Protein AF-A0A6B0QRX5-F1 (afdb_monomer)

Mean predicted aligned error: 24.14 Å

Organism: NCBI:txid72004

InterPro domains:
  IPR000589 Small ribosomal subunit protein uS15 [PF00312] (869-948)
  IPR000589 Small ribosomal subunit protein uS15 [SM01387] (868-949)
  IPR000589 Small ribosomal subunit protein uS15 [cd00353] (868-947)
  IPR003529 Long hematopoietin receptor, Gp130 family 2, conserved site [PS01353] (396-447)
  IPR003961 Fibronectin type III [PF00041] (516-590)
  IPR003961 Fibronectin type III [PS50853] (107-212)
  IPR003961 Fibronectin type III [PS50853] (218-314)
  IPR003961 Fibronectin type III [PS50853] (316-414)
  IPR003961 Fibronectin type III [PS50853] (415-509)
  IPR003961 Fibronectin type III [PS50853] (511-608)
  IPR003961 Fibronectin type III [SM00060] (105-194)
  IPR003961 Fibronectin type III [SM00060] (214-298)
  IPR003961 Fibronectin type III [SM00060] (412-499)
  IPR003961 Fibronectin type III [SM00060] (508-593)
  IPR003961 Fibronectin type III [cd00063] (223-311)
  IPR003961 Fibronectin type III [cd00063] (335-407)
  IPR003961 Fibronectin type III [cd00063] (413-498)
  IPR003961 Fibronectin type III [cd00063] (511-586)
  IPR005290 Small ribosomal subunit protein uS15, bacteria [MF_01343_B] (864-959)
  IPR009068 uS15/NS1, RNA-binding domain superfamily [SSF47060] (864-949)

Solvent-accessible surface area (backbone atoms only — not comparable to full-atom values): 62867 Å² total; per-residue (Å²): 136,79,86,76,74,89,71,40,36,48,74,46,62,77,61,59,62,52,51,56,47,41,68,48,44,38,36,37,42,35,43,70,86,58,70,82,60,77,95,71,65,43,82,40,39,36,50,80,92,47,75,50,84,79,61,50,75,48,76,44,96,89,62,33,42,35,42,32,42,71,48,68,56,40,85,53,49,64,46,58,43,30,42,26,43,39,44,90,93,46,78,44,78,59,35,75,46,70,39,38,17,26,54,57,49,60,55,36,43,80,74,46,61,39,23,36,73,90,80,40,25,41,39,34,37,40,43,73,64,79,89,29,73,58,77,67,47,58,34,42,39,40,29,41,16,86,61,82,47,73,47,83,69,50,77,46,85,70,40,69,43,62,94,94,53,54,44,41,73,50,52,51,92,76,59,56,54,89,39,31,28,30,38,32,42,38,33,35,38,97,74,37,70,27,50,26,76,74,46,70,47,30,49,53,46,33,23,41,46,72,40,34,51,76,42,74,57,79,82,50,94,90,51,84,78,69,56,58,12,27,46,53,33,31,40,46,49,50,73,97,48,72,91,51,63,40,36,23,37,41,36,35,32,62,75,75,69,95,68,67,77,51,75,50,70,80,37,67,52,61,49,90,69,46,76,56,63,90,48,65,23,46,37,47,34,41,33,33,33,26,33,29,51,44,103,50,62,42,37,65,21,54,70,24,78,75,44,76,48,68,27,36,46,34,42,34,49,57,49,69,50,72,49,75,48,80,43,79,79,50,94,60,37,28,40,37,39,39,36,48,50,84,42,70,76,45,87,48,23,47,76,74,63,34,37,38,33,31,46,72,70,95,88,62,97,67,83,72,50,70,76,40,80,39,73,63,60,53,52,76,45,78,43,55,67,81,66,52,59,37,36,41,27,43,27,37,100,56,33,59,24,74,76,42,78,47,70,71,58,47,77,78,39,69,53,68,43,66,73,47,75,46,56,78,39,50,44,22,36,36,41,35,33,44,68,40,84,78,69,36,53,18,37,39,40,38,40,32,58,48,80,68,46,96,85,61,65,76,70,43,74,52,75,43,80,52,33,87,57,48,59,52,79,46,49,85,92,49,47,56,62,41,36,32,40,36,36,44,28,42,31,41,98,81,23,19,17,52,67,48,74,51,79,49,51,27,31,80,58,75,73,96,64,38,50,56,66,40,84,76,50,76,37,48,37,36,37,34,39,36,38,60,77,72,78,69,89,59,66,61,66,71,64,57,33,34,37,42,37,39,27,42,89,80,72,54,70,48,74,51,79,43,56,54,92,59,48,63,51,71,53,70,82,47,59,58,63,40,50,34,49,32,37,43,31,45,26,42,98,84,48,73,41,59,27,59,73,40,82,46,68,30,34,86,71,54,72,67,59,52,50,51,54,52,50,54,51,51,52,53,52,50,51,53,51,51,54,50,48,50,63,60,74,70,52,97,81,81,80,88,90,89,81,88,90,82,90,85,79,96,72,84,87,87,81,87,88,84,87,84,88,83,82,88,80,90,86,84,86,88,91,86,84,86,89,87,85,87,84,89,84,92,83,89,88,86,92,80,90,87,87,86,90,87,92,87,88,82,87,82,87,83,85,88,79,80,81,90,80,81,92,79,90,81,87,88,81,90,84,87,86,83,91,84,85,86,83,87,88,87,89,82,91,79,89,88,87,91,86,88,82,92,85,81,86,86,84,87,84,85,86,90,84,89,80,84,92,78,90,84,80,91,83,90,85,83,89,88,89,83,87,85,83,90,85,91,86,87,80,89,82,90,88,90,91,86,83,88,89,89,87,82,87,89,83,90,83,90,83,95,78,78,98,66,93,45,78,79,56,63,68,48,58,73,59,52,83,62,51,76,73,70,76,75,81,82,69,81,63,50,83,43,59,39,76,94,58,69,81,48,89,66,66,87,80,51,58,68,70,60,52,46,62,48,7,50,69,61,48,53,71,72,51,54,51,51,50,57,40,53,60,48,34,62,74,64,38,95,53,81,83,58,74,76,48,72,62,40,46,44,47,54,42,48,53,54,40,54,60,40,51,58,46,42,73,77,46,74,82,50,64,66,59,53,50,54,37,54,54,44,51,52,52,40,51,55,49,52,60,46,36,52,73,77,41,49,72,60,35,52,52,48,28,60,80,69,70,50,86,82,77,78,78,77,83,86,78,71,88,72,54,68,73,56,50,53,51,53,53,48,52,51,52,52,50,52,51,53,50,50,54,51,50,49,55,48,51,52,52,52,50,52,55,48,52,52,59,57,69,67,73,64,86,87,81,90,86,75,88,92,78,84,82,85,85,79,90,134

pLDDT: mean 70.51, std 22.5, range [22.34, 94.81]

Foldseek 3Di:
DDDDLLQQKEKDKPDQEEAAFAKIKMKIKGDPVPPPDDDDKDKWKCWPPDIDPDWDWDQDPVRIIITMDMDRGRNDQKIKIFIWMDDDPDIGTNYIGIHGYWAWFDAWDPWDWAQEPVQQWIKIFTHRDDDRSFQKWKKKWKAFDAPQAPDGDGTDDIFTDPRPGRMGIGHNVRADQPTKMWIKMWMDGPVDIHIYDIDIDRNPLRYAFAFKDKDFDDPDPVDDDDDFFKGKIWIAGDVVCPVFFKFKKKWKDWPDDPDDIDIDGGHGNGDPIDMDGPGQGQTKMWMWMWMFGPPGHYDIHDIDPIDIDHGHAAWFAWDKDKDWDWDDDDPFKIKIKIFIDIDGPDPSNDDFPWKWKWDDDPPDDDDTDTQDTGRDRIDIGMDTPPGFWIWMWIGDPHGIYDTDIDGDAAAPDADWADWDWDQDAQQKIKIFTDQDPVFFQWKKKWKDFPVADPVGTDIDIDIGRHSVGGIDMDRPPAHAQTKMKMWMWGHHDRHIHDIDIDIDGNYADDDPAAWAKDWDDAAQFKTKIFTDGPDPPHDGADWAWKKKKKAWPVRDIDMDIGGPPDGMDMGGGHHGQTKMWMWMWIDHPPDIHIHDIDIDGHHPDDVVVVVVVVVVVVVVVVVVVVVVVCVVVPDPPDDDDDDDDDDDPPDDDDDDDDDDDDDDDDDDDDDDDDDDDDDDDDDDDDDDDDDDDDDDDDDDDDDDDDDDDDDDDDDDDDDDDDDDDDDDDDDDDDDDDDDDDDDDDDDDDDDDDDDDDDDDDDDDDDDDDDDDDDDDDDDDDDDDDDDDDDDDDDDDDDDDDDDPPDPVVVVVVVVPVPPPPPLPPLADDQLAFQPVCPPPPPLVVDDVVVSNCRTNVVDDPVSSLVVSLLVLCVQQPPDSPDCDDLLNLLSNLLSVLSVLVVVCVVCVPPPPSVVVNVVSVVVSLVSLVVCCVPPVVSSVSSCVSSVHDNDDDPDDDDPADPVNVVVVVVVVVVVVVVVVVVVVVVVVVVVVVVVVVVVPPDDDDDDDDDDDDDDDDD

Radius of gyration: 59.7 Å; Cα contacts (8 Å, |Δi|>4): 1540; chains: 1; bounding box: 150×140×194 Å

Nearest PDB structures (foldseek):
  8qy6-assembly1_A  TM=7.272E-01  e=5.791E-43  Mus musculus
  8qy5-assembly1_A  TM=7.261E-01  e=3.267E-42  Mus musculus
  3l5i-assembly1_A  TM=7.984E-01  e=8.717E-21  Homo sapiens
  3l5j-assembly2_B  TM=7.933E-01  e=1.658E-20  Homo sapiens
  3l5j-assembly1_A  TM=7.925E-01  e=2.696E-18  Homo sapiens

Secondary structure (DSSP, 8-state):
-PPPSTTSEEEEES-SEEETT--EEEEEEE-GGGTTS-S-EEEEEEETTEEE---EEEE-TTS-EEEEEEES---SSEEEEEEEEEETTEEEEEEEEEEEEE-PPPPPEEEEEEEETTTTEEEEEEE--S--SS--EEEEEEEEESSTTSS--SEEEEE-PPTT--EEEEEGGG--TTSEEEEEEEEEETTEEEE---EEE-TTTTEEPPPPEEEEPP--TTSPPPPTTEEEEEEE--GGGTTS-EEEEEEEEESSSS---EEEEEEESEEEEEEEESPPTT-EEEEEEEEEESSS--BPPPPPPPEEEEPPPPPP-EEEEEEEEEEE-SSSEEEEEEEEEEEESSGGG----EEEEE---TT--SPPPEEEEESSSEEEEEEETT--EEEEEEEETTEEPPPEEEE--EE-SPPPS--EEEEEETTEEEEE-PPPSSPPSEEEEEEEESSPPTT----EEEEE--TT--EEEE-TT--TT-EEEEEEEEE-SSEEPPPEEEEEESS----SSPPPEEEEEE-SSEEEEEEPPPP-SS------EEEEEEEETT--EEEEEEETT--EEEEESPPTT-EEEEEEEEE-SS-EEE---EEEE--SS-HHHHHHHHHHHHHHHHHHHHHHHHHHHT------SS---------S----------------------------------------------------------------------------------------------------------------------PPPP--------------------------------HHHHHHHHHHHTTTTTTSSSPPPTTSBPGGGTT-TTGGGS-HHHHHHTBTTS--HHHHHHHHHHHHHHHH-SSTT--SSHHHHHHHHHHHHHHHHHHHHH-TT-HHHHHHHHHHHHHHHHHHHHHHHH-HHHHHHHHHHTT---PPPPP------HHHHHHHHHHHHHHHHHHHHHHHHHHHHHHHHHHHHHHTS-----------------

Sequence (1018 aa):
MQPGLEQCGHILLSAPIVRLGDQVTASCFITRNCSHLGTDWRVVWKLEPELHPRERRQHLPNGTLQSTITLPHLNHSRVLLSCCLHWGNSLQILDQAELQAGYPPTAPYNLSCIMNLTTNSLICQWEPGPDTHLSTSFTLKSFKSQDKCQTQKDSIPDCVPEVGQSHCSIPRKHLQLYQNMSIWVQARNALGTSASPKLCLAPMDVVKLEPPTLWALEPSPAVVPPQPGCLRLRWETWRPSLYIEQKCELRHQPRLGEAGWDLVSALPARTSQYELCGLLPSTAYTLQMRCTRWRLPGHWSEWSPSLELTTAQRAPIVRLDTWWRQRQLDPQTVTVQLFWKPIALEEDSGQIQGYLVSWRPSDQAGAEPTLCDTTELNCTFQLPSEAREVVLKAYNTAGTSHPTPVVFLESRGPPLGRLHTTARDPHSLWVGWEPPSPQPQGYVIEWGLSPPSPNGSPMTWRMEHNGSIAGTLLQENIRPFQLYEITVTPLYQDTKGPSQHIYAYSQEMAPSHGPELHLRHIGKTWAQLEWVPEAPELGKSPLTHYTIFWTNTQDQSFSTVLNASTHSFVLRGLEPSSLYHVQLMAASQVWAANSTSLTLMTLTLEESELHILLGLFGLLVLLICLCGAAQFCCRPSRKYSLWPSVPDPARSSLGSWVPTITAEDILQLPSLRDPGMPPITKITVLEEEEKKPGPWESNDSSGPGSLSTLVQAYVLQGDPRVPSAQPQPQPGNSDQVLYVQVLGSPTGPGPGHYLRCDSTQPLLEGLSPSPKSYENLWFQTSSPGTPEPLVPHPEDDSIFEPLLDFPLLQGLRSLCDRRVQQSQEDDPPPSMLLKDYQNVPGIEKVDDVVKRLISLEMANKKEMLKIKKEQLMSKVVENPKDTSSLEAQIVALSVKIRSYEEHMQKHRKDKAHKRYLLMSIDKRQKMLKNLRKTNYPVFEKTCKELGIEYTLPPPYHRKIHRRLATKKALCIRVFQEVQKLKKQKRALKTAAAAAQKQGQRNPESPSEARSEAIKETQ

Structure (mmCIF, N/CA/C/O backbone):
data_AF-A0A6B0QRX5-F1
#
_entry.id   AF-A0A6B0QRX5-F1
#
loop_
_atom_site.group_PDB
_atom_site.id
_atom_site.type_symbol
_atom_site.label_atom_id
_atom_site.label_alt_id
_atom_site.label_comp_id
_atom_site.label_asym_id
_atom_site.label_entity_id
_atom_site.label_seq_id
_atom_site.pdbx_PDB_ins_code
_atom_site.Cartn_x
_atom_site.Cartn_y
_atom_site.Cartn_z
_atom_site.occupancy
_atom_site.B_iso_or_equiv
_atom_site.auth_seq_id
_atom_site.auth_comp_id
_atom_site.auth_asym_id
_atom_site.auth_atom_id
_atom_site.pdbx_PDB_model_num
ATOM 1 N N . MET A 1 1 ? 84.557 -4.182 -30.008 1.00 28.86 1 MET A N 1
ATOM 2 C CA . MET A 1 1 ? 83.238 -4.587 -30.538 1.00 28.86 1 MET A CA 1
ATOM 3 C C . MET A 1 1 ? 83.382 -5.992 -31.091 1.00 28.86 1 MET A C 1
ATOM 5 O O . MET A 1 1 ? 84.252 -6.191 -31.927 1.00 28.86 1 MET A O 1
ATOM 9 N N . GLN A 1 2 ? 82.609 -6.956 -30.593 1.00 26.20 2 GLN A N 1
ATOM 10 C CA . GLN A 1 2 ? 82.467 -8.264 -31.246 1.00 26.20 2 GLN A CA 1
ATOM 11 C C . GLN A 1 2 ? 81.380 -8.143 -32.331 1.00 26.20 2 GLN A C 1
ATOM 13 O O . GLN A 1 2 ? 80.429 -7.388 -32.114 1.00 26.20 2 GLN A O 1
ATOM 18 N N . PRO A 1 3 ? 81.489 -8.838 -33.477 1.00 33.53 3 PRO A N 1
ATOM 19 C CA . PRO A 1 3 ? 80.370 -8.956 -34.407 1.00 33.53 3 PRO A CA 1
ATOM 20 C C . PRO A 1 3 ? 79.229 -9.747 -33.744 1.00 33.53 3 PRO A C 1
ATOM 22 O O . PRO A 1 3 ? 79.479 -10.726 -33.040 1.00 33.53 3 PRO A O 1
ATOM 25 N N . GLY A 1 4 ? 77.983 -9.313 -33.947 1.00 38.62 4 GLY A N 1
ATOM 26 C CA . GLY A 1 4 ? 76.804 -10.006 -33.421 1.00 38.62 4 GLY A CA 1
ATOM 27 C C . GLY A 1 4 ? 76.584 -11.365 -34.095 1.00 38.62 4 GLY A C 1
ATOM 28 O O . GLY A 1 4 ? 76.898 -11.534 -35.272 1.00 38.62 4 GLY A O 1
ATOM 29 N N . LEU A 1 5 ? 76.014 -12.332 -33.367 1.00 46.31 5 LEU A N 1
ATOM 30 C CA . LEU A 1 5 ? 75.750 -13.690 -33.876 1.00 46.31 5 LEU A CA 1
ATOM 31 C C . LEU A 1 5 ? 74.548 -13.795 -34.844 1.00 46.31 5 LEU A C 1
ATOM 33 O O . LEU A 1 5 ? 74.193 -14.899 -35.254 1.00 46.31 5 LEU A O 1
ATOM 37 N N . GLU A 1 6 ? 73.952 -12.674 -35.260 1.00 49.25 6 GLU A N 1
ATOM 38 C CA . GLU A 1 6 ? 72.712 -12.581 -36.060 1.00 49.25 6 GLU A CA 1
ATOM 39 C C . GLU A 1 6 ? 72.797 -13.172 -37.489 1.00 49.25 6 GLU A C 1
ATOM 41 O O . GLU A 1 6 ? 71.864 -13.037 -38.274 1.00 49.25 6 GLU A O 1
ATOM 46 N N . GLN A 1 7 ? 73.906 -13.824 -37.861 1.00 56.06 7 GLN A N 1
ATOM 47 C CA . GLN A 1 7 ? 74.100 -14.470 -39.170 1.00 56.06 7 GLN A CA 1
ATOM 48 C C . GLN A 1 7 ? 74.623 -15.921 -39.082 1.00 56.06 7 GLN A C 1
ATOM 50 O O . GLN A 1 7 ? 75.110 -16.477 -40.074 1.00 56.06 7 GLN A O 1
ATOM 55 N N . CYS A 1 8 ? 74.511 -16.574 -37.917 1.00 67.06 8 CYS A N 1
ATOM 56 C CA . CYS A 1 8 ? 74.904 -17.982 -37.778 1.00 67.06 8 CYS A CA 1
ATOM 57 C C . CYS A 1 8 ? 73.938 -18.977 -38.437 1.00 67.06 8 CYS A C 1
ATOM 59 O O . CYS A 1 8 ? 74.380 -20.032 -38.896 1.00 67.06 8 CYS A O 1
ATOM 61 N N . GLY A 1 9 ? 72.649 -18.656 -38.541 1.00 71.38 9 GLY A N 1
ATOM 62 C CA . GLY A 1 9 ? 71.700 -19.462 -39.303 1.00 71.38 9 GLY A CA 1
ATOM 63 C C . GLY A 1 9 ? 70.324 -18.820 -39.426 1.00 71.38 9 GLY A C 1
ATOM 64 O O . GLY A 1 9 ? 70.063 -17.807 -38.790 1.00 71.38 9 GLY A O 1
ATOM 65 N N . HIS A 1 10 ? 69.471 -19.404 -40.268 1.00 82.25 10 HIS A N 1
ATOM 66 C CA . HIS A 1 10 ? 68.083 -18.973 -40.466 1.00 82.25 10 HIS A CA 1
ATOM 67 C C . HIS A 1 10 ? 67.167 -20.159 -40.804 1.00 82.25 10 HIS A C 1
ATOM 69 O O . HIS A 1 10 ? 67.623 -21.179 -41.336 1.00 82.25 10 HIS A O 1
ATOM 75 N N . ILE A 1 11 ? 65.874 -20.013 -40.518 1.00 85.00 11 ILE A N 1
ATOM 76 C CA . ILE A 1 11 ? 64.807 -20.970 -40.810 1.00 85.00 11 ILE A CA 1
ATOM 77 C C . ILE A 1 11 ? 64.096 -20.575 -42.107 1.00 85.00 11 ILE A C 1
ATOM 79 O O . ILE A 1 11 ? 63.630 -19.451 -42.275 1.00 85.00 11 ILE A O 1
ATOM 83 N N . LEU A 1 12 ? 63.928 -21.545 -43.003 1.00 83.69 12 LEU A N 1
ATOM 84 C CA . LEU A 1 12 ? 63.009 -21.473 -44.132 1.00 83.69 12 LEU A CA 1
ATOM 85 C C . LEU A 1 12 ? 61.837 -22.433 -43.891 1.00 83.69 12 LEU A C 1
ATOM 87 O O . LEU A 1 12 ? 62.037 -23.639 -43.716 1.00 83.69 12 LEU A O 1
ATOM 91 N N . LEU A 1 13 ? 60.617 -21.897 -43.896 1.00 83.50 13 LEU A N 1
ATOM 92 C CA . LEU A 1 13 ? 59.370 -22.661 -43.809 1.00 83.50 13 LEU A CA 1
ATOM 93 C C . LEU A 1 13 ? 58.844 -22.992 -45.212 1.00 83.50 13 LEU A C 1
ATOM 95 O O . LEU A 1 13 ? 58.927 -22.157 -46.111 1.00 83.50 13 LEU A O 1
ATOM 99 N N . SER A 1 14 ? 58.231 -24.166 -45.393 1.00 81.44 14 SER A N 1
ATOM 100 C CA . SER A 1 14 ? 57.539 -24.516 -46.644 1.00 81.44 14 SER A CA 1
ATOM 101 C C . SER A 1 14 ? 56.309 -23.642 -46.912 1.00 81.44 14 SER A C 1
ATOM 103 O O . SER A 1 14 ? 55.998 -23.344 -48.062 1.00 81.44 14 SER A O 1
ATOM 105 N N . ALA A 1 15 ? 55.620 -23.226 -45.847 1.00 80.56 15 ALA A N 1
ATOM 106 C CA . ALA A 1 15 ? 54.587 -22.196 -45.843 1.00 80.56 15 ALA A CA 1
ATOM 107 C C . ALA A 1 15 ? 54.477 -21.600 -44.422 1.00 80.56 15 ALA A C 1
ATOM 109 O O . ALA A 1 15 ? 54.567 -22.360 -43.457 1.00 80.56 15 ALA A O 1
ATOM 110 N N . PRO A 1 16 ? 54.274 -20.277 -44.259 1.00 78.31 16 PRO A N 1
ATOM 111 C CA . PRO A 1 16 ? 54.106 -19.652 -42.941 1.00 78.31 16 PRO A CA 1
ATOM 112 C C . PRO A 1 16 ? 52.688 -19.815 -42.363 1.00 78.31 16 PRO A C 1
ATOM 114 O O . PRO A 1 16 ? 52.491 -19.688 -41.156 1.00 78.31 16 PRO A O 1
ATOM 117 N N . ILE A 1 17 ? 51.696 -20.088 -43.222 1.00 84.88 17 ILE A N 1
ATOM 118 C CA . ILE A 1 17 ? 50.294 -20.301 -42.843 1.00 84.88 17 ILE A CA 1
ATOM 119 C C . ILE A 1 17 ? 49.786 -21.572 -43.530 1.00 84.88 17 ILE A C 1
ATOM 121 O O . ILE A 1 17 ? 49.932 -21.708 -44.746 1.00 84.88 17 ILE A O 1
ATOM 125 N N . VAL A 1 18 ? 49.188 -22.486 -42.763 1.00 85.44 18 VAL A N 1
ATOM 126 C CA . VAL A 1 18 ? 48.683 -23.796 -43.227 1.00 85.44 18 VAL A CA 1
ATOM 127 C C . VAL A 1 18 ? 47.310 -24.119 -42.628 1.00 85.44 18 VAL A C 1
ATOM 129 O O . VAL A 1 18 ? 46.807 -23.368 -41.787 1.00 85.44 18 VAL A O 1
ATOM 132 N N . ARG A 1 19 ? 46.667 -25.220 -43.044 1.00 84.94 19 ARG A N 1
ATOM 133 C CA . ARG A 1 19 ? 45.445 -25.685 -42.370 1.00 84.94 19 ARG A CA 1
ATOM 134 C C . ARG A 1 19 ? 45.813 -26.402 -41.074 1.00 84.94 19 ARG A C 1
ATOM 136 O O . ARG A 1 19 ? 46.865 -27.030 -40.971 1.00 84.94 19 ARG A O 1
ATOM 143 N N . LEU A 1 20 ? 44.948 -26.310 -40.070 1.00 84.56 20 LEU A N 1
ATOM 144 C CA . LEU A 1 20 ? 45.151 -27.004 -38.800 1.00 84.56 20 LEU A CA 1
ATOM 145 C C . LEU A 1 20 ? 45.108 -28.525 -39.035 1.00 84.56 20 LEU A C 1
ATOM 147 O O . LEU A 1 20 ? 44.145 -29.043 -39.597 1.00 84.56 20 LEU A O 1
ATOM 151 N N . GLY A 1 21 ? 46.183 -29.216 -38.646 1.00 80.88 21 GLY A N 1
ATOM 152 C CA . GLY A 1 21 ? 46.412 -30.640 -38.918 1.00 80.88 21 GLY A CA 1
ATOM 153 C C . GLY A 1 21 ? 47.223 -30.969 -40.185 1.00 80.88 21 GLY A C 1
ATOM 154 O O . GLY A 1 21 ? 47.614 -32.130 -40.333 1.00 80.88 21 GLY A O 1
ATOM 155 N N . ASP A 1 22 ? 47.529 -29.995 -41.056 1.00 83.62 22 ASP A N 1
ATOM 156 C CA . ASP A 1 22 ? 48.408 -30.202 -42.223 1.00 83.62 22 ASP A CA 1
ATOM 157 C C . ASP A 1 22 ? 49.862 -30.510 -41.801 1.00 83.62 22 ASP A C 1
ATOM 159 O O . ASP A 1 22 ? 50.323 -30.129 -40.717 1.00 83.62 22 ASP A O 1
ATOM 163 N N . GLN A 1 23 ? 50.608 -31.151 -42.709 1.00 84.81 23 GLN A N 1
ATOM 164 C CA . GLN A 1 23 ? 52.048 -31.368 -42.578 1.00 84.81 23 GLN A CA 1
ATOM 165 C C . GLN A 1 23 ? 52.836 -30.100 -42.946 1.00 84.81 23 GLN A C 1
ATOM 167 O O . GLN A 1 23 ? 52.671 -29.546 -44.033 1.00 84.81 23 GLN A O 1
ATOM 172 N N . VAL A 1 24 ? 53.775 -29.699 -42.085 1.00 84.56 24 VAL A N 1
ATOM 173 C CA . VAL A 1 24 ? 54.696 -28.572 -42.319 1.00 84.56 24 VAL A CA 1
ATOM 174 C C . VAL A 1 24 ? 56.131 -29.078 -42.396 1.00 84.56 24 VAL A C 1
ATOM 176 O O . VAL A 1 24 ? 56.535 -29.935 -41.606 1.00 84.56 24 VAL A O 1
ATOM 179 N N . THR A 1 25 ? 56.936 -28.535 -43.312 1.00 85.44 25 THR A N 1
ATOM 180 C CA . THR A 1 25 ? 58.382 -28.789 -43.341 1.00 85.44 25 THR A CA 1
ATOM 181 C C . THR A 1 25 ? 59.161 -27.494 -43.126 1.00 85.44 25 THR A C 1
ATOM 183 O O . THR A 1 25 ? 58.794 -26.428 -43.619 1.00 85.44 25 THR A O 1
ATOM 186 N N . ALA A 1 26 ? 60.229 -27.580 -42.335 1.00 85.62 26 ALA A N 1
ATOM 187 C CA . ALA A 1 26 ? 61.079 -26.448 -41.992 1.00 85.62 26 ALA A CA 1
ATOM 188 C C . ALA A 1 26 ? 62.549 -26.860 -42.090 1.00 85.62 26 ALA A C 1
ATOM 190 O O . ALA A 1 26 ? 62.933 -27.929 -41.614 1.00 85.62 26 ALA A O 1
ATOM 191 N N . SER A 1 27 ? 63.367 -26.019 -42.720 1.00 86.31 27 SER A N 1
ATOM 192 C CA . SER A 1 27 ? 64.813 -26.217 -42.861 1.00 86.31 27 SER A CA 1
ATOM 193 C C . SER A 1 27 ? 65.569 -25.096 -42.164 1.00 86.31 27 SER A C 1
ATOM 195 O O . SER A 1 27 ? 65.311 -23.930 -42.434 1.00 86.31 27 SER A O 1
ATOM 197 N N . CYS A 1 28 ? 66.514 -25.445 -41.300 1.00 84.94 28 CYS A N 1
ATOM 198 C CA . CYS A 1 28 ? 67.447 -24.517 -40.674 1.00 84.94 28 CYS A CA 1
ATOM 199 C C . CYS A 1 28 ? 68.804 -24.640 -41.371 1.00 84.94 28 CYS A C 1
ATOM 201 O O . CYS A 1 28 ? 69.371 -25.737 -41.440 1.00 84.94 28 CYS A O 1
ATOM 203 N N . PHE A 1 29 ? 69.305 -23.527 -41.903 1.00 82.62 29 PHE A N 1
ATOM 204 C CA . PHE A 1 29 ? 70.576 -23.450 -42.621 1.00 82.62 29 PHE A CA 1
ATOM 205 C C . PHE A 1 29 ? 71.621 -22.759 -41.749 1.00 82.62 29 PHE A C 1
ATOM 207 O O . PHE A 1 29 ? 71.412 -21.621 -41.336 1.00 82.62 29 PHE A O 1
ATOM 214 N N . ILE A 1 30 ? 72.744 -23.430 -41.483 1.00 78.62 30 ILE A N 1
ATOM 215 C CA . ILE A 1 30 ? 73.792 -22.960 -40.564 1.00 78.62 30 ILE A CA 1
ATOM 216 C C . ILE A 1 30 ? 75.070 -22.648 -41.345 1.00 78.62 30 ILE A C 1
ATOM 218 O O . ILE A 1 30 ? 75.573 -23.486 -42.105 1.00 78.62 30 ILE A O 1
ATOM 222 N N . THR A 1 31 ? 75.587 -21.430 -41.172 1.00 75.25 31 THR A N 1
ATOM 223 C CA . THR A 1 31 ? 76.713 -20.895 -41.946 1.00 75.25 31 THR A CA 1
ATOM 224 C C . THR A 1 31 ? 78.066 -21.349 -41.393 1.00 75.25 31 THR A C 1
ATOM 226 O O . THR A 1 31 ? 78.258 -21.568 -40.196 1.00 75.25 31 THR A O 1
ATOM 229 N N . ARG A 1 32 ? 79.049 -21.490 -42.291 1.00 65.00 32 ARG A N 1
ATOM 230 C CA . ARG A 1 32 ? 80.364 -22.073 -41.973 1.00 65.00 32 ARG A CA 1
ATOM 231 C C . ARG A 1 32 ? 81.235 -21.199 -41.057 1.00 65.00 32 ARG A C 1
ATOM 233 O O . ARG A 1 32 ? 82.185 -21.704 -40.477 1.00 65.00 32 ARG A O 1
ATOM 240 N N . ASN A 1 33 ? 80.898 -19.918 -40.891 1.00 63.72 33 ASN A N 1
ATOM 241 C CA . ASN A 1 33 ? 81.654 -18.982 -40.050 1.00 63.72 33 ASN A CA 1
ATOM 242 C C . ASN A 1 33 ? 81.400 -19.167 -38.544 1.00 63.72 33 ASN A C 1
ATOM 244 O O . ASN A 1 33 ? 82.125 -18.588 -37.741 1.00 63.72 33 ASN A O 1
ATOM 248 N N . CYS A 1 34 ? 80.404 -19.965 -38.140 1.00 62.50 34 CYS A N 1
ATOM 249 C CA . CYS A 1 34 ? 80.077 -20.160 -36.723 1.00 62.50 34 CYS A CA 1
ATOM 250 C C . CYS A 1 34 ? 80.695 -21.421 -36.095 1.00 62.50 34 CYS A C 1
ATOM 252 O O . CYS A 1 34 ? 80.533 -21.655 -34.898 1.00 62.50 34 CYS A O 1
ATOM 254 N N . SER A 1 35 ? 81.498 -22.191 -36.842 1.00 55.22 35 SER A N 1
ATOM 255 C CA . SER A 1 35 ? 82.298 -23.304 -36.307 1.00 55.22 35 SER A CA 1
ATOM 256 C C . SER A 1 35 ? 83.604 -22.836 -35.637 1.00 55.22 35 SER A C 1
ATOM 258 O O . SER A 1 35 ? 84.683 -23.340 -35.942 1.00 55.22 35 SER A O 1
ATOM 260 N N . HIS A 1 36 ? 83.504 -21.859 -34.730 1.00 55.38 36 HIS A N 1
ATOM 261 C CA . HIS A 1 36 ? 84.570 -21.488 -33.782 1.00 55.38 36 HIS A CA 1
ATOM 262 C C . HIS A 1 36 ? 84.427 -22.190 -32.418 1.00 55.38 36 HIS A C 1
ATOM 264 O O . HIS A 1 36 ? 85.297 -22.071 -31.558 1.00 55.38 36 HIS A O 1
ATOM 270 N N . LEU A 1 37 ? 83.339 -22.940 -32.233 1.00 52.31 37 LEU A N 1
ATOM 271 C CA . LEU A 1 37 ? 83.116 -23.864 -31.126 1.00 52.31 37 LEU A CA 1
ATOM 272 C C . LEU A 1 37 ? 83.479 -25.288 -31.593 1.00 52.31 37 LEU A C 1
ATOM 274 O O . LEU A 1 37 ? 83.294 -25.614 -32.766 1.00 52.31 37 LEU A O 1
ATOM 278 N N . GLY A 1 38 ? 84.049 -26.095 -30.691 1.00 53.22 38 GLY A N 1
ATOM 279 C CA . GLY A 1 38 ? 84.687 -27.393 -30.980 1.00 53.22 38 GLY A CA 1
ATOM 280 C C . GLY A 1 38 ? 83.760 -28.529 -31.451 1.00 53.22 38 GLY A C 1
ATOM 281 O O . GLY A 1 38 ? 82.653 -28.310 -31.923 1.00 53.22 38 GLY A O 1
ATOM 282 N N . THR A 1 39 ? 84.221 -29.776 -31.354 1.00 54.00 39 THR A N 1
ATOM 283 C CA . THR A 1 39 ? 83.669 -30.912 -32.124 1.00 54.00 39 THR A CA 1
ATOM 284 C C . THR A 1 39 ? 82.297 -31.453 -31.703 1.00 54.00 39 THR A C 1
ATOM 286 O O . THR A 1 39 ? 81.708 -32.208 -32.473 1.00 54.00 39 THR A O 1
ATOM 289 N N . ASP A 1 40 ? 81.759 -31.072 -30.541 1.00 59.03 40 ASP A N 1
ATOM 290 C CA . ASP A 1 40 ? 80.615 -31.753 -29.909 1.00 59.03 40 ASP A CA 1
ATOM 291 C C . ASP A 1 40 ? 79.358 -30.871 -29.765 1.00 59.03 40 ASP A C 1
ATOM 293 O O . ASP A 1 40 ? 78.844 -30.646 -28.667 1.00 59.03 40 ASP A O 1
ATOM 297 N N . TRP A 1 41 ? 78.823 -30.401 -30.897 1.00 67.19 41 TRP A N 1
ATOM 298 C CA . TRP A 1 41 ? 77.515 -29.734 -30.972 1.00 67.19 41 TRP A CA 1
ATOM 299 C C . TRP A 1 41 ? 76.488 -30.513 -31.794 1.00 67.19 41 TRP A C 1
ATOM 301 O O . TRP A 1 41 ? 76.819 -31.316 -32.669 1.00 67.19 41 TRP A O 1
ATOM 311 N N . ARG A 1 42 ? 75.204 -30.273 -31.509 1.00 70.50 42 ARG A N 1
ATOM 312 C CA . ARG A 1 42 ? 74.066 -30.853 -32.241 1.00 70.50 42 ARG A CA 1
ATOM 313 C C . ARG A 1 42 ? 73.015 -29.787 -32.520 1.00 70.50 42 ARG A C 1
ATOM 315 O O . ARG A 1 42 ? 72.814 -28.899 -31.696 1.00 70.50 42 ARG A O 1
ATOM 322 N N . VAL A 1 43 ? 72.335 -29.890 -33.658 1.00 76.19 43 VAL A N 1
ATOM 323 C CA . VAL A 1 43 ? 71.145 -29.075 -33.936 1.00 76.19 43 VAL A CA 1
ATOM 324 C C . VAL A 1 43 ? 69.944 -29.754 -33.281 1.00 76.19 43 VAL A C 1
ATOM 326 O O . VAL A 1 43 ? 69.830 -30.979 -33.297 1.00 76.19 43 VAL A O 1
ATOM 329 N N . VAL A 1 44 ? 69.068 -28.967 -32.663 1.00 78.56 44 VAL A N 1
ATOM 330 C CA . VAL A 1 44 ? 67.834 -29.440 -32.027 1.00 78.56 44 VAL A CA 1
ATOM 331 C C . VAL A 1 44 ? 66.717 -28.464 -32.367 1.00 78.56 44 VAL A C 1
ATOM 333 O O . VAL A 1 44 ? 66.899 -27.250 -32.285 1.00 78.56 44 VAL A O 1
ATOM 336 N N . TRP A 1 45 ? 65.549 -28.986 -32.727 1.00 82.06 45 TRP A N 1
ATOM 337 C CA . TRP A 1 45 ? 64.361 -28.170 -32.950 1.00 82.06 45 TRP A CA 1
ATOM 338 C C . TRP A 1 45 ? 63.531 -28.100 -31.670 1.00 82.06 45 TRP A C 1
ATOM 340 O O . TRP A 1 45 ? 63.222 -29.134 -31.072 1.00 82.06 45 TRP A O 1
ATOM 350 N N . LYS A 1 46 ? 63.159 -26.885 -31.264 1.00 81.69 46 LYS A N 1
ATOM 351 C CA . LYS A 1 46 ? 62.221 -26.638 -30.164 1.00 81.69 46 LYS A CA 1
ATOM 352 C C . LYS A 1 46 ? 60.885 -26.186 -30.753 1.00 81.69 46 LYS A C 1
ATOM 354 O O . LYS A 1 46 ? 60.818 -25.137 -31.395 1.00 81.69 46 LYS A O 1
ATOM 359 N N . LEU A 1 47 ? 59.839 -26.969 -30.508 1.00 77.75 47 LEU A N 1
ATOM 360 C CA . LEU A 1 47 ? 58.446 -26.639 -30.802 1.00 77.75 47 LEU A CA 1
ATOM 361 C C . LEU A 1 47 ? 57.751 -26.494 -29.446 1.00 77.75 47 LEU A C 1
ATOM 363 O O . LEU A 1 47 ? 57.504 -27.484 -28.769 1.00 77.75 47 LEU A O 1
ATOM 367 N N . GLU A 1 48 ? 57.566 -25.258 -28.991 1.00 71.50 48 GLU A N 1
ATOM 368 C CA . GLU A 1 48 ? 57.419 -24.964 -27.560 1.00 71.50 48 GLU A CA 1
ATOM 369 C C . GLU A 1 48 ? 56.261 -25.729 -26.871 1.00 71.50 48 GLU A C 1
ATOM 371 O O . GLU A 1 48 ? 55.127 -25.639 -27.342 1.00 71.50 48 GLU A O 1
ATOM 376 N N . PRO A 1 49 ? 56.506 -26.464 -25.758 1.00 56.03 49 PRO A N 1
ATOM 377 C CA . PRO A 1 49 ? 57.754 -26.590 -24.988 1.00 56.03 49 PRO A CA 1
ATOM 378 C C . PRO A 1 49 ? 58.663 -27.776 -25.372 1.00 56.03 49 PRO A C 1
ATOM 380 O O . PRO A 1 49 ? 59.732 -27.924 -24.781 1.00 56.03 49 PRO A O 1
ATOM 383 N N . GLU A 1 50 ? 58.267 -28.632 -26.314 1.00 66.44 50 GLU A N 1
ATOM 384 C CA . GLU A 1 50 ? 58.953 -29.893 -26.607 1.00 66.44 50 GLU A CA 1
ATOM 385 C C . GLU A 1 50 ? 60.233 -29.728 -27.449 1.00 66.44 50 GLU A C 1
ATOM 387 O O . GLU A 1 50 ? 60.357 -28.862 -28.319 1.00 66.44 50 GLU A O 1
ATOM 392 N N . LEU A 1 51 ? 61.204 -30.612 -27.194 1.00 63.66 51 LEU A N 1
ATOM 393 C CA . LEU A 1 51 ? 62.436 -30.751 -27.970 1.00 63.66 51 LEU A CA 1
ATOM 394 C C . LEU A 1 51 ? 62.314 -31.978 -28.877 1.00 63.66 51 LEU A C 1
ATOM 396 O O . LEU A 1 51 ? 62.174 -33.102 -28.393 1.00 63.66 51 LEU A O 1
ATOM 400 N N . HIS A 1 52 ? 62.392 -31.783 -30.192 1.00 62.22 52 HIS A N 1
ATOM 401 C CA . HIS A 1 52 ? 62.252 -32.861 -31.171 1.00 62.22 52 HIS A CA 1
ATOM 402 C C . HIS A 1 52 ? 63.626 -33.295 -31.724 1.00 62.22 52 HIS A C 1
ATOM 404 O O . HIS A 1 52 ? 64.250 -32.542 -32.474 1.00 62.22 52 HIS A O 1
ATOM 410 N N . PRO A 1 53 ? 64.106 -34.520 -31.415 1.00 52.84 53 PRO A N 1
ATOM 411 C CA . PRO A 1 53 ? 65.426 -35.001 -31.841 1.00 52.84 53 PRO A CA 1
ATOM 412 C C . PRO A 1 53 ? 65.437 -35.675 -33.227 1.00 52.84 53 PRO A C 1
ATOM 414 O O . PRO A 1 53 ? 66.494 -36.092 -33.698 1.00 52.84 53 PRO A O 1
ATOM 417 N N . ARG A 1 54 ? 64.280 -35.838 -33.887 1.00 57.75 54 ARG A N 1
ATOM 418 C CA . ARG A 1 54 ? 64.177 -36.446 -35.228 1.00 57.75 54 ARG A CA 1
ATOM 419 C C . ARG A 1 54 ? 64.371 -35.402 -36.330 1.00 57.75 54 ARG A C 1
ATOM 421 O O . ARG A 1 54 ? 63.422 -34.997 -36.994 1.00 57.75 54 ARG A O 1
ATOM 428 N N . GLU A 1 55 ? 65.619 -35.001 -36.532 1.00 63.34 55 GLU A N 1
ATOM 429 C CA . GLU A 1 55 ? 66.046 -34.176 -37.666 1.00 63.34 55 GLU A CA 1
ATOM 430 C C . GLU A 1 55 ? 66.614 -35.008 -38.830 1.00 63.34 55 GLU A C 1
ATOM 432 O O . GLU A 1 55 ? 67.271 -36.033 -38.630 1.00 63.34 55 GLU A O 1
ATOM 437 N N . ARG A 1 56 ? 66.424 -34.531 -40.066 1.00 66.88 56 ARG A N 1
ATOM 438 C CA . ARG A 1 56 ? 67.146 -35.017 -41.249 1.00 66.88 56 ARG A CA 1
ATOM 439 C C . ARG A 1 56 ? 68.259 -34.026 -41.588 1.00 66.88 56 ARG A C 1
ATOM 441 O O . ARG A 1 56 ? 67.975 -32.903 -41.996 1.00 66.88 56 ARG A O 1
ATOM 448 N N . ARG A 1 57 ? 69.518 -34.437 -41.409 1.00 69.38 57 ARG A N 1
ATOM 449 C CA . ARG A 1 57 ? 70.702 -33.618 -41.720 1.00 69.38 57 ARG A CA 1
ATOM 450 C C . ARG A 1 57 ? 71.210 -33.873 -43.135 1.00 69.38 57 ARG A C 1
ATOM 452 O O . ARG A 1 57 ? 71.294 -35.022 -43.564 1.00 69.38 57 ARG A O 1
ATOM 459 N N . GLN A 1 58 ? 71.607 -32.805 -43.819 1.00 69.25 58 GLN A N 1
ATOM 460 C CA . GLN A 1 58 ? 72.268 -32.843 -45.119 1.00 69.25 58 GLN A CA 1
ATOM 461 C C . GLN A 1 58 ? 73.364 -31.770 -45.168 1.00 69.25 58 GLN A C 1
ATOM 463 O O . GLN A 1 58 ? 73.132 -30.615 -44.815 1.00 69.25 58 GLN A O 1
ATOM 468 N N . HIS A 1 59 ? 74.565 -32.143 -45.611 1.00 66.38 59 HIS A N 1
ATOM 469 C CA . HIS A 1 59 ? 75.604 -31.171 -45.943 1.00 66.38 59 HIS A CA 1
ATOM 470 C C . HIS A 1 59 ? 75.425 -30.720 -47.391 1.00 66.38 59 HIS A C 1
ATOM 472 O O . HIS A 1 59 ? 75.345 -31.544 -48.303 1.00 66.38 59 HIS A O 1
ATOM 478 N N . LEU A 1 60 ? 75.364 -29.408 -47.598 1.00 68.56 60 LEU A N 1
ATOM 479 C CA . LEU A 1 60 ? 75.346 -28.800 -48.925 1.00 68.56 60 LEU A CA 1
ATOM 480 C C . LEU A 1 60 ? 76.787 -28.692 -49.458 1.00 68.56 60 LEU A C 1
ATOM 482 O O . LEU A 1 60 ? 77.709 -28.497 -48.660 1.00 68.56 60 LEU A O 1
ATOM 486 N N . PRO A 1 61 ? 77.016 -28.759 -50.785 1.00 57.44 61 PRO A N 1
ATOM 487 C CA . PRO A 1 61 ? 78.366 -28.709 -51.364 1.00 57.44 61 PRO A CA 1
ATOM 488 C C . PRO A 1 61 ? 79.134 -27.420 -51.019 1.00 57.44 61 PRO A C 1
ATOM 490 O O . PRO A 1 61 ? 80.359 -27.432 -50.952 1.00 57.44 61 PRO A O 1
ATOM 493 N N . ASN A 1 62 ? 78.424 -26.333 -50.698 1.00 61.09 62 ASN A N 1
ATOM 494 C CA . ASN A 1 62 ? 79.006 -25.060 -50.254 1.00 61.09 62 ASN A CA 1
ATOM 495 C C . ASN A 1 62 ? 79.545 -25.100 -48.801 1.00 61.09 62 ASN A C 1
ATOM 497 O O . ASN A 1 62 ? 80.079 -24.109 -48.306 1.00 61.09 62 ASN A O 1
ATOM 501 N N . GLY A 1 63 ? 79.407 -26.227 -48.092 1.00 63.97 63 GLY A N 1
ATOM 502 C CA . GLY A 1 63 ? 79.850 -26.405 -46.705 1.00 63.97 63 GLY A CA 1
ATOM 503 C C . GLY A 1 63 ? 78.842 -25.964 -45.637 1.00 63.97 63 GLY A C 1
ATOM 504 O O . GLY A 1 63 ? 79.121 -26.125 -44.452 1.00 63.97 63 GLY A O 1
ATOM 505 N N . THR A 1 64 ? 77.682 -25.443 -46.040 1.00 73.25 64 THR A N 1
ATOM 506 C CA . THR A 1 64 ? 76.532 -25.147 -45.172 1.00 73.25 64 THR A CA 1
ATOM 507 C C . THR A 1 64 ? 75.926 -26.445 -44.627 1.00 73.25 64 THR A C 1
ATOM 509 O O . THR A 1 64 ? 75.760 -27.413 -45.377 1.00 73.25 64 THR A O 1
ATOM 512 N N . LEU A 1 65 ? 75.547 -26.471 -43.346 1.00 76.62 65 LEU A N 1
ATOM 513 C CA . LEU A 1 65 ? 74.737 -27.558 -42.786 1.00 76.62 65 LEU A CA 1
ATOM 514 C C . LEU A 1 65 ? 73.250 -27.209 -42.919 1.00 76.62 65 LEU A C 1
ATOM 516 O O . LEU A 1 65 ? 72.837 -26.125 -42.511 1.00 76.62 65 LEU A O 1
ATOM 520 N N . GLN A 1 66 ? 72.454 -28.138 -43.443 1.00 83.56 66 GLN A N 1
ATOM 521 C CA . GLN A 1 66 ? 70.995 -28.079 -43.422 1.00 83.56 66 GLN A CA 1
ATOM 522 C C . GLN A 1 66 ? 70.462 -29.136 -42.447 1.00 83.56 66 GLN A C 1
ATOM 524 O O . GLN A 1 66 ? 70.714 -30.330 -42.617 1.00 83.56 66 GLN A O 1
ATOM 529 N N . SER A 1 67 ? 69.699 -28.704 -41.444 1.00 82.88 67 SER A N 1
ATOM 530 C CA . SER A 1 67 ? 68.825 -29.577 -40.650 1.00 82.88 67 SER A CA 1
ATOM 531 C C . SER A 1 67 ? 67.389 -29.364 -41.113 1.00 82.88 67 SER A C 1
ATOM 533 O O . SER A 1 67 ? 66.965 -28.224 -41.269 1.00 82.88 67 SER A O 1
ATOM 535 N N . THR A 1 68 ? 66.639 -30.437 -41.360 1.00 82.44 68 THR A N 1
ATOM 536 C CA . THR A 1 68 ? 65.222 -30.371 -41.752 1.00 82.44 68 THR A CA 1
ATOM 537 C C . THR A 1 68 ? 64.361 -31.136 -40.757 1.00 82.44 68 THR A C 1
ATOM 539 O O . THR A 1 68 ? 64.641 -32.302 -40.466 1.00 82.44 68 THR A O 1
ATOM 542 N N . ILE A 1 69 ? 63.286 -30.504 -40.284 1.00 84.44 69 ILE A N 1
ATOM 543 C CA . ILE A 1 69 ? 62.213 -31.141 -39.514 1.00 84.44 69 ILE A CA 1
ATOM 544 C C . ILE A 1 69 ? 60.922 -31.183 -40.339 1.00 84.44 69 ILE A C 1
ATOM 546 O O . ILE A 1 69 ? 60.629 -30.287 -41.134 1.00 84.44 69 ILE A O 1
ATOM 550 N N . THR A 1 70 ? 60.142 -32.244 -40.147 1.00 82.12 70 THR A N 1
ATOM 551 C CA . THR A 1 70 ? 58.814 -32.412 -40.745 1.00 82.12 70 THR A CA 1
ATOM 552 C C . THR A 1 70 ? 57.797 -32.630 -39.630 1.00 82.12 70 THR A C 1
ATOM 554 O O . THR A 1 70 ? 57.789 -33.692 -39.007 1.00 82.12 70 THR A O 1
ATOM 557 N N . LEU A 1 71 ? 56.958 -31.631 -39.369 1.00 80.69 71 LEU A N 1
ATOM 558 C CA . LEU A 1 71 ? 55.875 -31.707 -38.392 1.00 80.69 71 LEU A CA 1
ATOM 559 C C . LEU A 1 71 ? 54.670 -32.363 -39.085 1.00 80.69 71 LEU A C 1
ATOM 561 O O . LEU A 1 71 ? 54.170 -31.779 -40.046 1.00 80.69 71 LEU A O 1
ATOM 565 N N . PRO A 1 72 ? 54.221 -33.568 -38.681 1.00 75.69 72 PRO A N 1
ATOM 566 C CA . PRO A 1 72 ? 53.205 -34.311 -39.430 1.00 75.69 72 PRO A CA 1
ATOM 567 C C . PRO A 1 72 ? 51.803 -33.701 -39.306 1.00 75.69 72 PRO A C 1
ATOM 569 O O . PRO A 1 72 ? 51.061 -33.724 -40.281 1.00 75.69 72 PRO A O 1
ATOM 572 N N . HIS A 1 73 ? 51.471 -33.142 -38.137 1.00 78.69 73 HIS A N 1
ATOM 573 C CA . HIS A 1 73 ? 50.191 -32.495 -37.851 1.00 78.69 73 HIS A CA 1
ATOM 574 C C . HIS A 1 73 ? 50.414 -31.266 -36.967 1.00 78.69 73 HIS A C 1
ATOM 576 O O . HIS A 1 73 ? 50.878 -31.394 -35.830 1.00 78.69 73 HIS A O 1
ATOM 582 N N . LEU A 1 74 ? 50.090 -30.074 -37.470 1.00 77.25 74 LEU A N 1
ATOM 583 C CA . LEU A 1 74 ? 50.142 -28.842 -36.682 1.00 77.25 74 LEU A CA 1
ATOM 584 C C . LEU A 1 74 ? 48.787 -28.584 -35.998 1.00 77.25 74 LEU A C 1
ATOM 586 O O . LEU A 1 74 ? 47.879 -28.005 -36.590 1.00 77.25 74 LEU A O 1
ATOM 590 N N . ASN A 1 75 ? 48.655 -29.037 -34.746 1.00 77.88 75 ASN A N 1
ATOM 591 C CA . ASN A 1 75 ? 47.393 -29.014 -33.984 1.00 77.88 75 ASN A CA 1
ATOM 592 C C . ASN A 1 75 ? 47.113 -27.696 -33.230 1.00 77.88 75 ASN A C 1
ATOM 594 O O . ASN A 1 75 ? 46.050 -27.543 -32.633 1.00 77.88 75 ASN A O 1
ATOM 598 N N . HIS A 1 76 ? 48.059 -26.757 -33.228 1.00 79.31 76 HIS A N 1
ATOM 599 C CA . HIS A 1 76 ? 47.977 -25.487 -32.504 1.00 79.31 76 HIS A CA 1
ATOM 600 C C . HIS A 1 76 ? 47.844 -24.324 -33.492 1.00 79.31 76 HIS A C 1
ATOM 602 O O . HIS A 1 76 ? 48.539 -24.297 -34.505 1.00 79.31 76 HIS A O 1
ATOM 608 N N . SER A 1 77 ? 46.991 -23.343 -33.189 1.00 80.56 77 SER A N 1
ATOM 609 C CA . SER A 1 77 ? 46.684 -22.236 -34.108 1.00 80.56 77 SER A CA 1
ATOM 610 C C . SER A 1 77 ? 47.821 -21.232 -34.309 1.00 80.56 77 SER A C 1
ATOM 612 O O . SER A 1 77 ? 47.896 -20.591 -35.357 1.00 80.56 77 SER A O 1
ATOM 614 N N . ARG A 1 78 ? 48.724 -21.102 -33.333 1.00 84.25 78 ARG A N 1
ATOM 615 C CA . ARG A 1 78 ? 50.000 -20.386 -33.462 1.00 84.25 78 ARG A CA 1
ATOM 616 C C . ARG A 1 78 ? 51.078 -21.128 -32.689 1.00 84.25 78 ARG A C 1
ATOM 618 O O . ARG A 1 78 ? 50.837 -21.511 -31.546 1.00 84.25 78 ARG A O 1
ATOM 625 N N . VAL A 1 79 ? 52.252 -21.309 -33.288 1.00 84.38 79 VAL A N 1
ATOM 626 C CA . VAL A 1 79 ? 53.421 -21.906 -32.624 1.00 84.38 79 VAL A CA 1
ATOM 627 C C . VAL A 1 79 ? 54.694 -21.202 -33.065 1.00 84.38 79 VAL A C 1
ATOM 629 O O . VAL A 1 79 ? 54.862 -20.899 -34.243 1.00 84.38 79 VAL A O 1
ATOM 632 N N . LEU A 1 80 ? 55.617 -20.995 -32.129 1.00 86.25 80 LEU A N 1
ATOM 633 C CA . LEU A 1 80 ? 56.965 -20.534 -32.429 1.00 86.25 80 LEU A CA 1
ATOM 634 C C . LEU A 1 80 ? 57.892 -21.746 -32.605 1.00 86.25 80 LEU A C 1
ATOM 636 O O . LEU A 1 80 ? 58.174 -22.470 -31.647 1.00 86.25 80 LEU A O 1
ATOM 640 N N . LEU A 1 81 ? 58.362 -21.976 -33.831 1.00 86.06 81 LEU A N 1
ATOM 641 C CA . LEU A 1 81 ? 59.351 -23.007 -34.136 1.00 86.06 81 LEU A CA 1
ATOM 642 C C . LEU A 1 81 ? 60.751 -22.395 -34.040 1.00 86.06 81 LEU A C 1
ATOM 644 O O . LEU A 1 81 ? 61.080 -21.480 -34.790 1.00 86.06 81 LEU A O 1
ATOM 648 N N . SER A 1 82 ? 61.580 -22.904 -33.128 1.00 86.31 82 SER A N 1
ATOM 649 C CA . SER A 1 82 ? 62.950 -22.414 -32.922 1.00 86.31 82 SER A CA 1
ATOM 650 C C . SER A 1 82 ? 63.980 -23.444 -33.384 1.00 86.31 82 SER A C 1
ATOM 652 O O . SER A 1 82 ? 63.886 -24.624 -33.031 1.00 86.31 82 SER A O 1
ATOM 654 N N . CYS A 1 83 ? 64.988 -22.992 -34.129 1.00 84.44 83 CYS A N 1
ATOM 655 C CA . CYS A 1 83 ? 66.181 -23.775 -34.437 1.00 84.44 83 CYS A CA 1
ATOM 656 C C . CYS A 1 83 ? 67.247 -23.478 -33.382 1.00 84.44 83 CYS A C 1
ATOM 658 O O . CYS A 1 83 ? 67.588 -22.314 -33.159 1.00 84.44 83 CYS A O 1
ATOM 660 N N . CYS A 1 84 ? 67.776 -24.514 -32.733 1.00 80.69 84 CYS A N 1
ATOM 661 C CA . CYS A 1 84 ? 68.715 -24.370 -31.627 1.00 80.69 84 CYS A CA 1
ATOM 662 C C . CYS A 1 84 ? 70.004 -25.169 -31.854 1.00 80.69 84 CYS A C 1
ATOM 664 O O . CYS A 1 84 ? 69.988 -26.265 -32.415 1.00 80.69 84 CYS A O 1
ATOM 666 N N . LEU A 1 85 ? 71.115 -24.653 -31.332 1.00 79.25 85 LEU A N 1
ATOM 667 C CA . LEU A 1 85 ? 72.351 -25.393 -31.104 1.00 79.25 85 LEU A CA 1
ATOM 668 C C . LEU A 1 85 ? 72.391 -25.884 -29.656 1.00 79.25 85 LEU A C 1
ATOM 670 O O . LEU A 1 85 ? 72.178 -25.117 -28.719 1.00 79.25 85 LEU A O 1
ATOM 674 N N . HIS A 1 86 ? 72.691 -27.164 -29.477 1.00 73.38 86 HIS A N 1
ATOM 675 C CA . HIS A 1 86 ? 72.921 -27.790 -28.183 1.00 73.38 86 HIS A CA 1
ATOM 676 C C . HIS A 1 86 ? 74.422 -28.036 -28.002 1.00 73.38 86 HIS A C 1
ATOM 678 O O . HIS A 1 86 ? 75.023 -28.805 -28.760 1.00 73.38 86 HIS A O 1
ATOM 684 N N . TRP A 1 87 ? 75.016 -27.382 -27.003 1.00 72.56 87 TRP A N 1
ATOM 685 C CA . TRP A 1 87 ? 76.440 -27.424 -26.669 1.00 72.56 87 TRP A CA 1
ATOM 686 C C . TRP A 1 87 ? 76.606 -27.827 -25.199 1.00 72.56 87 TRP A C 1
ATOM 688 O O . TRP A 1 87 ? 76.231 -27.073 -24.306 1.00 72.56 87 TRP A O 1
ATOM 698 N N . GLY A 1 88 ? 77.162 -29.006 -24.906 1.00 69.69 88 GLY A N 1
ATOM 699 C CA . GLY A 1 88 ? 77.262 -29.489 -23.519 1.00 69.69 88 GLY A CA 1
ATOM 700 C C . GLY A 1 88 ? 75.890 -29.530 -22.825 1.00 69.69 88 GLY A C 1
ATOM 701 O O . GLY A 1 88 ? 75.023 -30.279 -23.260 1.00 69.69 88 GLY A O 1
ATOM 702 N N . ASN A 1 89 ? 75.694 -28.703 -21.788 1.00 64.38 89 ASN A N 1
ATOM 703 C CA . ASN A 1 89 ? 74.407 -28.503 -21.096 1.00 64.38 89 ASN A CA 1
ATOM 704 C C . ASN A 1 89 ? 73.687 -27.185 -21.473 1.00 64.38 89 ASN A C 1
ATOM 706 O O . ASN A 1 89 ? 72.668 -26.859 -20.866 1.00 64.38 89 ASN A O 1
ATOM 710 N N . SER A 1 90 ? 74.200 -26.396 -22.426 1.00 68.00 90 SER A N 1
ATOM 711 C CA . SER A 1 90 ? 73.590 -25.134 -22.864 1.00 68.00 90 SER A CA 1
ATOM 712 C C . SER A 1 90 ? 72.878 -25.267 -24.214 1.00 68.00 90 SER A C 1
ATOM 714 O O . SER A 1 90 ? 73.411 -25.811 -25.181 1.00 68.00 90 SER A O 1
ATOM 716 N N . LEU A 1 91 ? 71.664 -24.715 -24.284 1.00 74.00 91 LEU A N 1
ATOM 717 C CA . LEU A 1 91 ? 70.873 -24.587 -25.507 1.00 74.00 91 LEU A CA 1
ATOM 718 C C . LEU A 1 91 ? 70.897 -23.122 -25.962 1.00 74.00 91 LEU A C 1
ATOM 720 O O . LEU A 1 91 ? 70.455 -22.242 -25.226 1.00 74.00 91 LEU A O 1
ATOM 724 N N . GLN A 1 92 ? 71.384 -22.862 -27.172 1.00 77.94 92 GLN A N 1
ATOM 725 C CA . GLN A 1 92 ? 71.384 -21.540 -27.797 1.00 77.94 92 GLN A CA 1
ATOM 726 C C . GLN A 1 92 ? 70.405 -21.522 -28.971 1.00 77.94 92 GLN A C 1
ATOM 728 O O . GLN A 1 92 ? 70.447 -22.404 -29.824 1.00 77.94 92 GLN A O 1
ATOM 733 N N . ILE A 1 93 ? 69.534 -20.516 -29.036 1.00 77.38 93 ILE A N 1
ATOM 734 C CA . ILE A 1 93 ? 68.630 -20.310 -30.175 1.00 77.38 93 ILE A CA 1
ATOM 735 C C . ILE A 1 93 ? 69.413 -19.618 -31.301 1.00 77.38 93 ILE A C 1
ATOM 737 O O . ILE A 1 93 ? 70.153 -18.671 -31.035 1.00 77.38 93 ILE A O 1
ATOM 741 N N . LEU A 1 94 ? 69.268 -20.105 -32.536 1.00 78.44 94 LEU A N 1
ATOM 742 C CA . LEU A 1 94 ? 69.811 -19.473 -33.744 1.00 78.44 94 LEU A CA 1
ATOM 743 C C . LEU A 1 94 ? 68.801 -18.524 -34.390 1.00 78.44 94 LEU A C 1
ATOM 745 O O . LEU A 1 94 ? 69.153 -17.400 -34.723 1.00 78.44 94 LEU A O 1
ATOM 749 N N . ASP A 1 95 ? 67.570 -19.001 -34.574 1.00 80.69 95 ASP A N 1
ATOM 750 C CA . ASP A 1 95 ? 66.487 -18.288 -35.254 1.00 80.69 95 ASP A CA 1
ATOM 751 C C . ASP A 1 95 ? 65.120 -18.857 -34.821 1.00 80.69 95 ASP A C 1
ATOM 753 O O . ASP A 1 95 ? 65.042 -19.981 -34.301 1.00 80.69 95 ASP A O 1
ATOM 757 N N . GLN A 1 96 ? 64.048 -18.085 -35.016 1.00 85.19 96 GLN A N 1
ATOM 758 C CA . GLN A 1 96 ? 62.676 -18.426 -34.635 1.00 85.19 96 GLN A CA 1
ATOM 759 C C . GLN A 1 96 ? 61.669 -17.993 -35.707 1.00 85.19 96 GLN A C 1
ATOM 761 O O . GLN A 1 96 ? 61.626 -16.829 -36.095 1.00 85.19 96 GLN A O 1
ATOM 766 N N . ALA A 1 97 ? 60.794 -18.908 -36.124 1.00 84.31 97 ALA A N 1
ATOM 767 C CA . ALA A 1 97 ? 59.741 -18.637 -37.099 1.00 84.31 97 ALA A CA 1
ATOM 768 C C . ALA A 1 97 ? 58.348 -18.913 -36.508 1.00 84.31 97 ALA A C 1
ATOM 770 O O . ALA A 1 97 ? 58.115 -19.971 -35.916 1.00 84.31 97 ALA A O 1
ATOM 771 N N . GLU A 1 98 ? 57.411 -17.973 -36.671 1.00 86.19 98 GLU A N 1
ATOM 772 C CA . GLU A 1 98 ? 56.004 -18.176 -36.304 1.00 86.19 98 GLU A CA 1
ATOM 773 C C . GLU A 1 98 ? 55.296 -19.006 -37.385 1.00 86.19 98 GLU A C 1
ATOM 775 O O . GLU A 1 98 ? 55.318 -18.666 -38.569 1.00 86.19 98 GLU A O 1
ATOM 780 N N . LEU A 1 99 ? 54.643 -20.086 -36.962 1.00 85.50 99 LEU A N 1
ATOM 781 C CA . LEU A 1 99 ? 53.723 -20.882 -37.765 1.00 85.50 99 LEU A CA 1
ATOM 782 C C . LEU A 1 99 ? 52.293 -20.590 -37.321 1.00 85.50 99 LEU A C 1
ATOM 784 O O . LEU A 1 99 ? 51.971 -20.751 -36.143 1.00 85.50 99 LEU A O 1
ATOM 788 N N . GLN A 1 100 ? 51.429 -20.207 -38.263 1.00 86.25 100 GLN A N 1
ATOM 789 C CA . GLN A 1 100 ? 49.999 -20.018 -38.009 1.00 86.25 100 GLN A CA 1
ATOM 790 C C . GLN A 1 100 ? 49.179 -21.114 -38.697 1.00 86.25 100 GLN A C 1
ATOM 792 O O . GLN A 1 100 ? 49.408 -21.453 -39.859 1.00 86.25 100 GLN A O 1
ATOM 797 N N . ALA A 1 101 ? 48.201 -21.663 -37.983 1.00 86.25 101 ALA A N 1
ATOM 798 C CA . ALA A 1 101 ? 47.324 -22.716 -38.473 1.00 86.25 101 ALA A CA 1
ATOM 799 C C . ALA A 1 101 ? 45.859 -22.399 -38.171 1.00 86.25 101 ALA A C 1
ATOM 801 O O . ALA A 1 101 ? 45.520 -21.833 -37.131 1.00 86.25 101 ALA A O 1
ATOM 802 N N . GLY A 1 102 ? 44.972 -22.791 -39.077 1.00 88.31 102 GLY A N 1
ATOM 803 C CA . GLY A 1 102 ? 43.544 -22.560 -38.902 1.00 88.31 102 GLY A CA 1
ATOM 804 C C . GLY A 1 102 ? 42.710 -23.170 -40.013 1.00 88.31 102 GLY A C 1
ATOM 805 O O . GLY A 1 102 ? 43.125 -24.126 -40.667 1.00 88.31 102 GLY A O 1
ATOM 806 N N . TYR A 1 103 ? 41.528 -22.609 -40.236 1.00 88.56 103 TYR A N 1
ATOM 807 C CA . TYR A 1 103 ? 40.562 -23.127 -41.202 1.00 88.56 103 TYR A CA 1
ATOM 808 C C . TYR A 1 103 ? 40.299 -22.125 -42.340 1.00 88.56 103 TYR A C 1
ATOM 810 O O . TYR A 1 103 ? 40.408 -20.913 -42.139 1.00 88.56 103 TYR A O 1
ATOM 818 N N . PRO A 1 104 ? 39.948 -22.578 -43.559 1.00 89.69 104 PRO A N 1
ATOM 819 C CA . PRO A 1 104 ? 39.347 -21.690 -44.552 1.00 89.69 104 PRO A CA 1
ATOM 820 C C . PRO A 1 104 ? 38.005 -21.143 -44.021 1.00 89.69 104 PRO A C 1
ATOM 822 O O . PRO A 1 104 ? 37.356 -21.808 -43.209 1.00 89.69 104 PRO A O 1
ATOM 825 N N . PRO A 1 105 ? 37.561 -19.949 -44.452 1.00 91.69 105 PRO A N 1
ATOM 826 C CA . PRO A 1 105 ? 36.333 -19.359 -43.937 1.00 91.69 105 PRO A CA 1
ATOM 827 C C . PRO A 1 105 ? 35.113 -20.182 -44.364 1.00 91.69 105 PRO A C 1
ATOM 829 O O . PRO A 1 105 ? 34.982 -20.574 -45.524 1.00 91.69 105 PRO A O 1
ATOM 832 N N . THR A 1 106 ? 34.186 -20.406 -43.434 1.00 90.12 106 THR A N 1
ATOM 833 C CA . THR A 1 106 ? 32.850 -20.928 -43.759 1.00 90.12 106 THR A CA 1
ATOM 834 C C . THR A 1 106 ? 32.025 -19.854 -44.479 1.00 90.12 106 THR A C 1
ATOM 836 O O . THR A 1 106 ? 32.406 -18.682 -44.511 1.00 90.12 106 THR A O 1
ATOM 839 N N . ALA A 1 107 ? 30.922 -20.230 -45.129 1.00 90.88 107 ALA A N 1
ATOM 840 C CA . ALA A 1 107 ? 30.019 -19.255 -45.743 1.00 90.88 107 ALA A CA 1
ATOM 841 C C . ALA A 1 107 ? 29.262 -18.471 -44.647 1.00 90.88 107 ALA A C 1
ATOM 843 O O . ALA A 1 107 ? 28.590 -19.109 -43.833 1.00 90.88 107 ALA A O 1
ATOM 844 N N . PRO A 1 108 ? 29.316 -17.122 -44.621 1.00 92.44 108 PRO A N 1
ATOM 845 C CA . PRO A 1 108 ? 28.525 -16.332 -43.679 1.00 92.44 108 PRO A CA 1
ATOM 846 C C . PRO A 1 108 ? 27.025 -16.560 -43.887 1.00 92.44 108 PRO A C 1
ATOM 848 O O . PRO A 1 108 ? 26.562 -16.702 -45.024 1.00 92.44 108 PRO A O 1
ATOM 851 N N . TYR A 1 109 ? 26.260 -16.567 -42.799 1.00 91.00 109 TYR A N 1
ATOM 852 C CA . TYR A 1 109 ? 24.821 -16.844 -42.810 1.00 91.00 109 TYR A CA 1
ATOM 853 C C . TYR A 1 109 ? 24.036 -15.767 -42.038 1.00 91.00 109 TYR A C 1
ATOM 855 O O . TYR A 1 109 ? 24.605 -14.783 -41.568 1.00 91.00 109 TYR A O 1
ATOM 863 N N . ASN A 1 110 ? 22.706 -15.906 -41.992 1.00 92.62 110 ASN A N 1
ATOM 864 C CA . ASN A 1 110 ? 21.777 -14.933 -41.396 1.00 92.62 110 ASN A CA 1
ATOM 865 C C . ASN A 1 110 ? 21.956 -13.480 -41.906 1.00 92.62 110 ASN A C 1
ATOM 867 O O . ASN A 1 110 ? 21.796 -12.509 -41.165 1.00 92.62 110 ASN A O 1
ATOM 871 N N . LEU A 1 111 ? 22.301 -13.324 -43.192 1.00 93.56 111 LEU A N 1
ATOM 872 C CA . LEU A 1 111 ? 22.392 -12.014 -43.836 1.00 93.56 111 LEU A CA 1
ATOM 873 C C . LEU A 1 111 ? 21.005 -11.359 -43.879 1.00 93.56 111 LEU A C 1
ATOM 875 O O . LEU A 1 111 ? 20.113 -11.814 -44.594 1.00 93.56 111 LEU A O 1
ATOM 879 N N . SER A 1 112 ? 20.855 -10.261 -43.149 1.00 94.06 112 SER A N 1
ATOM 880 C CA . SER A 1 112 ? 19.652 -9.428 -43.113 1.00 94.06 112 SER A CA 1
ATOM 881 C C . SER A 1 112 ? 20.030 -7.960 -43.303 1.00 94.06 112 SER A C 1
ATOM 883 O O . SER A 1 112 ? 21.122 -7.539 -42.928 1.00 94.06 112 SER A O 1
ATOM 885 N N . CYS A 1 113 ? 19.146 -7.170 -43.913 1.00 93.44 113 CYS A N 1
ATOM 886 C CA . CYS A 1 113 ? 19.372 -5.743 -44.138 1.00 93.44 113 CYS A CA 1
ATOM 887 C C . CYS A 1 113 ? 18.146 -4.936 -43.723 1.00 93.44 113 CYS A C 1
ATOM 889 O O . CYS A 1 113 ? 17.022 -5.356 -43.982 1.00 93.44 113 CYS A O 1
ATOM 891 N N . ILE A 1 114 ? 18.372 -3.768 -43.124 1.00 92.94 114 ILE A N 1
ATOM 892 C CA . ILE A 1 114 ? 17.342 -2.828 -42.685 1.00 92.94 114 ILE A CA 1
ATOM 893 C C . ILE A 1 114 ? 17.658 -1.458 -43.286 1.00 92.94 114 ILE A C 1
ATOM 895 O O . ILE A 1 114 ? 18.759 -0.929 -43.113 1.00 92.94 114 ILE A O 1
ATOM 899 N N . MET A 1 115 ? 16.698 -0.866 -43.995 1.00 91.00 115 MET A N 1
ATOM 900 C CA . MET A 1 115 ? 16.813 0.508 -44.483 1.00 91.00 115 MET A CA 1
ATOM 901 C C . MET A 1 115 ? 16.388 1.467 -43.373 1.00 91.00 115 MET A C 1
ATOM 903 O O . MET A 1 115 ? 15.218 1.497 -42.985 1.00 91.00 115 MET A O 1
ATOM 907 N N . ASN A 1 116 ? 17.341 2.257 -42.879 1.00 87.62 116 ASN A N 1
ATOM 908 C CA . ASN A 1 116 ? 17.095 3.279 -41.874 1.00 87.62 116 ASN A CA 1
ATOM 909 C C . ASN A 1 116 ? 16.943 4.663 -42.530 1.00 87.62 116 ASN A C 1
ATOM 911 O O . ASN A 1 116 ? 17.818 5.137 -43.263 1.00 87.62 116 ASN A O 1
ATOM 915 N N . LEU A 1 117 ? 15.819 5.322 -42.243 1.00 81.88 117 LEU A N 1
ATOM 916 C CA . LEU A 1 117 ? 15.486 6.649 -42.756 1.00 81.88 117 LEU A CA 1
ATOM 917 C C . LEU A 1 117 ? 16.168 7.793 -41.983 1.00 81.88 117 LEU A C 1
ATOM 919 O O . LEU A 1 117 ? 16.340 8.862 -42.565 1.00 81.88 117 LEU A O 1
ATOM 923 N N . THR A 1 118 ? 16.592 7.602 -40.724 1.00 81.06 118 THR A N 1
ATOM 924 C CA . THR A 1 118 ? 17.332 8.642 -39.977 1.00 81.06 118 THR A CA 1
ATOM 925 C C . THR A 1 118 ? 18.759 8.795 -40.501 1.00 81.06 118 THR A C 1
ATOM 927 O O . THR A 1 118 ? 19.173 9.899 -40.849 1.00 81.06 118 THR A O 1
ATOM 930 N N . THR A 1 119 ? 19.495 7.689 -40.649 1.00 80.69 119 THR A N 1
ATOM 931 C CA . THR A 1 119 ? 20.860 7.687 -41.213 1.00 80.69 119 THR A CA 1
ATOM 932 C C . THR A 1 119 ? 20.895 7.777 -42.739 1.00 80.69 119 THR A C 1
ATOM 934 O O . THR A 1 119 ? 21.964 7.998 -43.307 1.00 80.69 119 THR A O 1
ATOM 937 N N . ASN A 1 120 ? 19.753 7.602 -43.417 1.00 84.50 120 ASN A N 1
ATOM 938 C CA . ASN A 1 120 ? 19.670 7.468 -44.874 1.00 84.50 120 ASN A CA 1
ATOM 939 C C . ASN A 1 120 ? 20.654 6.406 -45.408 1.00 84.50 120 ASN A C 1
ATOM 941 O O . ASN A 1 120 ? 21.457 6.650 -46.316 1.00 84.50 120 ASN A O 1
ATOM 945 N N . SER A 1 121 ? 20.600 5.204 -44.832 1.00 91.19 121 SER A N 1
ATOM 946 C CA . SER A 1 121 ? 21.459 4.088 -45.229 1.00 91.19 121 SER A CA 1
ATOM 947 C C . SER A 1 121 ? 20.777 2.729 -45.081 1.00 91.19 121 SER A C 1
ATOM 949 O O . SER A 1 121 ? 19.914 2.528 -44.226 1.00 91.19 121 SER A O 1
ATOM 951 N N . LEU A 1 122 ? 21.192 1.787 -45.928 1.00 92.44 122 LEU A N 1
ATOM 952 C CA . LEU A 1 122 ? 20.837 0.377 -45.822 1.00 92.44 122 LEU A CA 1
ATOM 953 C C . LEU A 1 122 ? 21.915 -0.313 -44.984 1.00 92.44 122 LEU A C 1
ATOM 955 O O . LEU A 1 122 ? 23.051 -0.457 -45.435 1.00 92.44 122 LEU A O 1
ATOM 959 N N . ILE A 1 123 ? 21.568 -0.697 -43.759 1.00 93.56 123 ILE A N 1
ATOM 960 C CA . ILE A 1 123 ? 22.469 -1.373 -42.825 1.00 93.56 123 ILE A CA 1
ATOM 961 C C . ILE A 1 123 ? 22.243 -2.875 -42.978 1.00 93.56 123 ILE A C 1
ATOM 963 O O . ILE A 1 123 ? 21.143 -3.357 -42.720 1.00 93.56 123 ILE A O 1
ATOM 967 N N . CYS A 1 124 ? 23.267 -3.606 -43.407 1.00 94.12 124 CYS A N 1
ATOM 968 C CA . CYS A 1 124 ? 23.240 -5.062 -43.520 1.00 94.12 124 CYS A CA 1
ATOM 969 C C . CYS A 1 124 ? 24.105 -5.694 -42.431 1.00 94.12 124 CYS A C 1
ATOM 971 O O . CYS A 1 124 ? 25.218 -5.235 -42.192 1.00 94.12 124 CYS A O 1
ATOM 973 N N . GLN A 1 125 ? 23.606 -6.759 -41.813 1.00 94.69 125 GLN A N 1
ATOM 974 C CA . GLN A 1 125 ? 24.239 -7.519 -40.736 1.00 94.69 125 GLN A CA 1
ATOM 975 C C . GLN A 1 125 ? 24.241 -9.013 -41.082 1.00 94.69 125 GLN A C 1
ATOM 977 O O . GLN A 1 125 ? 23.353 -9.485 -41.794 1.00 94.69 125 GLN A O 1
ATOM 982 N N . TRP A 1 126 ? 25.228 -9.755 -40.590 1.00 94.38 126 TRP A N 1
ATOM 983 C CA . TRP A 1 126 ? 25.365 -11.197 -40.802 1.00 94.38 126 TRP A CA 1
ATOM 984 C C . TRP A 1 126 ? 26.036 -11.870 -39.601 1.00 94.38 126 TRP A C 1
ATOM 986 O O . TRP A 1 126 ? 26.666 -11.212 -38.769 1.00 94.38 126 TRP A O 1
ATOM 996 N N . GLU A 1 127 ? 25.949 -13.196 -39.538 1.00 92.56 127 GLU A N 1
ATOM 997 C CA . GLU A 1 127 ? 26.739 -14.008 -38.615 1.00 92.56 127 GLU A CA 1
ATOM 998 C C . GLU A 1 127 ? 28.021 -14.497 -39.321 1.00 92.56 127 GLU A C 1
ATOM 1000 O O . GLU A 1 127 ? 27.947 -15.025 -40.437 1.00 92.56 127 GLU A O 1
ATOM 1005 N N . PRO A 1 128 ? 29.215 -14.294 -38.725 1.00 86.81 128 PRO A N 1
ATOM 1006 C CA . PRO A 1 128 ? 30.495 -14.573 -39.383 1.00 86.81 128 PRO A CA 1
ATOM 1007 C C . PRO A 1 128 ? 30.846 -16.068 -39.474 1.00 86.81 128 PRO A C 1
ATOM 1009 O O . PRO A 1 128 ? 31.736 -16.420 -40.246 1.00 86.81 128 PRO A O 1
ATOM 1012 N N . GLY A 1 129 ? 30.159 -16.930 -38.716 1.00 84.50 129 GLY A N 1
ATOM 1013 C CA . GLY A 1 129 ? 30.491 -18.349 -38.567 1.00 84.50 129 GLY A CA 1
ATOM 1014 C C . GLY A 1 129 ? 31.403 -18.647 -37.365 1.00 84.50 129 GLY A C 1
ATOM 1015 O O . GLY A 1 129 ? 31.691 -17.748 -36.571 1.00 84.50 129 GLY A O 1
ATOM 1016 N N . PRO A 1 130 ? 31.832 -19.914 -37.196 1.00 85.12 130 PRO A N 1
ATOM 1017 C CA . PRO A 1 130 ? 32.817 -20.300 -36.185 1.00 85.12 130 PRO A CA 1
ATOM 1018 C C . PRO A 1 130 ? 34.174 -19.624 -36.425 1.00 85.12 130 PRO A C 1
ATOM 1020 O O . PRO A 1 130 ? 34.518 -19.288 -37.561 1.00 85.12 130 PRO A O 1
ATOM 1023 N N . ASP A 1 131 ? 34.966 -19.472 -35.359 1.00 82.88 131 ASP A N 1
ATOM 1024 C CA . ASP A 1 131 ? 36.327 -18.943 -35.469 1.00 82.88 131 ASP A CA 1
ATOM 1025 C C . ASP A 1 131 ? 37.196 -19.830 -36.379 1.00 82.88 131 ASP A C 1
ATOM 1027 O O . ASP A 1 131 ? 37.175 -21.059 -36.303 1.00 82.88 131 ASP A O 1
ATOM 1031 N N . THR A 1 132 ? 37.974 -19.183 -37.245 1.00 85.25 132 THR A N 1
ATOM 1032 C CA . THR A 1 132 ? 38.925 -19.839 -38.153 1.00 85.25 132 THR A CA 1
ATOM 1033 C C . THR A 1 132 ? 40.352 -19.860 -37.605 1.00 85.25 132 THR A C 1
ATOM 1035 O O . THR A 1 132 ? 41.228 -20.446 -38.238 1.00 85.25 132 THR A O 1
ATOM 1038 N N . HIS A 1 133 ? 40.588 -19.184 -36.475 1.00 85.81 133 HIS A N 1
ATOM 1039 C CA . HIS A 1 133 ? 41.880 -18.889 -35.846 1.00 85.81 133 HIS A CA 1
ATOM 1040 C C . HIS A 1 133 ? 42.846 -18.027 -36.687 1.00 85.81 133 HIS A C 1
ATOM 1042 O O . HIS A 1 133 ? 43.955 -17.716 -36.248 1.00 85.81 133 HIS A O 1
ATOM 1048 N N . LEU A 1 134 ? 42.412 -17.580 -37.870 1.00 85.06 134 LEU A N 1
ATOM 1049 C CA . LEU A 1 134 ? 43.135 -16.683 -38.770 1.00 85.06 134 LEU A CA 1
ATOM 1050 C C . LEU A 1 134 ? 42.366 -15.371 -38.961 1.00 85.06 134 LEU A C 1
ATOM 1052 O O . LEU A 1 134 ? 41.157 -15.295 -38.752 1.00 85.06 134 LEU A O 1
ATOM 1056 N N . SER A 1 135 ? 43.059 -14.329 -39.420 1.00 86.50 135 SER A N 1
ATOM 1057 C CA . SER A 1 135 ? 42.455 -13.030 -39.726 1.00 86.50 135 SER A CA 1
ATOM 1058 C C . SER A 1 135 ? 41.486 -13.110 -40.918 1.00 86.50 135 SER A C 1
ATOM 1060 O O . SER A 1 135 ? 41.874 -13.032 -42.085 1.00 86.50 135 SER A O 1
ATOM 1062 N N . THR A 1 136 ? 40.192 -13.252 -40.624 1.00 88.38 136 THR A N 1
ATOM 1063 C CA . THR A 1 136 ? 39.104 -13.186 -41.608 1.00 88.38 136 THR A CA 1
ATOM 1064 C C . THR A 1 136 ? 38.669 -11.749 -41.864 1.00 88.38 136 THR A C 1
ATOM 1066 O O . THR A 1 136 ? 38.094 -11.090 -41.000 1.00 88.38 136 THR A O 1
ATOM 1069 N N . SER A 1 137 ? 38.893 -11.287 -43.090 1.00 91.00 137 SER A N 1
ATOM 1070 C CA . SER A 1 137 ? 38.280 -10.077 -43.638 1.00 91.00 137 SER A CA 1
ATOM 1071 C C . SER A 1 137 ? 36.909 -10.401 -44.241 1.00 91.00 137 SER A C 1
ATOM 1073 O O . SER A 1 137 ? 36.751 -11.420 -44.917 1.00 91.00 137 SER A O 1
ATOM 1075 N N . PHE A 1 138 ? 35.923 -9.533 -44.018 1.00 92.00 138 PHE A N 1
ATOM 1076 C CA . PHE A 1 138 ? 34.590 -9.624 -44.616 1.00 92.00 138 PHE A CA 1
ATOM 1077 C C . PHE A 1 138 ? 34.376 -8.448 -45.571 1.00 92.00 138 PHE A C 1
ATOM 1079 O O . PHE A 1 138 ? 34.864 -7.348 -45.329 1.00 92.00 138 PHE A O 1
ATOM 1086 N N . THR A 1 139 ? 33.650 -8.672 -46.663 1.00 92.94 139 THR A N 1
ATOM 1087 C CA . THR A 1 139 ? 33.312 -7.639 -47.652 1.00 92.94 139 THR A CA 1
ATOM 1088 C C . THR A 1 139 ? 31.859 -7.809 -48.080 1.00 92.94 139 THR A C 1
ATOM 1090 O O . THR A 1 139 ? 31.471 -8.871 -48.565 1.00 92.94 139 THR A O 1
ATOM 1093 N N . LEU A 1 140 ? 31.034 -6.785 -47.870 1.00 94.44 140 LEU A N 1
ATOM 1094 C CA . LEU A 1 140 ? 29.636 -6.770 -48.290 1.00 94.44 140 LEU A CA 1
ATOM 1095 C C . LEU A 1 140 ? 29.563 -6.246 -49.728 1.00 94.44 140 LEU A C 1
ATOM 1097 O O . LEU A 1 140 ? 29.882 -5.086 -49.994 1.00 94.44 140 LEU A O 1
ATOM 1101 N N . LYS A 1 141 ? 29.135 -7.109 -50.646 1.00 92.00 141 LYS A N 1
ATOM 1102 C CA . LYS A 1 141 ? 29.088 -6.853 -52.088 1.00 92.00 141 LYS A CA 1
ATOM 1103 C C . LYS A 1 141 ? 27.652 -6.713 -52.554 1.00 92.00 141 LYS A C 1
ATOM 1105 O O . LYS A 1 141 ? 26.762 -7.394 -52.042 1.00 92.00 141 LYS A O 1
ATOM 1110 N N . SER A 1 142 ? 27.407 -5.833 -53.525 1.00 91.69 142 SER A N 1
ATOM 1111 C CA . SER A 1 142 ? 26.064 -5.679 -54.088 1.00 91.69 142 SER A CA 1
ATOM 1112 C C . SER A 1 142 ? 26.029 -5.137 -55.518 1.00 91.69 142 SER A C 1
ATOM 1114 O O . SER A 1 142 ? 26.949 -4.461 -55.980 1.00 91.69 142 SER A O 1
ATOM 1116 N N . PHE A 1 143 ? 24.939 -5.433 -56.229 1.00 90.06 143 PHE A N 1
ATOM 1117 C CA . PHE A 1 143 ? 24.639 -4.865 -57.546 1.00 90.06 143 PHE A CA 1
ATOM 1118 C C . PHE A 1 143 ? 23.152 -4.537 -57.697 1.00 90.06 143 PHE A C 1
ATOM 1120 O O . PHE A 1 143 ? 22.293 -5.185 -57.093 1.00 90.06 143 PHE A O 1
ATOM 1127 N N . LYS A 1 144 ? 22.842 -3.548 -58.540 1.00 86.81 144 LYS A N 1
ATOM 1128 C CA . LYS A 1 144 ? 21.468 -3.193 -58.928 1.00 86.81 144 LYS A CA 1
ATOM 1129 C C . LYS A 1 144 ? 20.981 -4.136 -60.028 1.00 86.81 144 LYS A C 1
ATOM 1131 O O . LYS A 1 144 ? 21.744 -4.462 -60.940 1.00 86.81 144 LYS A O 1
ATOM 1136 N N . SER A 1 145 ? 19.715 -4.538 -59.969 1.00 84.00 145 SER A N 1
ATOM 1137 C CA . SER A 1 145 ? 19.106 -5.455 -60.933 1.00 84.00 145 SER A CA 1
ATOM 1138 C C . SER A 1 145 ? 17.678 -5.038 -61.269 1.00 84.00 145 SER A C 1
ATOM 1140 O O . SER A 1 145 ? 16.927 -4.581 -60.410 1.00 84.00 145 SER A O 1
ATOM 1142 N N . GLN A 1 146 ? 17.287 -5.215 -62.529 1.00 76.94 146 GLN A N 1
ATOM 1143 C CA . GLN A 1 146 ? 15.912 -4.965 -62.969 1.00 76.94 146 GLN A CA 1
ATOM 1144 C C . GLN A 1 146 ? 15.112 -6.281 -62.963 1.00 76.94 146 GLN A C 1
ATOM 1146 O O . GLN A 1 146 ? 13.976 -6.317 -62.489 1.00 76.94 146 GLN A O 1
ATOM 1151 N N . ASP A 1 147 ? 15.756 -7.394 -63.320 1.00 77.75 147 ASP A N 1
ATOM 1152 C CA . ASP A 1 147 ? 15.133 -8.710 -63.496 1.00 77.75 147 ASP A CA 1
ATOM 1153 C C . ASP A 1 147 ? 15.225 -9.562 -62.217 1.00 77.75 147 ASP A C 1
ATOM 1155 O O . ASP A 1 147 ? 15.860 -10.615 -62.184 1.00 77.75 147 ASP A O 1
ATOM 1159 N N . LYS A 1 148 ? 14.636 -9.069 -61.116 1.00 74.25 148 LYS A N 1
ATOM 1160 C CA . LYS A 1 148 ? 14.566 -9.758 -59.802 1.00 74.25 148 LYS A CA 1
ATOM 1161 C C . LYS A 1 148 ? 15.901 -10.394 -59.350 1.00 74.25 148 LYS A C 1
ATOM 1163 O O . LYS A 1 148 ? 15.937 -11.546 -58.923 1.00 74.25 148 LYS A O 1
ATOM 1168 N N . CYS A 1 149 ? 17.000 -9.641 -59.440 1.00 80.69 149 CYS A N 1
ATOM 1169 C CA . CYS A 1 149 ? 18.357 -10.061 -59.055 1.00 80.69 149 CYS A CA 1
ATOM 1170 C C . CYS A 1 149 ? 19.018 -11.150 -59.924 1.00 80.69 149 CYS A C 1
ATOM 1172 O O . CYS A 1 149 ? 20.101 -11.615 -59.567 1.00 80.69 149 CYS A O 1
ATOM 1174 N N . GLN A 1 150 ? 18.432 -11.525 -61.067 1.00 76.06 150 GLN A N 1
ATOM 1175 C CA . GLN A 1 150 ? 19.042 -12.475 -62.007 1.00 76.06 150 GLN A CA 1
ATOM 1176 C C . GLN A 1 150 ? 20.142 -11.816 -62.854 1.00 76.06 150 GLN A C 1
ATOM 1178 O O . GLN A 1 150 ? 21.215 -12.388 -63.036 1.00 76.06 150 GLN A O 1
ATOM 1183 N N . THR A 1 151 ? 19.903 -10.593 -63.333 1.00 74.25 151 THR A N 1
ATOM 1184 C CA . THR A 1 151 ? 20.842 -9.826 -64.164 1.00 74.25 151 THR A CA 1
ATOM 1185 C C . THR A 1 151 ? 21.675 -8.857 -63.322 1.00 74.25 151 THR A C 1
ATOM 1187 O O . THR A 1 151 ? 21.141 -8.104 -62.502 1.00 74.25 151 THR A O 1
ATOM 1190 N N . GLN A 1 152 ? 22.994 -8.851 -63.531 1.00 77.50 152 GLN A N 1
ATOM 1191 C CA . GLN A 1 152 ? 23.904 -7.860 -62.952 1.00 77.50 152 GLN A CA 1
ATOM 1192 C C . GLN A 1 152 ? 24.027 -6.662 -63.898 1.00 77.50 152 GLN A C 1
ATOM 1194 O O . GLN A 1 152 ? 24.353 -6.840 -65.070 1.00 77.50 152 GLN A O 1
ATOM 1199 N N . LYS A 1 153 ? 23.784 -5.450 -63.383 1.00 73.00 153 LYS A N 1
ATOM 1200 C CA . LYS A 1 153 ? 23.904 -4.198 -64.141 1.00 73.00 153 LYS A CA 1
ATOM 1201 C C . LYS A 1 153 ? 24.955 -3.278 -63.516 1.00 73.00 153 LYS A C 1
ATOM 1203 O O . LYS A 1 153 ? 26.137 -3.423 -63.811 1.00 73.00 153 LYS A O 1
ATOM 1208 N N . ASP A 1 154 ? 24.555 -2.404 -62.598 1.00 78.12 154 ASP A N 1
ATOM 1209 C CA . ASP A 1 154 ? 25.482 -1.520 -61.886 1.00 78.12 154 ASP A CA 1
ATOM 1210 C C . ASP A 1 154 ? 26.066 -2.246 -60.667 1.00 78.12 154 ASP A C 1
ATOM 1212 O O . ASP A 1 154 ? 25.308 -2.669 -59.787 1.00 78.12 154 ASP A O 1
ATOM 1216 N N . SER A 1 155 ? 27.392 -2.323 -60.548 1.00 78.25 155 SER A N 1
ATOM 1217 C CA . SER A 1 155 ? 28.035 -2.620 -59.265 1.00 78.25 155 SER A CA 1
ATOM 1218 C C . SER A 1 155 ? 27.880 -1.435 -58.305 1.00 78.25 155 SER A C 1
ATOM 1220 O O . SER A 1 155 ? 28.031 -0.270 -58.675 1.00 78.25 155 SER A O 1
ATOM 1222 N N . ILE A 1 156 ? 27.567 -1.737 -57.049 1.00 84.00 156 ILE A N 1
ATOM 1223 C CA . ILE A 1 156 ? 27.642 -0.791 -55.931 1.00 84.00 156 ILE A CA 1
ATOM 1224 C C . ILE A 1 156 ? 29.026 -0.987 -55.288 1.00 84.00 156 ILE A C 1
ATOM 1226 O O . ILE A 1 156 ? 29.490 -2.127 -55.238 1.00 84.00 156 ILE A O 1
ATOM 1230 N N . PRO A 1 157 ? 29.721 0.073 -54.830 1.00 87.06 157 PRO A N 1
ATOM 1231 C CA . PRO A 1 157 ? 31.033 -0.085 -54.204 1.00 87.06 157 PRO A CA 1
ATOM 1232 C C . PRO A 1 157 ? 30.970 -1.017 -52.986 1.00 87.06 157 PRO A C 1
ATOM 1234 O O . PRO A 1 157 ? 30.102 -0.853 -52.126 1.00 87.06 157 PRO A O 1
ATOM 1237 N N . ASP A 1 158 ? 31.909 -1.966 -52.927 1.00 90.25 158 ASP A N 1
ATOM 1238 C CA . ASP A 1 158 ? 32.038 -2.939 -51.839 1.00 90.25 158 ASP A CA 1
ATOM 1239 C C . ASP A 1 158 ? 32.165 -2.218 -50.482 1.00 90.25 158 ASP A C 1
ATOM 1241 O O . ASP A 1 158 ? 32.975 -1.303 -50.316 1.00 90.25 158 ASP A O 1
ATOM 1245 N N . CYS A 1 159 ? 31.367 -2.639 -49.499 1.00 90.62 159 CYS A N 1
ATOM 1246 C CA . CYS A 1 159 ? 31.390 -2.099 -48.142 1.00 90.62 159 CYS A CA 1
ATOM 1247 C C . CYS A 1 159 ? 32.246 -3.013 -47.253 1.00 90.62 159 CYS A C 1
ATOM 1249 O O . CYS A 1 159 ? 31.963 -4.207 -47.118 1.00 90.62 159 CYS A O 1
ATOM 1251 N N . VAL A 1 160 ? 33.303 -2.458 -46.658 1.00 91.19 160 VAL A N 1
ATOM 1252 C CA . VAL A 1 160 ? 34.206 -3.166 -45.738 1.00 91.19 160 VAL A CA 1
ATOM 1253 C C . VAL A 1 160 ? 33.881 -2.715 -44.307 1.00 91.19 160 VAL A C 1
ATOM 1255 O O . VAL A 1 160 ? 33.891 -1.507 -44.065 1.00 91.19 160 VAL A O 1
ATOM 1258 N N . PRO A 1 161 ? 33.558 -3.631 -43.377 1.00 90.81 161 PRO A N 1
ATOM 1259 C CA . PRO A 1 161 ? 33.290 -3.297 -41.981 1.00 90.81 161 PRO A CA 1
ATOM 1260 C C . PRO A 1 161 ? 34.593 -3.001 -41.224 1.00 90.81 161 PRO A C 1
ATOM 1262 O O . PRO A 1 161 ? 35.684 -3.369 -41.671 1.00 90.81 161 PRO A O 1
ATOM 1265 N N . GLU A 1 162 ? 34.492 -2.384 -40.047 1.00 85.25 162 GLU A N 1
ATOM 1266 C CA . GLU A 1 162 ? 35.650 -2.239 -39.158 1.00 85.25 162 GLU A CA 1
ATOM 1267 C C . GLU A 1 162 ? 36.052 -3.598 -38.551 1.00 85.25 162 GLU A C 1
ATOM 1269 O O . GLU A 1 162 ? 35.271 -4.554 -38.515 1.00 85.25 162 GLU A O 1
ATOM 1274 N N . VAL A 1 163 ? 37.294 -3.707 -38.071 1.00 78.75 163 VAL A N 1
ATOM 1275 C CA . VAL A 1 163 ? 37.846 -4.973 -37.562 1.00 78.75 163 VAL A CA 1
ATOM 1276 C C . VAL A 1 163 ? 37.018 -5.482 -36.375 1.00 78.75 163 VAL A C 1
ATOM 1278 O O . VAL A 1 163 ? 36.933 -4.827 -35.340 1.00 78.75 163 VAL A O 1
ATOM 1281 N N . GLY A 1 164 ? 36.421 -6.667 -36.529 1.00 77.69 164 GLY A N 1
ATOM 1282 C CA . GLY A 1 164 ? 35.555 -7.295 -35.523 1.00 77.69 164 GLY A CA 1
ATOM 1283 C C . GLY A 1 164 ? 34.055 -7.004 -35.671 1.00 77.69 164 GLY A C 1
ATOM 1284 O O . GLY A 1 164 ? 33.269 -7.553 -34.904 1.00 77.69 164 GLY A O 1
ATOM 1285 N N . GLN A 1 165 ? 33.626 -6.197 -36.648 1.00 86.94 165 GLN A N 1
ATOM 1286 C CA . GLN A 1 165 ? 32.205 -5.948 -36.923 1.00 86.94 165 GLN A CA 1
ATOM 1287 C C . GLN A 1 165 ? 31.662 -6.877 -38.022 1.00 86.94 165 GLN A C 1
ATOM 1289 O O . GLN A 1 165 ? 32.278 -7.051 -39.073 1.00 86.94 165 GLN A O 1
ATOM 1294 N N . SER A 1 166 ? 30.461 -7.429 -37.811 1.00 91.00 166 SER A N 1
ATOM 1295 C CA . SER A 1 166 ? 29.717 -8.229 -38.802 1.00 91.00 166 SER A CA 1
ATOM 1296 C C . SER A 1 166 ? 28.510 -7.482 -39.396 1.00 91.00 166 SER A C 1
ATOM 1298 O O . SER A 1 166 ? 27.475 -8.073 -39.707 1.00 91.00 166 SER A O 1
ATOM 1300 N N . HIS A 1 167 ? 28.627 -6.157 -39.535 1.00 92.94 167 HIS A N 1
ATOM 1301 C CA . HIS A 1 167 ? 27.628 -5.312 -40.187 1.00 92.94 167 HIS A CA 1
ATOM 1302 C C . HIS A 1 167 ? 28.289 -4.202 -41.018 1.00 92.94 167 HIS A C 1
ATOM 1304 O O . HIS A 1 167 ? 29.400 -3.780 -40.717 1.00 92.94 167 HIS A O 1
ATOM 1310 N N . CYS A 1 168 ? 27.620 -3.728 -42.072 1.00 93.25 168 CYS A N 1
ATOM 1311 C CA . CYS A 1 168 ? 28.109 -2.655 -42.944 1.00 93.25 168 CYS A CA 1
ATOM 1312 C C . CYS A 1 168 ? 26.948 -1.787 -43.462 1.00 93.25 168 CYS A C 1
ATOM 1314 O O . CYS A 1 168 ? 25.818 -2.260 -43.594 1.00 93.25 168 CYS A O 1
ATOM 1316 N N . SER A 1 169 ? 27.215 -0.510 -43.749 1.00 92.06 169 SER A N 1
ATOM 1317 C CA . SER A 1 169 ? 26.194 0.509 -44.041 1.00 92.06 169 SER A CA 1
ATOM 1318 C C . SER A 1 169 ? 26.370 1.094 -45.445 1.00 92.06 169 SER A C 1
ATOM 1320 O O . SER A 1 169 ? 27.339 1.805 -45.714 1.00 92.06 169 SER A O 1
ATOM 1322 N N . ILE A 1 170 ? 25.427 0.820 -46.353 1.00 92.31 170 ILE A N 1
ATOM 1323 C CA . ILE A 1 170 ? 25.434 1.350 -47.725 1.00 92.31 170 ILE A CA 1
ATOM 1324 C C . ILE A 1 170 ? 24.685 2.699 -47.743 1.00 92.31 170 ILE A C 1
ATOM 1326 O O . ILE A 1 170 ? 23.478 2.730 -47.485 1.00 92.31 170 ILE A O 1
ATOM 1330 N N . PRO A 1 171 ? 25.346 3.833 -48.052 1.00 91.12 171 PRO A N 1
ATOM 1331 C CA . PRO A 1 171 ? 24.725 5.155 -47.974 1.00 91.12 171 PRO A CA 1
ATOM 1332 C C . PRO A 1 171 ? 23.788 5.444 -49.156 1.00 91.12 171 PRO A C 1
ATOM 1334 O O . PRO A 1 171 ? 24.053 5.043 -50.294 1.00 91.12 171 PRO A O 1
ATOM 1337 N N . ARG A 1 172 ? 22.735 6.240 -48.907 1.00 88.06 172 ARG A N 1
ATOM 1338 C CA . ARG A 1 172 ? 21.653 6.597 -49.853 1.00 88.06 172 ARG A CA 1
ATOM 1339 C C . ARG A 1 172 ? 22.095 6.941 -51.276 1.00 88.06 172 ARG A C 1
ATOM 1341 O O . ARG A 1 172 ? 21.355 6.615 -52.202 1.00 88.06 172 ARG A O 1
ATOM 1348 N N . LYS A 1 173 ? 23.266 7.565 -51.459 1.00 87.19 173 LYS A N 1
ATOM 1349 C CA . LYS A 1 173 ? 23.831 7.954 -52.767 1.00 87.19 173 LYS A CA 1
ATOM 1350 C C . LYS A 1 173 ? 24.001 6.799 -53.768 1.00 87.19 173 LYS A C 1
ATOM 1352 O O . LYS A 1 173 ? 23.969 7.049 -54.965 1.00 87.19 173 LYS A O 1
ATOM 1357 N N . HIS A 1 174 ? 24.142 5.558 -53.297 1.00 86.94 174 HIS A N 1
ATOM 1358 C CA . HIS A 1 174 ? 24.323 4.380 -54.163 1.00 86.94 174 HIS A CA 1
ATOM 1359 C C . HIS A 1 174 ? 23.044 3.546 -54.348 1.00 86.94 174 HIS A C 1
ATOM 1361 O O . HIS A 1 174 ? 23.002 2.657 -55.199 1.00 86.94 174 HIS A O 1
ATOM 1367 N N . LEU A 1 175 ? 21.998 3.836 -53.569 1.00 87.12 175 LEU A N 1
ATOM 1368 C CA . LEU A 1 175 ? 20.763 3.054 -53.502 1.00 87.12 175 LEU A CA 1
ATOM 1369 C C . LEU A 1 175 ? 19.696 3.571 -54.478 1.00 87.12 175 LEU A C 1
ATOM 1371 O O . LEU A 1 175 ? 19.472 4.778 -54.594 1.00 87.12 175 LEU A O 1
ATOM 1375 N N . GLN A 1 176 ? 18.958 2.652 -55.100 1.00 87.19 176 GLN A N 1
ATOM 1376 C CA . GLN A 1 176 ? 17.702 2.953 -55.790 1.00 87.19 176 GLN A CA 1
ATOM 1377 C C . GLN A 1 176 ? 16.545 2.367 -54.980 1.00 87.19 176 GLN A C 1
ATOM 1379 O O . GLN A 1 176 ? 16.340 1.161 -54.952 1.00 87.19 176 GLN A O 1
ATOM 1384 N N . LEU A 1 177 ? 15.817 3.237 -54.273 1.00 85.44 177 LEU A N 1
ATOM 1385 C CA . LEU A 1 177 ? 14.911 2.864 -53.174 1.00 85.44 177 LEU A CA 1
ATOM 1386 C C . LEU A 1 177 ? 13.798 1.868 -53.548 1.00 85.44 177 LEU A C 1
ATOM 1388 O O . LEU A 1 177 ? 13.392 1.073 -52.704 1.00 85.44 177 LEU A O 1
ATOM 1392 N N . TYR A 1 178 ? 13.335 1.911 -54.799 1.00 86.19 178 TYR A N 1
ATOM 1393 C CA . TYR A 1 178 ? 12.243 1.090 -55.335 1.00 86.19 178 TYR A CA 1
ATOM 1394 C C . TYR A 1 178 ? 12.707 0.117 -56.435 1.00 86.19 178 TYR A C 1
ATOM 1396 O O . TYR A 1 178 ? 11.901 -0.337 -57.242 1.00 86.19 178 TYR A O 1
ATOM 1404 N N . GLN A 1 179 ? 14.010 -0.170 -56.515 1.00 86.88 179 GLN A N 1
ATOM 1405 C CA . GLN A 1 179 ? 14.571 -1.152 -57.446 1.00 86.88 179 GLN A CA 1
ATOM 1406 C C . GLN A 1 179 ? 15.227 -2.290 -56.668 1.00 86.88 179 GLN A C 1
ATOM 1408 O O . GLN A 1 179 ? 15.761 -2.081 -55.579 1.00 86.88 179 GLN A O 1
ATOM 1413 N N . ASN A 1 180 ? 15.200 -3.489 -57.245 1.00 88.50 180 ASN A N 1
ATOM 1414 C CA . ASN A 1 180 ? 15.809 -4.656 -56.627 1.00 88.50 180 ASN A CA 1
ATOM 1415 C C . ASN A 1 180 ? 17.341 -4.568 -56.688 1.00 88.50 180 ASN A C 1
ATOM 1417 O O . ASN A 1 180 ? 17.934 -4.175 -57.696 1.00 88.50 180 ASN A O 1
ATOM 1421 N N . MET A 1 181 ? 17.995 -4.985 -55.613 1.00 90.44 181 MET A N 1
ATOM 1422 C CA . MET A 1 181 ? 19.439 -5.159 -55.549 1.00 90.44 181 MET A CA 1
ATOM 1423 C C . MET A 1 181 ? 19.780 -6.510 -54.934 1.00 90.44 181 MET A C 1
ATOM 1425 O O . MET A 1 181 ? 19.102 -6.984 -54.020 1.00 90.44 181 MET A O 1
ATOM 1429 N N . SER A 1 182 ? 20.839 -7.129 -55.453 1.00 91.56 182 SER A N 1
ATOM 1430 C CA . SER A 1 182 ? 21.408 -8.341 -54.875 1.00 91.56 182 SER A CA 1
ATOM 1431 C C . SER A 1 182 ? 22.519 -7.967 -53.908 1.00 91.56 182 SER A C 1
ATOM 1433 O O . SER A 1 182 ? 23.337 -7.105 -54.232 1.00 91.56 182 SER A O 1
ATOM 1435 N N . ILE A 1 183 ? 22.551 -8.608 -52.741 1.00 93.19 183 ILE A N 1
ATOM 1436 C CA . ILE A 1 183 ? 23.508 -8.350 -51.662 1.00 93.19 183 ILE A CA 1
ATOM 1437 C C . ILE A 1 183 ? 24.042 -9.689 -51.147 1.00 93.19 183 ILE A C 1
ATOM 1439 O O . ILE A 1 183 ? 23.267 -10.617 -50.922 1.00 93.19 183 ILE A O 1
ATOM 1443 N N . TRP A 1 184 ? 25.354 -9.805 -50.955 1.00 93.81 184 TRP A N 1
ATOM 1444 C CA . TRP A 1 184 ? 25.983 -10.965 -50.316 1.00 93.81 184 TRP A CA 1
ATOM 1445 C C . TRP A 1 184 ? 27.269 -10.560 -49.591 1.00 93.81 184 TRP A C 1
ATOM 1447 O O . TRP A 1 184 ? 27.865 -9.524 -49.881 1.00 93.81 184 TRP A O 1
ATOM 1457 N N . VAL A 1 185 ? 27.711 -11.385 -48.647 1.00 94.81 185 VAL A N 1
ATOM 1458 C CA . VAL A 1 185 ? 28.969 -11.195 -47.916 1.00 94.81 185 VAL A CA 1
ATOM 1459 C C . VAL A 1 185 ? 30.003 -12.157 -48.479 1.00 94.81 185 VAL A C 1
ATOM 1461 O O . VAL A 1 185 ? 29.748 -13.355 -48.548 1.00 94.81 185 VAL A O 1
ATOM 1464 N N . GLN A 1 186 ? 31.176 -11.658 -48.859 1.00 93.56 186 GLN A N 1
ATOM 1465 C CA . GLN A 1 186 ? 32.345 -12.471 -49.185 1.00 93.56 186 GLN A CA 1
ATOM 1466 C C . GLN A 1 186 ? 33.352 -12.395 -48.031 1.00 93.56 186 GLN A C 1
ATOM 1468 O O . GLN A 1 186 ? 33.821 -11.305 -47.694 1.00 93.56 186 GLN A O 1
ATOM 1473 N N . ALA A 1 187 ? 33.693 -13.544 -47.448 1.00 92.38 187 ALA A N 1
ATOM 1474 C CA . ALA A 1 187 ? 34.724 -13.671 -46.421 1.00 92.38 187 ALA A CA 1
ATOM 1475 C C . ALA A 1 187 ? 36.040 -14.180 -47.032 1.00 92.38 187 ALA A C 1
ATOM 1477 O O . ALA A 1 187 ? 36.041 -14.950 -47.997 1.00 92.38 187 ALA A O 1
ATOM 1478 N N . ARG A 1 188 ? 37.173 -13.733 -46.486 1.00 91.62 188 ARG A N 1
ATOM 1479 C CA . ARG A 1 188 ? 38.521 -14.048 -46.975 1.00 91.62 188 ARG A CA 1
ATOM 1480 C C . ARG A 1 188 ? 39.531 -14.090 -45.833 1.00 91.62 188 ARG A C 1
ATOM 1482 O O . ARG A 1 188 ? 39.668 -13.104 -45.111 1.00 91.62 188 ARG A O 1
ATOM 1489 N N . ASN A 1 189 ? 40.295 -15.175 -45.745 1.00 90.12 189 ASN A N 1
ATOM 1490 C CA . ASN A 1 189 ? 41.537 -15.244 -44.968 1.00 90.12 189 ASN A CA 1
ATOM 1491 C C . ASN A 1 189 ? 42.687 -15.754 -45.863 1.00 90.12 189 ASN A C 1
ATOM 1493 O O . ASN A 1 189 ? 42.551 -15.801 -47.088 1.00 90.12 189 ASN A O 1
ATOM 1497 N N . ALA A 1 190 ? 43.830 -16.106 -45.271 1.00 87.88 190 ALA A N 1
ATOM 1498 C CA . ALA A 1 190 ? 45.001 -16.594 -46.004 1.00 87.88 190 ALA A CA 1
ATOM 1499 C C . ALA A 1 190 ? 44.795 -17.955 -46.708 1.00 87.88 190 ALA A C 1
ATOM 1501 O O . ALA A 1 190 ? 45.482 -18.238 -47.685 1.00 87.88 190 ALA A O 1
ATOM 1502 N N . LEU A 1 191 ? 43.849 -18.784 -46.244 1.00 88.06 191 LEU A N 1
ATOM 1503 C CA . LEU A 1 191 ? 43.611 -20.147 -46.739 1.00 88.06 191 LEU A CA 1
ATOM 1504 C C . LEU A 1 191 ? 42.508 -20.242 -47.806 1.00 88.06 191 LEU A C 1
ATOM 1506 O O . LEU A 1 191 ? 42.335 -21.306 -48.406 1.00 88.06 191 LEU A O 1
ATOM 1510 N N . GLY A 1 192 ? 41.742 -19.171 -48.042 1.00 89.25 192 GLY A N 1
ATOM 1511 C CA . GLY A 1 192 ? 40.709 -19.155 -49.078 1.00 89.25 192 GLY A CA 1
ATOM 1512 C C . GLY A 1 192 ? 39.658 -18.053 -48.942 1.00 89.25 192 GLY A C 1
ATOM 1513 O O . GLY A 1 192 ? 39.765 -17.131 -48.129 1.00 89.25 192 GLY A O 1
ATOM 1514 N N . THR A 1 193 ? 38.619 -18.170 -49.769 1.00 93.12 193 THR A N 1
ATOM 1515 C CA . THR A 1 193 ? 37.443 -17.293 -49.788 1.00 93.12 193 THR A CA 1
ATOM 1516 C C . THR A 1 193 ? 36.152 -18.103 -49.734 1.00 93.12 193 THR A C 1
ATOM 1518 O O . THR A 1 193 ? 36.071 -19.208 -50.267 1.00 93.12 193 THR A O 1
ATOM 1521 N N . SER A 1 194 ? 35.125 -17.523 -49.123 1.00 93.31 194 SER A N 1
ATOM 1522 C CA . SER A 1 194 ? 33.756 -18.042 -49.094 1.00 93.31 194 SER A CA 1
ATOM 1523 C C . SER A 1 194 ? 32.764 -16.906 -49.349 1.00 93.31 194 SER A C 1
ATOM 1525 O O . SER A 1 194 ? 33.124 -15.727 -49.289 1.00 93.31 194 SER A O 1
ATOM 1527 N N . ALA A 1 195 ? 31.511 -17.238 -49.656 1.00 93.06 195 ALA A N 1
ATOM 1528 C CA . ALA A 1 195 ? 30.457 -16.252 -49.857 1.00 93.06 195 ALA A CA 1
ATOM 1529 C C . ALA A 1 195 ? 29.123 -16.734 -49.279 1.00 93.06 195 ALA A C 1
ATOM 1531 O O . ALA A 1 195 ? 28.817 -17.925 -49.339 1.00 93.06 195 ALA A O 1
ATOM 1532 N N . SER A 1 196 ? 28.330 -15.806 -48.744 1.00 94.75 196 SER A N 1
ATOM 1533 C CA . SER A 1 196 ? 26.951 -16.068 -48.330 1.00 94.75 196 SER A CA 1
ATOM 1534 C C . SER A 1 196 ? 26.050 -16.329 -49.546 1.00 94.75 196 SER A C 1
ATOM 1536 O O . SER A 1 196 ? 26.366 -15.896 -50.662 1.00 94.75 196 SER A O 1
ATOM 1538 N N . PRO A 1 197 ? 24.863 -16.929 -49.346 1.00 92.38 197 PRO A N 1
ATOM 1539 C CA . PRO A 1 197 ? 23.769 -16.817 -50.303 1.00 92.38 197 PRO A CA 1
ATOM 1540 C C . PRO A 1 197 ? 23.483 -15.350 -50.665 1.00 92.38 197 PRO A C 1
ATOM 1542 O O . PRO A 1 197 ? 23.692 -14.440 -49.855 1.00 92.38 197 PRO A O 1
ATOM 1545 N N . LYS A 1 198 ? 22.991 -15.125 -51.889 1.00 91.62 198 LYS A N 1
ATOM 1546 C CA . LYS A 1 198 ? 22.581 -13.803 -52.377 1.00 91.62 198 LYS A CA 1
ATOM 1547 C C . LYS A 1 198 ? 21.184 -13.455 -51.868 1.00 91.62 198 LYS A C 1
ATOM 1549 O O . LYS A 1 198 ? 20.205 -14.067 -52.286 1.00 91.62 198 LYS A O 1
ATOM 1554 N N . LEU A 1 199 ? 21.094 -12.433 -51.025 1.00 92.12 199 LEU A N 1
ATOM 1555 C CA . LEU A 1 199 ? 19.838 -11.789 -50.655 1.00 92.12 199 LEU A CA 1
ATOM 1556 C C . LEU A 1 199 ? 19.365 -10.898 -51.817 1.00 92.12 199 LEU A C 1
ATOM 1558 O O . LEU A 1 199 ? 20.185 -10.256 -52.476 1.00 92.12 199 LEU A O 1
ATOM 1562 N N . CYS A 1 200 ? 18.058 -10.859 -52.080 1.00 91.69 200 CYS A N 1
ATOM 1563 C CA . CYS A 1 200 ? 17.438 -9.986 -53.079 1.00 91.69 200 CYS A CA 1
ATOM 1564 C C . CYS A 1 200 ? 16.324 -9.171 -52.418 1.00 91.69 200 CYS A C 1
ATOM 1566 O O . CYS A 1 200 ? 15.428 -9.752 -51.808 1.00 91.69 200 CYS A O 1
ATOM 1568 N N . LEU A 1 201 ? 16.392 -7.843 -52.518 1.00 91.06 201 LEU A N 1
ATOM 1569 C CA . LEU A 1 201 ? 15.424 -6.920 -51.915 1.00 91.06 201 LEU A CA 1
ATOM 1570 C C . LEU A 1 201 ? 15.392 -5.577 -52.650 1.00 91.06 201 LEU A C 1
ATOM 1572 O O . LEU A 1 201 ? 16.365 -5.214 -53.312 1.00 91.06 201 LEU A O 1
ATOM 1576 N N . ALA A 1 202 ? 14.316 -4.810 -52.473 1.00 89.88 202 ALA A N 1
ATOM 1577 C CA . ALA A 1 202 ? 14.324 -3.365 -52.687 1.00 89.88 202 ALA A CA 1
ATOM 1578 C C . ALA A 1 202 ? 14.492 -2.651 -51.327 1.00 89.88 202 ALA A C 1
ATOM 1580 O O . ALA A 1 202 ? 13.862 -3.069 -50.350 1.00 89.88 202 ALA A O 1
ATOM 1581 N N . PRO A 1 203 ? 15.296 -1.573 -51.211 1.00 89.62 203 PRO A N 1
ATOM 1582 C CA . PRO A 1 203 ? 15.550 -0.924 -49.921 1.00 89.62 203 PRO A CA 1
ATOM 1583 C C . PRO A 1 203 ? 14.290 -0.465 -49.168 1.00 89.62 203 PRO A C 1
ATOM 1585 O O . PRO A 1 203 ? 14.259 -0.538 -47.944 1.00 89.62 203 PRO A O 1
ATOM 1588 N N . MET A 1 204 ? 13.236 -0.026 -49.865 1.00 87.81 204 MET A N 1
ATOM 1589 C CA . MET A 1 204 ? 11.986 0.407 -49.218 1.00 87.81 204 MET A CA 1
ATOM 1590 C C . MET A 1 204 ? 11.118 -0.732 -48.675 1.00 87.81 204 MET A C 1
ATOM 1592 O O . MET A 1 204 ? 10.228 -0.464 -47.871 1.00 87.81 204 MET A O 1
ATOM 1596 N N . ASP A 1 205 ? 11.366 -1.978 -49.071 1.00 88.81 205 ASP A N 1
ATOM 1597 C CA . ASP A 1 205 ? 10.595 -3.137 -48.603 1.00 88.81 205 ASP A CA 1
ATOM 1598 C C . ASP A 1 205 ? 11.141 -3.694 -47.279 1.00 88.81 205 ASP A C 1
ATOM 1600 O O . ASP A 1 205 ? 10.413 -4.328 -46.518 1.00 88.81 205 ASP A O 1
ATOM 1604 N N . VAL A 1 206 ? 12.401 -3.371 -46.963 1.00 91.25 206 VAL A N 1
ATOM 1605 C CA . VAL A 1 206 ? 13.060 -3.614 -45.668 1.00 91.25 206 VAL A CA 1
ATOM 1606 C C . VAL A 1 206 ? 13.210 -2.329 -44.841 1.00 91.25 206 VAL A C 1
ATOM 1608 O O . VAL A 1 206 ? 14.104 -2.204 -44.001 1.00 91.25 206 VAL A O 1
ATOM 1611 N N . VAL A 1 207 ? 12.344 -1.338 -45.075 1.00 90.12 207 VAL A N 1
ATOM 1612 C CA . VAL A 1 207 ? 12.332 -0.103 -44.283 1.00 90.12 207 VAL A CA 1
ATOM 1613 C C . VAL A 1 207 ? 11.892 -0.386 -42.849 1.00 90.12 207 VAL A C 1
ATOM 1615 O O . VAL A 1 207 ? 10.901 -1.083 -42.623 1.00 90.12 207 VAL A O 1
ATOM 1618 N N . LYS A 1 208 ? 12.614 0.175 -41.876 1.00 89.25 208 LYS A N 1
ATOM 1619 C CA . LYS A 1 208 ? 12.183 0.245 -40.476 1.00 89.25 208 LYS A CA 1
ATOM 1620 C C . LYS A 1 208 ? 11.922 1.703 -40.123 1.00 89.25 208 LYS A C 1
ATOM 1622 O O . LYS A 1 208 ? 12.720 2.580 -40.448 1.00 89.25 208 LYS A O 1
ATOM 1627 N N . LEU A 1 209 ? 10.774 1.955 -39.505 1.00 87.81 209 LEU A N 1
ATOM 1628 C CA . LEU A 1 209 ? 10.337 3.296 -39.132 1.00 87.81 209 LEU A CA 1
ATOM 1629 C C . LEU A 1 209 ? 10.738 3.604 -37.686 1.00 87.81 209 LEU A C 1
ATOM 1631 O O . LEU A 1 209 ? 10.781 2.706 -36.844 1.00 87.81 209 LEU A O 1
ATOM 1635 N N . GLU A 1 210 ? 10.993 4.878 -37.397 1.00 88.12 210 GLU A N 1
ATOM 1636 C CA . GLU A 1 210 ? 11.124 5.360 -36.019 1.00 88.12 210 GLU A CA 1
ATOM 1637 C C . GLU A 1 210 ? 9.784 5.212 -35.271 1.00 88.12 210 GLU A C 1
ATOM 1639 O O . GLU A 1 210 ? 8.719 5.337 -35.892 1.00 88.12 210 GLU A O 1
ATOM 1644 N N . PRO A 1 211 ? 9.795 4.937 -33.952 1.00 90.50 211 PRO A N 1
ATOM 1645 C CA . PRO A 1 211 ? 8.570 4.794 -33.175 1.00 90.50 211 PRO A CA 1
ATOM 1646 C C . PRO A 1 211 ? 7.747 6.097 -33.156 1.00 90.50 211 PRO A C 1
ATOM 1648 O O . PRO A 1 211 ? 8.310 7.196 -33.151 1.00 90.50 211 PRO A O 1
ATOM 1651 N N . PRO A 1 212 ? 6.407 6.002 -33.109 1.00 89.62 212 PRO A N 1
ATOM 1652 C CA . PRO A 1 212 ? 5.538 7.162 -32.944 1.00 89.62 212 PRO A CA 1
ATOM 1653 C C . PRO A 1 212 ? 5.683 7.764 -31.539 1.00 89.62 212 PRO A C 1
ATOM 1655 O O . PRO A 1 212 ? 5.918 7.045 -30.563 1.00 89.62 212 PRO A O 1
ATOM 1658 N N . THR A 1 213 ? 5.453 9.072 -31.407 1.00 87.56 213 THR A N 1
ATOM 1659 C CA . THR A 1 213 ? 5.377 9.712 -30.087 1.00 87.56 213 THR A CA 1
ATOM 1660 C C . THR A 1 213 ? 3.933 9.689 -29.593 1.00 87.56 213 THR A C 1
ATOM 1662 O O . THR A 1 213 ? 3.037 10.212 -30.259 1.00 87.56 213 THR A O 1
ATOM 1665 N N . LEU A 1 214 ? 3.713 9.083 -28.424 1.00 89.75 214 LEU A N 1
ATOM 1666 C CA . LEU A 1 214 ? 2.415 8.955 -27.759 1.00 89.75 214 LEU A CA 1
ATOM 1667 C C . LEU A 1 214 ? 2.329 9.937 -26.581 1.00 89.75 214 LEU A C 1
ATOM 1669 O O . LEU A 1 214 ? 3.262 10.033 -25.784 1.00 89.75 214 LEU A O 1
ATOM 1673 N N . TRP A 1 215 ? 1.201 10.635 -26.443 1.00 86.06 215 TRP A N 1
ATOM 1674 C CA . TRP A 1 215 ? 0.929 11.545 -25.329 1.00 86.06 215 TRP A CA 1
ATOM 1675 C C . TRP A 1 215 ? -0.486 11.360 -24.778 1.00 86.06 215 TRP A C 1
ATOM 1677 O O . TRP A 1 215 ? -1.413 10.996 -25.505 1.00 86.06 215 TRP A O 1
ATOM 1687 N N . ALA A 1 216 ? -0.665 11.728 -23.510 1.00 82.00 216 ALA A N 1
ATOM 1688 C CA . ALA A 1 216 ? -1.978 12.075 -22.987 1.00 82.00 216 ALA A CA 1
ATOM 1689 C C . ALA A 1 216 ? -2.504 13.355 -23.651 1.00 82.00 216 ALA A C 1
ATOM 1691 O O . ALA A 1 216 ? -1.733 14.235 -24.047 1.00 82.00 216 ALA A O 1
ATOM 1692 N N . LEU A 1 217 ? -3.825 13.484 -23.710 1.00 78.19 217 LEU A N 1
ATOM 1693 C CA . LEU A 1 217 ? -4.472 14.785 -23.829 1.00 78.19 217 LEU A CA 1
ATOM 1694 C C . LEU A 1 217 ? -4.681 15.355 -22.425 1.00 78.19 217 LEU A C 1
ATOM 1696 O O . LEU A 1 217 ? -5.346 14.735 -21.597 1.00 78.19 217 LEU A O 1
ATOM 1700 N N . GLU A 1 218 ? -4.114 16.532 -22.157 1.00 60.22 218 GLU A N 1
ATOM 1701 C CA . GLU A 1 218 ? -4.387 17.257 -20.915 1.00 60.22 218 GLU A CA 1
ATOM 1702 C C . GLU A 1 218 ? -5.879 17.637 -20.854 1.00 60.22 218 GLU A C 1
ATOM 1704 O O . GLU A 1 218 ? -6.432 18.102 -21.860 1.00 60.22 218 GLU A O 1
ATOM 1709 N N . PRO A 1 219 ? -6.558 17.452 -19.707 1.00 57.84 219 PRO A N 1
ATOM 1710 C CA . PRO A 1 219 ? -7.947 17.855 -19.553 1.00 57.84 219 PRO A CA 1
ATOM 1711 C C . PRO A 1 219 ? -8.040 19.385 -19.529 1.00 57.84 219 PRO A C 1
ATOM 1713 O O . PRO A 1 219 ? -7.800 20.026 -18.508 1.00 57.84 219 PRO A O 1
ATOM 1716 N N . SER A 1 220 ? -8.393 19.975 -20.673 1.00 52.09 220 SER A N 1
ATOM 1717 C CA . SER A 1 220 ? -8.752 21.393 -20.755 1.00 52.09 220 SER A CA 1
ATOM 1718 C C . SER A 1 220 ? -9.906 21.690 -19.786 1.00 52.09 220 SER A C 1
ATOM 1720 O O . SER A 1 220 ? -10.892 20.950 -19.802 1.00 52.09 220 SER A O 1
ATOM 1722 N N . PRO A 1 221 ? -9.854 22.775 -18.988 1.00 53.75 221 PRO A N 1
ATOM 1723 C CA . PRO A 1 221 ? -10.880 23.083 -17.985 1.00 53.75 221 PRO A CA 1
ATOM 1724 C C . PRO A 1 221 ? -12.268 23.387 -18.577 1.00 53.75 221 PRO A C 1
ATOM 1726 O O . PRO A 1 221 ? -13.240 23.468 -17.834 1.00 53.75 221 PRO A O 1
ATOM 1729 N N . ALA A 1 222 ? -12.375 23.543 -19.902 1.00 49.16 222 ALA A N 1
ATOM 1730 C CA . ALA A 1 222 ? -13.638 23.703 -20.624 1.00 49.16 222 ALA A CA 1
ATOM 1731 C C . ALA A 1 222 ? -14.215 22.380 -21.182 1.00 49.16 222 ALA A C 1
ATOM 1733 O O . ALA A 1 222 ? -15.232 22.405 -21.872 1.00 49.16 222 ALA A O 1
ATOM 1734 N N . VAL A 1 223 ? -13.570 21.231 -20.940 1.00 53.91 223 VAL A N 1
ATOM 1735 C CA . VAL A 1 223 ? -13.959 19.927 -21.502 1.00 53.91 223 VAL A CA 1
ATOM 1736 C C . VAL A 1 223 ? -14.301 18.948 -20.381 1.00 53.91 223 VAL A C 1
ATOM 1738 O O . VAL A 1 223 ? -13.511 18.741 -19.463 1.00 53.91 223 VAL A O 1
ATOM 1741 N N . VAL A 1 224 ? -15.471 18.310 -20.488 1.00 56.75 224 VAL A N 1
ATOM 1742 C CA . VAL A 1 224 ? -15.972 17.303 -19.536 1.00 56.75 224 VAL A CA 1
ATOM 1743 C C . VAL A 1 224 ? -14.900 16.228 -19.280 1.00 56.75 224 VAL A C 1
ATOM 1745 O O . VAL A 1 224 ? -14.322 15.728 -20.256 1.00 56.75 224 VAL A O 1
ATOM 1748 N N . PRO A 1 225 ? -14.614 15.847 -18.016 1.00 60.09 225 PRO A N 1
ATOM 1749 C CA . PRO A 1 225 ? -13.621 14.818 -17.706 1.00 60.09 225 PRO A CA 1
ATOM 1750 C C . PRO A 1 225 ? -13.913 13.489 -18.434 1.00 60.09 225 PRO A C 1
ATOM 1752 O O . PRO A 1 225 ? -15.065 13.210 -18.776 1.00 60.09 225 PRO A O 1
ATOM 1755 N N . PRO A 1 226 ? -12.885 12.667 -18.722 1.00 64.75 226 PRO A N 1
ATOM 1756 C CA . PRO A 1 226 ? -13.083 11.352 -19.326 1.00 64.75 226 PRO A CA 1
ATOM 1757 C C . PRO A 1 226 ? -13.929 10.454 -18.418 1.00 64.75 226 PRO A C 1
ATOM 1759 O O . PRO A 1 226 ? -13.835 10.532 -17.192 1.00 64.75 226 PRO A O 1
ATOM 1762 N N . GLN A 1 227 ? -14.749 9.595 -19.026 1.00 70.50 227 GLN A N 1
ATOM 1763 C CA . GLN A 1 227 ? -15.589 8.657 -18.280 1.00 70.50 227 GLN A CA 1
ATOM 1764 C C . GLN A 1 227 ? -14.729 7.681 -17.443 1.00 70.50 227 GLN A C 1
ATOM 1766 O O . GLN A 1 227 ? -13.615 7.334 -17.852 1.00 70.50 227 GLN A O 1
ATOM 1771 N N . PRO A 1 228 ? -15.216 7.217 -16.275 1.00 72.00 228 PRO A N 1
ATOM 1772 C CA . PRO A 1 228 ? -14.483 6.287 -15.417 1.00 72.00 228 PRO A CA 1
ATOM 1773 C C . PRO A 1 228 ? -14.299 4.927 -16.103 1.00 72.00 228 PRO A C 1
ATOM 1775 O O . PRO A 1 228 ? -15.249 4.150 -16.228 1.00 72.00 228 PRO A O 1
ATOM 1778 N N . GLY A 1 229 ? -13.062 4.656 -16.526 1.00 79.19 229 GLY A N 1
ATOM 1779 C CA . GLY A 1 229 ? -12.699 3.528 -17.394 1.00 79.19 229 GLY A CA 1
ATOM 1780 C C . GLY A 1 229 ? -12.317 3.916 -18.832 1.00 79.19 229 GLY A C 1
ATOM 1781 O O . GLY A 1 229 ? -12.236 3.040 -19.693 1.00 79.19 229 GLY A O 1
ATOM 1782 N N . CYS A 1 230 ? -12.076 5.207 -19.104 1.00 86.50 230 CYS A N 1
ATOM 1783 C CA . CYS A 1 230 ? -11.572 5.714 -20.384 1.00 86.50 230 CYS A CA 1
ATOM 1784 C C . CYS A 1 230 ? -10.285 6.554 -20.233 1.00 86.50 230 CYS A C 1
ATOM 1786 O O . CYS A 1 230 ? -10.096 7.260 -19.240 1.00 86.50 230 CYS A O 1
ATOM 1788 N N . LEU A 1 231 ? -9.419 6.523 -21.253 1.00 87.75 231 LEU A N 1
ATOM 1789 C CA . LEU A 1 231 ? -8.198 7.331 -21.380 1.00 87.75 231 LEU A CA 1
ATOM 1790 C C . LEU A 1 231 ? -8.167 8.083 -22.720 1.00 87.75 231 LEU A C 1
ATOM 1792 O O . LEU A 1 231 ? -8.369 7.483 -23.774 1.00 87.75 231 LEU A O 1
ATOM 1796 N N . ARG A 1 232 ? -7.847 9.385 -22.695 1.00 87.12 232 ARG A N 1
ATOM 1797 C CA . ARG A 1 232 ? -7.721 10.225 -23.902 1.00 87.12 232 ARG A CA 1
ATOM 1798 C C . ARG A 1 232 ? -6.266 10.360 -24.344 1.00 87.12 232 ARG A C 1
ATOM 1800 O O . ARG A 1 232 ? -5.421 10.877 -23.612 1.00 87.12 232 ARG 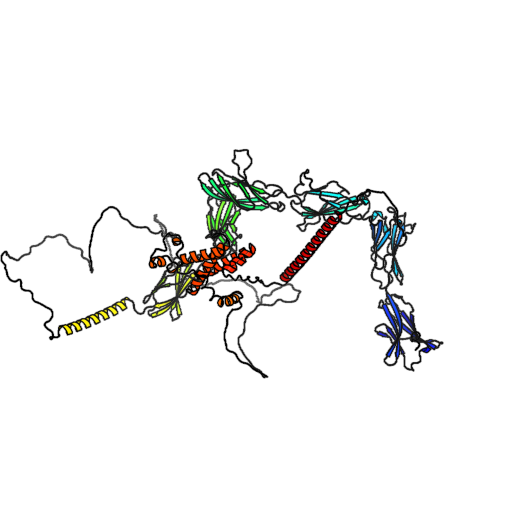A O 1
ATOM 1807 N N . LEU A 1 233 ? -5.996 9.916 -25.566 1.00 89.75 233 LEU A N 1
ATOM 1808 C CA . LEU A 1 233 ? -4.671 9.786 -26.165 1.00 89.75 233 LEU A CA 1
ATOM 1809 C C . LEU A 1 233 ? -4.551 10.647 -27.428 1.00 89.75 233 LEU A C 1
ATOM 1811 O O . LEU A 1 233 ? -5.530 10.879 -28.141 1.00 89.75 233 LEU A O 1
ATOM 1815 N N . ARG A 1 234 ? -3.324 11.064 -27.744 1.00 89.56 234 ARG A N 1
ATOM 1816 C CA . ARG A 1 234 ? -2.945 11.628 -29.047 1.00 89.56 234 ARG A CA 1
ATOM 1817 C C . ARG A 1 234 ? -1.571 11.106 -29.466 1.00 89.56 234 ARG A C 1
ATOM 1819 O O . ARG A 1 234 ? -0.738 10.807 -28.609 1.00 89.56 234 ARG A O 1
ATOM 1826 N N . TRP A 1 235 ? -1.301 11.054 -30.766 1.00 89.50 235 TRP A N 1
ATOM 1827 C CA . TRP A 1 235 ? 0.001 10.627 -31.286 1.00 89.50 235 TRP A CA 1
ATOM 1828 C C . TRP A 1 235 ? 0.376 11.320 -32.596 1.00 89.50 235 TRP A C 1
ATOM 1830 O O . TRP A 1 235 ? -0.488 11.628 -33.421 1.00 89.50 235 TRP A O 1
ATOM 1840 N N . GLU A 1 236 ? 1.680 11.507 -32.810 1.00 86.69 236 GLU A N 1
ATOM 1841 C CA . GLU A 1 236 ? 2.237 11.842 -34.124 1.00 86.69 236 GLU A CA 1
ATOM 1842 C C . GLU A 1 236 ? 3.356 10.866 -34.510 1.00 86.69 236 GLU A C 1
ATOM 1844 O O . GLU A 1 236 ? 4.191 10.476 -33.689 1.00 86.69 236 GLU A O 1
ATOM 1849 N N . THR A 1 237 ? 3.349 10.452 -35.775 1.00 85.75 237 THR A N 1
ATOM 1850 C CA . THR A 1 237 ? 4.454 9.729 -36.409 1.00 85.75 237 THR A CA 1
ATOM 1851 C C . THR A 1 237 ? 5.645 10.663 -36.625 1.00 85.75 237 THR A C 1
ATOM 1853 O O . THR A 1 237 ? 5.499 11.884 -36.726 1.00 85.75 237 THR A O 1
ATOM 1856 N N . TRP A 1 238 ? 6.844 10.083 -36.695 1.00 82.31 238 TRP A N 1
ATOM 1857 C CA . TRP A 1 238 ? 8.082 10.808 -36.975 1.00 82.31 238 TRP A CA 1
ATOM 1858 C C . TRP A 1 238 ? 7.943 11.648 -38.259 1.00 82.31 238 TRP A C 1
ATOM 1860 O O . TRP A 1 238 ? 7.643 11.121 -39.325 1.00 82.31 238 TRP A O 1
ATOM 1870 N N . ARG A 1 239 ? 8.130 12.974 -38.173 1.00 78.50 239 ARG A N 1
ATOM 1871 C CA . ARG A 1 239 ? 7.724 13.910 -39.248 1.00 78.50 239 ARG A CA 1
ATOM 1872 C C . ARG A 1 239 ? 8.298 13.580 -40.642 1.00 78.50 239 ARG A C 1
ATOM 1874 O O . ARG A 1 239 ? 7.551 13.687 -41.613 1.00 78.50 239 ARG A O 1
ATOM 1881 N N . PRO A 1 240 ? 9.557 13.123 -40.789 1.00 76.19 240 PRO A N 1
ATOM 1882 C CA . PRO A 1 240 ? 10.087 12.678 -42.079 1.00 76.19 240 PRO A CA 1
ATOM 1883 C C . PRO A 1 240 ? 9.532 11.344 -42.622 1.00 76.19 240 PRO A C 1
ATOM 1885 O O . PRO A 1 240 ? 9.984 10.927 -43.684 1.00 76.19 240 PRO A O 1
ATOM 1888 N N . SER A 1 241 ? 8.566 10.680 -41.968 1.00 76.12 241 SER A N 1
ATOM 1889 C CA . SER A 1 241 ? 7.775 9.582 -42.560 1.00 76.12 241 SER A CA 1
ATOM 1890 C C . SER A 1 241 ? 6.364 9.997 -43.004 1.00 76.12 241 SER A C 1
ATOM 1892 O O . SER A 1 241 ? 5.626 9.151 -43.497 1.00 76.12 241 SER A O 1
ATOM 1894 N N . LEU A 1 242 ? 5.968 11.276 -42.899 1.00 74.00 242 LEU A N 1
ATOM 1895 C CA . LEU A 1 242 ? 4.597 11.733 -43.209 1.00 74.00 242 LEU A CA 1
ATOM 1896 C C . LEU A 1 242 ? 4.128 11.482 -44.660 1.00 74.00 242 LEU A C 1
ATOM 1898 O O . LEU A 1 242 ? 2.927 11.479 -44.906 1.00 74.00 242 LEU A O 1
ATOM 1902 N N . TYR A 1 243 ? 5.041 11.254 -45.611 1.00 79.38 243 TYR A N 1
ATOM 1903 C CA . TYR A 1 243 ? 4.713 10.857 -46.993 1.00 79.38 243 TYR A CA 1
ATOM 1904 C C . TYR A 1 243 ? 4.509 9.337 -47.171 1.00 79.38 243 TYR A C 1
ATOM 1906 O O . TYR A 1 243 ? 4.260 8.874 -48.283 1.00 79.38 243 TYR A O 1
ATOM 1914 N N . ILE A 1 244 ? 4.649 8.546 -46.104 1.00 82.44 244 ILE A N 1
ATOM 1915 C CA . ILE A 1 244 ? 4.487 7.089 -46.101 1.00 82.44 244 ILE A CA 1
ATOM 1916 C C . ILE A 1 244 ? 3.156 6.756 -45.419 1.00 82.44 244 ILE A C 1
ATOM 1918 O O . ILE A 1 244 ? 2.984 7.047 -44.233 1.00 82.44 244 ILE A O 1
ATOM 1922 N N . GLU A 1 245 ? 2.229 6.099 -46.128 1.00 84.56 245 GLU A N 1
ATOM 1923 C CA . GLU A 1 245 ? 1.042 5.518 -45.485 1.00 84.56 245 GLU A CA 1
ATOM 1924 C C . GLU A 1 245 ? 1.482 4.520 -44.402 1.00 84.56 245 GLU A C 1
ATOM 1926 O O . GLU A 1 245 ? 2.288 3.620 -44.653 1.00 84.56 245 GLU A O 1
ATOM 1931 N N . GLN A 1 246 ? 0.958 4.680 -43.188 1.00 87.50 246 GLN A N 1
ATOM 1932 C CA . GLN A 1 246 ? 1.350 3.910 -42.008 1.00 87.50 246 GLN A CA 1
ATOM 1933 C C . GLN A 1 246 ? 0.113 3.404 -41.264 1.00 87.50 246 GLN A C 1
ATOM 1935 O O . GLN A 1 246 ? -0.870 4.132 -41.109 1.00 87.50 246 GLN A O 1
ATOM 1940 N N . LYS A 1 247 ? 0.197 2.170 -40.760 1.00 88.56 247 LYS A N 1
ATOM 1941 C CA . LYS A 1 247 ? -0.720 1.630 -39.750 1.00 88.56 247 LYS A CA 1
ATOM 1942 C C . LYS A 1 247 ? 0.000 1.535 -38.412 1.00 88.56 247 LYS A C 1
ATOM 1944 O O . LYS A 1 247 ? 1.201 1.261 -38.379 1.00 88.56 247 LYS A O 1
ATOM 1949 N N . CYS A 1 248 ? -0.732 1.712 -37.323 1.00 90.94 248 CYS A N 1
ATOM 1950 C CA . CYS A 1 248 ? -0.195 1.635 -35.973 1.00 90.94 248 CYS A CA 1
ATOM 1951 C C . CYS A 1 248 ? -0.961 0.622 -35.112 1.00 90.94 248 CYS A C 1
ATOM 1953 O O . CYS A 1 248 ? -2.109 0.269 -35.385 1.00 90.94 248 CYS A O 1
ATOM 1955 N N . GLU A 1 249 ? -0.286 0.142 -34.075 1.00 93.50 249 GLU A N 1
ATOM 1956 C CA . GLU A 1 249 ? -0.800 -0.776 -33.062 1.00 93.50 249 GLU A CA 1
ATOM 1957 C C . GLU A 1 249 ? -0.472 -0.196 -31.687 1.00 93.50 249 GLU A C 1
ATOM 1959 O O . GLU A 1 249 ? 0.686 0.131 -31.412 1.00 93.50 249 GLU A O 1
ATOM 1964 N N . LEU A 1 250 ? -1.488 -0.062 -30.838 1.00 93.19 250 LEU A N 1
ATOM 1965 C CA . LEU A 1 250 ? -1.380 0.383 -29.451 1.00 93.19 250 LEU A CA 1
ATOM 1966 C C . LEU A 1 250 ? -1.538 -0.840 -28.552 1.00 93.19 250 LEU A C 1
ATOM 1968 O O . LEU A 1 250 ? -2.498 -1.589 -28.699 1.00 93.19 250 LEU A O 1
ATOM 1972 N N . ARG A 1 251 ? -0.623 -1.035 -27.606 1.00 92.94 251 ARG A N 1
ATOM 1973 C CA . ARG A 1 251 ? -0.761 -2.038 -26.550 1.00 92.94 251 ARG A CA 1
ATOM 1974 C C . ARG A 1 251 ? -0.884 -1.380 -25.186 1.00 92.94 251 ARG A C 1
ATOM 1976 O O . ARG A 1 251 ? -0.297 -0.320 -24.952 1.00 92.94 251 ARG A O 1
ATOM 1983 N N . HIS A 1 252 ? -1.605 -2.042 -24.295 1.00 91.75 252 HIS A N 1
ATOM 1984 C CA . HIS A 1 252 ? -1.775 -1.625 -22.910 1.00 91.75 252 HIS A CA 1
ATOM 1985 C C . HIS A 1 252 ? -1.818 -2.826 -21.962 1.00 91.75 252 HIS A C 1
ATOM 1987 O O . HIS A 1 252 ? -2.130 -3.936 -22.384 1.00 91.75 252 HIS A O 1
ATOM 1993 N N . GLN A 1 253 ? -1.466 -2.601 -20.699 1.00 91.19 253 GLN A N 1
ATOM 1994 C CA . GLN A 1 253 ? -1.620 -3.562 -19.604 1.00 91.19 253 GLN A CA 1
ATOM 1995 C C . GLN A 1 253 ? -1.837 -2.798 -18.283 1.00 91.19 253 GLN A C 1
ATOM 1997 O O . GLN A 1 253 ? -1.328 -1.674 -18.147 1.00 91.19 253 GLN A O 1
ATOM 2002 N N . PRO A 1 254 ? -2.563 -3.356 -17.299 1.00 89.44 254 PRO A N 1
ATOM 2003 C CA . PRO A 1 254 ? -2.633 -2.783 -15.960 1.00 89.44 254 PRO A CA 1
ATOM 2004 C C . PRO A 1 254 ? -1.283 -2.920 -15.233 1.00 89.44 254 PRO A C 1
ATOM 2006 O O . PRO A 1 254 ? -0.486 -3.820 -15.495 1.00 89.44 254 PRO A O 1
ATOM 2009 N N . ARG A 1 255 ? -1.006 -2.008 -14.296 1.00 83.38 255 ARG A N 1
ATOM 2010 C CA . ARG A 1 255 ? 0.228 -1.988 -13.485 1.00 83.38 255 ARG A CA 1
ATOM 2011 C C . ARG A 1 255 ? 0.169 -2.907 -12.257 1.00 83.38 255 ARG A C 1
ATOM 2013 O O . ARG A 1 255 ? 1.211 -3.197 -11.672 1.00 83.38 255 ARG A O 1
ATOM 2020 N N . LEU A 1 256 ? -1.027 -3.336 -11.855 1.00 67.12 256 LEU A N 1
ATOM 2021 C CA . LEU A 1 256 ? -1.245 -4.397 -10.872 1.00 67.12 256 LEU A CA 1
ATOM 2022 C C . LEU A 1 256 ? -2.019 -5.533 -11.549 1.00 67.12 256 LEU A C 1
ATOM 2024 O O . LEU A 1 256 ? -3.030 -5.280 -12.195 1.00 67.12 256 LEU A O 1
ATOM 2028 N N . GLY A 1 257 ? -1.527 -6.762 -11.382 1.00 59.81 257 GLY A N 1
ATOM 2029 C CA . GLY A 1 257 ? -2.041 -7.968 -12.034 1.00 59.81 257 GLY A CA 1
ATOM 2030 C C . GLY A 1 257 ? -1.033 -8.572 -13.015 1.00 59.81 257 GLY A C 1
ATOM 2031 O O . GLY A 1 257 ? -0.319 -7.852 -13.708 1.00 59.81 257 GLY A O 1
ATOM 2032 N N . GLU A 1 258 ? -0.986 -9.902 -13.093 1.00 60.28 258 GLU A N 1
ATOM 2033 C CA . GLU A 1 258 ? -0.169 -10.655 -14.063 1.00 60.28 258 GLU A CA 1
ATOM 2034 C C . GLU A 1 258 ? -0.890 -10.785 -15.423 1.00 60.28 258 GLU A C 1
ATOM 2036 O O . GLU A 1 258 ? -0.871 -11.827 -16.075 1.00 60.28 258 GLU A O 1
ATOM 2041 N N . ALA A 1 259 ? -1.576 -9.716 -15.835 1.00 66.81 259 ALA A N 1
ATOM 2042 C CA . ALA A 1 259 ? -2.307 -9.652 -17.094 1.00 66.81 259 ALA A CA 1
ATOM 2043 C C . ALA A 1 259 ? -1.351 -9.502 -18.290 1.00 66.81 259 ALA A C 1
ATOM 2045 O O . ALA A 1 259 ? -0.282 -8.896 -18.189 1.00 66.81 259 ALA A O 1
ATOM 2046 N N . GLY A 1 260 ? -1.754 -10.050 -19.438 1.00 81.62 260 GLY A N 1
ATOM 2047 C CA . GLY A 1 260 ? -1.029 -9.886 -20.696 1.00 81.62 260 GLY A CA 1
ATOM 2048 C C . GLY A 1 260 ? -1.135 -8.470 -21.276 1.00 81.62 260 GLY A C 1
ATOM 2049 O O . GLY A 1 260 ? -1.880 -7.623 -20.790 1.00 81.62 260 GLY A O 1
ATOM 2050 N N . TRP A 1 261 ? -0.397 -8.225 -22.362 1.00 88.25 261 TRP A N 1
ATOM 2051 C CA . TRP A 1 261 ? -0.549 -7.006 -23.159 1.00 88.25 261 TRP A CA 1
ATOM 2052 C C . TRP A 1 261 ? -1.760 -7.116 -24.091 1.00 88.25 261 TRP A C 1
ATOM 2054 O O . TRP A 1 261 ? -1.698 -7.828 -25.095 1.00 88.25 261 TRP A O 1
ATOM 2064 N N . ASP A 1 262 ? -2.806 -6.342 -23.820 1.00 88.69 262 ASP A N 1
ATOM 2065 C CA . ASP A 1 262 ? -3.968 -6.213 -24.697 1.00 88.69 262 ASP A CA 1
ATOM 2066 C C . ASP A 1 262 ? -3.666 -5.272 -25.874 1.00 88.69 262 ASP A C 1
ATOM 2068 O O . ASP A 1 262 ? -3.159 -4.155 -25.691 1.00 88.69 262 ASP A O 1
ATOM 2072 N N . LEU A 1 263 ? -3.972 -5.725 -27.096 1.00 91.88 263 LEU A N 1
ATOM 2073 C CA . LEU A 1 263 ? -3.534 -5.110 -28.355 1.00 91.88 263 LEU A CA 1
ATOM 2074 C C . LEU A 1 263 ? -4.694 -4.506 -29.163 1.00 91.88 263 LEU A C 1
ATOM 2076 O O . LEU A 1 263 ? -5.520 -5.219 -29.732 1.00 91.88 263 LEU A O 1
ATOM 2080 N N . VAL A 1 264 ? -4.678 -3.185 -29.325 1.00 90.19 264 VAL A N 1
ATOM 2081 C CA . VAL A 1 264 ? -5.569 -2.433 -30.215 1.00 90.19 264 VAL A CA 1
ATOM 2082 C C . VAL A 1 264 ? -4.891 -2.256 -31.576 1.00 90.19 264 VAL A C 1
ATOM 2084 O O . VAL A 1 264 ? -3.870 -1.575 -31.708 1.00 90.19 264 VAL A O 1
ATOM 2087 N N . SER A 1 265 ? -5.461 -2.893 -32.599 1.00 84.06 265 SER A N 1
ATOM 2088 C CA . SER A 1 265 ? -4.885 -2.980 -33.948 1.00 84.06 265 SER A CA 1
ATOM 2089 C C . SER A 1 265 ? -5.488 -1.983 -34.946 1.00 84.06 265 SER A C 1
ATOM 2091 O O . SER A 1 265 ? -6.577 -1.458 -34.740 1.00 84.06 265 SER A O 1
ATOM 2093 N N . ALA A 1 266 ? -4.790 -1.782 -36.071 1.00 78.88 266 ALA A N 1
ATOM 2094 C CA . ALA A 1 266 ? -5.247 -1.010 -37.237 1.00 78.88 266 ALA A CA 1
ATOM 2095 C C . ALA A 1 266 ? -5.561 0.482 -36.976 1.00 78.88 266 ALA A C 1
ATOM 2097 O O . ALA A 1 266 ? -6.412 1.075 -37.638 1.00 78.88 266 ALA A O 1
ATOM 2098 N N . LEU A 1 267 ? -4.828 1.114 -36.055 1.00 84.25 267 LEU A N 1
ATOM 2099 C CA . LEU A 1 267 ? -4.937 2.548 -35.785 1.00 84.25 267 LEU A CA 1
ATOM 2100 C C . LEU A 1 267 ? -4.284 3.393 -36.903 1.00 84.25 267 LEU A C 1
ATOM 2102 O O . LEU A 1 267 ? -3.280 2.970 -37.489 1.00 84.25 267 LEU A O 1
ATOM 2106 N N . PRO A 1 268 ? -4.805 4.601 -37.197 1.00 82.38 268 PRO A N 1
ATOM 2107 C CA . PRO A 1 268 ? -4.240 5.492 -38.209 1.00 82.38 268 PRO A CA 1
ATOM 2108 C C . PRO A 1 268 ? -2.914 6.126 -37.760 1.00 82.38 268 PRO A C 1
ATOM 2110 O O . PRO A 1 268 ? -2.702 6.397 -36.578 1.00 82.38 268 PRO A O 1
ATOM 2113 N N . ALA A 1 269 ? -2.055 6.463 -38.727 1.00 73.38 269 ALA A N 1
ATOM 2114 C CA . ALA A 1 269 ? -0.742 7.097 -38.524 1.00 73.38 269 ALA A CA 1
ATOM 2115 C C . ALA A 1 269 ? -0.743 8.384 -37.671 1.00 73.38 269 ALA A C 1
ATOM 2117 O O . ALA A 1 269 ? 0.286 8.768 -37.110 1.00 73.38 269 ALA A O 1
ATOM 2118 N N . ARG A 1 270 ? -1.879 9.085 -37.608 1.00 73.69 270 ARG A N 1
ATOM 2119 C CA . ARG A 1 270 ? -2.076 10.325 -36.855 1.00 73.69 270 ARG A CA 1
ATOM 2120 C C . ARG A 1 270 ? -3.523 10.405 -36.383 1.00 73.69 270 ARG A C 1
ATOM 2122 O O . ARG A 1 270 ? -4.431 10.085 -37.144 1.00 73.69 270 ARG A O 1
ATOM 2129 N N . THR A 1 271 ? -3.726 10.916 -35.174 1.00 76.25 271 THR A N 1
ATOM 2130 C CA . THR A 1 271 ? -5.029 11.402 -34.708 1.00 76.25 271 THR A CA 1
ATOM 2131 C C . THR A 1 271 ? -4.867 12.720 -33.951 1.00 76.25 271 THR A C 1
ATOM 2133 O O . THR A 1 271 ? -3.812 12.979 -33.371 1.00 76.25 271 THR A O 1
ATOM 2136 N N . SER A 1 272 ? -5.903 13.557 -33.949 1.00 70.62 272 SER A N 1
ATOM 2137 C CA . SER A 1 272 ? -6.022 14.689 -33.022 1.00 70.62 272 SER A CA 1
ATOM 2138 C C . SER A 1 272 ? -6.415 14.223 -31.616 1.00 70.62 272 SER A C 1
ATOM 2140 O O . SER A 1 272 ? -5.893 14.746 -30.633 1.00 70.62 272 SER A O 1
ATOM 2142 N N . GLN A 1 273 ? -7.300 13.226 -31.533 1.00 81.62 273 GLN A N 1
ATOM 2143 C CA . GLN A 1 273 ? -7.814 12.637 -30.299 1.00 81.62 273 GLN A CA 1
ATOM 2144 C C . GLN A 1 273 ? -8.267 11.193 -30.541 1.00 81.62 273 GLN A C 1
ATOM 2146 O O . GLN A 1 273 ? -8.873 10.875 -31.562 1.00 81.62 273 GLN A O 1
ATOM 2151 N N . TYR A 1 274 ? -7.985 10.318 -29.583 1.00 86.12 274 TYR A N 1
ATOM 2152 C CA . TYR A 1 274 ? -8.515 8.960 -29.500 1.00 86.12 274 TYR A CA 1
ATOM 2153 C C . TYR A 1 274 ? -8.889 8.671 -28.046 1.00 86.12 274 TYR A C 1
ATOM 2155 O O . TYR A 1 274 ? -8.205 9.140 -27.136 1.00 86.12 274 TYR A O 1
ATOM 2163 N N . GLU A 1 275 ? -9.968 7.929 -27.813 1.00 87.81 275 GLU A N 1
ATOM 2164 C CA . GLU A 1 275 ? -10.447 7.603 -26.468 1.00 87.81 275 GLU A CA 1
ATOM 2165 C C . GLU A 1 275 ? -10.503 6.079 -26.315 1.00 87.81 275 GLU A C 1
ATOM 2167 O O . GLU A 1 275 ? -11.271 5.397 -26.990 1.00 87.81 275 GLU A O 1
ATOM 2172 N N . LEU A 1 276 ? -9.617 5.547 -25.472 1.00 88.06 276 LEU A N 1
ATOM 2173 C CA . LEU A 1 276 ? -9.506 4.127 -25.155 1.00 88.06 276 LEU A CA 1
ATOM 2174 C C . LEU A 1 276 ? -10.386 3.841 -23.936 1.00 88.06 276 LEU A C 1
ATOM 2176 O O . LEU A 1 276 ? -10.031 4.245 -22.831 1.00 88.06 276 LEU A O 1
ATOM 2180 N N . CYS A 1 277 ? -11.522 3.183 -24.147 1.00 87.44 277 CYS A N 1
ATOM 2181 C CA . CYS A 1 277 ? -12.501 2.830 -23.115 1.00 87.44 277 CYS A CA 1
ATOM 2182 C C . CYS A 1 277 ? -12.567 1.313 -22.876 1.00 87.44 277 CYS A C 1
ATOM 2184 O O . CYS A 1 277 ? -12.040 0.533 -23.665 1.00 87.44 277 CYS A O 1
ATOM 2186 N N . GLY A 1 278 ? -13.256 0.906 -21.804 1.00 82.38 278 GLY A N 1
ATOM 2187 C CA . GLY A 1 278 ? -13.351 -0.496 -21.368 1.00 82.38 278 GLY A CA 1
ATOM 2188 C C . GLY A 1 278 ? -12.309 -0.879 -20.313 1.00 82.38 278 GLY A C 1
ATOM 2189 O O . GLY A 1 278 ? -12.081 -2.058 -20.070 1.00 82.38 278 GLY A O 1
ATOM 2190 N N . LEU A 1 279 ? -11.669 0.119 -19.701 1.00 86.81 279 LEU A N 1
ATOM 2191 C CA . LEU A 1 279 ? -10.613 -0.039 -18.707 1.00 86.81 279 LEU A CA 1
ATOM 2192 C C . LEU A 1 279 ? -11.186 -0.071 -17.283 1.00 86.81 279 LEU A C 1
ATOM 2194 O O . LEU A 1 279 ? -12.246 0.502 -17.018 1.00 86.81 279 LEU A O 1
ATOM 2198 N N . LEU A 1 280 ? -10.456 -0.682 -16.348 1.00 83.62 280 LEU A N 1
ATOM 2199 C CA . LEU A 1 280 ? -10.822 -0.682 -14.929 1.00 83.62 280 LEU A CA 1
ATOM 2200 C C . LEU A 1 280 ? -10.661 0.736 -14.342 1.00 83.62 280 LEU A C 1
ATOM 2202 O O . LEU A 1 280 ? -9.598 1.334 -14.534 1.00 83.62 280 LEU A O 1
ATOM 2206 N N . PRO A 1 281 ? -11.671 1.303 -13.652 1.00 81.69 281 PRO A N 1
ATOM 2207 C CA . PRO A 1 281 ? -11.592 2.647 -13.073 1.00 81.69 281 PRO A CA 1
ATOM 2208 C C . PRO A 1 281 ? -10.523 2.736 -11.973 1.00 81.69 281 PRO A C 1
ATOM 2210 O O . PRO A 1 281 ? -10.105 1.737 -11.411 1.00 81.69 281 PRO A O 1
ATOM 2213 N N . SER A 1 282 ? -10.054 3.948 -11.660 1.00 81.31 282 SER A N 1
ATOM 2214 C CA . SER A 1 282 ? -8.999 4.203 -10.657 1.00 81.31 282 SER A CA 1
ATOM 2215 C C . SER A 1 282 ? -7.657 3.445 -10.826 1.00 81.31 282 SER A C 1
ATOM 2217 O O . SER A 1 282 ? -6.758 3.638 -10.000 1.00 81.31 282 SER A O 1
ATOM 2219 N N . THR A 1 283 ? -7.464 2.628 -11.866 1.00 83.38 283 THR A N 1
ATOM 2220 C CA . THR A 1 283 ? -6.232 1.851 -12.080 1.00 83.38 283 THR A CA 1
ATOM 2221 C C . THR A 1 283 ? -5.197 2.610 -12.919 1.00 83.38 283 THR A C 1
ATOM 2223 O O . THR A 1 283 ? -5.499 3.591 -13.606 1.00 83.38 283 THR A O 1
ATOM 2226 N N . ALA A 1 284 ? -3.939 2.166 -12.840 1.00 88.56 284 ALA A N 1
ATOM 2227 C CA . ALA A 1 284 ? -2.829 2.682 -13.639 1.00 88.56 284 ALA A CA 1
ATOM 2228 C C . ALA A 1 284 ? -2.490 1.697 -14.765 1.00 88.56 284 ALA A C 1
ATOM 2230 O O . ALA A 1 284 ? -2.163 0.544 -14.485 1.00 88.56 284 ALA A O 1
ATOM 2231 N N . TYR A 1 285 ? -2.507 2.165 -16.011 1.00 89.44 285 TYR A N 1
ATOM 2232 C CA . TYR A 1 285 ? -2.106 1.408 -17.196 1.00 89.44 285 TYR A CA 1
ATOM 2233 C C . TYR A 1 285 ? -0.754 1.893 -17.722 1.00 89.44 285 TYR A C 1
ATOM 2235 O O . TYR A 1 285 ? -0.454 3.090 -17.693 1.00 89.44 285 TYR A O 1
ATOM 2243 N N . THR A 1 286 ? 0.043 0.970 -18.260 1.00 91.62 286 THR A N 1
ATOM 2244 C CA . THR A 1 286 ? 1.192 1.303 -19.110 1.00 91.62 286 THR A CA 1
ATOM 2245 C C . THR A 1 286 ? 0.787 1.127 -20.572 1.00 91.62 286 THR A C 1
ATOM 2247 O O . THR A 1 286 ? 0.187 0.119 -20.940 1.00 91.62 286 THR A O 1
ATOM 2250 N N . LEU A 1 287 ? 1.074 2.125 -21.412 1.00 93.00 287 LEU A N 1
ATOM 2251 C CA . LEU A 1 287 ? 0.703 2.145 -22.828 1.00 93.00 287 LEU A CA 1
ATOM 2252 C C . LEU A 1 287 ? 1.940 2.321 -23.712 1.00 93.00 287 LEU A C 1
ATOM 2254 O O . LEU A 1 287 ? 2.835 3.110 -23.401 1.00 93.00 287 LEU A O 1
ATOM 2258 N N . GLN A 1 288 ? 1.979 1.609 -24.838 1.00 93.75 288 GLN A N 1
ATOM 2259 C CA . GLN A 1 288 ? 3.020 1.740 -25.863 1.00 93.75 288 GLN A CA 1
ATOM 2260 C C . GLN A 1 288 ? 2.425 1.591 -27.258 1.00 93.75 288 GLN A C 1
ATOM 2262 O O . GLN A 1 288 ? 1.523 0.783 -27.462 1.00 93.75 288 GLN A O 1
ATOM 2267 N N . MET A 1 289 ? 2.962 2.315 -28.238 1.00 91.94 289 MET A N 1
ATOM 2268 C CA . MET A 1 289 ? 2.500 2.244 -29.625 1.00 91.94 289 MET A CA 1
ATOM 2269 C C . MET A 1 289 ? 3.658 1.979 -30.591 1.00 91.94 289 MET A C 1
ATOM 2271 O O . MET A 1 289 ? 4.776 2.439 -30.370 1.00 91.94 289 MET A O 1
ATOM 2275 N N . ARG A 1 290 ? 3.394 1.242 -31.669 1.00 92.44 290 ARG A N 1
ATOM 2276 C CA . ARG A 1 290 ? 4.325 1.012 -32.787 1.00 92.44 290 ARG A CA 1
ATOM 2277 C C . ARG A 1 290 ? 3.618 1.240 -34.117 1.00 92.44 290 ARG A C 1
ATOM 2279 O O . ARG A 1 290 ? 2.395 1.138 -34.176 1.00 92.44 290 ARG A O 1
ATOM 2286 N N . CYS A 1 291 ? 4.366 1.497 -35.184 1.00 90.69 291 CYS A N 1
ATOM 2287 C CA . CYS A 1 291 ? 3.810 1.639 -36.531 1.00 90.69 291 CYS A CA 1
ATOM 2288 C C . CYS A 1 291 ? 4.620 0.851 -37.569 1.00 90.69 291 CYS A C 1
ATOM 2290 O O . CYS A 1 291 ? 5.791 0.538 -37.368 1.00 90.69 291 CYS A O 1
ATOM 2292 N N . THR A 1 292 ? 3.990 0.525 -38.694 1.00 89.50 292 THR A N 1
ATOM 2293 C CA . THR A 1 292 ? 4.653 -0.009 -39.891 1.00 89.50 292 THR A CA 1
ATOM 2294 C C . THR A 1 292 ? 4.008 0.576 -41.144 1.00 89.50 292 THR A C 1
ATOM 2296 O O . THR A 1 292 ? 2.930 1.177 -41.089 1.00 89.50 292 THR A O 1
ATOM 2299 N N . ARG A 1 293 ? 4.671 0.395 -42.284 1.00 87.62 293 ARG A N 1
ATOM 2300 C CA . ARG A 1 293 ? 4.171 0.784 -43.602 1.00 87.62 293 ARG A CA 1
ATOM 2301 C C . ARG A 1 293 ? 2.837 0.089 -43.893 1.00 87.62 293 ARG A C 1
ATOM 2303 O O . ARG A 1 293 ? 2.649 -1.092 -43.603 1.00 87.62 293 ARG A O 1
ATOM 2310 N N . TRP A 1 294 ? 1.889 0.828 -44.451 1.00 83.69 294 TRP A N 1
ATOM 2311 C CA . TRP A 1 294 ? 0.587 0.301 -44.847 1.00 83.69 294 TRP A CA 1
ATOM 2312 C C . TRP A 1 294 ? 0.617 -0.166 -46.304 1.00 83.69 294 TRP A C 1
ATOM 2314 O O . TRP A 1 294 ? 1.341 0.396 -47.125 1.00 83.69 294 TRP A O 1
ATOM 2324 N N . ARG A 1 295 ? -0.154 -1.220 -46.611 1.00 81.19 295 ARG A N 1
ATOM 2325 C CA . ARG A 1 295 ? -0.336 -1.834 -47.949 1.00 81.19 295 ARG A CA 1
ATOM 2326 C C . ARG A 1 295 ? 0.923 -2.332 -48.685 1.00 81.19 295 ARG A C 1
ATOM 2328 O O . ARG A 1 295 ? 0.780 -2.956 -49.730 1.00 81.19 295 ARG A O 1
ATOM 2335 N N . LEU A 1 296 ? 2.125 -2.109 -48.157 1.00 82.50 296 LEU A N 1
ATOM 2336 C CA . LEU A 1 296 ? 3.411 -2.462 -48.764 1.00 82.50 296 LEU A CA 1
ATOM 2337 C C . LEU A 1 296 ? 4.363 -3.069 -47.716 1.00 82.50 296 LEU A C 1
ATOM 2339 O O . LEU A 1 296 ? 4.168 -2.821 -46.523 1.00 82.50 296 LEU A O 1
ATOM 2343 N N . PRO A 1 297 ? 5.394 -3.836 -48.125 1.00 82.75 297 PRO A N 1
ATOM 2344 C CA . PRO A 1 297 ? 6.339 -4.448 -47.194 1.00 82.75 297 PRO A CA 1
ATOM 2345 C C . PRO A 1 297 ? 7.121 -3.418 -46.366 1.00 82.75 297 PRO A C 1
ATOM 2347 O O . PRO A 1 297 ? 7.417 -2.310 -46.828 1.00 82.75 297 PRO A O 1
ATOM 2350 N N . GLY A 1 298 ? 7.457 -3.808 -45.138 1.00 84.12 298 GLY A N 1
ATOM 2351 C CA . GLY A 1 298 ? 8.254 -3.031 -44.194 1.00 84.12 298 GLY A CA 1
ATOM 2352 C C . GLY A 1 298 ? 8.288 -3.692 -42.816 1.00 84.12 298 GLY A C 1
ATOM 2353 O O . GLY A 1 298 ? 7.409 -4.485 -42.464 1.00 84.12 298 GLY A O 1
ATOM 2354 N N . HIS A 1 299 ? 9.298 -3.358 -42.019 1.00 88.88 299 HIS A N 1
ATOM 2355 C CA . HIS A 1 299 ? 9.403 -3.800 -40.633 1.00 88.88 299 HIS A CA 1
ATOM 2356 C C . HIS A 1 299 ? 8.612 -2.880 -39.700 1.00 88.88 299 HIS A C 1
ATOM 2358 O O . HIS A 1 299 ? 8.526 -1.668 -39.909 1.00 88.88 299 HIS A O 1
ATOM 2364 N N . TRP A 1 300 ? 8.082 -3.456 -38.621 1.00 90.69 300 TRP A N 1
ATOM 2365 C CA . TRP A 1 300 ? 7.571 -2.674 -37.499 1.00 90.69 300 TRP A CA 1
ATOM 2366 C C . TRP A 1 300 ? 8.667 -1.787 -36.903 1.00 90.69 300 TRP A C 1
ATOM 2368 O O . TRP A 1 300 ? 9.820 -2.209 -36.768 1.00 90.69 300 TRP A O 1
ATOM 2378 N N . SER A 1 301 ? 8.282 -0.574 -36.506 1.00 91.50 301 SER A N 1
ATOM 2379 C CA . SER A 1 301 ? 9.073 0.236 -35.586 1.00 91.50 301 SER A CA 1
ATOM 2380 C C . SER A 1 301 ? 9.308 -0.521 -34.279 1.00 91.50 301 SER A C 1
ATOM 2382 O O . SER A 1 301 ? 8.576 -1.455 -33.933 1.00 91.50 301 SER A O 1
ATOM 2384 N N . GLU A 1 302 ? 10.275 -0.050 -33.496 1.00 92.44 302 GLU A N 1
ATOM 2385 C CA . GLU A 1 302 ? 10.273 -0.369 -32.069 1.00 92.44 302 GLU A CA 1
ATOM 2386 C C . GLU A 1 302 ? 8.980 0.125 -31.399 1.00 92.44 302 GLU A C 1
ATOM 2388 O O . GLU A 1 302 ? 8.227 0.937 -31.954 1.00 92.44 302 GLU A O 1
ATOM 2393 N N . TRP A 1 303 ? 8.716 -0.370 -30.194 1.00 93.44 303 TRP A N 1
ATOM 2394 C CA . TRP A 1 303 ? 7.676 0.198 -29.342 1.00 93.44 303 TRP A CA 1
ATOM 2395 C C . TRP A 1 303 ? 8.094 1.587 -28.852 1.00 93.44 303 TRP A C 1
ATOM 2397 O O . TRP A 1 303 ? 9.251 1.805 -28.491 1.00 93.44 303 TRP A O 1
ATOM 2407 N N . SER A 1 304 ? 7.142 2.520 -28.797 1.00 93.44 304 SER A N 1
ATOM 2408 C CA . SER A 1 304 ? 7.340 3.833 -28.180 1.00 93.44 304 SER A CA 1
ATOM 2409 C C . SER A 1 304 ? 7.815 3.708 -26.724 1.00 93.44 304 SER A C 1
ATOM 2411 O O . SER A 1 304 ? 7.561 2.686 -26.073 1.00 93.44 304 SER A O 1
ATOM 2413 N N . PRO A 1 305 ? 8.410 4.768 -26.146 1.00 91.75 305 PRO A N 1
ATOM 2414 C CA . PRO A 1 305 ? 8.516 4.895 -24.697 1.00 91.75 305 PRO A CA 1
ATOM 2415 C C . PRO A 1 305 ? 7.171 4.600 -24.016 1.00 91.75 305 PRO A C 1
ATOM 2417 O O . PRO A 1 305 ? 6.108 4.924 -24.556 1.00 91.75 305 PRO A O 1
ATOM 2420 N N . SER A 1 306 ? 7.222 3.957 -22.850 1.00 91.06 306 SER A N 1
ATOM 2421 C CA . SER A 1 306 ? 6.041 3.620 -22.055 1.00 91.06 306 SER A CA 1
ATOM 2422 C C . SER A 1 306 ? 5.418 4.875 -21.453 1.00 91.06 306 SER A C 1
ATOM 2424 O O . SER A 1 306 ? 6.051 5.556 -20.644 1.00 91.06 306 SER A O 1
ATOM 2426 N N . LEU A 1 307 ? 4.171 5.153 -21.822 1.00 90.75 307 LEU A N 1
ATOM 2427 C CA . LEU A 1 307 ? 3.355 6.197 -21.217 1.00 90.75 307 LEU A CA 1
ATOM 2428 C C . LEU A 1 307 ? 2.528 5.575 -20.083 1.00 90.75 307 LEU A C 1
ATOM 2430 O O . LEU A 1 307 ? 1.738 4.668 -20.330 1.00 90.75 307 LEU A O 1
ATOM 2434 N N . GLU A 1 308 ? 2.713 6.039 -18.847 1.00 90.12 308 GLU A N 1
ATOM 2435 C CA . GLU A 1 308 ? 1.890 5.619 -17.703 1.00 90.12 308 GLU A CA 1
ATOM 2436 C C . GLU A 1 308 ? 0.713 6.587 -17.530 1.00 90.12 308 GLU A C 1
ATOM 2438 O O . GLU A 1 308 ? 0.930 7.797 -17.453 1.00 90.12 308 GLU A O 1
ATOM 2443 N N . LEU A 1 309 ? -0.521 6.074 -17.458 1.00 87.44 309 LEU A N 1
ATOM 2444 C CA . LEU A 1 309 ? -1.730 6.875 -17.225 1.00 87.44 309 LEU A CA 1
ATOM 2445 C C . LEU A 1 309 ? -2.676 6.194 -16.239 1.00 87.44 309 LEU A C 1
ATOM 2447 O O . LEU A 1 309 ? -2.840 4.976 -16.255 1.00 87.44 309 LEU A O 1
ATOM 2451 N N . THR A 1 310 ? -3.344 6.998 -15.416 1.00 86.19 310 THR A N 1
ATOM 2452 C CA . THR A 1 310 ? -4.397 6.550 -14.498 1.00 86.19 310 THR A CA 1
ATOM 2453 C C . THR A 1 310 ? -5.774 6.899 -15.043 1.00 86.19 310 THR A C 1
ATOM 2455 O O . THR A 1 310 ? -6.032 8.063 -15.355 1.00 86.19 310 THR A O 1
ATOM 2458 N N . THR A 1 311 ? -6.675 5.922 -15.115 1.00 85.44 311 THR A N 1
ATOM 2459 C CA . THR A 1 311 ? -8.101 6.169 -15.392 1.00 85.44 311 THR A CA 1
ATOM 2460 C C . THR A 1 311 ? -8.741 6.991 -14.270 1.00 85.44 311 THR A C 1
ATOM 2462 O O . THR A 1 311 ? -8.334 6.871 -13.112 1.00 85.44 311 THR A O 1
ATOM 2465 N N . ALA A 1 312 ? -9.784 7.765 -14.580 1.00 80.38 312 ALA A N 1
ATOM 2466 C CA . ALA A 1 312 ? -10.575 8.456 -13.561 1.00 80.38 312 ALA A CA 1
ATOM 2467 C C . ALA A 1 312 ? -11.195 7.477 -12.536 1.00 80.38 312 ALA A C 1
ATOM 2469 O O . ALA A 1 312 ? -11.491 6.322 -12.860 1.00 80.38 312 ALA A O 1
ATOM 2470 N N . GLN A 1 313 ? -11.401 7.948 -11.300 1.00 80.56 313 GLN A N 1
ATOM 2471 C CA . GLN A 1 313 ? -12.163 7.217 -10.279 1.00 80.56 313 GLN A CA 1
ATOM 2472 C C . GLN A 1 313 ? -13.643 7.115 -10.679 1.00 80.56 313 GLN A C 1
ATOM 2474 O O . GLN A 1 313 ? -14.165 7.993 -11.368 1.00 80.56 313 GLN A O 1
ATOM 2479 N N . ARG A 1 314 ? -14.323 6.064 -10.213 1.00 81.62 314 ARG A N 1
ATOM 2480 C CA . ARG A 1 314 ? -15.786 5.903 -10.264 1.00 81.62 314 ARG A CA 1
ATOM 2481 C C . ARG A 1 314 ? -16.363 6.239 -8.884 1.00 81.62 314 ARG A C 1
ATOM 2483 O O . ARG A 1 314 ? -15.635 6.162 -7.901 1.00 81.62 314 ARG A O 1
ATOM 2490 N N . ALA A 1 315 ? -17.635 6.625 -8.781 1.00 84.00 315 ALA A N 1
ATOM 2491 C CA . ALA A 1 315 ? -18.273 6.777 -7.468 1.00 84.00 315 ALA A CA 1
ATOM 2492 C C . ALA A 1 315 ? -18.316 5.416 -6.723 1.00 84.00 315 ALA A C 1
ATOM 2494 O O . ALA A 1 315 ? -18.416 4.388 -7.399 1.00 84.00 315 ALA A O 1
ATOM 2495 N N . PRO A 1 316 ? -18.237 5.360 -5.375 1.00 84.00 316 PRO A N 1
ATOM 2496 C CA . PRO A 1 316 ? -18.036 4.092 -4.669 1.00 84.00 316 PRO A CA 1
ATOM 2497 C C . PRO A 1 316 ? -19.212 3.112 -4.797 1.00 84.00 316 PRO A C 1
ATOM 2499 O O . PRO A 1 316 ? -20.317 3.402 -4.334 1.00 84.00 316 PRO A O 1
ATOM 2502 N N . ILE A 1 317 ? -18.963 1.916 -5.342 1.00 82.31 317 ILE A N 1
ATOM 2503 C CA . ILE A 1 317 ? -19.945 0.822 -5.383 1.00 82.31 317 ILE A CA 1
ATOM 2504 C C . ILE A 1 317 ? -19.691 -0.080 -4.167 1.00 82.31 317 ILE A C 1
ATOM 2506 O O . ILE A 1 317 ? -18.926 -1.047 -4.196 1.00 82.31 317 ILE A O 1
ATOM 2510 N N . VAL A 1 318 ? -20.302 0.313 -3.049 1.00 85.50 318 VAL A N 1
ATOM 2511 C CA . VAL A 1 318 ? -20.071 -0.240 -1.709 1.00 85.50 318 VAL A CA 1
ATOM 2512 C C . VAL A 1 318 ? -21.398 -0.568 -1.027 1.00 85.50 318 VAL A C 1
ATOM 2514 O O . VAL A 1 318 ? -22.344 0.217 -1.080 1.00 85.50 318 VAL A O 1
ATOM 2517 N N . ARG A 1 319 ? -21.456 -1.719 -0.353 1.00 86.50 319 ARG A N 1
ATOM 2518 C CA . ARG A 1 319 ? -22.519 -2.072 0.593 1.00 86.50 319 ARG A CA 1
ATOM 2519 C C . ARG A 1 319 ? -22.083 -1.634 1.988 1.00 86.50 319 ARG A C 1
ATOM 2521 O O . ARG A 1 319 ? -20.981 -1.968 2.420 1.00 86.50 319 ARG A O 1
ATOM 2528 N N . LEU A 1 320 ? -22.921 -0.870 2.679 1.00 88.94 320 LEU A N 1
ATOM 2529 C CA . LEU A 1 320 ? -22.642 -0.392 4.032 1.00 88.94 320 LEU A CA 1
ATOM 2530 C C . LEU A 1 320 ? -23.509 -1.189 5.006 1.00 88.94 320 LEU A C 1
ATOM 2532 O O . LEU A 1 320 ? -24.706 -0.941 5.116 1.00 88.94 320 LEU A O 1
ATOM 2536 N N . ASP A 1 321 ? -22.911 -2.150 5.708 1.00 89.75 321 ASP A N 1
ATOM 2537 C CA . ASP A 1 321 ? -23.600 -2.811 6.818 1.00 89.75 321 ASP A CA 1
ATOM 2538 C C . ASP A 1 321 ? -23.624 -1.836 7.995 1.00 89.75 321 ASP A C 1
ATOM 2540 O O . ASP A 1 321 ? -22.590 -1.253 8.324 1.00 89.75 321 ASP A O 1
ATOM 2544 N N . THR A 1 322 ? -24.790 -1.620 8.606 1.00 90.06 322 THR A N 1
ATOM 2545 C CA . THR A 1 322 ? -25.008 -0.543 9.588 1.00 90.06 322 THR A CA 1
ATOM 2546 C C . THR A 1 322 ? -25.566 -1.073 10.902 1.00 90.06 322 THR A C 1
ATOM 2548 O O . THR A 1 322 ? -26.382 -1.990 10.931 1.00 90.06 322 THR A O 1
ATOM 2551 N N . TRP A 1 323 ? -25.123 -0.491 12.014 1.00 90.00 323 TRP A N 1
ATOM 2552 C CA . TRP A 1 323 ? -25.614 -0.814 13.351 1.00 90.00 323 TRP A CA 1
ATOM 2553 C C . TRP A 1 323 ? -25.654 0.438 14.222 1.00 90.00 323 TRP A C 1
ATOM 2555 O O . TRP A 1 323 ? -24.832 1.334 14.052 1.00 90.00 323 TRP A O 1
ATOM 2565 N N . TRP A 1 324 ? -26.608 0.537 15.145 1.00 89.62 324 TRP A N 1
ATOM 2566 C CA . TRP A 1 324 ? -26.850 1.765 15.899 1.00 89.62 324 TRP A CA 1
ATOM 2567 C C . TRP A 1 324 ? -27.188 1.489 17.361 1.00 89.62 324 TRP A C 1
ATOM 2569 O O . TRP A 1 324 ? -27.826 0.496 17.709 1.00 89.62 324 TRP A O 1
ATOM 2579 N N . ARG A 1 325 ? -26.796 2.423 18.229 1.00 86.12 325 ARG A N 1
ATOM 2580 C CA . ARG A 1 325 ? -27.202 2.471 19.636 1.00 86.12 325 ARG A CA 1
ATOM 2581 C C . ARG A 1 325 ? -27.920 3.782 19.905 1.00 86.12 325 ARG A C 1
ATOM 2583 O O . ARG A 1 325 ? -27.531 4.831 19.398 1.00 86.12 325 ARG A O 1
ATOM 2590 N N . GLN A 1 326 ? -28.968 3.713 20.713 1.00 85.75 326 GLN A N 1
ATOM 2591 C CA . GLN A 1 326 ? -29.863 4.828 20.987 1.00 85.75 326 GLN A CA 1
ATOM 2592 C C . GLN A 1 326 ? -29.813 5.164 22.477 1.00 85.75 326 GLN A C 1
ATOM 2594 O O . GLN A 1 326 ? -29.943 4.277 23.319 1.00 85.75 326 GLN A O 1
ATOM 2599 N N . ARG A 1 327 ? -29.628 6.444 22.806 1.00 82.31 327 ARG A N 1
ATOM 2600 C CA . ARG A 1 327 ? -29.736 6.967 24.169 1.00 82.31 327 ARG A CA 1
ATOM 2601 C C . ARG A 1 327 ? -30.715 8.131 24.161 1.00 82.31 327 ARG A C 1
ATOM 2603 O O . ARG A 1 327 ? -30.480 9.140 23.497 1.00 82.31 327 ARG A O 1
ATOM 2610 N N . GLN A 1 328 ? -31.807 7.985 24.900 1.00 80.62 328 GLN A N 1
ATOM 2611 C CA . GLN A 1 328 ? -32.718 9.092 25.158 1.00 80.62 328 GLN A CA 1
ATOM 2612 C C . GLN A 1 328 ? -32.022 10.109 26.071 1.00 80.62 328 GLN A C 1
ATOM 2614 O O . GLN A 1 328 ? -31.348 9.713 27.024 1.00 80.62 328 GLN A O 1
ATOM 2619 N N . LEU A 1 329 ? -32.142 11.394 25.738 1.00 74.00 329 LEU A N 1
ATOM 2620 C CA . LEU A 1 329 ? -31.586 12.495 26.527 1.00 74.00 329 LEU A CA 1
ATOM 2621 C C . LEU A 1 329 ? -32.732 13.335 27.100 1.00 74.00 329 LEU A C 1
ATOM 2623 O O . LEU A 1 329 ? -32.835 13.477 28.314 1.00 74.00 329 LEU A O 1
ATOM 2627 N N . ASP A 1 330 ? -33.646 13.755 26.223 1.00 76.69 330 ASP A N 1
ATOM 2628 C CA . ASP A 1 330 ? -34.903 14.432 26.546 1.00 76.69 330 ASP A CA 1
ATOM 2629 C C . ASP A 1 330 ? -36.102 13.618 26.012 1.00 76.69 330 ASP A C 1
ATOM 2631 O O . ASP A 1 330 ? -35.931 12.749 25.151 1.00 76.69 330 ASP A O 1
ATOM 2635 N N . PRO A 1 331 ? -37.353 13.902 26.423 1.00 74.75 331 PRO A N 1
ATOM 2636 C CA . PRO A 1 331 ? -38.539 13.315 25.784 1.00 74.75 331 PRO A CA 1
ATOM 2637 C C . PRO A 1 331 ? -38.668 13.636 24.279 1.00 74.75 331 PRO A C 1
ATOM 2639 O O . PRO A 1 331 ? -39.276 12.860 23.544 1.00 74.75 331 PRO A O 1
ATOM 2642 N N . GLN A 1 332 ? -38.085 14.747 23.809 1.00 78.81 332 GLN A N 1
ATOM 2643 C CA . GLN A 1 332 ? -38.112 15.158 22.396 1.00 78.81 332 GLN A CA 1
ATOM 2644 C C . GLN A 1 332 ? -36.822 14.839 21.621 1.00 78.81 332 GLN A C 1
ATOM 2646 O O . GLN A 1 332 ? -36.861 14.803 20.392 1.00 78.81 332 GLN A O 1
ATOM 2651 N N . THR A 1 333 ? -35.689 14.611 22.302 1.00 83.62 333 THR A N 1
ATOM 2652 C CA . THR A 1 333 ? -34.373 14.465 21.655 1.00 83.62 333 THR A CA 1
ATOM 2653 C C . THR A 1 333 ? -33.734 13.107 21.937 1.00 83.62 333 THR A C 1
ATOM 2655 O O . THR A 1 333 ? -33.669 12.606 23.066 1.00 83.62 333 THR A O 1
ATOM 2658 N N . VAL A 1 334 ? -33.231 12.497 20.869 1.00 88.62 334 VAL A N 1
ATOM 2659 C CA . VAL A 1 334 ? -32.594 11.186 20.881 1.00 88.62 334 VAL A CA 1
ATOM 2660 C C . VAL A 1 334 ? -31.160 11.342 20.401 1.00 88.62 334 VAL A C 1
ATOM 2662 O O . VAL A 1 334 ? -30.916 11.859 19.314 1.00 88.62 334 VAL A O 1
ATOM 2665 N N . THR A 1 335 ? -30.200 10.861 21.189 1.00 89.50 335 THR A N 1
ATOM 2666 C CA . THR A 1 335 ? -28.811 10.727 20.738 1.00 89.50 335 THR A CA 1
ATOM 2667 C C . THR A 1 335 ? -28.633 9.347 20.112 1.00 89.50 335 THR A C 1
ATOM 2669 O O . THR A 1 335 ? -28.818 8.326 20.780 1.00 89.50 335 THR A O 1
ATOM 2672 N N . VAL A 1 336 ? -28.269 9.314 18.832 1.00 90.62 336 VAL A N 1
ATOM 2673 C CA . VAL A 1 336 ? -27.978 8.092 18.076 1.00 90.62 336 VAL A CA 1
ATOM 2674 C C . VAL A 1 336 ? -26.472 7.993 17.867 1.00 90.62 336 VAL A C 1
ATOM 2676 O O . VAL A 1 336 ? -25.835 8.932 17.394 1.00 90.62 336 VAL A O 1
ATOM 2679 N N . GLN A 1 337 ? -25.900 6.842 18.210 1.00 90.81 337 GLN A N 1
ATOM 2680 C CA . GLN A 1 337 ? -24.548 6.459 17.822 1.00 90.81 337 GLN A CA 1
ATOM 2681 C C . GLN A 1 337 ? -24.648 5.418 16.710 1.00 90.81 337 GLN A C 1
ATOM 2683 O O . GLN A 1 337 ? -25.022 4.274 16.965 1.00 90.81 337 GLN A O 1
ATOM 2688 N N . LEU A 1 338 ? -24.335 5.829 15.485 1.00 91.75 338 LEU A N 1
ATOM 2689 C CA . LEU A 1 338 ? -24.332 4.981 14.299 1.00 91.75 338 LEU A CA 1
ATOM 2690 C C . LEU A 1 338 ? -22.918 4.440 14.047 1.00 91.75 338 LEU A C 1
ATOM 2692 O O . LEU A 1 338 ? -21.935 5.163 14.199 1.00 91.75 338 LEU A O 1
ATOM 2696 N N . PHE A 1 339 ? -22.832 3.184 13.626 1.00 90.81 339 PHE A N 1
ATOM 2697 C CA . PHE A 1 339 ? -21.626 2.468 13.221 1.00 90.81 339 PHE A CA 1
ATOM 2698 C C . PHE A 1 339 ? -21.855 1.839 11.844 1.00 90.81 339 PHE A C 1
ATOM 2700 O O . PHE A 1 339 ? -22.975 1.428 11.532 1.00 90.81 339 PHE A O 1
ATOM 2707 N N . TRP A 1 340 ? -20.805 1.703 11.034 1.00 91.62 340 TRP A N 1
ATOM 2708 C CA . TRP A 1 340 ? -20.899 1.002 9.750 1.00 91.62 340 TRP A CA 1
ATOM 2709 C C . TRP A 1 340 ? -19.631 0.230 9.386 1.00 91.62 340 TRP A C 1
ATOM 2711 O O . TRP A 1 340 ? -18.524 0.581 9.788 1.00 91.62 340 TRP A O 1
ATOM 2721 N N . LYS A 1 341 ? -19.792 -0.837 8.601 1.00 89.38 341 LYS A N 1
ATOM 2722 C CA . LYS A 1 341 ? -18.702 -1.620 8.009 1.00 89.38 341 LYS A CA 1
ATOM 2723 C C . LYS A 1 341 ? -18.838 -1.580 6.476 1.00 89.38 341 LYS A C 1
ATOM 2725 O O . LYS A 1 341 ? -19.838 -2.079 5.957 1.00 89.38 341 LYS A O 1
ATOM 2730 N N . PRO A 1 342 ? -17.880 -0.980 5.741 1.00 89.12 342 PRO A N 1
ATOM 2731 C CA . PRO A 1 342 ? -17.917 -0.930 4.284 1.00 89.12 342 PRO A CA 1
ATOM 2732 C C . PRO A 1 342 ? -17.484 -2.265 3.676 1.00 89.12 342 PRO A C 1
ATOM 2734 O O . PRO A 1 342 ? -16.446 -2.819 4.037 1.00 89.12 342 PRO A O 1
ATOM 2737 N N . ILE A 1 343 ? -18.263 -2.754 2.716 1.00 82.94 343 ILE A N 1
ATOM 2738 C CA . ILE A 1 343 ? -17.981 -3.954 1.927 1.00 82.94 343 ILE A CA 1
ATOM 2739 C C . ILE A 1 343 ? -17.999 -3.527 0.459 1.00 82.94 343 ILE A C 1
ATOM 2741 O O . ILE A 1 343 ? -19.057 -3.218 -0.092 1.00 82.94 343 ILE A O 1
ATOM 2745 N N . ALA A 1 344 ? -16.822 -3.441 -0.162 1.00 78.69 344 ALA A N 1
ATOM 2746 C CA . ALA A 1 344 ? -16.709 -3.110 -1.580 1.00 78.69 344 ALA A CA 1
ATOM 2747 C C . ALA A 1 344 ? -17.359 -4.212 -2.432 1.00 78.69 344 ALA A C 1
ATOM 2749 O O . ALA A 1 344 ? -17.159 -5.395 -2.160 1.00 78.69 344 ALA A O 1
ATOM 2750 N N . LEU A 1 345 ? -18.136 -3.818 -3.443 1.00 75.75 345 LEU A N 1
ATOM 2751 C CA . LEU A 1 345 ? -18.727 -4.742 -4.419 1.00 75.75 345 LEU A CA 1
ATOM 2752 C C . LEU A 1 345 ? -17.934 -4.744 -5.740 1.00 75.75 345 LEU A C 1
ATOM 2754 O O . LEU A 1 345 ? -17.862 -5.776 -6.398 1.00 75.75 345 LEU A O 1
ATOM 2758 N N . GLU A 1 346 ? -17.288 -3.622 -6.083 1.00 69.88 346 GLU A N 1
ATOM 2759 C CA . GLU A 1 346 ? -16.218 -3.531 -7.092 1.00 69.88 346 GLU A CA 1
ATOM 2760 C C . GLU A 1 346 ? -14.931 -3.018 -6.421 1.00 69.88 346 GLU A C 1
ATOM 2762 O O . GLU A 1 346 ? -14.924 -1.903 -5.886 1.00 69.88 346 GLU A O 1
ATOM 2767 N N . GLU A 1 347 ? -13.838 -3.792 -6.466 1.00 64.62 347 GLU A N 1
ATOM 2768 C CA . GLU A 1 347 ? -12.540 -3.413 -5.867 1.00 64.62 347 GLU A CA 1
ATOM 2769 C C . GLU A 1 347 ? -11.933 -2.153 -6.521 1.00 64.62 347 GLU A C 1
ATOM 2771 O O . GLU A 1 347 ? -11.328 -1.321 -5.841 1.00 64.62 347 GLU A O 1
ATOM 2776 N N . ASP A 1 348 ? -12.178 -1.953 -7.820 1.00 64.31 348 ASP A N 1
ATOM 2777 C CA . ASP A 1 348 ? -11.665 -0.833 -8.625 1.00 64.31 348 ASP A CA 1
ATOM 2778 C C . ASP A 1 348 ? -12.389 0.512 -8.388 1.00 64.31 348 ASP A C 1
ATOM 2780 O O . ASP A 1 348 ? -12.054 1.530 -8.999 1.00 64.31 348 ASP A O 1
ATOM 2784 N N . SER A 1 349 ? -13.357 0.569 -7.463 1.00 64.44 349 SER A N 1
ATOM 2785 C CA . SER A 1 349 ? -14.102 1.795 -7.105 1.00 64.44 349 SER A CA 1
ATOM 2786 C C . SER A 1 349 ? -13.214 2.983 -6.684 1.00 64.44 349 SER A C 1
ATOM 2788 O O . SER A 1 349 ? -13.678 4.123 -6.632 1.00 64.44 349 SER A O 1
ATOM 2790 N N . GLY A 1 350 ? -11.941 2.740 -6.364 1.00 68.88 350 GLY A N 1
ATOM 2791 C CA . GLY A 1 350 ? -11.031 3.726 -5.789 1.00 68.88 350 GLY A CA 1
ATOM 2792 C C . GLY A 1 350 ? -11.249 3.913 -4.284 1.00 68.88 350 GLY A C 1
ATOM 2793 O O . GLY A 1 350 ? -12.209 3.421 -3.691 1.00 68.88 350 GLY A O 1
ATOM 2794 N N . GLN A 1 351 ? -10.325 4.619 -3.633 1.00 80.62 351 GLN A N 1
ATOM 2795 C CA . GLN A 1 351 ? -10.346 4.767 -2.178 1.00 80.62 351 GLN A CA 1
ATOM 2796 C C . GLN A 1 351 ? -11.482 5.699 -1.716 1.00 80.62 351 GLN A C 1
ATOM 2798 O O . GLN A 1 351 ? -11.524 6.870 -2.095 1.00 80.62 351 GLN A O 1
ATOM 2803 N N . ILE A 1 352 ? -12.364 5.187 -0.848 1.00 85.25 352 ILE A N 1
ATOM 2804 C CA . ILE A 1 352 ? -13.377 5.984 -0.137 1.00 85.25 352 ILE A CA 1
ATOM 2805 C C . ILE A 1 352 ? -12.665 7.051 0.707 1.00 85.25 352 ILE A C 1
ATOM 2807 O O . ILE A 1 352 ? -11.724 6.742 1.440 1.00 85.25 352 ILE A O 1
ATOM 2811 N N . GLN A 1 353 ? -13.111 8.302 0.596 1.00 85.38 353 GLN A N 1
ATOM 2812 C CA . GLN A 1 353 ? -12.551 9.438 1.330 1.00 85.38 353 GLN A CA 1
ATOM 2813 C C . GLN A 1 353 ? -13.276 9.692 2.652 1.00 85.38 353 GLN A C 1
ATOM 2815 O O . GLN A 1 353 ? -12.616 10.017 3.636 1.00 85.38 353 GLN A O 1
ATOM 2820 N N . GLY A 1 354 ? -14.595 9.496 2.688 1.00 89.19 354 GLY A N 1
ATOM 2821 C CA . GLY A 1 354 ? -15.411 9.658 3.888 1.00 89.19 354 GLY A CA 1
ATOM 2822 C C . GLY A 1 354 ? -16.847 9.173 3.700 1.00 89.19 354 GLY A C 1
ATOM 2823 O O . GLY A 1 354 ? -17.195 8.557 2.685 1.00 89.19 354 GLY A O 1
ATOM 2824 N N . TYR A 1 355 ? -17.672 9.459 4.703 1.00 92.81 355 TYR A N 1
ATOM 2825 C CA . TYR A 1 355 ? -19.072 9.070 4.797 1.00 92.81 355 TYR A CA 1
ATOM 2826 C C . TYR A 1 355 ? -19.927 10.256 5.235 1.00 92.81 355 TYR A C 1
ATOM 2828 O O . TYR A 1 355 ? -19.634 10.920 6.230 1.00 92.81 355 TYR A O 1
ATOM 2836 N N . LEU A 1 356 ? -21.018 10.463 4.505 1.00 92.38 356 LEU A N 1
ATOM 2837 C CA . LEU A 1 356 ? -22.032 11.470 4.764 1.00 92.38 356 LEU A CA 1
ATOM 2838 C C . LEU A 1 356 ? -23.267 10.789 5.356 1.00 92.38 356 LEU A C 1
ATOM 2840 O O . LEU A 1 356 ? -23.828 9.876 4.745 1.00 92.38 356 LEU A O 1
ATOM 2844 N N . VAL A 1 357 ? -23.701 11.254 6.525 1.00 92.44 357 VAL A N 1
ATOM 2845 C CA . VAL A 1 357 ? -25.020 10.937 7.089 1.00 92.44 357 VAL A CA 1
ATOM 2846 C C . VAL A 1 357 ? -25.913 12.144 6.857 1.00 92.44 357 VAL A C 1
ATOM 2848 O O . VAL A 1 357 ? -25.601 13.233 7.339 1.00 92.44 357 VAL A O 1
ATOM 2851 N N . SER A 1 358 ? -27.028 11.965 6.157 1.00 90.56 358 SER A N 1
ATOM 2852 C CA . SER A 1 358 ? -28.067 12.982 6.008 1.00 90.56 358 SER A CA 1
ATOM 2853 C C . SER A 1 358 ? -29.410 12.494 6.544 1.00 90.56 358 SER A C 1
ATOM 2855 O O . SER A 1 358 ? -29.677 11.295 6.659 1.00 90.56 358 SER A O 1
ATOM 2857 N N . TRP A 1 359 ? -30.268 13.446 6.898 1.00 87.81 359 TRP A N 1
ATOM 2858 C CA . TRP A 1 359 ? -31.644 13.186 7.304 1.00 87.81 359 TRP A CA 1
ATOM 2859 C C . TRP A 1 359 ? -32.579 14.190 6.641 1.00 87.81 359 TRP A C 1
ATOM 2861 O O . TRP A 1 359 ? -32.193 15.331 6.403 1.00 87.81 359 TRP A O 1
ATOM 2871 N N . ARG A 1 360 ? -33.817 13.779 6.367 1.00 79.69 360 ARG A N 1
ATOM 2872 C CA . ARG A 1 360 ? -34.878 14.672 5.900 1.00 79.69 360 ARG A CA 1
ATOM 2873 C C . ARG A 1 360 ? -36.198 14.322 6.597 1.00 79.69 360 ARG A C 1
ATOM 2875 O O . ARG A 1 360 ? -36.533 13.138 6.666 1.00 79.69 360 ARG A O 1
ATOM 2882 N N . PRO A 1 361 ? -36.977 15.312 7.065 1.00 75.50 361 PRO A N 1
ATOM 2883 C CA . PRO A 1 361 ? -38.405 15.125 7.293 1.00 75.50 361 PRO A CA 1
ATOM 2884 C C . PRO A 1 361 ? -39.079 14.665 5.992 1.00 75.50 361 PRO A C 1
ATOM 2886 O O . PRO A 1 361 ? -38.654 15.055 4.901 1.00 75.50 361 PRO A O 1
ATOM 2889 N N . SER A 1 362 ? -40.141 13.862 6.087 1.00 65.50 362 SER A N 1
ATOM 2890 C CA . SER A 1 362 ? -40.822 13.327 4.896 1.00 65.50 362 SER A CA 1
ATOM 2891 C C . SER A 1 362 ? -41.480 14.420 4.037 1.00 65.50 362 SER A C 1
ATOM 2893 O O . SER A 1 362 ? -41.605 14.260 2.823 1.00 65.50 362 SER A O 1
ATOM 2895 N N . ASP A 1 363 ? -41.847 15.547 4.657 1.00 62.56 363 ASP A N 1
ATOM 2896 C CA . ASP A 1 363 ? -42.838 16.490 4.122 1.00 62.56 363 ASP A CA 1
ATOM 2897 C C . ASP A 1 363 ? -42.249 17.808 3.582 1.00 62.56 363 ASP A C 1
ATOM 2899 O O . ASP A 1 363 ? -42.994 18.731 3.255 1.00 62.56 363 ASP A O 1
ATOM 2903 N N . GLN A 1 364 ? -40.918 17.934 3.489 1.00 65.75 364 GLN A N 1
ATOM 2904 C CA . GLN A 1 364 ? -40.257 19.161 3.016 1.00 65.75 364 GLN A CA 1
ATOM 2905 C C . GLN A 1 364 ? -39.352 18.925 1.801 1.00 65.75 364 GLN A C 1
ATOM 2907 O O . GLN A 1 364 ? -38.363 18.194 1.859 1.00 65.75 364 GLN A O 1
ATOM 2912 N N . ALA A 1 365 ? -39.659 19.619 0.702 1.00 52.16 365 ALA A N 1
ATOM 2913 C CA . ALA A 1 365 ? -38.835 19.669 -0.503 1.00 52.16 365 ALA A CA 1
ATOM 2914 C C . ALA A 1 365 ? -37.723 20.729 -0.359 1.00 52.16 365 ALA A C 1
ATOM 2916 O O . ALA A 1 365 ? -37.839 21.847 -0.857 1.00 52.16 365 ALA A O 1
ATOM 2917 N N . GLY A 1 366 ? -36.652 20.371 0.352 1.00 58.25 366 GLY A N 1
ATOM 2918 C CA . GLY A 1 366 ? -35.459 21.199 0.554 1.00 58.25 366 GLY A CA 1
ATOM 2919 C C . GLY A 1 366 ? -34.161 20.403 0.384 1.00 58.25 366 GLY A C 1
ATOM 2920 O O . GLY A 1 366 ? -34.187 19.201 0.124 1.00 58.25 366 GLY A O 1
ATOM 2921 N N . ALA A 1 367 ? -33.014 21.071 0.525 1.00 55.69 367 ALA A N 1
ATOM 2922 C CA . ALA A 1 367 ? -31.715 20.398 0.518 1.00 55.69 367 ALA A CA 1
ATOM 2923 C C . ALA A 1 367 ? -31.550 19.522 1.775 1.00 55.69 367 ALA A C 1
ATOM 2925 O O . ALA A 1 367 ? -31.835 19.982 2.878 1.00 55.69 367 ALA A O 1
ATOM 2926 N N . GLU A 1 368 ? -31.075 18.282 1.613 1.00 66.81 368 GLU A N 1
ATOM 2927 C CA . GLU A 1 368 ? -30.812 17.367 2.733 1.00 66.81 368 GLU A CA 1
ATOM 2928 C C . GLU A 1 368 ? -29.721 17.938 3.671 1.00 66.81 368 GLU A C 1
ATOM 2930 O O . GLU A 1 368 ? -28.572 18.070 3.236 1.00 66.81 368 GLU A O 1
ATOM 2935 N N . PRO A 1 369 ? -30.007 18.244 4.953 1.00 77.31 369 PRO A N 1
ATOM 2936 C CA . PRO A 1 369 ? -28.964 18.599 5.909 1.00 77.31 369 PRO A CA 1
ATOM 2937 C C . PRO A 1 369 ? -28.065 17.394 6.227 1.00 77.31 369 PRO A C 1
ATOM 2939 O O . PRO A 1 369 ? -28.529 16.306 6.583 1.00 77.31 369 PRO A O 1
ATOM 2942 N N . THR A 1 370 ? -26.753 17.606 6.142 1.00 82.38 370 THR A N 1
ATOM 2943 C CA . THR A 1 370 ? -25.727 16.651 6.579 1.00 82.38 370 THR A CA 1
ATOM 2944 C C . THR A 1 370 ? -25.600 16.680 8.102 1.00 82.38 370 THR A C 1
ATOM 2946 O O . THR A 1 370 ? -25.167 17.685 8.666 1.00 82.38 370 THR A O 1
ATOM 2949 N N . LEU A 1 371 ? -25.949 15.577 8.764 1.00 87.50 371 LEU A N 1
ATOM 2950 C CA . LEU A 1 371 ? -25.776 15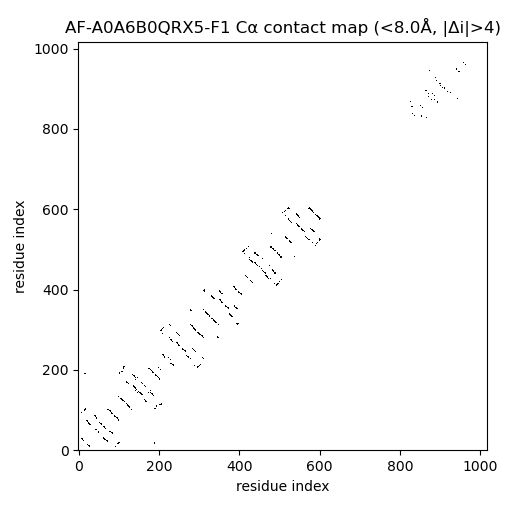.378 10.207 1.00 87.50 371 LEU A CA 1
ATOM 2951 C C . LEU A 1 371 ? -24.323 15.049 10.570 1.00 87.50 371 LEU A C 1
ATOM 2953 O O . LEU A 1 371 ? -23.833 15.489 11.606 1.00 87.50 371 LEU A O 1
ATOM 2957 N N . CYS A 1 372 ? -23.642 14.283 9.712 1.00 89.31 372 CYS A N 1
ATOM 2958 C CA . CYS A 1 372 ? -22.226 13.956 9.849 1.00 89.31 372 CYS A CA 1
ATOM 2959 C C . CYS A 1 372 ? -21.533 13.986 8.488 1.00 89.31 372 CYS A C 1
ATOM 2961 O O . CYS A 1 372 ? -22.068 13.456 7.515 1.00 89.31 372 CYS A O 1
ATOM 2963 N N . ASP A 1 373 ? -20.312 14.510 8.473 1.00 91.00 373 ASP A N 1
ATOM 2964 C CA . ASP A 1 373 ? -19.286 14.214 7.476 1.00 91.00 373 ASP A CA 1
ATOM 2965 C C . ASP A 1 373 ? -18.061 13.702 8.248 1.00 91.00 373 ASP A C 1
ATOM 2967 O O . ASP A 1 373 ? -17.579 14.376 9.163 1.00 91.00 373 ASP A O 1
ATOM 2971 N N . THR A 1 374 ? -17.630 12.466 7.990 1.00 89.19 374 THR A N 1
ATOM 2972 C CA . THR A 1 374 ? -16.558 11.822 8.763 1.00 89.19 374 THR A CA 1
ATOM 2973 C C . THR A 1 374 ? -15.789 10.780 7.959 1.00 89.19 374 THR A C 1
ATOM 2975 O O . THR A 1 374 ? -16.327 10.102 7.085 1.00 89.19 374 THR A O 1
ATOM 2978 N N . THR A 1 375 ? -14.510 10.616 8.291 1.00 88.31 375 THR A N 1
ATOM 2979 C CA . THR A 1 375 ? -13.647 9.549 7.763 1.00 88.31 375 THR A CA 1
ATOM 2980 C C . THR A 1 375 ? -13.627 8.308 8.665 1.00 88.31 375 THR A C 1
ATOM 2982 O O . THR A 1 375 ? -13.090 7.269 8.277 1.00 88.31 375 THR A O 1
ATOM 2985 N N . GLU A 1 376 ? -14.222 8.392 9.860 1.00 88.25 376 GLU A N 1
ATOM 2986 C CA . GLU A 1 376 ? -14.368 7.267 10.783 1.00 88.25 376 GLU A CA 1
ATOM 2987 C C . GLU A 1 376 ? -15.532 6.340 10.393 1.00 88.25 376 GLU A C 1
ATOM 2989 O O . GLU A 1 376 ? -16.412 6.691 9.613 1.00 88.25 376 GLU A O 1
ATOM 2994 N N . LEU A 1 377 ? -15.553 5.137 10.975 1.00 89.12 377 LEU A N 1
ATOM 2995 C CA . LEU A 1 377 ? -16.613 4.132 10.793 1.00 89.12 377 LEU A CA 1
ATOM 2996 C C . LEU A 1 377 ? -17.756 4.253 11.822 1.00 89.12 377 LEU A C 1
ATOM 2998 O O . LEU A 1 377 ? -18.467 3.285 12.106 1.00 89.12 377 LEU A O 1
ATOM 3002 N N . ASN A 1 378 ? -17.890 5.429 12.437 1.00 90.00 378 ASN A N 1
ATOM 3003 C CA . ASN A 1 378 ? -18.957 5.755 13.374 1.00 90.00 378 ASN A CA 1
ATOM 3004 C C . ASN A 1 378 ? -19.259 7.262 13.362 1.00 90.00 378 ASN A C 1
ATOM 3006 O O . ASN A 1 378 ? -18.402 8.068 13.000 1.00 90.00 378 ASN A O 1
ATOM 3010 N N . CYS A 1 379 ? -20.459 7.641 13.800 1.00 91.50 379 CYS A N 1
ATOM 3011 C CA . CYS A 1 379 ? -20.779 9.017 14.175 1.00 91.50 379 CYS A CA 1
ATOM 3012 C C . CYS A 1 379 ? -21.844 9.054 15.281 1.00 91.50 379 CYS A C 1
ATOM 3014 O O . CYS A 1 379 ? -22.748 8.217 15.319 1.00 91.50 379 CYS A O 1
ATOM 3016 N N . THR A 1 380 ? -21.762 10.053 16.159 1.00 90.12 380 THR A N 1
ATOM 3017 C CA . THR A 1 380 ? -22.802 10.388 17.141 1.00 90.12 380 THR A CA 1
ATOM 3018 C C . THR A 1 380 ? -23.526 11.661 16.725 1.00 90.12 380 THR A C 1
ATOM 3020 O O . THR A 1 380 ? -22.889 12.706 16.608 1.00 90.12 380 THR A O 1
ATOM 3023 N N . PHE A 1 381 ? -24.843 11.594 16.563 1.00 90.50 381 PHE A N 1
ATOM 3024 C CA . PHE A 1 381 ? -25.687 12.730 16.191 1.00 90.50 381 PHE A CA 1
ATOM 3025 C C . PHE A 1 381 ? -26.992 12.740 16.997 1.00 90.50 381 PHE A C 1
ATOM 3027 O O . PHE A 1 381 ? -27.337 11.768 17.673 1.00 90.50 381 PHE A O 1
ATOM 3034 N N . GLN A 1 382 ? -27.708 13.863 16.953 1.00 89.00 382 GLN A N 1
ATOM 3035 C CA . GLN A 1 382 ? -28.999 14.036 17.618 1.00 89.00 382 GLN A CA 1
ATOM 3036 C C . GLN A 1 382 ? -30.129 14.087 16.589 1.00 89.00 382 GLN A C 1
ATOM 3038 O O . GLN A 1 382 ? -29.962 14.642 15.504 1.00 89.00 382 GLN A O 1
ATOM 3043 N N . LEU A 1 383 ? -31.275 13.511 16.945 1.00 87.19 383 LEU A N 1
ATOM 3044 C CA . LEU A 1 383 ? -32.496 13.498 16.144 1.00 87.19 383 LEU A CA 1
ATOM 3045 C C . LEU A 1 383 ? -33.729 13.810 17.007 1.00 87.19 383 LEU A C 1
ATOM 3047 O O . LEU A 1 383 ? -33.713 13.534 18.213 1.00 87.19 383 LEU A O 1
ATOM 3051 N N . PRO A 1 384 ? -34.819 14.317 16.402 1.00 85.75 384 PRO A N 1
ATOM 3052 C CA . PRO A 1 384 ? -36.147 14.267 17.005 1.00 85.75 384 PRO A CA 1
ATOM 3053 C C . PRO A 1 384 ? -36.559 12.819 17.292 1.00 85.75 384 PRO A C 1
ATOM 3055 O O . PRO A 1 384 ? -36.240 11.918 16.516 1.00 85.75 384 PRO A O 1
ATOM 3058 N N . SER A 1 385 ? -37.330 12.590 18.356 1.00 80.81 385 SER A N 1
ATOM 3059 C CA . SER A 1 385 ? -37.861 11.258 18.698 1.00 80.81 385 SER A CA 1
ATOM 3060 C C . SER A 1 385 ? -38.814 10.658 17.647 1.00 80.81 385 SER A C 1
ATOM 3062 O O . SER A 1 385 ? -39.071 9.457 17.676 1.00 80.81 385 SER A O 1
ATOM 3064 N N . GLU A 1 386 ? -39.288 11.461 16.692 1.00 80.75 386 GLU A N 1
ATOM 3065 C CA . GLU A 1 386 ? -40.135 11.045 15.563 1.00 80.75 386 GLU A CA 1
ATOM 3066 C C . GLU A 1 386 ? -39.346 10.504 14.351 1.00 80.75 386 GLU A C 1
ATOM 3068 O O . GLU A 1 386 ? -39.932 9.894 13.454 1.00 80.75 386 GLU A O 1
ATOM 3073 N N . ALA A 1 387 ? -38.026 10.719 14.289 1.00 81.62 387 ALA A N 1
ATOM 3074 C CA . ALA A 1 387 ? -37.211 10.333 13.138 1.00 81.62 387 ALA A CA 1
ATOM 3075 C C . ALA A 1 387 ? -37.031 8.805 13.055 1.00 81.62 387 ALA A C 1
ATOM 3077 O O . ALA A 1 387 ? -36.435 8.194 13.941 1.00 81.62 387 ALA A O 1
ATOM 3078 N N . ARG A 1 388 ? -37.527 8.186 11.973 1.00 82.06 388 ARG A N 1
ATOM 3079 C CA . ARG A 1 388 ? -37.522 6.718 11.782 1.00 82.06 388 ARG A CA 1
ATOM 3080 C C . ARG A 1 388 ? -36.366 6.171 10.948 1.00 82.06 388 ARG A C 1
ATOM 3082 O O . ARG A 1 388 ? -36.008 5.011 11.122 1.00 82.06 388 ARG A O 1
ATOM 3089 N N . GLU A 1 389 ? -35.793 6.977 10.060 1.00 87.88 389 GLU A N 1
ATOM 3090 C CA . GLU A 1 389 ? -34.659 6.593 9.216 1.00 87.88 389 GLU A CA 1
ATOM 3091 C C . GLU A 1 389 ? -33.610 7.707 9.133 1.00 87.88 389 GLU A C 1
ATOM 3093 O O . GLU A 1 389 ? -33.924 8.871 9.378 1.00 87.88 389 GLU A O 1
ATOM 3098 N N . VAL A 1 390 ? -32.385 7.358 8.736 1.00 90.75 390 VAL A N 1
ATOM 3099 C CA . VAL A 1 390 ? -31.373 8.280 8.182 1.00 90.75 390 VAL A CA 1
ATOM 3100 C C . VAL A 1 390 ? -30.743 7.673 6.932 1.00 90.75 390 VAL A C 1
ATOM 3102 O O . VAL A 1 390 ? -30.809 6.463 6.723 1.00 90.75 390 VAL A O 1
ATOM 3105 N N . VAL A 1 391 ? -30.097 8.497 6.109 1.00 91.12 391 VAL A N 1
ATOM 3106 C CA . VAL A 1 391 ? -29.440 8.056 4.875 1.00 91.12 391 VAL A CA 1
ATOM 3107 C C . VAL A 1 391 ? -27.924 8.156 5.021 1.00 91.12 391 VAL A C 1
ATOM 3109 O O . VAL A 1 391 ? -27.382 9.227 5.283 1.00 91.12 391 VAL A O 1
ATOM 3112 N N . LEU A 1 392 ? -27.230 7.037 4.813 1.00 92.38 392 LEU A N 1
ATOM 3113 C CA . LEU A 1 392 ? -25.771 6.939 4.803 1.00 92.38 392 LEU A CA 1
ATOM 3114 C C . LEU A 1 392 ? -25.259 6.824 3.355 1.00 92.38 392 LEU A C 1
ATOM 3116 O O . LEU A 1 392 ? -25.724 5.984 2.584 1.00 92.38 392 LEU A O 1
ATOM 3120 N N . LYS A 1 393 ? -24.289 7.663 2.980 1.00 91.69 393 LYS A N 1
ATOM 3121 C CA . LYS A 1 393 ? -23.648 7.704 1.651 1.00 91.69 393 LYS A CA 1
ATOM 3122 C C . LYS A 1 393 ? -22.124 7.694 1.832 1.00 91.69 393 LYS A C 1
ATOM 3124 O O . LYS A 1 393 ? -21.594 8.530 2.555 1.00 91.69 393 LYS A O 1
ATOM 3129 N N . ALA A 1 394 ? -21.399 6.790 1.176 1.00 91.25 394 ALA A N 1
ATOM 3130 C CA . ALA A 1 394 ? -19.934 6.875 1.077 1.00 91.25 394 ALA A CA 1
ATOM 3131 C C . ALA A 1 394 ? -19.543 7.812 -0.077 1.00 91.25 394 ALA A C 1
ATOM 3133 O O . ALA A 1 394 ? -20.308 7.933 -1.033 1.00 91.25 394 ALA A O 1
ATOM 3134 N N . TYR A 1 395 ? -18.371 8.452 -0.046 1.00 89.75 395 TYR A N 1
ATOM 3135 C CA . TYR A 1 395 ? -17.933 9.314 -1.155 1.00 89.75 395 TYR A CA 1
ATOM 3136 C C . TYR A 1 395 ? -16.429 9.241 -1.459 1.00 89.75 395 TYR A C 1
ATOM 3138 O O . TYR A 1 395 ? -15.612 8.854 -0.620 1.00 89.75 395 TYR A O 1
ATOM 3146 N N . ASN A 1 396 ? -16.069 9.614 -2.688 1.00 87.62 396 ASN A N 1
ATOM 3147 C CA . ASN A 1 396 ? -14.695 9.837 -3.152 1.00 87.62 396 ASN A CA 1
ATOM 3148 C C . ASN A 1 396 ? -14.650 11.034 -4.129 1.00 87.62 396 ASN A C 1
ATOM 3150 O O . ASN A 1 396 ? -15.631 11.769 -4.250 1.00 87.62 396 ASN A O 1
ATOM 3154 N N . THR A 1 397 ? -13.544 11.242 -4.858 1.00 81.38 397 THR A N 1
ATOM 3155 C CA . THR A 1 397 ? -13.413 12.409 -5.756 1.00 81.38 397 THR A CA 1
ATOM 3156 C C . THR A 1 397 ? -14.319 12.367 -6.992 1.00 81.38 397 THR A C 1
ATOM 3158 O O . THR A 1 397 ? -14.375 13.353 -7.721 1.00 81.38 397 THR A O 1
ATOM 3161 N N . ALA A 1 398 ? -14.974 11.238 -7.278 1.00 78.50 398 ALA A N 1
ATOM 3162 C CA . ALA A 1 398 ? -15.855 11.059 -8.433 1.00 78.50 398 ALA A CA 1
ATOM 3163 C C . ALA A 1 398 ? -17.352 11.137 -8.084 1.00 78.50 398 ALA A C 1
ATOM 3165 O O . ALA A 1 398 ? -18.170 11.310 -8.987 1.00 78.50 398 ALA A O 1
ATOM 3166 N N . GLY A 1 399 ? -17.720 11.027 -6.803 1.00 84.19 399 GLY A N 1
ATOM 3167 C CA . GLY A 1 399 ? -19.096 11.205 -6.340 1.00 84.19 399 GLY A CA 1
ATOM 3168 C C . GLY A 1 399 ? -19.444 10.405 -5.085 1.00 84.19 399 GLY A C 1
ATOM 3169 O O . GLY A 1 399 ? -18.577 9.854 -4.404 1.00 84.19 399 GLY A O 1
ATOM 3170 N N . THR A 1 400 ? -20.743 10.345 -4.794 1.00 87.00 400 THR A N 1
ATOM 3171 C CA . THR A 1 400 ? -21.336 9.561 -3.701 1.00 87.00 400 THR A CA 1
ATOM 3172 C C . THR A 1 400 ? -21.791 8.179 -4.172 1.00 87.00 400 THR A C 1
ATOM 3174 O O . THR A 1 400 ? -22.240 8.028 -5.307 1.00 87.00 400 THR A O 1
ATOM 3177 N N . SER A 1 401 ? -21.759 7.194 -3.277 1.00 89.25 401 SER A N 1
ATOM 3178 C CA . SER A 1 401 ? -22.399 5.889 -3.453 1.00 89.25 401 SER A CA 1
ATOM 3179 C C . SER A 1 401 ? -23.920 6.010 -3.590 1.00 89.25 401 SER A C 1
ATOM 3181 O O . SER A 1 401 ? -24.515 7.055 -3.302 1.00 89.25 401 SER A O 1
ATOM 3183 N N . HIS A 1 402 ? -24.577 4.898 -3.929 1.00 86.88 402 HIS A N 1
ATOM 3184 C CA . HIS A 1 402 ? -26.014 4.769 -3.699 1.00 86.88 402 HIS A CA 1
ATOM 3185 C C . HIS A 1 402 ? -26.354 5.016 -2.210 1.00 86.88 402 HIS A C 1
ATOM 3187 O O . HIS A 1 402 ? -25.552 4.662 -1.334 1.00 86.88 402 HIS A O 1
ATOM 3193 N N . PRO A 1 403 ? -27.509 5.639 -1.911 1.00 88.06 403 PRO A N 1
ATOM 3194 C CA . PRO A 1 403 ? -27.947 5.890 -0.543 1.00 88.06 403 PRO A CA 1
ATOM 3195 C C . PRO A 1 403 ? -28.286 4.577 0.168 1.00 88.06 403 PRO A C 1
ATOM 3197 O O . PRO A 1 403 ? -29.095 3.794 -0.323 1.00 88.06 403 PRO A O 1
ATOM 3200 N N . THR A 1 404 ? -27.696 4.358 1.342 1.00 89.00 404 THR A N 1
ATOM 3201 C CA . THR A 1 404 ? -28.055 3.258 2.246 1.00 89.00 404 THR A CA 1
ATOM 3202 C C . THR A 1 404 ? -29.013 3.797 3.314 1.00 89.00 404 THR A C 1
ATOM 3204 O O . THR A 1 404 ? -28.573 4.592 4.148 1.00 89.00 404 THR A O 1
ATOM 3207 N N . PRO A 1 405 ? -30.308 3.431 3.307 1.00 88.06 405 PRO A N 1
ATOM 3208 C CA . PRO A 1 405 ? -31.224 3.803 4.379 1.00 88.06 405 PRO A CA 1
ATOM 3209 C C . PRO A 1 405 ? -30.920 2.991 5.645 1.00 88.06 405 PRO A C 1
ATOM 3211 O O . PRO A 1 405 ? -30.673 1.787 5.582 1.00 88.06 405 PRO A O 1
ATOM 3214 N N . VAL A 1 406 ? -30.958 3.648 6.801 1.00 88.44 406 VAL A N 1
ATOM 3215 C CA . VAL A 1 406 ? -30.789 3.037 8.124 1.00 88.44 406 VAL A CA 1
ATOM 3216 C C . VAL A 1 406 ? -32.052 3.298 8.929 1.00 88.44 406 VAL A C 1
ATOM 3218 O O . VAL A 1 406 ? -32.319 4.444 9.282 1.00 88.44 406 VAL A O 1
ATOM 3221 N N . VAL A 1 407 ? -32.825 2.249 9.211 1.00 86.69 407 VAL A N 1
ATOM 3222 C CA . VAL A 1 407 ? -34.127 2.341 9.891 1.00 86.69 407 VAL A CA 1
ATOM 3223 C C . VAL A 1 407 ? -33.979 2.010 11.377 1.00 86.69 407 VAL A C 1
ATOM 3225 O O . VAL A 1 407 ? -33.414 0.981 11.747 1.00 86.69 407 VAL A O 1
ATOM 3228 N N . PHE A 1 408 ? -34.516 2.858 12.252 1.00 86.00 408 PHE A N 1
ATOM 3229 C CA . PHE A 1 408 ? -34.428 2.691 13.702 1.00 86.00 408 PHE A CA 1
ATOM 3230 C C . PHE A 1 408 ? -35.531 1.758 14.226 1.00 86.00 408 PHE A C 1
ATOM 3232 O O . PHE A 1 408 ? -36.562 2.190 14.734 1.00 86.00 408 PHE A O 1
ATOM 3239 N N . LEU A 1 409 ? -35.296 0.450 14.089 1.00 82.38 409 LEU A N 1
ATOM 3240 C CA . LEU A 1 409 ? -36.263 -0.603 14.425 1.00 82.38 409 LEU A CA 1
ATOM 3241 C C . LEU A 1 409 ? -36.655 -0.635 15.916 1.00 82.38 409 LEU A C 1
ATOM 3243 O O . LEU A 1 409 ? -35.797 -0.717 16.805 1.00 82.38 409 LEU A O 1
ATOM 3247 N N . GLU A 1 410 ? -37.964 -0.679 16.178 1.00 80.88 410 GLU A N 1
ATOM 3248 C CA . GLU A 1 410 ? -38.543 -0.858 17.514 1.00 80.88 410 GLU A CA 1
ATOM 3249 C C . GLU A 1 410 ? -38.420 -2.304 18.026 1.00 80.88 410 GLU A C 1
ATOM 3251 O O . GLU A 1 410 ? -38.523 -3.266 17.263 1.00 80.88 410 GLU A O 1
ATOM 3256 N N . SER A 1 411 ? -38.268 -2.477 19.343 1.00 79.38 411 SER A N 1
ATOM 3257 C CA . SER A 1 411 ? -38.162 -3.787 20.001 1.00 79.38 411 SER A CA 1
ATOM 3258 C C . SER A 1 411 ? -39.529 -4.437 20.269 1.00 79.38 411 SER A C 1
ATOM 3260 O O . SER A 1 411 ? -39.944 -4.548 21.424 1.00 79.38 411 SER A O 1
ATOM 3262 N N . ARG A 1 412 ? -40.241 -4.844 19.208 1.00 82.50 412 ARG A N 1
ATOM 3263 C CA . ARG A 1 412 ? -41.526 -5.578 19.301 1.00 82.50 412 ARG A CA 1
ATOM 3264 C C . ARG A 1 412 ? -41.491 -7.006 18.728 1.00 82.50 412 ARG A C 1
ATOM 3266 O O . ARG A 1 412 ? -42.501 -7.701 18.796 1.00 82.50 412 ARG A O 1
ATOM 3273 N N . GLY A 1 413 ? -40.374 -7.435 18.140 1.00 81.81 413 GLY A N 1
ATOM 3274 C CA . GLY A 1 413 ? -40.239 -8.766 17.541 1.00 81.81 413 GLY A CA 1
ATOM 3275 C C . GLY A 1 413 ? -40.032 -9.888 18.575 1.00 81.81 413 GLY A C 1
ATOM 3276 O O . GLY A 1 413 ? -39.667 -9.605 19.720 1.00 81.81 413 GLY A O 1
ATOM 3277 N N . PRO A 1 414 ? -40.214 -11.167 18.190 1.00 85.12 414 PRO A N 1
ATOM 3278 C CA . PRO A 1 414 ? -39.936 -12.308 19.063 1.00 85.12 414 PRO A CA 1
ATOM 3279 C C . PRO A 1 414 ? -38.492 -12.330 19.604 1.00 85.12 414 PRO A C 1
ATOM 3281 O O . PRO A 1 414 ? -37.564 -11.922 18.890 1.00 85.12 414 PRO A O 1
ATOM 3284 N N . PRO A 1 415 ? -38.271 -12.840 20.833 1.00 85.25 415 PRO A N 1
ATOM 3285 C CA . PRO A 1 415 ? -36.934 -13.123 21.348 1.00 85.25 415 PRO A CA 1
ATOM 3286 C C . PRO A 1 415 ? -36.248 -14.234 20.545 1.00 85.25 415 PRO A C 1
ATOM 3288 O O . PRO A 1 415 ? -36.898 -15.030 19.872 1.00 85.25 415 PRO A O 1
ATOM 3291 N N . LEU A 1 416 ? -34.924 -14.313 20.671 1.00 87.00 416 LEU A N 1
ATOM 3292 C CA . LEU A 1 416 ? -34.130 -15.456 20.218 1.00 87.00 416 LEU A CA 1
ATOM 3293 C C . LEU A 1 416 ? -34.544 -16.752 20.956 1.00 87.00 416 LEU A C 1
ATOM 3295 O O . LEU A 1 416 ? -35.039 -16.690 22.085 1.00 87.00 416 LEU A O 1
ATOM 3299 N N . GLY A 1 417 ? -34.298 -17.924 20.362 1.00 82.88 417 GLY A N 1
ATOM 3300 C CA . GLY A 1 417 ? -34.304 -19.190 21.104 1.00 82.88 417 GLY A CA 1
ATOM 3301 C C . GLY A 1 417 ? -33.035 -19.363 21.956 1.00 82.88 417 GLY A C 1
ATOM 3302 O O . GLY A 1 417 ? -32.349 -18.387 22.257 1.00 82.88 417 GLY A O 1
ATOM 3303 N N . ARG A 1 418 ? -32.690 -20.594 22.359 1.00 86.25 418 ARG A N 1
ATOM 3304 C CA . ARG A 1 418 ? -31.558 -20.865 23.271 1.00 86.25 418 ARG A CA 1
ATOM 3305 C C . ARG A 1 418 ? -30.196 -20.435 22.707 1.00 86.25 418 ARG A C 1
ATOM 3307 O O . ARG A 1 418 ? -29.575 -21.163 21.926 1.00 86.25 418 ARG A O 1
ATOM 3314 N N . LEU A 1 419 ? -29.691 -19.300 23.183 1.00 90.94 419 LEU A N 1
ATOM 3315 C CA . LEU A 1 419 ? -28.316 -18.850 22.966 1.00 90.94 419 LEU A CA 1
ATOM 3316 C C . LEU A 1 419 ? -27.311 -19.774 23.683 1.00 90.94 419 LEU A C 1
ATOM 3318 O O . LEU A 1 419 ? -27.500 -20.127 24.846 1.00 90.94 419 LEU A O 1
ATOM 3322 N N . HIS A 1 420 ? -26.242 -20.169 22.993 1.00 89.69 420 HIS A N 1
ATOM 3323 C CA . HIS A 1 420 ? -25.168 -21.010 23.525 1.00 89.69 420 HIS A CA 1
ATOM 3324 C C . HIS A 1 420 ? -23.822 -20.704 22.848 1.00 89.69 420 HIS A C 1
ATOM 3326 O O . HIS A 1 420 ? -23.771 -20.148 21.752 1.00 89.69 420 HIS A O 1
ATOM 3332 N N . THR A 1 421 ? -22.711 -21.072 23.489 1.00 89.25 421 THR A N 1
ATOM 3333 C CA . THR A 1 421 ? -21.351 -20.796 22.992 1.00 89.25 421 THR A CA 1
ATOM 3334 C C . THR A 1 421 ? -20.425 -21.985 23.175 1.00 89.25 421 THR A C 1
ATOM 3336 O O . THR A 1 421 ? -20.454 -22.626 24.224 1.00 89.25 421 THR A O 1
ATOM 3339 N N . THR A 1 422 ? -19.546 -22.230 22.204 1.00 85.25 422 THR A N 1
ATOM 3340 C CA . THR A 1 422 ? -18.473 -23.226 22.304 1.00 85.25 422 THR A CA 1
ATOM 3341 C C . THR A 1 422 ? -17.138 -22.634 21.853 1.00 85.25 422 THR A C 1
ATOM 3343 O O . THR A 1 422 ? -17.034 -21.992 20.807 1.00 85.25 422 THR A O 1
ATOM 3346 N N . ALA A 1 423 ? -16.088 -22.841 22.647 1.00 82.38 423 ALA A N 1
ATOM 3347 C CA . ALA A 1 423 ? -14.723 -22.557 22.217 1.00 82.38 423 ALA A CA 1
ATOM 3348 C C . ALA A 1 423 ? -14.296 -23.586 21.161 1.00 82.38 423 ALA A C 1
ATOM 3350 O O . ALA A 1 423 ? -14.554 -24.780 21.322 1.00 82.38 423 ALA A O 1
ATOM 3351 N N . ARG A 1 424 ? -13.650 -23.125 20.084 1.00 77.88 424 ARG A N 1
ATOM 3352 C CA . ARG A 1 424 ? -13.139 -23.999 19.013 1.00 77.88 424 ARG A CA 1
ATOM 3353 C C . ARG A 1 424 ? -11.619 -23.933 18.914 1.00 77.88 424 ARG A C 1
ATOM 3355 O O . ARG A 1 424 ? -10.970 -24.970 18.861 1.00 77.88 424 ARG A O 1
ATOM 3362 N N . ASP A 1 425 ? -11.068 -22.725 18.960 1.00 78.75 425 ASP A N 1
ATOM 3363 C CA . ASP A 1 425 ? -9.634 -22.451 19.031 1.00 78.75 425 ASP A CA 1
ATOM 3364 C C . ASP A 1 425 ? -9.380 -21.416 20.148 1.00 78.75 425 ASP A C 1
ATOM 3366 O O . ASP A 1 425 ? -10.275 -20.626 20.451 1.00 78.75 425 ASP A O 1
ATOM 3370 N N . PRO A 1 426 ? -8.153 -21.280 20.690 1.00 77.94 426 PRO A N 1
ATOM 3371 C CA . PRO A 1 426 ? -7.822 -20.231 21.668 1.00 77.94 426 PRO A CA 1
ATOM 3372 C C . PRO A 1 426 ? -8.155 -18.791 21.228 1.00 77.94 426 PRO A C 1
ATOM 3374 O O . PRO A 1 426 ? -8.272 -17.896 22.064 1.00 77.94 426 PRO A O 1
ATOM 3377 N N . HIS A 1 427 ? -8.322 -18.566 19.922 1.00 85.81 427 HIS A N 1
ATOM 3378 C CA . HIS A 1 427 ? -8.669 -17.284 19.301 1.00 85.81 427 HIS A CA 1
ATOM 3379 C C . HIS A 1 427 ? -10.018 -17.327 18.551 1.00 85.81 427 HIS A C 1
ATOM 3381 O O . HIS A 1 427 ? -10.264 -16.470 17.705 1.00 85.81 427 HIS A O 1
ATOM 3387 N N . SER A 1 428 ? -10.881 -18.320 18.809 1.00 87.75 428 SER A N 1
ATOM 3388 C CA . SER A 1 428 ? -12.198 -18.409 18.168 1.00 87.75 428 SER A CA 1
ATOM 3389 C C . SER A 1 428 ? -13.308 -18.896 19.109 1.00 87.75 428 SER A C 1
ATOM 3391 O O . SER A 1 428 ? -13.152 -19.842 19.884 1.00 87.75 428 SER A O 1
ATOM 3393 N N . LEU A 1 429 ? -14.459 -18.230 19.021 1.00 89.38 429 LEU A N 1
ATOM 3394 C CA . LEU A 1 429 ? -15.683 -18.571 19.740 1.00 89.38 429 LEU A CA 1
ATOM 3395 C C . LEU A 1 429 ? -16.799 -18.824 18.733 1.00 89.38 429 LEU A C 1
ATOM 3397 O O . LEU A 1 429 ? -17.136 -17.949 17.937 1.00 89.38 429 LEU A O 1
ATOM 3401 N N . TRP A 1 430 ? -17.380 -20.017 18.768 1.00 90.94 430 TRP A N 1
ATOM 3402 C CA . TRP A 1 430 ? -18.629 -20.297 18.076 1.00 90.94 430 TRP A CA 1
ATOM 3403 C C . TRP A 1 430 ? -19.796 -19.851 18.957 1.00 90.94 430 TRP A C 1
ATOM 3405 O O . TRP A 1 430 ? -19.854 -20.189 20.141 1.00 90.94 430 TRP A O 1
ATOM 3415 N N . VAL A 1 431 ? -20.721 -19.094 18.375 1.00 92.69 431 VAL A N 1
ATOM 3416 C CA . VAL A 1 431 ? -21.954 -18.634 19.021 1.00 92.69 431 VAL A CA 1
ATOM 3417 C C . VAL A 1 431 ? -23.108 -19.245 18.249 1.00 92.69 431 VAL A C 1
ATOM 3419 O O . VAL A 1 431 ? -23.215 -19.010 17.050 1.00 92.69 431 VAL A O 1
ATOM 3422 N N . GLY A 1 432 ? -23.944 -20.038 18.913 1.00 91.44 432 GLY A N 1
ATOM 3423 C CA . GLY A 1 432 ? -25.094 -20.708 18.317 1.00 91.44 432 GLY A CA 1
ATOM 3424 C C . GLY A 1 432 ? -26.404 -20.308 18.984 1.00 91.44 432 GLY A C 1
ATOM 3425 O O . GLY A 1 432 ? -26.431 -19.907 20.148 1.00 91.44 432 GLY A O 1
ATOM 3426 N N . TRP A 1 433 ? -27.504 -20.420 18.249 1.00 92.12 433 TRP A N 1
ATOM 3427 C CA . TRP A 1 433 ? -28.845 -20.128 18.745 1.00 92.12 433 TRP A CA 1
ATOM 3428 C C . TRP A 1 433 ? -29.909 -20.945 18.016 1.00 92.12 433 TRP A C 1
ATOM 3430 O O . TRP A 1 433 ? -29.801 -21.230 16.825 1.00 92.12 433 TRP A O 1
ATOM 3440 N N . GLU A 1 434 ? -30.975 -21.293 18.730 1.00 89.12 434 GLU A N 1
ATOM 3441 C CA . GLU A 1 434 ? -32.199 -21.798 18.106 1.00 89.12 434 GLU A CA 1
ATOM 3442 C C . GLU A 1 434 ? -32.894 -20.617 17.376 1.00 89.12 434 GLU A C 1
ATOM 3444 O O . GLU A 1 434 ? -33.159 -19.587 18.011 1.00 89.12 434 GLU A O 1
ATOM 3449 N N . PRO A 1 435 ? -33.154 -20.701 16.054 1.00 83.94 435 PRO A N 1
ATOM 3450 C CA . PRO A 1 435 ? -33.762 -19.605 15.299 1.00 83.94 435 PRO A CA 1
ATOM 3451 C C . PRO A 1 435 ? -35.238 -19.413 15.700 1.00 83.94 435 PRO A C 1
ATOM 3453 O O . PRO A 1 435 ? -35.959 -20.404 15.846 1.00 83.94 435 PRO A O 1
ATOM 3456 N N . PRO A 1 436 ? -35.716 -18.167 15.880 1.00 84.56 436 PRO A N 1
ATOM 3457 C CA . PRO A 1 436 ? -37.093 -17.917 16.288 1.00 84.56 436 PRO A CA 1
ATOM 3458 C C . PRO A 1 436 ? -38.098 -18.127 15.146 1.00 84.56 436 PRO A C 1
ATOM 3460 O O . PRO A 1 436 ? -37.745 -18.156 13.966 1.00 84.56 436 PRO A O 1
ATOM 3463 N N . SER A 1 437 ? -39.372 -18.259 15.524 1.00 82.12 437 SER A N 1
ATOM 3464 C CA . SER A 1 437 ? -40.520 -18.318 14.615 1.00 82.12 437 SER A CA 1
ATOM 3465 C C . SER A 1 437 ? -41.491 -17.173 14.953 1.00 82.12 437 SER A C 1
ATOM 3467 O O . SER A 1 437 ? -41.885 -17.074 16.119 1.00 82.12 437 SER A O 1
ATOM 3469 N N . PRO A 1 438 ? -41.893 -16.308 13.997 1.00 85.06 438 PRO A N 1
ATOM 3470 C CA . PRO A 1 438 ? -41.469 -16.264 12.593 1.00 85.06 438 PRO A CA 1
ATOM 3471 C C . PRO A 1 438 ? -39.962 -16.036 12.413 1.00 85.06 438 PRO A C 1
ATOM 3473 O O . PRO A 1 438 ? -39.290 -15.498 13.290 1.00 85.06 438 PRO A O 1
ATOM 3476 N N . GLN A 1 439 ? -39.447 -16.451 11.256 1.00 85.81 439 GLN A N 1
ATOM 3477 C CA . GLN A 1 439 ? -38.031 -16.353 10.914 1.00 85.81 439 GLN A CA 1
ATOM 3478 C C . GLN A 1 439 ? -37.600 -14.877 10.749 1.00 85.81 439 GLN A C 1
ATOM 3480 O O . GLN A 1 439 ? -38.321 -14.105 10.108 1.00 85.81 439 GLN A O 1
ATOM 3485 N N . PRO A 1 440 ? -36.441 -14.460 11.293 1.00 88.44 440 PRO A N 1
ATOM 3486 C CA . PRO A 1 440 ? -35.906 -13.115 11.091 1.00 88.44 440 PRO A CA 1
ATOM 3487 C C . PRO A 1 440 ? -35.327 -12.950 9.679 1.00 88.44 440 PRO A C 1
ATOM 3489 O O . PRO A 1 440 ? -35.081 -13.926 8.976 1.00 88.44 440 PRO A O 1
ATOM 3492 N N . GLN A 1 441 ? -35.060 -11.710 9.267 1.00 88.25 441 GLN A N 1
ATOM 3493 C CA . GLN A 1 441 ? -34.274 -11.423 8.061 1.00 88.25 441 GLN A CA 1
ATOM 3494 C C . GLN A 1 441 ? -32.775 -11.659 8.303 1.00 88.25 441 GLN A C 1
ATOM 3496 O O . GLN A 1 441 ? -32.068 -12.132 7.416 1.00 88.25 441 GLN A O 1
ATOM 3501 N N . GLY A 1 442 ? -32.297 -11.381 9.518 1.00 90.12 442 GLY A N 1
ATOM 3502 C CA . GLY A 1 442 ? -30.901 -11.558 9.905 1.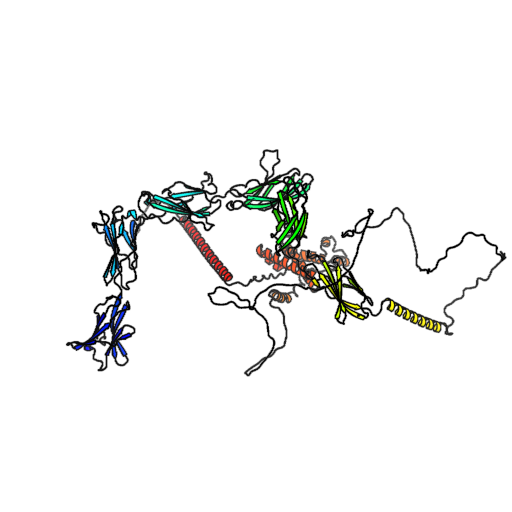00 90.12 442 GLY A CA 1
ATOM 3503 C C . GLY A 1 442 ? -30.675 -11.356 11.401 1.00 90.12 442 GLY A C 1
ATOM 3504 O O . GLY A 1 442 ? -31.621 -11.199 12.175 1.00 90.12 442 GLY A O 1
ATOM 3505 N N . TYR A 1 443 ? -29.409 -11.345 11.809 1.00 90.88 443 TYR A N 1
ATOM 3506 C CA . TYR A 1 443 ? -28.998 -11.201 13.207 1.00 90.88 443 TYR A CA 1
ATOM 3507 C C . TYR A 1 443 ? -27.860 -10.188 13.329 1.00 90.88 443 TYR A C 1
ATOM 3509 O O . TYR A 1 443 ? -26.980 -10.134 12.471 1.00 90.88 443 TYR A O 1
ATOM 3517 N N . VAL A 1 444 ? -27.830 -9.425 14.421 1.00 91.56 444 VAL A N 1
ATOM 3518 C CA . VAL A 1 444 ? -26.644 -8.660 14.828 1.00 91.56 444 VAL A CA 1
ATOM 3519 C C . VAL A 1 444 ? -26.070 -9.264 16.096 1.00 91.56 444 VAL A C 1
ATOM 3521 O O . VAL A 1 444 ? -26.791 -9.489 17.068 1.00 91.56 444 VAL A O 1
ATOM 3524 N N . ILE A 1 445 ? -24.767 -9.519 16.062 1.00 91.75 445 ILE A N 1
ATOM 3525 C CA . ILE A 1 445 ? -23.986 -10.076 17.156 1.00 91.75 445 ILE A CA 1
ATOM 3526 C C . ILE A 1 445 ? -23.000 -8.995 17.594 1.00 91.75 445 ILE A C 1
ATOM 3528 O O . ILE A 1 445 ? -22.198 -8.544 16.774 1.00 91.75 445 ILE A O 1
ATOM 3532 N N . GLU A 1 446 ? -23.039 -8.575 18.857 1.00 91.12 446 GLU A N 1
ATOM 3533 C CA . GLU A 1 446 ? -22.013 -7.712 19.458 1.00 91.12 446 GLU A CA 1
ATOM 3534 C C . GLU A 1 446 ? -21.186 -8.520 20.462 1.00 91.12 446 GLU A C 1
ATOM 3536 O O . GLU A 1 446 ? -21.704 -9.423 21.111 1.00 91.12 446 GLU A O 1
ATOM 3541 N N . TRP A 1 447 ? -19.900 -8.210 20.623 1.00 90.62 447 TRP A N 1
ATOM 3542 C CA . TRP A 1 447 ? -19.073 -8.812 21.670 1.00 90.62 447 TRP A CA 1
ATOM 3543 C C . TRP A 1 447 ? -17.965 -7.877 22.150 1.00 90.62 447 TRP A C 1
ATOM 3545 O O . TRP A 1 447 ? -17.358 -7.131 21.372 1.00 90.62 447 TRP A O 1
ATOM 3555 N N . GLY A 1 448 ? -17.668 -7.950 23.445 1.00 87.38 448 GLY A N 1
ATOM 3556 C CA . GLY A 1 448 ? -16.652 -7.134 24.101 1.00 87.38 448 GLY A CA 1
ATOM 3557 C C . GLY A 1 448 ? -16.163 -7.755 25.404 1.00 87.38 448 GLY A C 1
ATOM 3558 O O . GLY A 1 448 ? -16.678 -8.774 25.854 1.00 87.38 448 GLY A O 1
ATOM 3559 N N . LEU A 1 449 ? -15.131 -7.152 25.992 1.00 83.88 449 LEU A N 1
ATOM 3560 C CA . LEU A 1 449 ? -14.557 -7.608 27.258 1.00 83.88 449 LEU A CA 1
ATOM 3561 C C . LEU A 1 449 ? -15.436 -7.182 28.435 1.00 83.88 449 LEU A C 1
ATOM 3563 O O . LEU A 1 449 ? -15.792 -6.005 28.525 1.00 83.88 449 LEU A O 1
ATOM 3567 N N . SER A 1 450 ? -15.716 -8.114 29.346 1.00 75.44 450 SER A N 1
ATOM 3568 C CA . SER A 1 450 ? -16.491 -7.856 30.564 1.00 75.44 450 SER A CA 1
ATOM 3569 C C . SER A 1 450 ? -15.706 -8.331 31.804 1.00 75.44 450 SER A C 1
ATOM 3571 O O . SER A 1 450 ? -15.207 -9.457 31.801 1.00 75.44 450 SER A O 1
ATOM 3573 N N . PRO A 1 451 ? -15.525 -7.505 32.856 1.00 66.50 451 PRO A N 1
ATOM 3574 C CA . PRO A 1 451 ? -15.950 -6.109 32.951 1.00 66.50 451 PRO A CA 1
ATOM 3575 C C . PRO A 1 451 ? -15.223 -5.207 31.929 1.00 66.50 451 PRO A C 1
ATOM 3577 O O . PRO A 1 451 ? -14.074 -5.483 31.566 1.00 66.50 451 PRO A O 1
ATOM 3580 N N . PRO A 1 452 ? -15.866 -4.120 31.464 1.00 64.06 452 PRO A N 1
ATOM 3581 C CA . PRO A 1 452 ? -15.306 -3.248 30.438 1.00 64.06 452 PRO A CA 1
ATOM 3582 C C . PRO A 1 452 ? -13.994 -2.607 30.897 1.00 64.06 452 PRO A C 1
ATOM 3584 O O . PRO A 1 452 ? -13.868 -2.116 32.020 1.00 64.06 452 PRO A O 1
ATOM 3587 N N . SER A 1 453 ? -13.004 -2.579 30.000 1.00 58.12 453 SER A N 1
ATOM 3588 C CA . SER A 1 453 ? -11.701 -1.972 30.286 1.00 58.12 453 SER A CA 1
ATOM 3589 C C . SER A 1 453 ? -11.856 -0.490 30.672 1.00 58.12 453 SER A C 1
ATOM 3591 O O . SER A 1 453 ? -12.608 0.216 29.998 1.00 58.12 453 SER A O 1
ATOM 3593 N N . PRO A 1 454 ? -11.101 0.044 31.657 1.00 55.03 454 PRO A N 1
ATOM 3594 C CA . PRO A 1 454 ? -11.183 1.457 32.052 1.00 55.03 454 PRO A CA 1
ATOM 3595 C C . PRO A 1 454 ? -10.774 2.451 30.948 1.00 55.03 454 PRO A C 1
ATOM 3597 O O . PRO A 1 454 ? -11.020 3.645 31.084 1.00 55.03 454 PRO A O 1
ATOM 3600 N N . ASN A 1 455 ? -10.184 1.975 29.844 1.00 51.34 455 ASN A N 1
ATOM 3601 C CA . ASN A 1 455 ? -9.931 2.769 28.636 1.00 51.34 455 ASN A CA 1
ATOM 3602 C C . ASN A 1 455 ? -11.090 2.732 27.615 1.00 51.34 455 ASN A C 1
ATOM 3604 O O . ASN A 1 455 ? -10.941 3.286 26.530 1.00 51.34 455 ASN A O 1
ATOM 3608 N N . GLY A 1 456 ? -12.203 2.052 27.912 1.00 49.16 456 GLY A N 1
ATOM 3609 C CA . GLY A 1 456 ? -13.311 1.842 26.979 1.00 49.16 456 GLY A CA 1
ATOM 3610 C C . GLY A 1 456 ? -12.925 0.924 25.818 1.00 49.16 456 GLY A C 1
ATOM 3611 O O . GLY A 1 456 ? -12.787 1.375 24.685 1.00 49.16 456 GLY A O 1
ATOM 3612 N N . SER A 1 457 ? -12.739 -0.373 26.085 1.00 54.84 457 SER A N 1
ATOM 3613 C CA . SER A 1 457 ? -12.527 -1.368 25.021 1.00 54.84 457 SER A CA 1
ATOM 3614 C C . SER A 1 457 ? -13.722 -1.359 24.052 1.00 54.84 457 SER A C 1
ATOM 3616 O O . SER A 1 457 ? -14.836 -1.629 24.505 1.00 54.84 457 SER A O 1
ATOM 3618 N N . PRO A 1 458 ? -13.536 -1.048 22.754 1.00 64.62 458 PRO A N 1
ATOM 3619 C CA . PRO A 1 458 ? -14.653 -0.876 21.834 1.00 64.62 458 PRO A CA 1
ATOM 3620 C C . PRO A 1 458 ? -15.370 -2.208 21.604 1.00 64.62 458 PRO A C 1
ATOM 3622 O O . PRO A 1 458 ? -14.760 -3.176 21.153 1.00 64.62 458 PRO A O 1
ATOM 3625 N N . MET A 1 459 ? -16.670 -2.234 21.904 1.00 74.75 459 MET A N 1
ATOM 3626 C CA . MET A 1 459 ? -17.556 -3.365 21.627 1.00 74.75 459 MET A CA 1
ATOM 3627 C C . MET A 1 459 ? -17.592 -3.621 20.115 1.00 74.75 459 MET A C 1
ATOM 3629 O O . MET A 1 459 ? -18.061 -2.774 19.348 1.00 74.75 459 MET A O 1
ATOM 3633 N N . THR A 1 460 ? -17.069 -4.768 19.696 1.00 86.31 460 THR A N 1
ATOM 3634 C CA . THR A 1 460 ? -17.083 -5.230 18.304 1.00 86.31 460 THR A CA 1
ATOM 3635 C C . THR A 1 460 ? -18.464 -5.751 17.920 1.00 86.31 460 THR A C 1
ATOM 3637 O O . THR A 1 460 ? -19.231 -6.161 18.785 1.00 86.31 460 THR A O 1
ATOM 3640 N N . TRP A 1 461 ? -18.791 -5.737 16.625 1.00 90.00 461 TRP A N 1
ATOM 3641 C CA . TRP A 1 461 ? -20.065 -6.257 16.126 1.00 90.00 461 TRP A CA 1
ATOM 3642 C C . TRP A 1 461 ? -19.962 -6.827 14.703 1.00 90.00 461 TRP A C 1
ATOM 3644 O O . TRP A 1 461 ? -19.045 -6.492 13.941 1.00 90.00 461 TRP A O 1
ATOM 3654 N N . ARG A 1 462 ? -20.918 -7.689 14.346 1.00 89.44 462 ARG A N 1
ATOM 3655 C CA . ARG A 1 462 ? -21.125 -8.282 13.015 1.00 89.44 462 ARG A CA 1
ATOM 3656 C C . ARG A 1 462 ? -22.625 -8.394 12.737 1.00 89.44 462 ARG A C 1
ATOM 3658 O O . ARG A 1 462 ? -23.399 -8.653 13.653 1.00 89.44 462 ARG A O 1
ATOM 3665 N N . MET A 1 463 ? -23.012 -8.223 11.477 1.00 89.12 463 MET A N 1
ATOM 3666 C CA . MET A 1 463 ? -24.364 -8.481 10.985 1.00 89.12 463 MET A CA 1
ATOM 3667 C C . MET A 1 463 ? -24.343 -9.714 10.075 1.00 89.12 463 MET A C 1
ATOM 3669 O O . MET A 1 463 ? -23.534 -9.782 9.152 1.00 89.12 463 MET A O 1
ATOM 3673 N N . GLU A 1 464 ? -25.218 -10.677 10.347 1.00 88.81 464 GLU A N 1
ATOM 3674 C CA . GLU A 1 464 ? -25.423 -11.888 9.552 1.00 88.81 464 GLU A CA 1
ATOM 3675 C C . GLU A 1 464 ? -26.738 -11.746 8.775 1.00 88.81 464 GLU A C 1
ATOM 3677 O O . GLU A 1 464 ? -27.820 -11.725 9.362 1.00 88.81 464 GLU A O 1
ATOM 3682 N N . HIS A 1 465 ? -26.646 -11.648 7.447 1.00 85.12 465 HIS A N 1
ATOM 3683 C CA . HIS A 1 465 ? -27.776 -11.350 6.544 1.00 85.12 465 HIS A CA 1
ATOM 3684 C C . HIS A 1 465 ? -28.605 -12.582 6.153 1.00 85.12 465 HIS A C 1
ATOM 3686 O O . HIS A 1 465 ? -29.456 -12.503 5.274 1.00 85.12 465 HIS A O 1
ATOM 3692 N N . ASN A 1 466 ? -28.336 -13.735 6.770 1.00 85.81 466 ASN A N 1
ATOM 3693 C CA . ASN A 1 466 ? -29.094 -14.959 6.549 1.00 85.81 466 ASN A CA 1
ATOM 3694 C C . ASN A 1 466 ? -29.915 -15.320 7.792 1.00 85.81 466 ASN A C 1
ATOM 3696 O O . ASN A 1 466 ? -29.408 -15.936 8.729 1.00 85.81 466 ASN A O 1
ATOM 3700 N N . GLY A 1 467 ? -31.211 -15.021 7.759 1.00 82.19 467 GLY A N 1
ATOM 3701 C CA . GLY A 1 467 ? -32.166 -15.393 8.800 1.00 82.19 467 GLY A CA 1
ATOM 3702 C C . GLY A 1 467 ? -32.281 -16.893 9.109 1.00 82.19 467 GLY A C 1
ATOM 3703 O O . GLY A 1 467 ? -32.793 -17.244 10.170 1.00 82.19 467 GLY A O 1
ATOM 3704 N N . SER A 1 468 ? -31.819 -17.799 8.230 1.00 84.94 468 SER A N 1
ATOM 3705 C CA . SER A 1 468 ? -31.795 -19.250 8.508 1.00 84.94 468 SER A CA 1
ATOM 3706 C C . SER A 1 468 ? -30.578 -19.717 9.313 1.00 84.94 468 SER A C 1
ATOM 3708 O O . SER A 1 468 ? -30.511 -20.888 9.686 1.00 84.94 468 SER A O 1
ATOM 3710 N N . ILE A 1 469 ? -29.609 -18.835 9.586 1.00 87.94 469 ILE A N 1
ATOM 3711 C CA . ILE A 1 469 ? -28.386 -19.220 10.288 1.00 87.94 469 ILE A CA 1
ATOM 3712 C C . ILE A 1 469 ? -28.655 -19.453 11.786 1.00 87.94 469 ILE A C 1
ATOM 3714 O O . ILE A 1 469 ? -29.287 -18.637 12.459 1.00 87.94 469 ILE A O 1
ATOM 3718 N N . ALA A 1 470 ? -28.153 -20.576 12.302 1.00 86.50 470 ALA A N 1
ATOM 3719 C CA . ALA A 1 470 ? -28.267 -20.992 13.705 1.00 86.50 470 ALA A CA 1
ATOM 3720 C C . ALA A 1 470 ? -26.968 -20.757 14.511 1.00 86.50 470 ALA A C 1
ATOM 3722 O O . ALA A 1 470 ? -26.792 -21.311 15.596 1.00 86.50 470 ALA A O 1
ATOM 3723 N N . GLY A 1 471 ? -26.024 -19.982 13.965 1.00 89.19 471 GLY A N 1
ATOM 3724 C CA . GLY A 1 471 ? -24.781 -19.613 14.642 1.00 89.19 471 GLY A CA 1
ATOM 3725 C C . GLY A 1 471 ? -23.687 -19.070 13.721 1.00 89.19 471 GLY A C 1
ATOM 3726 O O . GLY A 1 471 ? -23.738 -19.249 12.506 1.00 89.19 471 GLY A O 1
ATOM 3727 N N . THR A 1 472 ? -22.683 -18.411 14.302 1.00 91.81 472 THR A N 1
ATOM 3728 C CA . THR A 1 472 ? -21.531 -17.826 13.593 1.00 91.81 472 THR A CA 1
ATOM 3729 C C . THR A 1 472 ? -20.227 -17.994 14.382 1.00 91.81 472 THR A C 1
ATOM 3731 O O . THR A 1 472 ? -20.232 -18.209 15.597 1.00 91.81 472 THR A O 1
ATOM 3734 N N . LEU A 1 473 ? -19.087 -17.894 13.689 1.00 91.19 473 LEU A N 1
ATOM 3735 C CA . LEU A 1 473 ? -17.750 -17.992 14.279 1.00 91.19 473 LEU A CA 1
ATOM 3736 C C . LEU A 1 473 ? -17.138 -16.598 14.483 1.00 91.19 473 LEU A C 1
ATOM 3738 O O . LEU A 1 473 ? -16.808 -15.892 13.523 1.00 91.19 473 LEU A O 1
ATOM 3742 N N . LEU A 1 474 ? -16.935 -16.221 15.743 1.00 90.25 474 LEU A N 1
ATOM 3743 C CA . LEU A 1 474 ? -16.238 -15.006 16.147 1.00 90.25 474 LEU A CA 1
ATOM 3744 C C . LEU A 1 474 ? -14.730 -15.272 16.239 1.00 90.25 474 LEU A C 1
ATOM 3746 O O . LEU A 1 474 ? -14.286 -16.155 16.969 1.00 90.25 474 LEU A O 1
ATOM 3750 N N . GLN A 1 475 ? -13.945 -14.490 15.496 1.00 84.38 475 GLN A N 1
ATOM 3751 C CA . GLN A 1 475 ? -12.469 -14.516 15.490 1.00 84.38 475 GLN A CA 1
ATOM 3752 C C . GLN A 1 475 ? -11.871 -13.109 15.687 1.00 84.38 475 GLN A C 1
ATOM 3754 O O . GLN A 1 475 ? -10.789 -12.941 16.244 1.00 84.38 475 GLN A O 1
ATOM 3759 N N . GLU A 1 476 ? -12.592 -12.073 15.252 1.00 82.19 476 GLU A N 1
ATOM 3760 C CA . GLU A 1 476 ? -12.254 -10.662 15.457 1.00 82.19 476 GLU A CA 1
ATOM 3761 C C . GLU A 1 476 ? -12.127 -10.338 16.963 1.00 82.19 476 GLU A C 1
ATOM 3763 O O . GLU A 1 476 ? -13.081 -10.481 17.726 1.00 82.19 476 GLU A O 1
ATOM 3768 N N . ASN A 1 477 ? -10.950 -9.865 17.389 1.00 81.19 477 ASN A N 1
ATOM 3769 C CA . ASN A 1 477 ? -10.629 -9.441 18.764 1.00 81.19 477 ASN A CA 1
ATOM 3770 C C . ASN A 1 477 ? -10.771 -10.497 19.885 1.00 81.19 477 ASN A C 1
ATOM 3772 O O . ASN A 1 477 ? -10.638 -10.134 21.057 1.00 81.19 477 ASN A O 1
ATOM 3776 N N . ILE A 1 478 ? -10.954 -11.781 19.559 1.00 84.81 478 ILE A N 1
ATOM 3777 C CA . ILE A 1 478 ? -10.977 -12.879 20.540 1.00 84.81 478 ILE A CA 1
ATOM 3778 C C . ILE A 1 478 ? -9.550 -13.236 20.995 1.00 84.81 478 ILE A C 1
ATOM 3780 O O . ILE A 1 478 ? -8.618 -13.299 20.190 1.00 84.81 478 ILE A O 1
ATOM 3784 N N . ARG A 1 479 ? -9.366 -13.448 22.303 1.00 79.69 479 ARG A N 1
ATOM 3785 C CA . ARG A 1 479 ? -8.088 -13.771 22.954 1.00 79.69 479 ARG A CA 1
ATOM 3786 C C . ARG A 1 479 ? -8.300 -14.805 24.062 1.00 79.69 479 ARG A C 1
ATOM 3788 O O . ARG A 1 479 ? -9.285 -14.686 24.792 1.00 79.69 479 ARG A O 1
ATOM 3795 N N . PRO A 1 480 ? -7.368 -15.756 24.251 1.00 79.12 480 PRO A N 1
ATOM 3796 C CA . PRO A 1 480 ? -7.474 -16.739 25.321 1.00 79.12 480 PRO A CA 1
ATOM 3797 C C . PRO A 1 480 ? -7.422 -16.070 26.698 1.00 79.12 480 PRO A C 1
ATOM 3799 O O . PRO A 1 480 ? -6.785 -15.026 26.871 1.00 79.12 480 PRO A O 1
ATOM 3802 N N . PHE A 1 481 ? -8.069 -16.702 27.680 1.00 73.19 481 PHE A N 1
ATOM 3803 C CA . PHE A 1 481 ? -8.077 -16.289 29.090 1.00 73.19 481 PHE A CA 1
ATOM 3804 C C . PHE A 1 481 ? -8.722 -14.914 29.353 1.00 73.19 481 PHE A C 1
ATOM 3806 O O . PHE A 1 481 ? -8.414 -14.260 30.348 1.00 73.19 481 PHE A O 1
ATOM 3813 N N . GLN A 1 482 ? -9.611 -14.460 28.461 1.00 78.12 482 GLN A N 1
ATOM 3814 C CA . GLN A 1 482 ? -10.383 -13.224 28.620 1.00 78.12 482 GLN A CA 1
ATOM 3815 C C . GLN A 1 482 ? -11.884 -13.527 28.575 1.00 78.12 482 GLN A C 1
ATOM 3817 O O . GLN A 1 482 ? -12.329 -14.339 27.763 1.00 78.12 482 GLN A O 1
ATOM 3822 N N . LEU A 1 483 ? -12.644 -12.886 29.467 1.00 79.81 483 LEU A N 1
ATOM 3823 C CA . LEU A 1 483 ? -14.097 -13.011 29.548 1.00 79.81 483 LEU A CA 1
ATOM 3824 C C . LEU A 1 483 ? -14.759 -12.084 28.526 1.00 79.81 483 LEU A C 1
ATOM 3826 O O . LEU A 1 483 ? -14.590 -10.862 28.584 1.00 79.81 483 LEU A O 1
ATOM 3830 N N . TYR A 1 484 ? -15.526 -12.674 27.614 1.00 85.62 484 TYR A N 1
ATOM 3831 C CA . TYR A 1 484 ? -16.324 -11.954 26.631 1.00 85.62 484 TYR A CA 1
ATOM 3832 C C . TYR A 1 484 ? -17.799 -11.986 27.004 1.00 85.62 484 TYR A C 1
ATOM 3834 O O . TYR A 1 484 ? -18.355 -13.045 27.288 1.00 85.62 484 TYR A O 1
ATOM 3842 N N . GLU A 1 485 ? -18.428 -10.821 26.949 1.00 88.50 485 GLU A N 1
ATOM 3843 C CA . GLU A 1 485 ? -19.877 -10.663 26.920 1.00 88.50 485 GLU A CA 1
ATOM 3844 C C . GLU A 1 485 ? -20.301 -10.564 25.456 1.00 88.50 485 GLU A C 1
ATOM 3846 O O . GLU A 1 485 ? -19.763 -9.748 24.703 1.00 88.50 485 GLU A O 1
ATOM 3851 N N . ILE A 1 486 ? -21.214 -11.441 25.045 1.00 90.69 486 ILE A N 1
ATOM 3852 C CA . ILE A 1 486 ? -21.672 -11.603 23.664 1.00 90.69 486 ILE A CA 1
ATOM 3853 C C . ILE A 1 486 ? -23.179 -11.378 23.649 1.00 90.69 486 ILE A C 1
ATOM 3855 O O . ILE A 1 486 ? -23.905 -12.090 24.339 1.00 90.69 486 ILE A O 1
ATOM 3859 N N . THR A 1 487 ? -23.657 -10.422 22.854 1.00 90.62 487 THR A N 1
ATOM 3860 C CA . THR A 1 487 ? -25.085 -10.157 22.644 1.00 90.62 487 THR A CA 1
ATOM 3861 C C . THR A 1 487 ? -25.517 -10.631 21.258 1.00 90.62 487 THR A C 1
ATOM 3863 O O . THR A 1 487 ? -24.744 -10.560 20.302 1.00 90.62 487 THR A O 1
ATOM 3866 N N . VAL A 1 488 ? -26.754 -11.114 21.129 1.00 92.25 488 VAL A N 1
ATOM 3867 C CA . VAL A 1 488 ? -27.373 -11.481 19.845 1.00 92.25 488 VAL A CA 1
ATOM 3868 C C . VAL A 1 488 ? -28.767 -10.862 19.765 1.00 92.25 488 VAL A C 1
ATOM 3870 O O . VAL A 1 488 ? -29.593 -11.036 20.662 1.00 92.25 488 VAL A O 1
ATOM 3873 N N . THR A 1 489 ? -29.028 -10.139 18.675 1.00 90.88 489 THR A N 1
ATOM 3874 C CA . THR A 1 489 ? -30.286 -9.430 18.408 1.00 90.88 489 THR A CA 1
ATOM 3875 C C . THR A 1 489 ? -30.861 -9.881 17.061 1.00 90.88 489 THR A C 1
ATOM 3877 O O . THR A 1 489 ? -30.233 -9.614 16.033 1.00 90.88 489 THR A O 1
ATOM 3880 N N . PRO A 1 490 ? -32.031 -10.548 17.016 1.00 91.62 490 PRO A N 1
ATOM 3881 C CA . PRO A 1 490 ? -32.684 -10.896 15.756 1.00 91.62 490 PRO A CA 1
ATOM 3882 C C . PRO A 1 490 ? -33.367 -9.666 15.136 1.00 91.62 490 PRO A C 1
ATOM 3884 O O . PRO A 1 490 ? -34.006 -8.874 15.837 1.00 91.62 490 PRO A O 1
ATOM 3887 N N . LEU A 1 491 ? -33.238 -9.514 13.817 1.00 89.38 491 LEU A N 1
ATOM 3888 C CA . LEU A 1 491 ? -33.832 -8.430 13.032 1.00 89.38 491 LEU A CA 1
ATOM 3889 C C . LEU A 1 491 ? -34.961 -8.968 12.149 1.00 89.38 491 LEU A C 1
ATOM 3891 O O . LEU A 1 491 ? -34.756 -9.891 11.362 1.00 89.38 491 LEU A O 1
ATOM 3895 N N . TYR A 1 492 ? -36.140 -8.365 12.249 1.00 86.88 492 TYR A N 1
ATOM 3896 C CA . TYR A 1 492 ? -37.301 -8.626 11.399 1.00 86.88 492 TYR A CA 1
ATOM 3897 C C . TYR A 1 492 ? -37.547 -7.409 10.492 1.00 86.88 492 TYR A C 1
ATOM 3899 O O . TYR A 1 492 ? -36.903 -6.375 10.645 1.00 86.88 492 TYR A O 1
ATOM 3907 N N . GLN A 1 493 ? -38.483 -7.531 9.549 1.00 80.56 493 GLN A N 1
ATOM 3908 C CA . GLN A 1 493 ? -38.692 -6.548 8.478 1.00 80.56 493 GLN A CA 1
ATOM 3909 C C . GLN A 1 493 ? -38.916 -5.105 8.971 1.00 80.56 493 GLN A C 1
ATOM 3911 O O . GLN A 1 493 ? -38.265 -4.191 8.475 1.00 80.56 493 GLN A O 1
ATOM 3916 N N . ASP A 1 494 ? -39.778 -4.917 9.975 1.00 81.38 494 ASP A N 1
ATOM 3917 C CA . ASP A 1 494 ? -40.140 -3.593 10.514 1.00 81.38 494 ASP A CA 1
ATOM 3918 C C . ASP A 1 494 ? -39.839 -3.449 12.023 1.00 81.38 494 ASP A C 1
ATOM 3920 O O . ASP A 1 494 ? -40.138 -2.427 12.640 1.00 81.38 494 ASP A O 1
ATOM 3924 N N . THR A 1 495 ? -39.266 -4.481 12.656 1.00 85.25 495 THR A N 1
ATOM 3925 C CA . THR A 1 495 ? -38.996 -4.527 14.108 1.00 85.25 495 THR A CA 1
ATOM 3926 C C . THR A 1 495 ? -37.742 -5.342 14.421 1.00 85.25 495 THR A C 1
ATOM 3928 O O . THR A 1 495 ? -37.323 -6.191 13.640 1.00 85.25 495 THR A O 1
ATOM 3931 N N . LYS A 1 496 ? -37.151 -5.141 15.599 1.00 88.12 496 LYS A N 1
ATOM 3932 C CA . LYS A 1 496 ? -36.132 -6.037 16.168 1.00 88.12 496 LYS A CA 1
ATOM 3933 C C . LYS A 1 496 ? -36.715 -6.839 17.329 1.00 88.12 496 LYS A C 1
ATOM 3935 O O . LYS A 1 496 ? -37.659 -6.392 17.984 1.00 88.12 496 LYS A O 1
ATOM 3940 N N . GLY A 1 497 ? -36.149 -8.009 17.602 1.00 87.62 497 GLY A N 1
ATOM 3941 C CA . GLY A 1 497 ? -36.406 -8.714 18.856 1.00 87.62 497 GLY A CA 1
ATOM 3942 C C . GLY A 1 497 ? -35.607 -8.121 20.022 1.00 87.62 497 GLY A C 1
ATOM 3943 O O . GLY A 1 497 ? -34.690 -7.323 19.803 1.00 87.62 497 GLY A O 1
ATOM 3944 N N . PRO A 1 498 ? -35.924 -8.497 21.272 1.00 88.38 498 PRO A N 1
ATOM 3945 C CA . PRO A 1 498 ? -35.075 -8.195 22.416 1.00 88.38 498 PRO A CA 1
ATOM 3946 C C . PRO A 1 498 ? -33.732 -8.933 22.304 1.00 88.38 498 PRO A C 1
ATOM 3948 O O . PRO A 1 498 ? -33.682 -10.122 21.978 1.00 88.38 498 PRO A O 1
ATOM 3951 N N . SER A 1 499 ? -32.643 -8.224 22.594 1.00 88.94 499 SER A N 1
ATOM 3952 C CA . SER A 1 499 ? -31.285 -8.772 22.602 1.00 88.94 499 SER A CA 1
ATOM 3953 C C . SER A 1 499 ? -31.090 -9.748 23.766 1.00 88.94 499 SER A C 1
ATOM 3955 O O . SER A 1 499 ? -31.349 -9.396 24.918 1.00 88.94 499 SER A O 1
ATOM 3957 N N . GLN A 1 500 ? -30.585 -10.950 23.489 1.00 89.19 500 GLN A N 1
ATOM 3958 C CA . GLN A 1 500 ? -30.084 -11.864 24.525 1.00 89.19 500 GLN A CA 1
ATOM 3959 C C . GLN A 1 500 ? -28.569 -11.728 24.663 1.00 89.19 500 GLN A C 1
ATOM 3961 O O . GLN A 1 500 ? -27.908 -11.271 23.732 1.00 89.19 500 GLN A O 1
ATOM 3966 N N . HIS A 1 501 ? -28.018 -12.118 25.814 1.00 88.50 501 HIS A N 1
ATOM 3967 C CA . HIS A 1 501 ? -26.580 -12.071 26.069 1.00 88.50 501 HIS A CA 1
ATOM 3968 C C . HIS A 1 501 ? -26.074 -13.322 26.797 1.00 88.50 501 HIS A C 1
ATOM 3970 O O . HIS A 1 501 ? -26.821 -13.979 27.521 1.00 88.50 501 HIS A O 1
ATOM 3976 N N . ILE A 1 502 ? -24.801 -13.648 26.585 1.00 88.44 502 ILE A N 1
ATOM 3977 C CA . ILE A 1 502 ? -24.098 -14.786 27.184 1.00 88.44 502 ILE A CA 1
ATOM 3978 C C . ILE A 1 502 ? -22.634 -14.421 27.458 1.00 88.44 502 ILE A C 1
ATOM 3980 O O . ILE A 1 502 ? -22.048 -13.583 26.771 1.00 88.44 502 ILE A O 1
ATOM 3984 N N . TYR A 1 503 ? -22.045 -15.062 28.465 1.00 85.81 503 TYR A N 1
ATOM 3985 C CA . TYR A 1 503 ? -20.662 -14.857 28.891 1.00 85.81 503 TYR A CA 1
ATOM 3986 C C . TYR A 1 503 ? -19.807 -16.079 28.533 1.00 85.81 503 TYR A C 1
ATOM 3988 O O . TYR A 1 503 ? -20.194 -17.204 28.846 1.00 85.81 503 TYR A O 1
ATOM 3996 N N . ALA A 1 504 ? -18.658 -15.874 27.879 1.00 82.81 504 ALA A N 1
ATOM 3997 C CA . ALA A 1 504 ? -17.834 -16.958 27.335 1.00 82.81 504 ALA A CA 1
ATOM 3998 C C . ALA A 1 504 ? -16.316 -16.687 27.388 1.00 82.81 504 ALA A C 1
ATOM 4000 O O . ALA A 1 504 ? -15.862 -15.542 27.360 1.00 82.81 504 ALA A O 1
ATOM 4001 N N . TYR A 1 505 ? -15.534 -17.772 27.388 1.00 80.56 505 TYR A N 1
ATOM 4002 C CA . TYR A 1 505 ? -14.070 -17.790 27.275 1.00 80.56 505 TYR A CA 1
ATOM 4003 C C . TYR A 1 505 ? -13.656 -18.606 26.044 1.00 80.56 505 TYR A C 1
ATOM 4005 O O . TYR A 1 505 ? -14.158 -19.712 25.860 1.00 80.56 505 TYR A O 1
ATOM 4013 N N . SER A 1 506 ? -12.705 -18.129 25.230 1.00 82.19 506 SER A N 1
ATOM 4014 C CA . SER A 1 506 ? -12.120 -18.955 24.150 1.00 82.19 506 SER A CA 1
ATOM 4015 C C . SER A 1 506 ? -11.096 -19.977 24.662 1.00 82.19 506 SER A C 1
ATOM 4017 O O . SER A 1 506 ? -10.809 -20.963 23.990 1.00 82.19 506 SER A O 1
ATOM 4019 N N . GLN A 1 507 ? -10.534 -19.751 25.852 1.00 73.69 507 GLN A N 1
ATOM 4020 C CA . GLN A 1 507 ? -9.711 -20.719 26.572 1.00 73.69 507 GLN A CA 1
ATOM 4021 C C . GLN A 1 507 ? -9.703 -20.383 28.067 1.00 73.69 507 GLN A C 1
ATOM 4023 O O . GLN A 1 507 ? -9.597 -19.209 28.431 1.00 73.69 507 GLN A O 1
ATOM 4028 N N . GLU A 1 508 ? -9.780 -21.403 28.921 1.00 71.56 508 GLU A N 1
ATOM 4029 C CA . GLU A 1 508 ? -9.641 -21.276 30.376 1.00 71.56 508 GLU A CA 1
ATOM 4030 C C . GLU A 1 508 ? -8.181 -21.436 30.831 1.00 71.56 508 GLU A C 1
ATOM 4032 O O . GLU A 1 508 ? -7.375 -22.086 30.165 1.00 71.56 508 GLU A O 1
ATOM 4037 N N . MET A 1 509 ? -7.839 -20.849 31.981 1.00 65.25 509 MET A N 1
ATOM 4038 C CA . MET A 1 509 ? -6.523 -20.949 32.619 1.00 65.25 509 MET A CA 1
ATOM 4039 C C . MET A 1 509 ? -6.675 -20.895 34.141 1.00 65.25 509 MET A C 1
ATOM 4041 O O . MET A 1 509 ? -7.497 -20.137 34.659 1.00 65.25 509 MET A O 1
ATOM 4045 N N . ALA A 1 510 ? -5.848 -21.673 34.841 1.00 57.56 510 ALA A N 1
ATOM 4046 C CA . ALA A 1 510 ? -5.802 -21.691 36.296 1.00 57.56 510 ALA A CA 1
ATOM 4047 C C . ALA A 1 510 ? -5.416 -20.315 36.889 1.00 57.56 510 ALA A C 1
ATOM 4049 O O . ALA A 1 510 ? -4.572 -19.608 36.324 1.00 57.56 510 ALA A O 1
ATOM 4050 N N . PRO A 1 511 ? -5.977 -19.935 38.051 1.00 61.16 511 PRO A N 1
ATOM 4051 C CA . PRO A 1 511 ? -5.429 -18.890 38.907 1.00 61.16 511 PRO A CA 1
ATOM 4052 C C . PRO A 1 511 ? -3.937 -19.106 39.198 1.00 61.16 511 PRO A C 1
ATOM 4054 O O . PRO A 1 511 ? -3.453 -20.233 39.265 1.00 61.16 511 PRO A O 1
ATOM 4057 N N . SER A 1 512 ? -3.200 -18.012 39.392 1.00 57.12 512 SER A N 1
ATOM 4058 C CA . SER A 1 512 ? -1.766 -18.049 39.715 1.00 57.12 512 SER A CA 1
ATOM 4059 C C . SER A 1 512 ? -1.474 -18.548 41.134 1.00 57.12 512 SER A C 1
ATOM 4061 O O . SER A 1 512 ? -0.365 -19.012 41.391 1.00 57.12 512 SER A O 1
ATOM 4063 N N . HIS A 1 513 ? -2.461 -18.464 42.028 1.00 59.06 513 HIS A N 1
ATOM 4064 C CA . HIS A 1 513 ? -2.435 -18.968 43.398 1.00 59.06 513 HIS A CA 1
ATOM 4065 C C . HIS A 1 513 ? -3.791 -19.620 43.714 1.00 59.06 513 HIS A C 1
ATOM 4067 O O . HIS A 1 513 ? -4.816 -19.205 43.173 1.00 59.06 513 HIS A O 1
ATOM 4073 N N . GLY A 1 514 ? -3.797 -20.663 44.548 1.00 66.38 514 GLY A N 1
ATOM 4074 C CA . GLY A 1 514 ? -5.030 -21.184 45.146 1.00 66.38 514 GLY A CA 1
ATOM 4075 C C . GLY A 1 514 ? -5.498 -20.295 46.309 1.00 66.38 514 GLY A C 1
ATOM 4076 O O . GLY A 1 514 ? -4.685 -19.538 46.841 1.00 66.38 514 GLY A O 1
ATOM 4077 N N . PRO A 1 515 ? -6.774 -20.386 46.732 1.00 74.88 515 PRO A N 1
ATOM 4078 C CA . PRO A 1 515 ? -7.278 -19.631 47.881 1.00 74.88 515 PRO A CA 1
ATOM 4079 C C . PRO A 1 515 ? -6.477 -19.960 49.148 1.00 74.88 515 PRO A C 1
ATOM 4081 O O . PRO A 1 515 ? -6.146 -21.124 49.388 1.00 74.88 515 PRO A O 1
ATOM 4084 N N . GLU A 1 516 ? -6.169 -18.948 49.962 1.00 78.19 516 GLU A N 1
ATOM 4085 C CA . GLU A 1 516 ? -5.443 -19.161 51.216 1.00 78.19 516 GLU A CA 1
ATOM 4086 C C . GLU A 1 516 ? -6.323 -19.878 52.250 1.00 78.19 516 GLU A C 1
ATOM 4088 O O . GLU A 1 516 ? -7.480 -19.517 52.478 1.00 78.19 516 GLU A O 1
ATOM 4093 N N . LEU A 1 517 ? -5.754 -20.911 52.876 1.00 86.25 517 LEU A N 1
ATOM 4094 C CA . LEU A 1 517 ? -6.407 -21.705 53.909 1.00 86.25 517 LEU A CA 1
ATOM 4095 C C . LEU A 1 517 ? -6.024 -21.173 55.295 1.00 86.25 517 LEU A C 1
ATOM 4097 O O . LEU A 1 517 ? -4.843 -21.136 55.647 1.00 86.25 517 LEU A O 1
ATOM 4101 N N . HIS A 1 518 ? -7.014 -20.802 56.102 1.00 86.38 518 HIS A N 1
ATOM 4102 C CA . HIS A 1 518 ? -6.817 -20.288 57.454 1.00 86.38 518 HIS A CA 1
ATOM 4103 C C . HIS A 1 518 ? -7.389 -21.243 58.512 1.00 86.38 518 HIS A C 1
ATOM 4105 O O . HIS A 1 518 ? -8.411 -21.904 58.310 1.00 86.38 518 HIS A O 1
ATOM 4111 N N . LEU A 1 519 ? -6.733 -21.289 59.674 1.00 86.69 519 LEU A N 1
ATOM 4112 C CA . LEU A 1 519 ? -7.273 -21.913 60.880 1.00 86.69 519 LEU A CA 1
ATOM 4113 C C . LEU A 1 519 ? -8.122 -20.886 61.634 1.00 86.69 519 LEU A C 1
ATOM 4115 O O . LEU A 1 519 ? -7.623 -19.810 61.959 1.00 86.69 519 LEU A O 1
ATOM 4119 N N . ARG A 1 520 ? -9.372 -21.232 61.955 1.00 86.56 520 ARG A N 1
ATOM 4120 C CA . ARG A 1 520 ? -10.257 -20.394 62.778 1.00 86.56 520 ARG A CA 1
ATOM 4121 C C . ARG A 1 520 ? -10.221 -20.810 64.250 1.00 86.56 520 ARG A C 1
ATOM 4123 O O . ARG A 1 520 ? -9.982 -19.982 65.122 1.00 86.56 520 ARG A O 1
ATOM 4130 N N . HIS A 1 521 ? -10.435 -22.099 64.515 1.00 82.12 521 HIS A N 1
ATOM 4131 C CA . HIS A 1 521 ? -10.436 -22.694 65.856 1.00 82.12 521 HIS A CA 1
ATOM 4132 C C . HIS A 1 521 ? -9.850 -24.111 65.807 1.00 82.12 521 HIS A C 1
ATOM 4134 O O . HIS A 1 521 ? -9.996 -24.807 64.802 1.00 82.12 521 HIS A O 1
ATOM 4140 N N . ILE A 1 522 ? -9.223 -24.556 66.895 1.00 84.94 522 ILE A N 1
ATOM 4141 C CA . ILE A 1 522 ? -8.687 -25.914 67.046 1.00 84.94 522 ILE A CA 1
ATOM 4142 C C . ILE A 1 522 ? -9.006 -26.448 68.440 1.00 84.94 522 ILE A C 1
ATOM 4144 O O . ILE A 1 522 ? -8.958 -25.703 69.415 1.00 84.94 522 ILE A O 1
ATOM 4148 N N . GLY A 1 523 ? -9.355 -27.729 68.521 1.00 82.62 523 GLY A N 1
ATOM 4149 C CA . GLY A 1 523 ? -9.653 -28.425 69.767 1.00 82.62 523 GLY A CA 1
ATOM 4150 C C . GLY A 1 523 ? -8.827 -29.699 69.934 1.00 82.62 523 GLY A C 1
ATOM 4151 O O . GLY A 1 523 ? -7.818 -29.917 69.258 1.00 82.62 523 GLY A O 1
ATOM 4152 N N . LYS A 1 524 ? -9.286 -30.564 70.842 1.00 81.69 524 LYS A N 1
ATOM 4153 C CA . LYS A 1 524 ? -8.634 -31.835 71.196 1.00 81.69 524 LYS A CA 1
ATOM 4154 C C . LYS A 1 524 ? -8.736 -32.900 70.096 1.00 81.69 524 LYS A C 1
ATOM 4156 O O . LYS A 1 524 ? -7.826 -33.701 69.936 1.00 81.69 524 LYS A O 1
ATOM 4161 N N . THR A 1 525 ? -9.832 -32.900 69.329 1.00 86.19 525 THR A N 1
ATOM 4162 C CA . THR A 1 525 ? -10.147 -33.920 68.298 1.00 86.19 525 THR A CA 1
ATOM 4163 C C . THR A 1 525 ? -10.754 -33.344 67.008 1.00 86.19 525 THR A C 1
ATOM 4165 O O . THR A 1 525 ? -11.294 -34.075 66.169 1.00 86.19 525 THR A O 1
ATOM 4168 N N . TRP A 1 526 ? -10.703 -32.021 66.837 1.00 87.94 526 TRP A N 1
ATOM 4169 C CA . TRP A 1 526 ? -11.329 -31.306 65.723 1.00 87.94 526 TRP A CA 1
ATOM 4170 C C . TRP A 1 526 ? -10.597 -29.997 65.400 1.00 87.94 526 TRP A C 1
ATOM 4172 O O . TRP A 1 526 ? -9.908 -29.435 66.252 1.00 87.94 526 TRP A O 1
ATOM 4182 N N . ALA A 1 527 ? -10.767 -29.497 64.175 1.00 89.19 527 ALA A N 1
ATOM 4183 C CA . ALA A 1 527 ? -10.258 -28.194 63.747 1.00 89.19 527 ALA A CA 1
ATOM 4184 C C . ALA A 1 527 ? -11.208 -27.543 62.732 1.00 89.19 527 ALA A C 1
ATOM 4186 O O . ALA A 1 527 ? -11.685 -28.207 61.812 1.00 89.19 527 ALA A O 1
ATOM 4187 N N . GLN A 1 528 ? -11.479 -26.246 62.887 1.00 90.44 528 GLN A N 1
ATOM 4188 C CA . GLN A 1 528 ? -12.296 -25.464 61.962 1.00 90.44 528 GLN A CA 1
ATOM 4189 C C . GLN A 1 528 ? -11.412 -24.656 61.011 1.00 90.44 528 GLN A C 1
ATOM 4191 O O . GLN A 1 528 ? -10.663 -23.770 61.428 1.00 90.44 528 GLN A O 1
ATOM 4196 N N . LEU A 1 529 ? -11.558 -24.961 59.728 1.00 90.81 529 LEU A N 1
ATOM 4197 C CA . LEU A 1 529 ? -10.896 -24.325 58.600 1.00 90.81 529 LEU A CA 1
ATOM 4198 C C . LEU A 1 529 ? -11.817 -23.284 57.966 1.00 90.81 529 LEU A C 1
ATOM 4200 O O . LEU A 1 529 ? -13.031 -23.489 57.893 1.00 90.81 529 LEU A O 1
ATOM 4204 N N . GLU A 1 530 ? -11.235 -22.207 57.456 1.00 88.62 530 GLU A N 1
ATOM 4205 C CA . GLU A 1 530 ? -11.934 -21.135 56.748 1.00 88.62 530 GLU A CA 1
ATOM 4206 C C . GLU A 1 530 ? -11.041 -20.616 55.615 1.00 88.62 530 GLU A C 1
ATOM 4208 O O . GLU A 1 530 ? -9.828 -20.496 55.783 1.00 88.62 530 GLU A O 1
ATOM 4213 N N . TRP A 1 531 ? -11.614 -20.361 54.442 1.00 86.75 531 TRP A N 1
ATOM 4214 C CA . TRP A 1 531 ? -10.893 -19.851 53.275 1.00 86.75 531 TRP A CA 1
ATOM 4215 C C . TRP A 1 531 ? -11.771 -18.864 52.517 1.00 86.75 531 TRP A C 1
ATOM 4217 O O . TRP A 1 531 ? -12.959 -19.099 52.287 1.00 86.75 531 TRP A O 1
ATOM 4227 N N . VAL A 1 532 ? -11.174 -17.754 52.095 1.00 75.56 532 VAL A N 1
ATOM 4228 C CA . VAL A 1 532 ? -11.851 -16.755 51.268 1.00 75.56 532 VAL A CA 1
ATOM 4229 C C . VAL A 1 532 ? -11.488 -17.034 49.807 1.00 75.56 532 VAL A C 1
ATOM 4231 O O . VAL A 1 532 ? -10.298 -17.077 49.486 1.00 75.56 532 VAL A O 1
ATOM 4234 N N . PRO A 1 533 ? -12.460 -17.225 48.895 1.00 65.31 533 PRO A N 1
ATOM 4235 C CA . PRO A 1 533 ? -12.168 -17.220 47.467 1.00 65.31 533 PRO A CA 1
ATOM 4236 C C . PRO A 1 533 ? -11.581 -15.856 47.086 1.00 65.31 533 PRO A C 1
ATOM 4238 O O . PRO A 1 533 ? -12.204 -14.830 47.368 1.00 65.31 533 PRO A O 1
ATOM 4241 N N . GLU A 1 534 ? -10.402 -15.822 46.454 1.00 58.53 534 GLU A N 1
ATOM 4242 C CA . GLU A 1 534 ? -9.852 -14.561 45.945 1.00 58.53 534 GLU A CA 1
ATOM 4243 C C . GLU A 1 534 ? -10.882 -13.879 45.033 1.00 58.53 534 GLU A C 1
ATOM 4245 O O . GLU A 1 534 ? -11.446 -14.506 44.129 1.00 58.53 534 GLU A O 1
ATOM 4250 N N . ALA A 1 535 ? -11.133 -12.587 45.263 1.00 47.78 535 ALA A N 1
ATOM 4251 C CA . ALA A 1 535 ? -12.005 -11.810 44.391 1.00 47.78 535 ALA A CA 1
ATOM 4252 C C . ALA A 1 535 ? -11.445 -11.852 42.953 1.00 47.78 535 ALA A C 1
ATOM 4254 O O . ALA A 1 535 ? -10.235 -11.688 42.776 1.00 47.78 535 ALA A O 1
ATOM 4255 N N . PRO A 1 536 ? -12.278 -12.077 41.920 1.00 49.88 536 PRO A N 1
ATOM 4256 C CA . PRO A 1 536 ? -11.782 -12.387 40.583 1.00 49.88 536 PRO A CA 1
ATOM 4257 C C . PRO A 1 536 ? -11.000 -11.214 39.968 1.00 49.88 536 PRO A C 1
ATOM 4259 O O . PRO A 1 536 ? -11.585 -10.248 39.475 1.00 49.88 536 PRO A O 1
ATOM 4262 N N . GLU A 1 537 ? -9.666 -11.334 39.964 1.00 44.81 537 GLU A N 1
ATOM 4263 C CA . GLU A 1 537 ? -8.689 -10.498 39.240 1.00 44.81 537 GLU A CA 1
ATOM 4264 C C . GLU A 1 537 ? -8.876 -10.660 37.714 1.00 44.81 537 GLU A C 1
ATOM 4266 O O . GLU A 1 537 ? -8.079 -11.303 37.020 1.00 44.81 537 GLU A O 1
ATOM 4271 N N . LEU A 1 538 ? -9.991 -10.094 37.233 1.00 42.34 538 LEU A N 1
ATOM 4272 C CA . LEU A 1 538 ? -10.757 -10.488 36.046 1.00 42.34 538 LEU A CA 1
ATOM 4273 C C . LEU A 1 538 ? -11.265 -11.939 36.120 1.00 42.34 538 LEU A C 1
ATOM 4275 O O . LEU A 1 538 ? -10.644 -12.821 36.715 1.00 42.34 538 LEU A O 1
ATOM 4279 N N . GLY A 1 539 ? -12.430 -12.175 35.509 1.00 48.62 539 GLY A N 1
ATOM 4280 C CA . GLY A 1 539 ? -13.056 -13.493 35.469 1.00 48.62 539 GLY A CA 1
ATOM 4281 C C . GLY A 1 539 ? -12.096 -14.550 34.926 1.00 48.62 539 GLY A C 1
ATOM 4282 O O . GLY A 1 539 ? -11.593 -14.434 33.809 1.00 48.62 539 GLY A O 1
ATOM 4283 N N . LYS A 1 540 ? -11.849 -15.575 35.739 1.00 53.41 540 LYS A N 1
ATOM 4284 C CA . LYS A 1 540 ? -11.263 -16.857 35.340 1.00 53.41 540 LYS A CA 1
ATOM 4285 C C . LYS A 1 540 ? -12.351 -17.915 35.551 1.00 53.41 540 LYS A C 1
ATOM 4287 O O . LYS A 1 540 ? -13.321 -17.658 36.264 1.00 53.41 540 LYS A O 1
ATOM 4292 N N . SER A 1 541 ? -12.210 -19.054 34.880 1.00 52.97 541 SER A N 1
ATOM 4293 C CA . SER A 1 541 ? -13.166 -20.178 34.833 1.00 52.97 541 SER A CA 1
ATOM 4294 C C . SER A 1 541 ? -13.986 -20.410 36.116 1.00 52.97 541 SER A C 1
ATOM 4296 O O . SER A 1 541 ? -13.398 -20.382 37.204 1.00 52.97 541 SER A O 1
ATOM 4298 N N . PRO A 1 542 ? -15.286 -20.746 36.023 1.00 62.62 542 PRO A N 1
ATOM 4299 C CA . PRO A 1 542 ? -16.091 -21.064 37.197 1.00 62.62 542 PRO A CA 1
ATOM 4300 C C . PRO A 1 542 ? -15.492 -22.235 37.993 1.00 62.62 542 PRO A C 1
ATOM 4302 O O . PRO A 1 542 ? -15.219 -23.310 37.455 1.00 62.62 542 PRO A O 1
ATOM 4305 N N . LEU A 1 543 ? -15.306 -22.016 39.295 1.00 67.50 543 LEU A N 1
ATOM 4306 C CA . LEU A 1 543 ? -14.964 -23.064 40.255 1.00 67.50 543 LEU A CA 1
ATOM 4307 C C . LEU A 1 543 ? -16.128 -24.053 40.361 1.00 67.50 543 LEU A C 1
ATOM 4309 O O . LEU A 1 543 ? -17.279 -23.639 40.496 1.00 67.50 543 LEU A O 1
ATOM 4313 N N . THR A 1 544 ? -15.835 -25.352 40.318 1.00 72.81 544 THR A N 1
ATOM 4314 C CA . THR A 1 544 ? -16.855 -26.409 40.418 1.00 72.81 544 THR A CA 1
ATOM 4315 C C . THR A 1 544 ? -16.884 -27.022 41.815 1.00 72.81 544 THR A C 1
ATOM 4317 O O . THR A 1 544 ? -17.956 -27.175 42.401 1.00 72.81 544 THR A O 1
ATOM 4320 N N . HIS A 1 545 ? -15.712 -27.315 42.380 1.00 82.06 545 HIS A N 1
ATOM 4321 C CA . HIS A 1 545 ? -15.568 -27.913 43.704 1.00 82.06 545 HIS A CA 1
ATOM 4322 C C . HIS A 1 545 ? -14.234 -27.548 44.366 1.00 82.06 545 HIS A C 1
ATOM 4324 O O . HIS A 1 545 ? -13.279 -27.105 43.720 1.00 82.06 545 HIS A O 1
ATOM 4330 N N . TYR A 1 546 ? -14.194 -27.764 45.676 1.00 85.69 546 TYR A N 1
ATOM 4331 C CA . TYR A 1 546 ? -12.993 -27.775 46.497 1.00 85.69 546 TYR A CA 1
ATOM 4332 C C . TYR A 1 546 ? -12.737 -29.196 47.003 1.00 85.69 546 TYR A C 1
ATOM 4334 O O . TYR A 1 546 ? -13.684 -29.916 47.313 1.00 85.69 546 TYR A O 1
ATOM 4342 N N . THR A 1 547 ? -11.474 -29.576 47.166 1.00 87.56 547 THR A N 1
ATOM 4343 C CA . THR A 1 547 ? -11.087 -30.836 47.814 1.00 87.56 547 THR A CA 1
ATOM 4344 C C . THR A 1 547 ? -10.105 -30.531 48.935 1.00 87.56 547 THR A C 1
ATOM 4346 O O . THR A 1 547 ? -9.065 -29.925 48.691 1.00 87.56 547 THR A O 1
ATOM 4349 N N . ILE A 1 548 ? -10.426 -30.921 50.168 1.00 89.31 548 ILE A N 1
ATOM 4350 C CA . ILE A 1 548 ? -9.509 -30.799 51.309 1.00 89.31 548 ILE A CA 1
ATOM 4351 C C . ILE A 1 548 ? -8.839 -32.149 51.520 1.00 89.31 548 ILE A C 1
ATOM 4353 O O . ILE A 1 548 ? -9.525 -33.165 51.598 1.00 89.31 548 ILE A O 1
ATOM 4357 N N . PHE A 1 549 ? -7.518 -32.137 51.660 1.00 89.38 549 PHE A N 1
ATOM 4358 C CA . PHE A 1 549 ? -6.684 -33.272 52.036 1.00 89.38 549 PHE A CA 1
ATOM 4359 C C . PHE A 1 549 ? -6.060 -33.001 53.406 1.00 89.38 549 PHE A C 1
ATOM 4361 O O . PHE A 1 549 ? -5.652 -31.870 53.678 1.00 89.38 549 PHE A O 1
ATOM 4368 N N . TRP A 1 550 ? -5.941 -34.014 54.262 1.00 90.19 550 TRP A N 1
ATOM 4369 C CA . TRP A 1 550 ? -5.136 -33.918 55.480 1.00 90.19 550 TRP A CA 1
ATOM 4370 C C . TRP A 1 550 ? -4.363 -35.206 55.753 1.00 90.19 550 TRP A C 1
ATOM 4372 O O . TRP A 1 550 ? -4.893 -36.302 55.568 1.00 90.19 550 TRP A O 1
ATOM 4382 N N . THR A 1 551 ? -3.106 -35.075 56.180 1.00 88.12 551 THR A N 1
ATOM 4383 C CA . THR A 1 551 ? -2.225 -36.206 56.507 1.00 88.12 551 THR A CA 1
ATOM 4384 C C . THR A 1 551 ? -1.724 -36.122 57.944 1.00 88.12 551 THR A C 1
ATOM 4386 O O . THR A 1 551 ? -1.445 -35.031 58.441 1.00 88.12 551 THR A O 1
ATOM 4389 N N . ASN A 1 552 ? -1.641 -37.267 58.623 1.00 85.06 552 ASN A N 1
ATOM 4390 C CA . ASN A 1 552 ? -1.016 -37.402 59.945 1.00 85.06 552 ASN A CA 1
ATOM 4391 C C . ASN A 1 552 ? 0.504 -37.638 59.799 1.00 85.06 552 ASN A C 1
ATOM 4393 O O . ASN A 1 552 ? 0.978 -37.965 58.712 1.00 85.06 552 ASN A O 1
ATOM 4397 N N . THR A 1 553 ? 1.266 -37.584 60.893 1.00 75.56 553 THR A N 1
ATOM 4398 C CA . THR A 1 553 ? 2.715 -37.901 60.928 1.00 75.56 553 THR A CA 1
ATOM 4399 C C . THR A 1 553 ? 3.066 -39.351 60.558 1.00 75.56 553 THR A C 1
ATOM 4401 O O . THR A 1 553 ? 4.239 -39.675 60.397 1.00 75.56 553 THR A O 1
ATOM 4404 N N . GLN A 1 554 ? 2.062 -40.219 60.414 1.00 77.38 554 GLN A N 1
ATOM 4405 C CA . GLN A 1 554 ? 2.177 -41.614 59.967 1.00 77.38 554 GLN A CA 1
ATOM 4406 C C . GLN A 1 554 ? 1.862 -41.792 58.462 1.00 77.38 554 GLN A C 1
ATOM 4408 O O . GLN A 1 554 ? 1.516 -42.893 58.043 1.00 77.38 554 GLN A O 1
ATOM 4413 N N . ASP A 1 555 ? 1.855 -40.707 57.675 1.00 73.25 555 ASP A N 1
ATOM 4414 C CA . ASP A 1 555 ? 1.451 -40.637 56.253 1.00 73.25 555 ASP A CA 1
ATOM 4415 C C . ASP A 1 555 ? 0.032 -41.155 55.919 1.00 73.25 555 ASP A C 1
ATOM 4417 O O . ASP A 1 555 ? -0.384 -41.188 54.756 1.00 73.25 555 ASP A O 1
ATOM 4421 N N . GLN A 1 556 ? -0.779 -41.473 56.935 1.00 81.44 556 GLN A N 1
ATOM 4422 C CA . GLN A 1 556 ? -2.210 -41.721 56.773 1.00 81.44 556 GLN A CA 1
ATOM 4423 C C . GLN A 1 556 ? -2.883 -40.456 56.233 1.00 81.44 556 GLN A C 1
ATOM 4425 O O . GLN A 1 556 ? -2.872 -39.412 56.893 1.00 81.44 556 GLN A O 1
ATOM 4430 N N . SER A 1 557 ? -3.452 -40.560 55.032 1.00 83.12 557 SER A N 1
ATOM 4431 C CA . SER A 1 557 ? -4.047 -39.454 54.287 1.00 83.12 557 SER A CA 1
ATOM 4432 C C . SER A 1 557 ? -5.558 -39.623 54.144 1.00 83.12 557 SER A C 1
ATOM 4434 O O . SER A 1 557 ? -6.069 -40.710 53.881 1.00 83.12 557 SER A O 1
ATOM 4436 N N . PHE A 1 558 ? -6.271 -38.516 54.318 1.00 86.62 558 PHE A N 1
ATOM 4437 C CA . PHE A 1 558 ? -7.724 -38.426 54.247 1.00 86.62 558 PHE A CA 1
ATOM 4438 C C . PHE A 1 558 ? -8.115 -37.279 53.313 1.00 86.62 558 PHE A C 1
ATOM 4440 O O . PHE A 1 558 ? -7.362 -36.313 53.162 1.00 86.62 558 PHE A O 1
ATOM 4447 N N . SER A 1 559 ? -9.298 -37.357 52.702 1.00 89.19 559 SER A N 1
ATOM 4448 C CA . SER A 1 559 ? -9.804 -36.285 51.842 1.00 89.19 559 SER A CA 1
ATOM 4449 C C . SER A 1 559 ? -11.323 -36.154 51.864 1.00 89.19 559 SER A C 1
ATOM 4451 O O . SER A 1 559 ? -12.030 -37.130 52.104 1.00 89.19 559 SER A O 1
ATOM 4453 N N . THR A 1 560 ? -11.826 -34.964 51.539 1.00 87.44 560 THR A N 1
ATOM 4454 C CA . THR A 1 560 ? -13.255 -34.696 51.324 1.00 87.44 560 THR A CA 1
ATOM 4455 C C . THR A 1 560 ? -13.464 -33.700 50.184 1.00 87.44 560 THR A C 1
ATOM 4457 O O . THR A 1 560 ? -12.638 -32.808 49.989 1.00 87.44 560 THR A O 1
ATOM 4460 N N . VAL A 1 561 ? -14.568 -33.842 49.447 1.00 87.56 561 VAL A N 1
ATOM 4461 C CA . VAL A 1 561 ? -14.966 -32.953 48.342 1.00 87.56 561 VAL A CA 1
ATOM 4462 C C . VAL A 1 561 ? -16.136 -32.081 48.791 1.00 87.56 561 VAL A C 1
ATOM 4464 O O . VAL A 1 561 ? -17.088 -32.570 49.397 1.00 87.56 561 VAL A O 1
ATOM 4467 N N . LEU A 1 562 ? -16.064 -30.787 48.487 1.00 85.75 562 LEU A N 1
ATOM 4468 C CA . LEU A 1 562 ? -17.008 -29.755 48.904 1.00 85.75 562 LEU A CA 1
ATOM 4469 C C . LEU A 1 562 ? -17.449 -28.909 47.700 1.00 85.75 562 LEU A C 1
ATOM 4471 O O . LEU A 1 562 ? -16.670 -28.647 46.784 1.00 85.75 562 LEU A O 1
ATOM 4475 N N . ASN A 1 563 ? -18.690 -28.423 47.713 1.00 82.69 563 ASN A N 1
ATOM 4476 C CA . ASN A 1 563 ? -19.214 -27.561 46.648 1.00 82.69 563 ASN A CA 1
ATOM 4477 C C . ASN A 1 563 ? -18.489 -26.201 46.622 1.00 82.69 563 ASN A C 1
ATOM 4479 O O . ASN A 1 563 ? -18.120 -25.674 47.674 1.00 82.69 563 ASN A O 1
ATOM 4483 N N . ALA A 1 564 ? -18.367 -25.575 45.446 1.00 72.88 564 ALA A N 1
ATOM 4484 C CA . ALA A 1 564 ? -17.726 -24.258 45.293 1.00 72.88 564 ALA A CA 1
ATOM 4485 C C . ALA A 1 564 ? -18.373 -23.118 46.119 1.00 72.88 564 ALA A C 1
ATOM 4487 O O . ALA A 1 564 ? -17.739 -22.097 46.370 1.00 72.88 564 ALA A O 1
ATOM 4488 N N . SER A 1 565 ? -19.612 -23.297 46.590 1.00 78.69 565 SER A N 1
ATOM 4489 C CA . SER A 1 565 ? -20.308 -22.380 47.505 1.00 78.69 565 SER A CA 1
ATOM 4490 C C . SER A 1 565 ? -19.929 -22.556 48.987 1.00 78.69 565 SER A C 1
ATOM 4492 O O . SER A 1 565 ? -20.642 -22.060 49.857 1.00 78.69 565 SER A O 1
ATOM 4494 N N . THR A 1 566 ? -18.876 -23.319 49.303 1.00 80.25 566 THR A N 1
ATOM 4495 C CA . THR A 1 566 ? -18.407 -23.548 50.680 1.00 80.25 566 THR A CA 1
ATOM 4496 C C . THR A 1 566 ? -17.102 -22.803 50.960 1.00 80.25 566 THR A C 1
ATOM 4498 O O . THR A 1 566 ? -16.201 -22.756 50.122 1.00 80.25 566 THR A O 1
ATOM 4501 N N . HIS A 1 567 ? -17.026 -22.184 52.142 1.00 82.56 567 HIS A N 1
ATOM 4502 C CA . HIS A 1 567 ? -15.929 -21.288 52.555 1.00 82.56 567 HIS A CA 1
ATOM 4503 C C . HIS A 1 567 ? -15.387 -21.618 53.961 1.00 82.56 567 HIS A C 1
ATOM 4505 O O . HIS A 1 567 ? -14.457 -20.982 54.445 1.00 82.56 567 HIS A O 1
ATOM 4511 N N . SER A 1 568 ? -15.971 -22.610 54.639 1.00 86.81 568 SER A N 1
ATOM 4512 C CA . SER A 1 568 ? -15.448 -23.174 55.885 1.00 86.81 568 SER A CA 1
ATOM 4513 C C . SER A 1 568 ? -15.824 -24.649 56.016 1.00 86.81 568 SER A C 1
ATOM 4515 O O . SER A 1 568 ? -16.811 -25.107 55.435 1.00 86.81 568 SER A O 1
ATOM 4517 N N . PHE A 1 569 ? -15.022 -25.402 56.769 1.00 90.00 569 PHE A N 1
ATOM 4518 C CA . PHE A 1 569 ? -15.234 -26.826 57.036 1.00 90.00 569 PHE A CA 1
ATOM 4519 C C . PHE A 1 569 ? -14.648 -27.215 58.397 1.00 90.00 569 PHE A C 1
ATOM 4521 O O . PHE A 1 569 ? -13.690 -26.601 58.864 1.00 90.00 569 PHE A O 1
ATOM 4528 N N . VAL A 1 570 ? -15.207 -28.241 59.042 1.00 90.38 570 VAL A N 1
ATOM 4529 C CA . VAL A 1 570 ? -14.738 -28.724 60.349 1.00 90.38 570 VAL A CA 1
ATOM 4530 C C . VAL A 1 570 ? -14.199 -30.142 60.203 1.00 90.38 570 VAL A C 1
ATOM 4532 O O . VAL A 1 570 ? -14.971 -31.088 60.053 1.00 90.38 570 VAL A O 1
ATOM 4535 N N . LEU A 1 571 ? -12.876 -30.287 60.295 1.00 89.50 571 LEU A N 1
ATOM 4536 C CA . LEU A 1 571 ? -12.223 -31.580 60.488 1.00 89.50 571 LEU A CA 1
ATOM 4537 C C . LEU A 1 571 ? -12.652 -32.147 61.847 1.00 89.50 571 LEU A C 1
ATOM 4539 O O . LEU A 1 571 ? -12.629 -31.431 62.849 1.00 89.50 571 LEU A O 1
ATOM 4543 N N . ARG A 1 572 ? -13.031 -33.426 61.895 1.00 86.44 572 ARG A N 1
ATOM 4544 C CA . ARG A 1 572 ? -13.445 -34.147 63.111 1.00 86.44 572 ARG A CA 1
ATOM 4545 C C . ARG A 1 572 ? -12.780 -35.520 63.147 1.00 86.44 572 ARG A C 1
ATOM 4547 O O . ARG A 1 572 ? -12.539 -36.098 62.093 1.00 86.44 572 ARG A O 1
ATOM 4554 N N . GLY A 1 573 ? -12.543 -36.049 64.347 1.00 81.00 573 GLY A N 1
ATOM 4555 C CA . GLY A 1 573 ? -11.886 -37.349 64.525 1.00 81.00 573 GLY A CA 1
ATOM 4556 C C . GLY A 1 573 ? -10.362 -37.283 64.397 1.00 81.00 573 GLY A C 1
ATOM 4557 O O . GLY A 1 573 ? -9.742 -38.265 64.007 1.00 81.00 573 GLY A O 1
ATOM 4558 N N . LEU A 1 574 ? -9.767 -36.124 64.696 1.00 85.75 574 LEU A N 1
ATOM 4559 C CA . LEU A 1 574 ? -8.316 -35.971 64.801 1.00 85.75 574 LEU A CA 1
ATOM 4560 C C . LEU A 1 574 ? -7.817 -36.591 66.118 1.00 85.75 574 LEU A C 1
ATOM 4562 O O . LEU A 1 574 ? -8.510 -36.539 67.135 1.00 85.75 574 LEU A O 1
ATOM 4566 N N . GLU A 1 575 ? -6.609 -37.146 66.108 1.00 82.56 575 GLU A N 1
ATOM 4567 C CA . GLU A 1 575 ? -5.920 -37.627 67.309 1.00 82.56 575 GLU A CA 1
ATOM 4568 C C . GLU A 1 575 ? -5.430 -36.446 68.171 1.00 82.56 575 GLU A C 1
ATOM 4570 O O . GLU A 1 575 ? -4.853 -35.510 67.607 1.00 82.56 575 GLU A O 1
ATOM 4575 N N . PRO A 1 576 ? -5.585 -36.481 69.511 1.00 81.50 576 PRO A N 1
ATOM 4576 C CA . PRO A 1 576 ? -5.021 -35.472 70.410 1.00 81.50 576 PRO A CA 1
ATOM 4577 C C . PRO A 1 576 ? -3.488 -35.486 70.431 1.00 81.50 576 PRO A C 1
ATOM 4579 O O . PRO A 1 576 ? -2.870 -36.547 70.421 1.00 81.50 576 PRO A O 1
ATOM 4582 N N . SER A 1 577 ? -2.869 -34.308 70.545 1.00 79.94 577 SER A N 1
ATOM 4583 C CA . SER A 1 577 ? -1.414 -34.088 70.476 1.00 79.94 577 SER A CA 1
ATOM 4584 C C . SER A 1 577 ? -0.732 -34.436 69.138 1.00 79.94 577 SER A C 1
ATOM 4586 O O . SER A 1 577 ? 0.483 -34.245 69.029 1.00 79.94 577 SER A O 1
ATOM 4588 N N . SER A 1 578 ? -1.465 -34.910 68.125 1.00 83.62 578 SER A N 1
ATOM 4589 C CA . SER A 1 578 ? -0.924 -35.218 66.792 1.00 83.62 578 SER A CA 1
ATOM 4590 C C . SER A 1 578 ? -0.840 -33.981 65.887 1.00 83.62 578 SER A C 1
ATOM 4592 O O . SER A 1 578 ? -1.646 -33.045 65.979 1.00 83.62 578 SER A O 1
ATOM 4594 N N . LEU A 1 579 ? 0.150 -33.997 64.989 1.00 87.44 579 LEU A N 1
ATOM 4595 C CA . LEU A 1 579 ? 0.395 -32.966 63.979 1.00 87.44 579 LEU A CA 1
ATOM 4596 C C . LEU A 1 579 ? -0.200 -33.402 62.637 1.00 87.44 579 LEU A C 1
ATOM 4598 O O . LEU A 1 579 ? 0.077 -34.501 62.159 1.00 87.44 579 LEU A O 1
ATOM 4602 N N . TYR A 1 580 ? -0.976 -32.516 62.014 1.00 88.25 580 TYR A N 1
ATOM 4603 C CA . TYR A 1 580 ? -1.612 -32.752 60.722 1.00 88.25 580 TYR A CA 1
ATOM 4604 C C . TYR A 1 580 ? -1.184 -31.715 59.680 1.00 88.25 580 TYR A C 1
ATOM 4606 O O . TYR A 1 580 ? -1.234 -30.510 59.93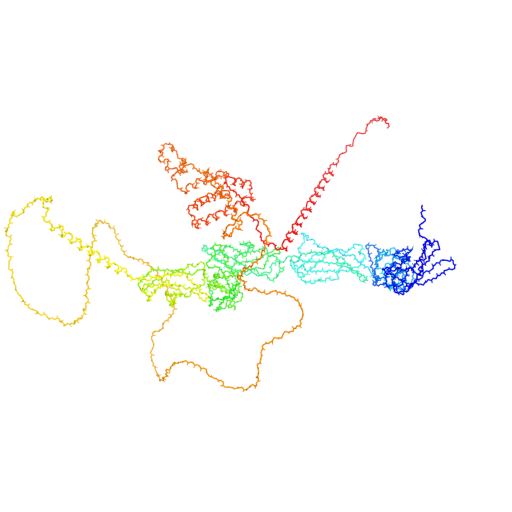2 1.00 88.25 580 TYR A O 1
ATOM 4614 N N . HIS A 1 581 ? -0.824 -32.172 58.481 1.00 87.56 581 HIS A N 1
ATOM 4615 C CA . HIS A 1 581 ? -0.633 -31.309 57.315 1.00 87.56 581 HIS A CA 1
ATOM 4616 C C . HIS A 1 581 ? -1.928 -31.258 56.505 1.00 87.56 581 HIS A C 1
ATOM 4618 O O . HIS A 1 581 ? -2.357 -32.276 55.969 1.00 87.56 581 HIS A O 1
ATOM 4624 N N . VAL A 1 582 ? -2.541 -30.081 56.391 1.00 89.94 582 VAL A N 1
ATOM 4625 C CA . VAL A 1 582 ? -3.772 -29.857 55.619 1.00 89.94 582 VAL A CA 1
ATOM 4626 C C . VAL A 1 582 ? -3.453 -29.121 54.318 1.00 89.94 582 VAL A C 1
ATOM 4628 O O . VAL A 1 582 ? -2.642 -28.194 54.300 1.00 89.94 582 VAL A O 1
ATOM 4631 N N . GLN A 1 583 ? -4.099 -29.518 53.225 1.00 87.06 583 GLN A N 1
ATOM 4632 C CA . GLN A 1 583 ? -4.034 -28.855 51.922 1.00 87.06 583 GLN A CA 1
ATOM 4633 C C . GLN A 1 583 ? -5.450 -28.687 51.366 1.00 87.06 583 GLN A C 1
ATOM 4635 O O . GLN A 1 583 ? -6.249 -29.620 51.405 1.00 87.06 583 GLN A O 1
ATOM 4640 N N . LEU A 1 584 ? -5.759 -27.510 50.827 1.00 87.25 584 LEU A N 1
ATOM 4641 C CA . LEU A 1 584 ? -6.979 -27.246 50.070 1.00 87.25 584 LEU A CA 1
ATOM 4642 C C . LEU A 1 584 ? -6.625 -27.261 48.576 1.00 87.25 584 LEU A C 1
ATOM 4644 O O . LEU A 1 584 ? -5.588 -26.754 48.162 1.00 87.25 584 LEU A O 1
ATOM 4648 N N . MET A 1 585 ? -7.481 -27.840 47.749 1.00 83.44 585 MET A N 1
ATOM 4649 C CA . MET A 1 585 ? -7.370 -27.830 46.294 1.00 83.44 585 MET A CA 1
ATOM 4650 C C . MET A 1 585 ? -8.634 -27.196 45.723 1.00 83.44 585 MET A C 1
ATOM 4652 O O . MET A 1 585 ? -9.743 -27.562 46.110 1.00 83.44 585 MET A O 1
ATOM 4656 N N . ALA A 1 586 ? -8.472 -26.247 44.810 1.00 81.94 586 ALA A N 1
ATOM 4657 C CA . ALA A 1 586 ? -9.561 -25.642 44.052 1.00 81.94 586 ALA A CA 1
ATOM 4658 C C . ALA A 1 586 ? -9.572 -26.221 42.634 1.00 81.94 586 ALA A C 1
ATOM 4660 O O . ALA A 1 586 ? -8.502 -26.371 42.042 1.00 81.94 586 ALA A O 1
ATOM 4661 N N . ALA A 1 587 ? -10.750 -26.541 42.091 1.00 74.62 587 ALA A N 1
ATOM 4662 C CA . ALA A 1 587 ? -10.876 -27.173 40.779 1.00 74.62 587 ALA A CA 1
ATOM 4663 C C . ALA A 1 587 ? -11.987 -26.561 39.905 1.00 74.62 587 ALA A C 1
ATOM 4665 O O . ALA A 1 587 ? -13.044 -26.152 40.396 1.00 74.62 587 ALA A O 1
ATOM 4666 N N . SER A 1 588 ? -11.747 -26.532 38.590 1.00 73.38 588 SER A N 1
ATOM 4667 C CA . SER A 1 588 ? -12.751 -26.283 37.544 1.00 73.38 588 SER A CA 1
ATOM 4668 C C . SER A 1 588 ? -13.037 -27.576 36.756 1.00 73.38 588 SER A C 1
ATOM 4670 O O . SER A 1 588 ? -12.752 -28.674 37.229 1.00 73.38 588 SER A O 1
ATOM 4672 N N . GLN A 1 589 ? -13.617 -27.477 35.556 1.00 64.69 589 GLN A N 1
ATOM 4673 C CA . GLN A 1 589 ? -13.698 -28.604 34.613 1.00 64.69 589 GLN A CA 1
ATOM 4674 C C . GLN A 1 589 ? -12.359 -28.915 33.908 1.00 64.69 589 GLN A C 1
ATOM 4676 O O . GLN A 1 589 ? -12.251 -29.950 33.255 1.00 64.69 589 GLN A O 1
ATOM 4681 N N . VAL A 1 590 ? -11.360 -28.025 34.000 1.00 57.53 590 VAL A N 1
ATOM 4682 C CA . VAL A 1 590 ? -10.142 -28.053 33.161 1.00 57.53 590 VAL A CA 1
ATOM 4683 C C . VAL A 1 590 ? -8.841 -28.031 33.975 1.00 57.53 590 VAL A C 1
ATOM 4685 O O . VAL A 1 590 ? -7.827 -28.551 33.513 1.00 57.53 590 VAL A O 1
ATOM 4688 N N . TRP A 1 591 ? -8.836 -27.455 35.181 1.00 65.69 591 TRP A N 1
ATOM 4689 C CA . TRP A 1 591 ? -7.645 -27.379 36.036 1.00 65.69 591 TRP A CA 1
ATOM 4690 C C . TRP A 1 591 ? -7.961 -27.674 37.504 1.00 65.69 591 TRP A C 1
ATOM 4692 O O . TRP A 1 591 ? -9.091 -27.501 37.958 1.00 65.69 591 TRP A O 1
ATOM 4702 N N . ALA A 1 592 ? -6.923 -28.060 38.246 1.00 68.69 592 ALA A N 1
ATOM 4703 C CA . ALA A 1 592 ? -6.906 -28.105 39.702 1.00 68.69 592 ALA A CA 1
ATOM 4704 C C . ALA A 1 592 ? -5.626 -27.421 40.209 1.00 68.69 592 ALA A C 1
ATOM 4706 O O . ALA A 1 592 ? -4.564 -27.580 39.604 1.00 68.69 592 ALA A O 1
ATOM 4707 N N . ALA A 1 593 ? -5.725 -26.629 41.278 1.00 69.00 593 ALA A N 1
ATOM 4708 C CA . ALA A 1 593 ? -4.592 -25.931 41.884 1.00 69.00 593 ALA A CA 1
ATOM 4709 C C . ALA A 1 593 ? -4.638 -26.033 43.411 1.00 69.00 593 ALA A C 1
ATOM 4711 O O . ALA A 1 593 ? -5.696 -25.885 44.027 1.00 69.00 593 ALA A O 1
ATOM 4712 N N . ASN A 1 594 ? -3.472 -26.261 44.012 1.00 76.12 594 ASN A N 1
ATOM 4713 C CA . ASN A 1 594 ? -3.321 -26.417 45.455 1.00 76.12 594 ASN A CA 1
ATOM 4714 C C . ASN A 1 594 ? -3.154 -25.048 46.137 1.00 76.12 594 ASN A C 1
ATOM 4716 O O . ASN A 1 594 ? -2.548 -24.127 45.582 1.00 76.12 594 ASN A O 1
ATOM 4720 N N . SER A 1 595 ? -3.676 -24.933 47.354 1.00 72.00 595 SER A N 1
ATOM 4721 C CA . SER A 1 595 ? -3.477 -23.810 48.266 1.00 72.00 595 SER A CA 1
ATOM 4722 C C . SER A 1 595 ? -2.075 -23.815 48.881 1.00 72.00 595 SER A C 1
ATOM 4724 O O . SER A 1 595 ? -1.279 -24.743 48.711 1.00 72.00 595 SER A O 1
ATOM 4726 N N . THR A 1 596 ? -1.810 -22.806 49.708 1.00 74.00 596 THR A N 1
ATOM 4727 C CA . THR A 1 596 ? -0.844 -22.926 50.803 1.00 74.00 596 THR A CA 1
ATOM 4728 C C . THR A 1 596 ? -1.196 -24.116 51.707 1.00 74.00 596 THR A C 1
ATOM 4730 O O . THR A 1 596 ? -2.367 -24.354 52.009 1.00 74.00 596 THR A O 1
ATOM 4733 N N . SER A 1 597 ? -0.192 -24.886 52.131 1.00 79.12 597 SER A N 1
ATOM 4734 C CA . SER A 1 597 ? -0.374 -25.964 53.106 1.00 79.12 597 SER A CA 1
ATOM 4735 C C . SER A 1 597 ? -0.371 -25.410 54.532 1.00 79.12 597 SER A C 1
ATOM 4737 O O . SER A 1 597 ? 0.404 -24.514 54.867 1.00 79.12 597 SER A O 1
ATOM 4739 N N . LEU A 1 598 ? -1.244 -25.952 55.379 1.00 85.50 598 LEU A N 1
ATOM 4740 C CA . LEU A 1 598 ? -1.469 -25.502 56.749 1.00 85.50 598 LEU A CA 1
ATOM 4741 C C . LEU A 1 598 ? -1.086 -26.616 57.730 1.00 85.50 598 LEU A C 1
ATOM 4743 O O . LEU A 1 598 ? -1.633 -27.715 57.677 1.00 85.50 598 LEU A O 1
ATOM 4747 N N . THR A 1 599 ? -0.145 -26.337 58.629 1.00 86.25 599 THR A N 1
ATOM 4748 C CA . THR A 1 599 ? 0.268 -27.260 59.696 1.00 86.25 599 THR A CA 1
ATOM 4749 C C . THR A 1 599 ? -0.577 -27.039 60.944 1.00 86.25 599 THR A C 1
ATOM 4751 O O . THR A 1 599 ? -0.551 -25.950 61.519 1.00 86.25 599 THR A O 1
ATOM 4754 N N . LEU A 1 600 ? -1.295 -28.070 61.379 1.00 86.44 600 LEU A N 1
ATOM 4755 C CA . LEU A 1 600 ? -2.112 -28.073 62.589 1.00 86.44 600 LEU A CA 1
ATOM 4756 C C . LEU A 1 600 ? -1.472 -28.956 63.661 1.00 86.44 600 LEU A C 1
ATOM 4758 O O . LEU A 1 600 ? -0.922 -30.005 63.343 1.00 86.44 600 LEU A O 1
ATOM 4762 N N . MET A 1 601 ? -1.611 -28.576 64.929 1.00 82.94 601 MET A N 1
ATOM 4763 C CA . MET A 1 601 ? -1.297 -29.430 66.075 1.00 82.94 601 MET A CA 1
ATOM 4764 C C . MET A 1 601 ? -2.478 -29.383 67.040 1.00 82.94 601 MET A C 1
ATOM 4766 O O . MET A 1 601 ? -2.873 -28.308 67.487 1.00 82.94 601 MET A O 1
ATOM 4770 N N . THR A 1 602 ? -3.080 -30.537 67.308 1.00 83.12 602 THR A N 1
ATOM 4771 C CA . THR A 1 602 ? -4.250 -30.656 68.192 1.00 83.12 602 THR A CA 1
ATOM 4772 C C . THR A 1 602 ? -3.871 -30.421 69.655 1.00 83.12 602 THR A C 1
ATOM 4774 O O . THR A 1 602 ? -2.754 -30.717 70.087 1.00 83.12 602 THR A O 1
ATOM 4777 N N . LEU A 1 603 ? -4.807 -29.878 70.437 1.00 78.81 603 LEU A N 1
ATOM 4778 C CA . LEU A 1 603 ? -4.552 -29.521 71.835 1.00 78.81 603 LEU A CA 1
ATOM 4779 C C . LEU A 1 603 ? -4.592 -30.750 72.759 1.00 78.81 603 LEU A C 1
ATOM 4781 O O . LEU A 1 603 ? -5.367 -31.682 72.551 1.00 78.81 603 LEU A O 1
ATOM 4785 N N . THR A 1 604 ? -3.769 -30.738 73.809 1.00 67.25 604 THR A N 1
ATOM 4786 C CA . THR A 1 604 ? -3.710 -31.793 74.839 1.00 67.25 604 THR A CA 1
ATOM 4787 C C . THR A 1 604 ? -4.768 -31.613 75.932 1.00 67.25 604 THR A C 1
ATOM 4789 O O . THR A 1 604 ? -5.393 -32.585 76.365 1.00 67.25 604 THR A O 1
ATOM 4792 N N . LEU A 1 605 ? -4.983 -30.363 76.346 1.00 62.22 605 LEU A N 1
ATOM 4793 C CA . LEU A 1 605 ? -5.962 -29.913 77.336 1.00 62.22 605 LEU A CA 1
ATOM 4794 C C . LEU A 1 605 ? -6.943 -28.940 76.676 1.00 62.22 605 LEU A C 1
ATOM 4796 O O . LEU A 1 605 ? -6.555 -28.184 75.783 1.00 62.22 605 LEU A O 1
ATOM 4800 N N . GLU A 1 606 ? -8.189 -28.920 77.140 1.00 63.84 606 GLU A N 1
ATOM 4801 C CA . GLU A 1 606 ? -9.121 -27.839 76.798 1.00 63.84 606 GLU A CA 1
ATOM 4802 C C . GLU A 1 606 ? -8.971 -26.648 77.760 1.00 63.84 606 GLU A C 1
ATOM 4804 O O . GLU A 1 606 ? -8.540 -26.801 78.906 1.00 63.84 606 GLU A O 1
ATOM 4809 N N . GLU A 1 607 ? -9.361 -25.444 77.325 1.00 62.88 607 GLU A N 1
ATOM 4810 C CA . GLU A 1 607 ? -9.347 -24.249 78.187 1.00 62.88 607 GLU A CA 1
ATOM 4811 C C . GLU A 1 607 ? -10.229 -24.431 79.436 1.00 62.88 607 GLU A C 1
ATOM 4813 O O . GLU A 1 607 ? -9.916 -23.896 80.499 1.00 62.88 607 GLU A O 1
ATOM 4818 N N . SER A 1 608 ? -11.291 -25.233 79.332 1.00 61.75 608 SER A N 1
ATOM 4819 C CA . SER A 1 608 ? -12.153 -25.673 80.436 1.00 61.75 608 SER A CA 1
ATOM 4820 C C . SER A 1 608 ? -11.367 -26.407 81.534 1.00 61.75 608 SER A C 1
ATOM 4822 O O . SER A 1 608 ? -11.455 -26.044 82.708 1.00 61.75 608 SER A O 1
ATOM 4824 N N . GLU A 1 609 ? -10.543 -27.391 81.161 1.00 68.06 609 GLU A N 1
ATOM 4825 C CA . GLU A 1 609 ? -9.685 -28.159 82.075 1.00 68.06 609 GLU A CA 1
ATOM 4826 C C . GLU A 1 609 ? -8.618 -27.255 82.731 1.00 68.06 609 GLU A C 1
ATOM 4828 O O . GLU A 1 609 ? -8.340 -27.388 83.926 1.00 68.06 609 GLU A O 1
ATOM 4833 N N . LEU A 1 610 ? -8.083 -26.269 81.996 1.00 68.06 610 LEU A N 1
ATOM 4834 C CA . LEU A 1 610 ? -7.148 -25.275 82.541 1.00 68.06 610 LEU A CA 1
ATOM 4835 C C . LEU A 1 610 ? -7.809 -24.365 83.594 1.00 68.06 610 LEU A C 1
ATOM 4837 O O . LEU A 1 610 ? -7.224 -24.130 84.653 1.00 68.06 610 LEU A O 1
ATOM 4841 N N . HIS A 1 611 ? -9.031 -23.882 83.343 1.00 68.50 611 HIS A N 1
ATOM 4842 C CA . HIS A 1 611 ? -9.777 -23.062 84.306 1.00 68.50 611 HIS A CA 1
ATOM 4843 C C . HIS A 1 611 ? -10.145 -23.850 85.573 1.00 68.50 611 HIS A C 1
ATOM 4845 O O . HIS A 1 611 ? -10.085 -23.294 86.670 1.00 68.50 611 HIS A O 1
ATOM 4851 N N . ILE A 1 612 ? -10.452 -25.148 85.455 1.00 74.62 612 ILE A N 1
ATOM 4852 C CA . ILE A 1 612 ? -10.687 -26.032 86.609 1.00 74.62 612 ILE A CA 1
ATOM 4853 C C . ILE A 1 612 ? -9.415 -26.160 87.463 1.00 74.62 612 ILE A C 1
ATOM 4855 O O . ILE A 1 612 ? -9.477 -25.991 88.682 1.00 74.62 612 ILE A O 1
ATOM 4859 N N . LEU A 1 613 ? -8.251 -26.390 86.845 1.00 74.88 613 LEU A N 1
ATOM 4860 C CA . LEU A 1 613 ? -6.966 -26.458 87.555 1.00 74.88 613 LEU A CA 1
ATOM 4861 C C . LEU A 1 613 ? -6.602 -25.129 88.238 1.00 74.88 613 LEU A C 1
ATOM 4863 O O . LEU A 1 613 ? -6.163 -25.128 89.390 1.00 74.88 613 LEU A O 1
ATOM 4867 N N . LEU A 1 614 ? -6.826 -23.996 87.565 1.00 78.62 614 LEU A N 1
ATOM 4868 C CA . LEU A 1 614 ? -6.559 -22.669 88.126 1.00 78.62 614 LEU A CA 1
ATOM 4869 C C . LEU A 1 614 ? -7.520 -22.330 89.281 1.00 78.62 614 LEU A C 1
ATOM 4871 O O . LEU A 1 614 ? -7.093 -21.769 90.290 1.00 78.62 614 LEU A O 1
ATOM 4875 N N . GLY A 1 615 ? -8.792 -22.727 89.175 1.00 79.81 615 GLY A N 1
ATOM 4876 C CA . GLY A 1 615 ? -9.788 -22.594 90.241 1.00 79.81 615 GLY A CA 1
ATOM 4877 C C . GLY A 1 615 ? -9.447 -23.430 91.478 1.00 79.81 615 GLY A C 1
ATOM 4878 O O . GLY A 1 615 ? -9.487 -22.916 92.595 1.00 79.81 615 GLY A O 1
ATOM 4879 N N . LEU A 1 616 ? -9.022 -24.685 91.289 1.00 83.38 616 LEU A N 1
ATOM 4880 C CA . LEU A 1 616 ? -8.529 -25.548 92.370 1.00 83.38 616 LEU A CA 1
ATOM 4881 C C . LEU A 1 616 ? -7.299 -24.945 93.068 1.00 83.38 616 LEU A C 1
ATOM 4883 O O . LEU A 1 616 ? -7.222 -24.958 94.298 1.00 83.38 616 LEU A O 1
ATOM 4887 N N . PHE A 1 617 ? -6.367 -24.362 92.308 1.00 81.31 617 PHE A N 1
ATOM 4888 C CA . PHE A 1 617 ? -5.205 -23.668 92.870 1.00 81.31 617 PHE A CA 1
ATOM 4889 C C . PHE A 1 617 ? -5.605 -22.407 93.656 1.00 81.31 617 PHE A C 1
ATOM 4891 O O . PHE A 1 617 ? -5.123 -22.195 94.769 1.00 81.31 617 PHE A O 1
ATOM 4898 N N . GLY A 1 618 ? -6.535 -21.600 93.134 1.00 81.88 618 GLY A N 1
ATOM 4899 C CA . GLY A 1 618 ? -7.076 -20.433 93.838 1.00 81.88 618 GLY A CA 1
ATOM 4900 C C . GLY A 1 618 ? -7.772 -20.797 95.155 1.00 81.88 618 GLY A C 1
ATOM 4901 O O . GLY A 1 618 ? -7.560 -20.135 96.170 1.00 81.88 618 GLY A O 1
ATOM 4902 N N . LEU A 1 619 ? -8.538 -21.891 95.171 1.00 84.19 619 LEU A N 1
ATOM 4903 C CA . LEU A 1 619 ? -9.234 -22.389 96.361 1.00 84.19 619 LEU A CA 1
ATOM 4904 C C . LEU A 1 619 ? -8.249 -22.941 97.412 1.00 84.19 619 LEU A C 1
ATOM 4906 O O . LEU A 1 619 ? -8.419 -22.694 98.607 1.00 84.19 619 LEU A O 1
ATOM 4910 N N . LEU A 1 620 ? -7.163 -23.593 96.979 1.00 85.25 620 LEU A N 1
ATOM 4911 C CA . LEU A 1 620 ? -6.053 -23.997 97.852 1.00 85.25 620 LEU A CA 1
ATOM 4912 C C . LEU A 1 620 ? -5.353 -22.785 98.494 1.00 85.25 620 LEU A C 1
ATOM 4914 O O . LEU A 1 620 ? -5.105 -22.787 99.700 1.00 85.25 620 LEU A O 1
ATOM 4918 N N . VAL A 1 621 ? -5.071 -21.731 97.719 1.00 84.75 621 VAL A N 1
ATOM 4919 C CA . VAL A 1 621 ? -4.491 -20.481 98.244 1.00 84.75 621 VAL A CA 1
ATOM 4920 C C . VAL A 1 621 ? -5.445 -19.807 99.235 1.00 84.75 621 VAL A C 1
ATOM 4922 O O . VAL A 1 621 ? -5.003 -19.383 100.302 1.00 84.75 621 VAL A O 1
ATOM 4925 N N . LEU A 1 622 ? -6.753 -19.776 98.949 1.00 84.31 622 LEU A N 1
ATOM 4926 C CA . LEU A 1 622 ? -7.763 -19.233 99.863 1.00 84.31 622 LEU A CA 1
ATOM 4927 C C . LEU A 1 622 ? -7.764 -19.971 101.213 1.00 84.31 622 LEU A C 1
ATOM 4929 O O . LEU A 1 622 ? -7.765 -19.327 102.261 1.00 84.31 622 LEU A O 1
ATOM 4933 N N . LEU A 1 623 ? -7.700 -21.308 101.202 1.00 83.06 623 LEU A N 1
ATOM 4934 C CA . LEU A 1 623 ? -7.598 -22.125 102.417 1.00 83.06 623 LEU A CA 1
ATOM 4935 C C . LEU A 1 623 ? -6.327 -21.807 103.219 1.00 83.06 623 LEU A C 1
ATOM 4937 O O . LEU A 1 623 ? -6.405 -21.621 104.433 1.00 83.06 623 LEU A O 1
ATOM 4941 N N . ILE A 1 624 ? -5.174 -21.670 102.557 1.00 83.44 624 ILE A N 1
ATOM 4942 C CA . ILE A 1 624 ? -3.910 -21.286 103.211 1.00 83.44 624 ILE A CA 1
ATOM 4943 C C . ILE A 1 624 ? -4.027 -19.888 103.843 1.00 83.44 624 ILE A C 1
ATOM 4945 O O . ILE A 1 624 ? -3.627 -19.699 104.995 1.00 83.44 624 ILE A O 1
ATOM 4949 N N . CYS A 1 625 ? -4.627 -18.921 103.142 1.00 79.94 625 CYS A N 1
ATOM 4950 C CA . CYS A 1 625 ? -4.879 -17.580 103.670 1.00 79.94 625 CYS A CA 1
ATOM 4951 C C . CYS A 1 625 ? -5.841 -17.586 104.869 1.00 79.94 625 CYS A C 1
ATOM 4953 O O . CYS A 1 625 ? -5.584 -16.885 105.847 1.00 79.94 625 CYS A O 1
ATOM 4955 N N . LEU A 1 626 ? -6.903 -18.398 104.843 1.00 80.69 626 LEU A N 1
ATOM 4956 C CA . LEU A 1 626 ? -7.845 -18.546 105.960 1.00 80.69 626 LEU A CA 1
ATOM 4957 C C . LEU A 1 626 ? -7.189 -19.208 107.181 1.00 80.69 626 LEU A C 1
ATOM 4959 O O . LEU A 1 626 ? -7.376 -18.738 108.304 1.00 80.69 626 LEU A O 1
ATOM 4963 N N . CYS A 1 627 ? -6.353 -20.233 106.986 1.00 77.31 627 CYS A N 1
ATOM 4964 C CA . CYS A 1 627 ? -5.553 -20.820 108.063 1.00 77.31 627 CYS A CA 1
ATOM 4965 C C . CYS A 1 627 ? -4.547 -19.814 108.651 1.00 77.31 627 CYS A C 1
ATOM 4967 O O . CYS A 1 627 ? -4.407 -19.733 109.872 1.00 77.31 627 CYS A O 1
ATOM 4969 N N . GLY A 1 628 ? -3.889 -19.008 107.810 1.00 75.25 628 GLY A N 1
ATOM 4970 C CA . GLY A 1 628 ? -3.002 -17.929 108.251 1.00 75.25 628 GLY A CA 1
ATOM 4971 C C . GLY A 1 628 ? -3.739 -16.837 109.036 1.00 75.25 628 GLY A C 1
ATOM 4972 O O . GLY A 1 628 ? -3.274 -16.417 110.096 1.00 75.25 628 GLY A O 1
ATOM 4973 N N . ALA A 1 629 ? -4.924 -16.430 108.573 1.00 71.31 629 ALA A N 1
ATOM 4974 C CA . ALA A 1 629 ? -5.784 -15.476 109.269 1.00 71.31 629 ALA A CA 1
ATOM 4975 C C . ALA A 1 629 ? -6.249 -16.018 110.631 1.00 71.31 629 ALA A C 1
ATOM 4977 O O . ALA A 1 629 ? -6.147 -15.310 111.630 1.00 71.31 629 ALA A O 1
ATOM 4978 N N . ALA A 1 630 ? -6.659 -17.288 110.714 1.00 69.31 630 ALA A N 1
ATOM 4979 C CA . ALA A 1 630 ? -7.006 -17.932 111.981 1.00 69.31 630 ALA A CA 1
ATOM 4980 C C . ALA A 1 630 ? -5.813 -17.962 112.959 1.00 69.31 630 ALA A C 1
ATOM 4982 O O . ALA A 1 630 ? -5.957 -17.587 114.123 1.00 69.31 630 ALA A O 1
ATOM 4983 N N . GLN A 1 631 ? -4.609 -18.313 112.490 1.00 67.75 631 GLN A N 1
ATOM 4984 C CA . GLN A 1 631 ? -3.388 -18.271 113.310 1.00 67.75 631 GLN A CA 1
ATOM 4985 C C . GLN A 1 631 ? -3.011 -16.850 113.770 1.00 67.75 631 GLN A C 1
ATOM 4987 O O . GLN A 1 631 ? -2.418 -16.691 114.839 1.00 67.75 631 GLN A O 1
ATOM 4992 N N . PHE A 1 632 ? -3.362 -15.819 112.997 1.00 64.75 632 PHE A N 1
ATOM 4993 C CA . PHE A 1 632 ? -3.151 -14.418 113.363 1.00 64.75 632 PHE A CA 1
ATOM 4994 C C . PHE A 1 632 ? -4.191 -13.929 114.388 1.00 64.75 632 PHE A C 1
ATOM 4996 O O . PHE A 1 632 ? -3.825 -13.350 115.411 1.00 64.75 632 PHE A O 1
ATOM 5003 N N . CYS A 1 633 ? -5.476 -14.222 114.167 1.00 58.34 633 CYS A N 1
ATOM 5004 C CA . CYS A 1 633 ? -6.581 -13.833 115.047 1.00 58.34 633 CYS A CA 1
ATOM 5005 C C . CYS A 1 633 ? -6.579 -14.567 116.399 1.00 58.34 633 CYS A C 1
ATOM 5007 O O . CYS A 1 633 ? -7.013 -13.998 117.398 1.00 58.34 633 CYS A O 1
ATOM 5009 N N . CYS A 1 634 ? -6.067 -15.800 116.464 1.00 58.16 634 CYS A N 1
ATOM 5010 C CA . CYS A 1 634 ? -6.029 -16.599 117.693 1.00 58.16 634 CYS A CA 1
ATOM 5011 C C . CYS A 1 634 ? -4.756 -16.410 118.550 1.00 58.16 634 CYS A C 1
ATOM 5013 O O . CYS A 1 634 ? -4.551 -17.174 119.493 1.00 58.16 634 CYS A O 1
ATOM 5015 N N . ARG A 1 635 ? -3.898 -15.409 118.280 1.00 52.12 635 ARG A N 1
ATOM 5016 C CA . ARG A 1 635 ? -2.725 -15.097 119.129 1.00 52.12 635 ARG A CA 1
ATOM 5017 C C . ARG A 1 635 ? -3.071 -14.116 120.269 1.00 52.12 635 ARG A C 1
ATOM 5019 O O . ARG A 1 635 ? -3.337 -12.944 120.003 1.00 52.12 635 ARG A O 1
ATOM 5026 N N . PRO A 1 636 ? -3.013 -14.528 121.553 1.00 54.34 636 PRO A N 1
ATOM 5027 C CA . PRO A 1 636 ? -3.557 -13.747 122.668 1.00 54.34 636 PRO A CA 1
ATOM 5028 C C . PRO A 1 636 ? -2.573 -12.700 123.236 1.00 54.34 636 PRO A C 1
ATOM 5030 O O . PRO A 1 636 ? -2.277 -12.711 124.428 1.00 54.34 636 PRO A O 1
ATOM 5033 N N . SER A 1 637 ? -2.037 -11.787 122.412 1.00 52.69 637 SER A N 1
ATOM 5034 C CA . SER A 1 637 ? -1.031 -10.813 122.891 1.00 52.69 637 SER A CA 1
ATOM 5035 C C . SER A 1 637 ? -0.953 -9.459 122.159 1.00 52.69 637 SER A C 1
ATOM 5037 O O . SER A 1 637 ? 0.141 -8.958 121.908 1.00 52.69 637 SER A O 1
ATOM 5039 N N . ARG A 1 638 ? -2.100 -8.805 121.892 1.00 42.38 638 ARG A N 1
ATOM 5040 C CA . ARG A 1 638 ? -2.202 -7.325 121.750 1.00 42.38 638 ARG A CA 1
ATOM 5041 C C . ARG A 1 638 ? -3.656 -6.822 121.848 1.00 42.38 638 ARG A C 1
ATOM 5043 O O . ARG A 1 638 ? -4.328 -6.590 120.850 1.00 42.38 638 ARG A O 1
ATOM 5050 N N . LYS A 1 639 ? -4.146 -6.650 123.082 1.00 42.44 639 LYS A N 1
ATOM 5051 C CA . LYS A 1 639 ? -5.358 -5.858 123.384 1.00 42.44 639 LYS A CA 1
ATOM 5052 C C . LYS A 1 639 ? -4.986 -4.371 123.518 1.00 42.44 639 LYS A C 1
ATOM 5054 O O . LYS A 1 639 ? -3.841 -4.071 123.833 1.00 42.44 639 LYS A O 1
ATOM 5059 N N . TYR A 1 640 ? -5.981 -3.492 123.352 1.00 51.78 640 TYR A N 1
ATOM 5060 C CA . TYR A 1 640 ? -5.907 -2.017 123.384 1.00 51.78 640 TYR A CA 1
ATOM 5061 C C . TYR A 1 640 ? -5.160 -1.349 122.216 1.00 51.78 640 TYR A C 1
ATOM 5063 O O . TYR A 1 640 ? -3.936 -1.323 122.183 1.00 51.78 640 TYR A O 1
ATOM 5071 N N . SER A 1 641 ? -5.929 -0.720 121.311 1.00 48.66 641 SER A N 1
ATOM 5072 C CA . SER A 1 641 ? -5.490 0.490 120.586 1.00 48.66 641 SER A CA 1
ATOM 5073 C C . SER A 1 641 ? -6.612 1.247 119.848 1.00 48.66 641 SER A C 1
ATOM 5075 O O . SER A 1 641 ? -6.438 2.437 119.612 1.00 48.66 641 SER A O 1
ATOM 5077 N N . LEU A 1 642 ? -7.711 0.597 119.422 1.00 41.81 642 LEU A N 1
ATOM 5078 C CA . LEU A 1 642 ? -8.624 1.159 118.397 1.00 41.81 642 LEU A CA 1
ATOM 5079 C C . LEU A 1 642 ? -10.143 0.975 118.652 1.00 41.81 642 LEU A C 1
ATOM 5081 O O . LEU A 1 642 ? -10.873 0.649 117.725 1.00 41.81 642 LEU A O 1
ATOM 5085 N N . TRP A 1 643 ? -10.644 1.203 119.874 1.00 36.94 64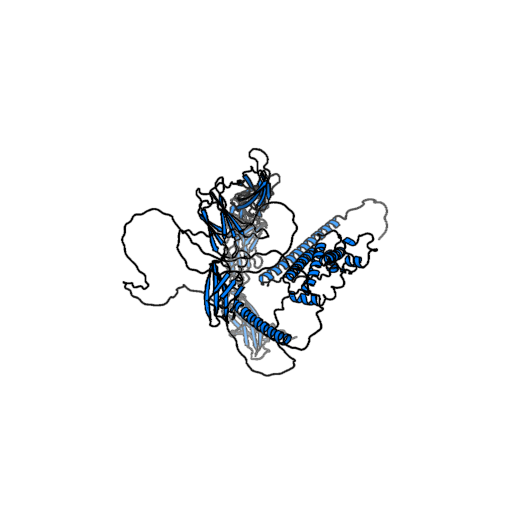3 TRP A N 1
ATOM 5086 C CA . TRP A 1 643 ? -12.092 1.403 120.119 1.00 36.94 643 TRP A CA 1
ATOM 5087 C C . TRP A 1 643 ? -12.343 2.332 121.324 1.00 36.94 643 TRP A C 1
ATOM 5089 O O . TRP A 1 643 ? -11.960 1.966 122.438 1.00 36.94 643 TRP A O 1
ATOM 5099 N N . PRO A 1 644 ? -12.995 3.499 121.147 1.00 38.94 644 PRO A N 1
ATOM 5100 C CA . PRO A 1 644 ? -13.624 4.253 122.231 1.00 38.94 644 PRO A CA 1
ATOM 5101 C C . PRO A 1 644 ? -15.072 3.782 122.480 1.00 38.94 644 PRO A C 1
ATOM 5103 O O . PRO A 1 644 ? -15.715 3.214 121.600 1.00 38.94 644 PRO A O 1
ATOM 5106 N N . SER A 1 645 ? -15.593 4.028 123.682 1.00 39.06 645 SER A N 1
ATOM 5107 C CA . SER A 1 645 ? -16.916 3.573 124.143 1.00 39.06 645 SER A CA 1
ATOM 5108 C C . SER A 1 645 ? -18.002 4.655 124.051 1.00 39.06 645 SER A C 1
ATOM 5110 O O . SER A 1 645 ? -17.766 5.782 124.487 1.00 39.06 645 SER A O 1
ATOM 5112 N N . VAL A 1 646 ? -19.210 4.294 123.599 1.00 33.59 646 VAL A N 1
ATOM 5113 C CA . VAL A 1 646 ? -20.425 5.143 123.602 1.00 33.59 646 VAL A CA 1
ATOM 5114 C C . VAL A 1 646 ? -21.618 4.319 124.156 1.00 33.59 646 VAL A C 1
ATOM 5116 O O . VAL A 1 646 ? -21.611 3.106 123.946 1.00 33.59 646 VAL A O 1
ATOM 5119 N N . PRO A 1 647 ? -22.573 4.898 124.928 1.00 34.66 647 PRO A N 1
ATOM 5120 C CA . PRO A 1 647 ? -23.329 4.127 125.934 1.00 34.66 647 PRO A CA 1
ATOM 5121 C C . PRO A 1 647 ? -24.695 3.526 125.532 1.00 34.66 647 PRO A C 1
ATOM 5123 O O . PRO A 1 647 ? -25.192 3.677 124.421 1.00 34.66 647 PRO A O 1
ATOM 5126 N N . ASP A 1 648 ? -25.273 2.844 126.524 1.00 34.72 648 ASP A N 1
ATOM 5127 C CA . ASP A 1 648 ? -26.457 1.973 126.540 1.00 34.72 648 ASP A CA 1
ATOM 5128 C C . ASP A 1 648 ? -27.830 2.708 126.501 1.00 34.72 648 ASP A C 1
ATOM 5130 O O . ASP A 1 648 ? -28.038 3.635 127.290 1.00 34.72 648 ASP A O 1
ATOM 5134 N N . PRO A 1 649 ? -28.794 2.286 125.648 1.00 34.62 649 PRO A N 1
ATOM 5135 C CA . PRO A 1 649 ? -30.157 2.825 125.593 1.00 34.62 649 PRO A CA 1
ATOM 5136 C C . PRO A 1 649 ? -31.182 2.165 126.548 1.00 34.62 649 PRO A C 1
ATOM 5138 O O . PRO A 1 649 ? -32.362 2.506 126.476 1.00 34.62 649 PRO A O 1
ATOM 5141 N N . ALA A 1 650 ? -30.806 1.232 127.434 1.00 37.47 650 ALA A N 1
ATOM 5142 C CA . ALA A 1 650 ? -31.730 0.431 128.262 1.00 37.47 650 ALA A CA 1
ATOM 5143 C C . ALA A 1 650 ? -32.467 1.177 129.413 1.00 37.47 650 ALA A C 1
ATOM 5145 O O . ALA A 1 650 ? -32.768 0.598 130.460 1.00 37.47 650 ALA A O 1
ATOM 5146 N N . ARG A 1 651 ? -32.790 2.466 129.235 1.00 36.72 651 ARG A N 1
ATOM 5147 C CA . ARG A 1 651 ? -33.687 3.278 130.083 1.00 36.72 651 ARG A CA 1
ATOM 5148 C C . ARG A 1 651 ? -34.362 4.348 129.208 1.00 36.72 651 ARG A C 1
ATOM 5150 O O . ARG A 1 651 ? -33.661 5.175 128.645 1.00 36.72 651 ARG A O 1
ATOM 5157 N N . SER A 1 652 ? -35.684 4.471 129.107 1.00 31.03 652 SER A N 1
ATOM 5158 C CA . SER A 1 652 ? -36.806 3.656 129.605 1.00 31.03 652 SER A CA 1
ATOM 5159 C C . SER A 1 652 ? -38.053 4.030 128.763 1.00 31.03 652 SER A C 1
ATOM 5161 O O . SER A 1 652 ? -38.048 5.082 128.132 1.00 31.03 652 SER A O 1
ATOM 5163 N N . SER A 1 653 ? -39.158 3.285 128.688 1.00 36.31 653 SER A N 1
ATOM 5164 C CA . SER A 1 653 ? -39.619 2.134 129.482 1.00 36.31 653 SER A CA 1
ATOM 5165 C C . SER A 1 653 ? -40.461 1.173 128.609 1.00 36.31 653 SER A C 1
ATOM 5167 O O . SER A 1 653 ? -40.325 1.185 127.388 1.00 36.31 653 SER A O 1
ATOM 5169 N N . LEU A 1 654 ? -41.321 0.340 129.209 1.00 36.59 654 LEU A N 1
ATOM 5170 C CA . LEU A 1 654 ? -42.192 -0.626 128.527 1.00 36.59 654 LEU A CA 1
ATOM 5171 C C . LEU A 1 654 ? -43.580 -0.636 129.198 1.00 36.59 654 LEU A C 1
ATOM 5173 O O . LEU A 1 654 ? -43.647 -0.634 130.427 1.00 36.59 654 LEU A O 1
ATOM 5177 N N . GLY A 1 655 ? -44.679 -0.683 128.435 1.00 33.12 655 GLY A N 1
ATOM 5178 C CA . GLY A 1 655 ? -46.024 -0.815 129.017 1.00 33.12 655 GLY A CA 1
ATOM 5179 C C . GLY A 1 655 ? -47.186 -0.611 128.038 1.00 33.12 655 GLY A C 1
ATOM 5180 O O . GLY A 1 655 ? -47.294 0.446 127.424 1.00 33.12 655 GLY A O 1
ATOM 5181 N N . SER A 1 656 ? -48.095 -1.597 127.982 1.00 30.70 656 SER A N 1
ATOM 5182 C CA . SER A 1 656 ? -49.251 -1.715 127.063 1.00 30.70 656 SER A CA 1
ATOM 5183 C C . SER A 1 656 ? -48.860 -1.868 125.571 1.00 30.70 656 SER A C 1
ATOM 5185 O O . SER A 1 656 ? -47.941 -1.208 125.104 1.00 30.70 656 SER A O 1
ATOM 5187 N N . TRP A 1 657 ? -49.466 -2.740 124.754 1.00 31.38 657 TRP A N 1
ATOM 5188 C CA . TRP A 1 657 ? -50.653 -3.605 124.918 1.00 31.38 657 TRP A CA 1
ATOM 5189 C C . TRP A 1 657 ? -50.337 -5.094 124.626 1.00 31.38 657 TRP A C 1
ATOM 5191 O O . TRP A 1 657 ? -49.369 -5.402 123.938 1.00 31.38 657 TRP A O 1
ATOM 5201 N N . VAL A 1 658 ? -51.170 -6.006 125.149 1.00 31.59 658 VAL A N 1
ATOM 5202 C CA . VAL A 1 658 ? -51.108 -7.491 125.058 1.00 31.59 658 VAL A CA 1
ATOM 5203 C C . VAL A 1 658 ? -52.572 -7.995 125.081 1.00 31.59 658 VAL A C 1
ATOM 5205 O O . VAL A 1 658 ? -53.320 -7.472 125.912 1.00 31.59 658 VAL A O 1
ATOM 5208 N N . PRO A 1 659 ? -53.048 -8.865 124.153 1.00 42.44 659 PRO A N 1
ATOM 5209 C CA . PRO A 1 659 ? -52.916 -10.344 124.227 1.00 42.44 659 PRO A CA 1
ATOM 5210 C C . PRO A 1 659 ? -52.430 -11.003 122.904 1.00 42.44 659 PRO A C 1
ATOM 5212 O O . PRO A 1 659 ? -52.410 -10.327 121.881 1.00 42.44 659 PRO A O 1
ATOM 5215 N N . THR A 1 660 ? -51.938 -12.254 122.792 1.00 29.11 660 THR A N 1
ATOM 5216 C CA . THR A 1 660 ? -52.067 -13.552 123.529 1.00 29.11 660 THR A CA 1
ATOM 5217 C C . THR A 1 660 ? -53.199 -14.472 123.017 1.00 29.11 660 THR A C 1
ATOM 5219 O O . THR A 1 660 ? -54.255 -13.973 122.652 1.00 29.11 660 THR A O 1
ATOM 5222 N N . ILE A 1 661 ? -52.982 -15.806 123.090 1.00 34.19 661 ILE A N 1
ATOM 5223 C CA . ILE A 1 661 ? -53.877 -16.945 122.725 1.00 34.19 661 ILE A CA 1
ATOM 5224 C C . ILE A 1 661 ? -53.917 -17.204 121.197 1.00 34.19 661 ILE A C 1
ATOM 5226 O O . ILE A 1 661 ? -54.332 -16.317 120.466 1.00 34.19 661 ILE A O 1
ATOM 5230 N N . THR A 1 662 ? -53.410 -18.276 120.554 1.00 30.31 662 THR A N 1
ATOM 5231 C CA . THR A 1 662 ? -53.132 -19.729 120.781 1.00 30.31 662 THR A CA 1
ATOM 5232 C C . THR A 1 662 ? -54.198 -20.710 120.265 1.00 30.31 662 THR A C 1
ATOM 5234 O O . THR A 1 662 ? -55.334 -20.648 120.715 1.00 30.31 662 THR A O 1
ATOM 5237 N N . ALA A 1 663 ? -53.710 -21.701 119.498 1.00 28.75 663 ALA A N 1
ATOM 5238 C CA . ALA A 1 663 ? -54.226 -23.070 119.307 1.00 28.75 663 ALA A CA 1
ATOM 5239 C C . ALA A 1 663 ? -55.445 -23.333 118.381 1.00 28.75 663 ALA A C 1
ATOM 5241 O O . ALA A 1 663 ? -56.413 -22.588 118.399 1.00 28.75 663 ALA A O 1
ATOM 5242 N N . GLU A 1 664 ? -55.334 -24.454 117.638 1.00 29.47 664 GLU A N 1
ATOM 5243 C CA . GLU A 1 664 ? -56.360 -25.502 117.383 1.00 29.47 664 GLU A CA 1
ATOM 5244 C C . GLU A 1 664 ? -57.705 -25.139 116.675 1.00 29.47 664 GLU A C 1
ATOM 5246 O O . GLU A 1 664 ? -58.312 -24.109 116.929 1.00 29.47 664 GLU A O 1
ATOM 5251 N N . ASP A 1 665 ? -58.278 -25.954 115.770 1.00 26.72 665 ASP A N 1
ATOM 5252 C CA . ASP A 1 665 ? -57.782 -27.175 115.101 1.00 26.72 665 ASP A CA 1
ATOM 5253 C C . ASP A 1 665 ? -58.526 -27.464 113.761 1.00 26.72 665 ASP A C 1
ATOM 5255 O O . ASP A 1 665 ? -59.427 -26.733 113.346 1.00 26.72 665 ASP A O 1
ATOM 5259 N N . ILE A 1 666 ? -58.125 -28.551 113.094 1.00 28.06 666 ILE A N 1
ATOM 5260 C CA . ILE A 1 666 ? -58.709 -29.274 111.943 1.00 28.06 666 ILE A CA 1
ATOM 5261 C C . ILE A 1 666 ? -60.243 -29.174 111.756 1.00 28.06 666 ILE A C 1
ATOM 5263 O O . ILE A 1 666 ? -61.002 -29.482 112.670 1.00 28.06 666 ILE A O 1
ATOM 5267 N N . LEU A 1 667 ? -60.699 -28.995 110.498 1.00 25.98 667 LEU A N 1
ATOM 5268 C CA . LEU A 1 667 ? -61.805 -29.788 109.907 1.00 25.98 667 LEU A CA 1
ATOM 5269 C C . LEU A 1 667 ? -61.785 -29.803 108.356 1.00 25.98 667 LEU A C 1
ATOM 5271 O O . LEU A 1 667 ? -60.987 -29.109 107.731 1.00 25.98 667 LEU A O 1
ATOM 5275 N N . GLN A 1 668 ? -62.575 -30.694 107.738 1.00 26.05 668 GLN A N 1
ATOM 5276 C CA . GLN A 1 668 ? -62.260 -31.335 106.444 1.00 26.05 668 GLN A CA 1
ATOM 5277 C C . GLN A 1 668 ? -63.110 -30.918 105.215 1.00 26.05 668 GLN A C 1
ATOM 5279 O O . GLN A 1 668 ? -64.193 -30.353 105.332 1.00 26.05 668 GLN A O 1
ATOM 5284 N N . LEU A 1 669 ? -62.568 -31.289 104.040 1.00 27.34 669 LEU A N 1
ATOM 5285 C CA . LEU A 1 669 ? -63.112 -31.418 102.666 1.00 27.34 669 LEU A CA 1
ATOM 5286 C C . LEU A 1 669 ? -64.641 -31.639 102.489 1.00 27.34 669 LEU A C 1
ATOM 5288 O O . LEU A 1 669 ? -65.272 -32.272 103.334 1.00 27.34 669 LEU A O 1
ATOM 5292 N N . PRO A 1 670 ? -65.228 -31.231 101.336 1.00 31.80 670 PRO A N 1
ATOM 5293 C CA . PRO A 1 670 ? -65.144 -31.990 100.059 1.00 31.80 670 PRO A CA 1
ATOM 5294 C C . PRO A 1 670 ? -64.663 -31.136 98.855 1.00 31.80 670 PRO A C 1
ATOM 5296 O O . PRO A 1 670 ? -64.837 -29.927 98.874 1.00 31.80 670 PRO A O 1
ATOM 5299 N N . SER A 1 671 ? -64.033 -31.609 97.765 1.00 25.91 671 SER A N 1
ATOM 5300 C CA . SER A 1 671 ? -63.927 -32.904 97.042 1.00 25.91 671 SER A CA 1
ATOM 5301 C C . SER A 1 671 ? -64.595 -32.843 95.653 1.00 25.91 671 SER A C 1
ATOM 5303 O O . SER A 1 671 ? -65.813 -32.963 95.563 1.00 25.91 671 SER A O 1
ATOM 5305 N N . LEU A 1 672 ? -63.784 -32.660 94.594 1.00 29.17 672 LEU A N 1
ATOM 5306 C CA . LEU A 1 672 ? -63.865 -33.202 93.211 1.00 29.17 672 LEU A CA 1
ATOM 5307 C C . LEU A 1 672 ? -62.828 -32.441 92.333 1.00 29.17 672 LEU A C 1
ATOM 5309 O O . LEU A 1 672 ? -62.755 -31.223 92.430 1.00 29.17 672 LEU A O 1
ATOM 5313 N N . ARG A 1 673 ? -62.030 -33.048 91.439 1.00 29.72 673 ARG A N 1
ATOM 5314 C CA . ARG A 1 673 ? -61.836 -34.473 91.113 1.00 29.72 673 ARG A CA 1
ATOM 5315 C C . ARG A 1 673 ? -60.412 -34.709 90.559 1.00 29.72 673 ARG A C 1
ATOM 5317 O O . ARG A 1 673 ? -60.020 -34.065 89.594 1.00 29.72 673 ARG A O 1
ATOM 5324 N N . ASP A 1 674 ? -59.698 -35.655 91.157 1.00 28.69 674 ASP A N 1
ATOM 5325 C CA . ASP A 1 674 ? -58.376 -36.187 90.762 1.00 28.69 674 ASP A CA 1
ATOM 5326 C C . ASP A 1 674 ? -58.479 -37.291 89.670 1.00 28.69 674 ASP A C 1
ATOM 5328 O O . ASP A 1 674 ? -59.601 -37.716 89.368 1.00 28.69 674 ASP A O 1
ATOM 5332 N N . PRO A 1 675 ? -57.373 -37.913 89.184 1.00 44.69 675 PRO A N 1
ATOM 5333 C CA . PRO A 1 675 ? -56.020 -37.386 88.910 1.00 44.69 675 PRO A CA 1
ATOM 5334 C C . PRO A 1 675 ? -55.428 -37.895 87.557 1.00 44.69 675 PRO A C 1
ATOM 5336 O O . PRO A 1 675 ? -56.032 -38.699 86.849 1.00 44.69 675 PRO A O 1
ATOM 5339 N N . GLY A 1 676 ? -54.177 -37.522 87.243 1.00 27.89 676 GLY A N 1
ATOM 5340 C CA . GLY A 1 676 ? -53.359 -38.159 86.190 1.00 27.89 676 GLY A CA 1
ATOM 5341 C C . GLY A 1 676 ? -51.882 -37.737 86.256 1.00 27.89 676 GLY A C 1
ATOM 5342 O O . GLY A 1 676 ? -51.515 -36.709 85.699 1.00 27.89 676 GLY A O 1
ATOM 5343 N N . MET A 1 677 ? -51.046 -38.482 86.992 1.00 27.73 677 MET A N 1
ATOM 5344 C CA . MET A 1 677 ? -49.699 -38.041 87.417 1.00 27.73 677 MET A CA 1
ATOM 5345 C C . MET A 1 677 ? -48.532 -38.324 86.427 1.00 27.73 677 MET A C 1
ATOM 5347 O O . MET A 1 677 ? -48.683 -39.152 85.530 1.00 27.73 677 MET A O 1
ATOM 5351 N N . PRO A 1 678 ? -47.369 -37.638 86.588 1.00 50.44 678 PRO A N 1
ATOM 5352 C CA . PRO A 1 678 ? -46.212 -37.661 85.671 1.00 50.44 678 PRO A CA 1
ATOM 5353 C C . PRO A 1 678 ? -45.104 -38.666 86.090 1.00 50.44 678 PRO A C 1
ATOM 5355 O O . PRO A 1 678 ? -45.345 -39.513 86.952 1.00 50.44 678 PRO A O 1
ATOM 5358 N N . PRO A 1 679 ? -43.889 -38.598 85.495 1.00 44.31 679 PRO A N 1
ATOM 5359 C CA . PRO A 1 679 ? -42.717 -37.975 86.174 1.00 44.31 679 PRO A CA 1
ATOM 5360 C C . PRO A 1 679 ? -42.043 -36.851 85.322 1.00 44.31 679 PRO A C 1
ATOM 5362 O O . PRO A 1 679 ? -42.165 -36.887 84.104 1.00 44.31 679 PRO A O 1
ATOM 5365 N N . ILE A 1 680 ? -41.472 -35.734 85.831 1.00 29.16 680 ILE A N 1
ATOM 5366 C CA . ILE A 1 680 ? -40.335 -35.487 86.780 1.00 29.16 680 ILE A CA 1
ATOM 5367 C C . ILE A 1 680 ? -38.955 -35.740 86.114 1.00 29.16 680 ILE A C 1
ATOM 5369 O O . ILE A 1 680 ? -38.793 -36.803 85.530 1.00 29.16 680 ILE A O 1
ATOM 5373 N N . THR A 1 681 ? -37.903 -34.892 86.175 1.00 30.12 681 THR A N 1
ATOM 5374 C CA . THR A 1 681 ? -37.603 -33.524 86.726 1.00 30.12 681 THR A CA 1
ATOM 5375 C C . THR A 1 681 ? -37.427 -32.487 85.581 1.00 30.12 681 THR A C 1
ATOM 5377 O O . THR A 1 681 ? -37.534 -32.874 84.424 1.00 30.12 681 THR A O 1
ATOM 5380 N N . LYS A 1 682 ? -37.189 -31.159 85.695 1.00 25.19 682 LYS A N 1
ATOM 5381 C CA . LYS A 1 682 ? -37.149 -30.084 86.735 1.00 25.19 682 LYS A CA 1
ATOM 5382 C C . LYS A 1 682 ? -35.980 -29.934 87.752 1.00 25.19 682 LYS A C 1
ATOM 5384 O O . LYS A 1 682 ? -36.102 -30.457 88.852 1.00 25.19 682 LYS A O 1
ATOM 5389 N N . ILE A 1 683 ? -35.001 -29.059 87.441 1.00 30.20 683 ILE A N 1
ATOM 5390 C CA . ILE A 1 683 ? -34.142 -28.182 88.309 1.00 30.20 683 ILE A CA 1
ATOM 5391 C C . ILE A 1 683 ? -33.681 -27.021 87.375 1.00 30.20 683 ILE A C 1
ATOM 5393 O O . ILE A 1 683 ? -33.165 -27.330 86.307 1.00 30.20 683 ILE A O 1
ATOM 5397 N N . THR A 1 684 ? -34.073 -25.736 87.473 1.00 25.75 684 THR A N 1
ATOM 5398 C CA . THR A 1 684 ? -33.848 -24.632 88.459 1.00 25.75 684 THR A CA 1
ATOM 5399 C C . THR A 1 684 ? -32.376 -24.177 88.581 1.00 25.75 684 THR A C 1
ATOM 5401 O O . THR A 1 684 ? -31.577 -25.002 88.998 1.00 25.75 684 THR A O 1
ATOM 5404 N N . VAL A 1 685 ? -31.896 -22.980 88.177 1.00 24.73 685 VAL A N 1
ATOM 5405 C CA . VAL A 1 685 ? -32.344 -21.546 88.226 1.00 24.73 685 VAL A CA 1
ATOM 5406 C C . VAL A 1 685 ? -31.669 -20.758 89.375 1.00 24.73 685 VAL A C 1
ATOM 5408 O O . VAL A 1 685 ? -31.414 -21.335 90.426 1.00 24.73 685 VAL A O 1
ATOM 5411 N N . LEU A 1 686 ? -31.454 -19.450 89.136 1.00 26.64 686 LEU A N 1
ATOM 5412 C CA . LEU A 1 686 ? -30.735 -18.389 89.884 1.00 26.64 686 LEU A CA 1
ATOM 5413 C C . LEU A 1 686 ? -29.249 -18.194 89.477 1.00 26.64 686 LEU A C 1
ATOM 5415 O O . LEU A 1 686 ? -28.545 -19.193 89.363 1.00 26.64 686 LEU A O 1
ATOM 5419 N N . GLU A 1 687 ? -28.680 -17.013 89.149 1.00 32.88 687 GLU A N 1
ATOM 5420 C CA . GLU A 1 687 ? -29.053 -15.561 89.188 1.00 32.88 687 GLU A CA 1
ATOM 5421 C C . GLU A 1 687 ? -28.499 -14.735 90.374 1.00 32.88 687 GLU A C 1
ATOM 5423 O O . GLU A 1 687 ? -28.855 -15.006 91.512 1.00 32.88 687 GLU A O 1
ATOM 5428 N N . GLU A 1 688 ? -27.702 -13.699 90.052 1.00 27.56 688 GLU A N 1
ATOM 5429 C CA . GLU A 1 688 ? -27.437 -12.406 90.743 1.00 27.56 688 GLU A CA 1
ATOM 5430 C C . GLU A 1 688 ? -26.969 -11.426 89.618 1.00 27.56 688 GLU A C 1
ATOM 5432 O O . GLU A 1 688 ? -26.316 -11.877 88.673 1.00 27.56 688 GLU A O 1
ATOM 5437 N N . GLU A 1 689 ? -27.449 -10.176 89.460 1.00 28.78 689 GLU A N 1
ATOM 5438 C CA . GLU A 1 689 ? -27.304 -8.950 90.298 1.00 28.78 689 GLU A CA 1
ATOM 5439 C C . GLU A 1 689 ? -25.831 -8.462 90.376 1.00 28.78 689 GLU A C 1
ATOM 5441 O O . GLU A 1 689 ? -24.912 -9.272 90.404 1.00 28.78 689 GLU A O 1
ATOM 5446 N N . GLU A 1 690 ? -25.448 -7.176 90.327 1.00 29.00 690 GLU A N 1
ATOM 5447 C CA . GLU A 1 690 ? -26.074 -5.844 90.552 1.00 29.00 690 GLU A CA 1
ATOM 5448 C C . GLU A 1 690 ? -25.535 -4.821 89.478 1.00 29.00 690 GLU A C 1
ATOM 5450 O O . GLU A 1 690 ? -24.712 -5.204 88.651 1.00 29.00 690 GLU A O 1
ATOM 5455 N N . LYS A 1 691 ? -25.859 -3.509 89.359 1.00 26.03 691 LYS A N 1
ATOM 5456 C CA . LYS A 1 691 ? -26.322 -2.465 90.311 1.00 26.03 691 LYS A CA 1
ATOM 5457 C C . LYS A 1 691 ? -26.987 -1.245 89.602 1.00 26.03 691 LYS A C 1
ATOM 5459 O O . LYS A 1 691 ? -26.832 -1.056 88.400 1.00 26.03 691 LYS A O 1
ATOM 5464 N N . LYS A 1 692 ? -27.682 -0.384 90.369 1.00 24.16 692 LYS A N 1
ATOM 5465 C CA . LYS A 1 692 ? -28.377 0.894 89.986 1.00 24.16 692 LYS A CA 1
ATOM 5466 C C . LYS A 1 692 ? -27.524 2.147 90.356 1.00 24.16 692 LYS A C 1
ATOM 5468 O O . LYS A 1 692 ? -26.446 1.919 90.907 1.00 24.16 692 LYS A O 1
ATOM 5473 N N . PRO A 1 693 ? -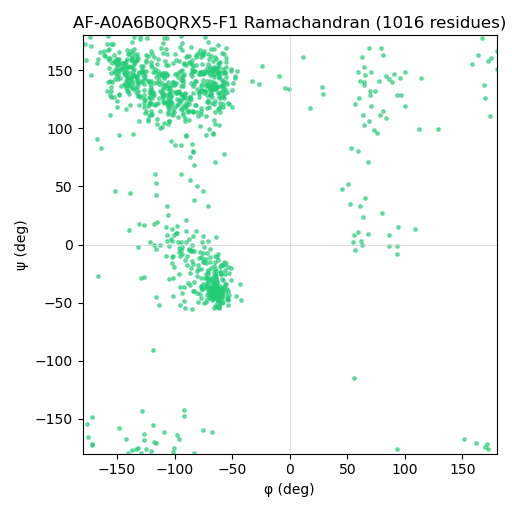27.949 3.440 90.203 1.00 34.72 693 PRO A N 1
ATOM 5474 C CA . PRO A 1 693 ? -29.151 4.078 89.598 1.00 34.72 693 PRO A CA 1
ATOM 5475 C C . PRO A 1 693 ? -28.762 5.020 88.406 1.00 34.72 693 PRO A C 1
ATOM 5477 O O . PRO A 1 693 ? -27.723 4.776 87.808 1.00 34.72 693 PRO A O 1
ATOM 5480 N N . GLY A 1 694 ? -29.470 6.077 87.947 1.00 26.25 694 GLY A N 1
ATOM 5481 C CA . GLY A 1 694 ? -30.704 6.801 88.346 1.00 26.25 694 GLY A CA 1
ATOM 5482 C C . GLY A 1 694 ? -31.117 7.889 87.303 1.00 26.25 694 GLY A C 1
ATOM 5483 O O . GLY A 1 694 ? -30.410 8.010 86.304 1.00 26.25 694 GLY A O 1
ATOM 5484 N N . PRO A 1 695 ? -32.233 8.652 87.468 1.00 38.44 695 PRO A N 1
ATOM 5485 C CA . PRO A 1 695 ? -32.942 9.241 86.309 1.00 38.44 695 PRO A CA 1
ATOM 5486 C C . PRO A 1 695 ? -33.151 10.777 86.273 1.00 38.44 695 PRO A C 1
ATOM 5488 O O . PRO A 1 695 ? -33.198 11.431 87.311 1.00 38.44 695 PRO A O 1
ATOM 5491 N N . TRP A 1 696 ? -33.446 11.297 85.070 1.00 26.70 696 TRP A N 1
ATOM 5492 C CA . TRP A 1 696 ? -34.395 12.399 84.801 1.00 26.70 696 TRP A CA 1
ATOM 5493 C C . TRP A 1 696 ? -35.002 12.251 83.390 1.00 26.70 696 TRP A C 1
ATOM 5495 O O . TRP A 1 696 ? -34.432 11.572 82.538 1.00 26.70 696 TRP A O 1
ATOM 5505 N N . GLU A 1 697 ? -36.185 12.831 83.174 1.00 25.19 697 GLU A N 1
ATOM 5506 C CA . GLU A 1 697 ? -37.082 12.534 82.043 1.00 25.19 697 GLU A CA 1
ATOM 5507 C C . GLU A 1 697 ? -37.144 13.666 80.998 1.00 25.19 697 GLU A C 1
ATOM 5509 O O . GLU A 1 697 ? -36.904 14.836 81.303 1.00 25.19 697 GLU A O 1
ATOM 5514 N N . SER A 1 698 ? -37.546 13.330 79.767 1.00 24.97 698 SER A N 1
ATOM 5515 C CA . SER A 1 698 ? -38.220 14.231 78.816 1.00 24.97 698 SER A CA 1
ATOM 5516 C C . SER A 1 698 ? -38.984 13.406 77.774 1.00 24.97 698 SER A C 1
ATOM 5518 O O . SER A 1 698 ? -38.427 12.473 77.199 1.00 24.97 698 SER A O 1
ATOM 5520 N N . ASN A 1 699 ? -40.244 13.766 77.527 1.00 25.31 699 ASN A N 1
ATOM 5521 C CA . ASN A 1 699 ? -41.093 13.211 76.465 1.00 25.31 699 ASN A CA 1
ATOM 5522 C C . ASN A 1 699 ? -40.572 13.643 75.056 1.00 25.31 699 ASN A C 1
ATOM 5524 O O . ASN A 1 699 ? -39.725 14.529 74.966 1.00 25.31 699 ASN A O 1
ATOM 5528 N N . ASP A 1 700 ? -41.011 13.097 73.911 1.00 24.83 700 ASP A N 1
ATOM 5529 C CA . ASP A 1 700 ? -42.307 12.457 73.644 1.00 24.83 700 ASP A CA 1
ATOM 5530 C C . ASP A 1 700 ? -42.311 11.456 72.454 1.00 24.83 700 ASP A C 1
ATOM 5532 O O . ASP A 1 700 ? -41.547 11.589 71.501 1.00 24.83 700 ASP A O 1
ATOM 5536 N N . SER A 1 701 ? -43.296 10.548 72.460 1.00 25.56 701 SER A N 1
ATOM 5537 C CA . SER A 1 701 ? -43.944 9.888 71.301 1.00 25.56 701 SER A CA 1
ATOM 5538 C C . SER A 1 701 ? -43.248 8.837 70.384 1.00 25.56 701 SER A C 1
ATOM 5540 O O . SER A 1 701 ? -42.253 9.078 69.709 1.00 25.56 701 SER A O 1
ATOM 5542 N N . SER A 1 702 ? -43.992 7.734 70.170 1.00 28.89 702 SER A N 1
ATOM 5543 C CA . SER A 1 702 ? -44.089 6.875 68.959 1.00 28.89 702 SER A CA 1
ATOM 5544 C C . SER A 1 702 ? -43.041 5.777 68.625 1.00 28.89 702 SER A C 1
ATOM 5546 O O . SER A 1 702 ? -41.927 6.037 68.198 1.00 28.89 702 SER A O 1
ATOM 5548 N N . GLY A 1 703 ? -43.519 4.518 68.655 1.00 28.12 703 GLY A N 1
ATOM 5549 C CA . GLY A 1 703 ? -43.470 3.584 67.506 1.00 28.12 703 GLY A CA 1
ATOM 5550 C C . GLY A 1 703 ? -42.200 2.747 67.210 1.00 28.12 703 GLY A C 1
ATOM 5551 O O . GLY A 1 703 ? -41.249 3.277 66.644 1.00 28.12 703 GLY A O 1
ATOM 5552 N N . PRO A 1 704 ? -42.203 1.412 67.434 1.00 28.94 704 PRO A N 1
ATOM 5553 C CA . PRO A 1 704 ? -41.207 0.489 66.860 1.00 28.94 704 PRO A CA 1
ATOM 5554 C C . PRO A 1 704 ? -41.540 0.103 65.396 1.00 28.94 704 PRO A C 1
ATOM 5556 O O . PRO A 1 704 ? -42.685 0.231 64.973 1.00 28.94 704 PRO A O 1
ATOM 5559 N N . GLY A 1 705 ? -40.621 -0.442 64.586 1.00 24.72 705 GLY A N 1
ATOM 5560 C CA . GLY A 1 705 ? -39.193 -0.700 64.819 1.00 24.72 705 GLY A CA 1
ATOM 5561 C C . GLY A 1 705 ? -38.558 -1.627 63.758 1.00 24.72 705 GLY A C 1
ATOM 5562 O O . GLY A 1 705 ? -39.248 -2.125 62.876 1.00 24.72 705 GLY A O 1
ATOM 5563 N N . SER A 1 706 ? -37.245 -1.866 63.898 1.00 24.94 706 SER A N 1
ATOM 5564 C CA . SER A 1 706 ? -36.393 -2.891 63.238 1.00 24.94 706 SER A CA 1
ATOM 5565 C C . SER A 1 706 ? -36.292 -2.984 61.695 1.00 24.94 706 SER A C 1
ATOM 5567 O O . SER A 1 706 ? -37.259 -3.289 61.013 1.00 24.94 706 SER A O 1
ATOM 5569 N N . LEU A 1 707 ? -35.044 -2.832 61.215 1.00 25.03 707 LEU A N 1
ATOM 5570 C CA . LEU A 1 707 ? -34.282 -3.634 60.223 1.00 25.03 707 LEU A CA 1
ATOM 5571 C C . LEU A 1 707 ? -35.050 -4.396 59.105 1.00 25.03 707 LEU A C 1
ATOM 5573 O O . LEU A 1 707 ? -35.973 -5.152 59.363 1.00 25.03 707 LEU A O 1
ATOM 5577 N N . SER A 1 708 ? -34.689 -4.281 57.819 1.00 22.91 708 SER A N 1
ATOM 5578 C CA . SER A 1 708 ? -33.422 -4.704 57.166 1.00 22.91 708 SER A CA 1
ATOM 5579 C C . SER A 1 708 ? -33.103 -6.204 57.247 1.00 22.91 708 SER A C 1
ATOM 5581 O O . SER A 1 708 ? -32.922 -6.726 58.343 1.00 22.91 708 SER A O 1
ATOM 5583 N N . THR A 1 709 ? -32.859 -6.843 56.089 1.00 25.36 709 THR A N 1
ATOM 5584 C CA . THR A 1 709 ? -31.661 -7.659 55.716 1.00 25.36 709 THR A CA 1
ATOM 5585 C C . THR A 1 709 ? -31.999 -8.641 54.564 1.00 25.36 709 THR A C 1
ATOM 5587 O O . THR A 1 709 ? -33.167 -8.931 54.343 1.00 25.36 709 THR A O 1
ATOM 5590 N N . LEU A 1 710 ? -30.973 -9.058 53.800 1.00 28.91 710 LEU A N 1
ATOM 5591 C CA . LEU A 1 710 ? -30.876 -10.079 52.722 1.00 28.91 710 LEU A CA 1
ATOM 5592 C C . LEU A 1 710 ? -32.128 -10.940 52.401 1.00 28.91 710 LEU A C 1
ATOM 5594 O O . LEU A 1 710 ? -32.749 -11.499 53.293 1.00 28.91 710 LEU A O 1
ATOM 5598 N N . VAL A 1 711 ? -32.531 -11.178 51.143 1.00 24.03 711 VAL A N 1
ATOM 5599 C CA . VAL A 1 711 ? -31.756 -11.578 49.938 1.00 24.03 711 VAL A CA 1
ATOM 5600 C C . VAL A 1 711 ? -30.898 -12.829 50.164 1.00 24.03 711 VAL A C 1
ATOM 5602 O O . VAL A 1 711 ? -29.694 -12.741 50.390 1.00 24.03 711 VAL A O 1
ATOM 5605 N N . GLN A 1 712 ? -31.510 -14.007 50.030 1.00 28.81 712 GLN A N 1
ATOM 5606 C CA . GLN A 1 712 ? -30.806 -15.289 49.955 1.00 28.81 712 GLN A CA 1
ATOM 5607 C C . GLN A 1 712 ? -31.285 -16.071 48.721 1.00 28.81 712 GLN A C 1
ATOM 5609 O O . GLN A 1 712 ? -32.458 -16.005 48.353 1.00 28.81 712 GLN A O 1
ATOM 5614 N N . ALA A 1 713 ? -30.358 -16.737 48.031 1.00 24.72 713 ALA A N 1
ATOM 5615 C CA . ALA A 1 713 ? -30.610 -17.360 46.733 1.00 24.72 713 ALA A CA 1
ATOM 5616 C C . ALA A 1 713 ? -31.296 -18.731 46.850 1.00 24.72 713 ALA A C 1
ATOM 5618 O O . ALA A 1 713 ? -31.090 -19.447 47.828 1.00 24.72 713 ALA A O 1
ATOM 5619 N N . TYR A 1 714 ? -32.025 -19.126 45.801 1.00 27.34 714 TYR A N 1
ATOM 5620 C CA . TYR A 1 714 ? -32.542 -20.485 45.635 1.00 27.34 714 TYR A CA 1
ATOM 5621 C C . TYR A 1 714 ? -32.045 -21.119 44.337 1.00 27.34 714 TYR A C 1
ATOM 5623 O O . TYR A 1 714 ? -32.218 -20.573 43.249 1.00 27.34 714 TYR A O 1
ATOM 5631 N N . VAL A 1 715 ? -31.454 -22.306 44.474 1.00 26.58 715 VAL A N 1
ATOM 5632 C CA . VAL A 1 715 ? -31.213 -23.246 43.376 1.00 26.58 715 VAL A CA 1
ATOM 5633 C C . VAL A 1 715 ? -32.489 -24.060 43.166 1.00 26.58 715 VAL A C 1
ATOM 5635 O O . VAL A 1 715 ? -33.099 -24.510 44.134 1.00 26.58 715 VAL A O 1
ATOM 5638 N N . LEU A 1 716 ? -32.887 -24.262 41.909 1.00 29.70 716 LEU A N 1
ATOM 5639 C CA . LEU A 1 716 ? -34.034 -25.093 41.548 1.00 29.70 716 LEU A CA 1
ATOM 5640 C C . LEU A 1 716 ? -33.587 -26.472 41.059 1.00 29.70 716 LEU A C 1
ATOM 5642 O O . LEU A 1 716 ? -33.042 -26.597 39.965 1.00 29.70 716 LEU A O 1
ATOM 5646 N N . GLN A 1 717 ? -33.961 -27.511 41.801 1.00 24.88 717 GLN A N 1
ATOM 5647 C CA . GLN A 1 717 ? -34.409 -28.764 41.200 1.00 24.88 717 GLN A CA 1
ATOM 5648 C C . GLN A 1 717 ? -35.588 -29.287 42.034 1.00 24.88 717 GLN A C 1
ATOM 5650 O O . GLN A 1 717 ? -35.561 -29.201 43.259 1.00 24.88 717 GLN A O 1
ATOM 5655 N N . GLY A 1 718 ? -36.678 -29.670 41.365 1.00 24.55 718 GLY A N 1
ATOM 5656 C CA . GLY A 1 718 ? -37.998 -29.808 41.995 1.00 24.55 718 GLY A CA 1
ATOM 5657 C C . GLY A 1 718 ? -38.336 -31.209 42.505 1.00 24.55 718 GLY A C 1
ATOM 5658 O O . GLY A 1 718 ? -37.700 -32.188 42.122 1.00 24.55 718 GLY A O 1
ATOM 5659 N N . ASP A 1 719 ? -39.404 -31.278 43.301 1.00 23.03 719 ASP A N 1
ATOM 5660 C CA . ASP A 1 719 ? -39.976 -32.497 43.887 1.00 23.03 719 ASP A CA 1
ATOM 5661 C C . ASP A 1 719 ? -41.504 -32.541 43.597 1.00 23.03 719 ASP A C 1
ATOM 5663 O O . ASP A 1 719 ? -42.120 -31.466 43.576 1.00 23.03 719 ASP A O 1
ATOM 5667 N N . PRO A 1 720 ? -42.150 -33.692 43.282 1.00 36.31 720 PRO A N 1
ATOM 5668 C CA . PRO A 1 720 ? -43.449 -33.672 42.599 1.00 36.31 720 PRO A CA 1
ATOM 5669 C C . PRO A 1 720 ? -44.663 -34.248 43.373 1.00 36.31 720 PRO A C 1
ATOM 5671 O O . PRO A 1 720 ? -44.615 -35.343 43.923 1.00 36.31 720 PRO A O 1
ATOM 5674 N N . ARG A 1 721 ? -45.821 -33.595 43.148 1.00 26.36 721 ARG A N 1
ATOM 5675 C CA . ARG A 1 721 ? -47.231 -34.062 43.285 1.00 26.36 721 ARG A CA 1
ATOM 5676 C C . ARG A 1 721 ? -47.947 -33.974 44.645 1.00 26.36 721 ARG A C 1
ATOM 5678 O O . ARG A 1 721 ? -47.451 -34.341 45.698 1.00 26.36 721 ARG A O 1
ATOM 5685 N N . VAL A 1 722 ? -49.234 -33.638 44.516 1.00 26.97 722 VAL A N 1
ATOM 5686 C CA . VAL A 1 722 ? -50.364 -34.067 45.366 1.00 26.97 722 VAL A CA 1
ATOM 5687 C C . VAL A 1 722 ? -51.421 -34.721 44.419 1.00 26.97 722 VAL A C 1
ATOM 5689 O O . VAL A 1 722 ? -51.107 -34.870 43.232 1.00 26.97 722 VAL A O 1
ATOM 5692 N N . PRO A 1 723 ? -52.575 -35.275 44.851 1.00 36.00 723 PRO A N 1
ATOM 5693 C CA . PRO A 1 723 ? -52.911 -36.652 44.486 1.00 36.00 723 PRO A CA 1
ATOM 5694 C C . PRO A 1 723 ? -54.025 -36.815 43.434 1.00 36.00 723 PRO A C 1
ATOM 5696 O O . PRO A 1 723 ? -54.863 -35.939 43.229 1.00 36.00 723 PRO A O 1
ATOM 5699 N N . SER A 1 724 ? -54.106 -38.018 42.864 1.00 27.34 724 SER A N 1
ATOM 5700 C CA . SER A 1 724 ? -55.313 -38.571 42.235 1.00 27.34 724 SER A CA 1
ATOM 5701 C C . SER A 1 724 ? -55.409 -40.079 42.521 1.00 27.34 724 SER A C 1
ATOM 5703 O O . SER A 1 724 ? -54.415 -40.712 42.882 1.00 27.34 724 SER A O 1
ATOM 5705 N N . ALA A 1 725 ? -56.622 -40.638 42.469 1.00 26.98 725 ALA A N 1
ATOM 5706 C CA . ALA A 1 725 ? -56.928 -41.953 43.038 1.00 26.98 725 ALA A CA 1
ATOM 5707 C C . ALA A 1 725 ? -56.727 -43.149 42.079 1.00 26.98 725 ALA A C 1
ATOM 5709 O O . ALA A 1 725 ? -56.661 -43.013 40.860 1.00 26.98 725 ALA A O 1
ATOM 5710 N N . GLN A 1 726 ? -56.645 -44.329 42.699 1.00 26.17 726 GLN A N 1
ATOM 5711 C CA . GLN A 1 726 ? -56.539 -45.691 42.143 1.00 26.17 726 GLN A CA 1
ATOM 5712 C C . GLN A 1 726 ? -57.804 -46.138 41.347 1.00 26.17 726 GLN A C 1
ATOM 5714 O O . GLN A 1 726 ? -58.816 -45.446 41.475 1.00 26.17 726 GLN A O 1
ATOM 5719 N N . PRO A 1 727 ? -57.805 -47.257 40.557 1.00 35.38 727 PRO A N 1
ATOM 5720 C CA . PRO A 1 727 ? -57.228 -48.568 40.933 1.00 35.38 727 PRO A CA 1
ATOM 5721 C C . PRO A 1 727 ? -56.487 -49.448 39.884 1.00 35.38 727 PRO A C 1
ATOM 5723 O O . PRO A 1 727 ? -56.770 -49.433 38.694 1.00 35.38 727 PRO A O 1
ATOM 5726 N N . GLN A 1 728 ? -55.533 -50.226 40.433 1.00 24.28 728 GLN A N 1
ATOM 5727 C CA . GLN A 1 728 ? -55.192 -51.674 40.304 1.00 24.28 728 GLN A CA 1
ATOM 5728 C C . GLN A 1 728 ? -55.818 -52.589 39.206 1.00 24.28 728 GLN A C 1
ATOM 5730 O O . GLN A 1 728 ? -56.907 -52.278 38.732 1.00 24.28 728 GLN A O 1
ATOM 5735 N N . PRO A 1 729 ? -55.212 -53.774 38.870 1.00 36.12 729 PRO A N 1
ATOM 5736 C CA . PRO A 1 729 ? -54.332 -54.627 39.711 1.00 36.12 729 PRO A CA 1
ATOM 5737 C C . PRO A 1 729 ? -53.001 -55.167 39.098 1.00 36.12 729 PRO A C 1
ATOM 5739 O O . PRO A 1 729 ? -52.591 -54.800 38.003 1.00 36.12 729 PRO A O 1
ATOM 5742 N N . GLN A 1 730 ? -52.306 -56.001 39.895 1.00 23.36 730 GLN A N 1
ATOM 5743 C CA . GLN A 1 730 ? -50.990 -56.678 39.718 1.00 23.36 730 GLN A CA 1
ATOM 5744 C C . GLN A 1 730 ? -51.159 -58.154 39.216 1.00 23.36 730 GLN A C 1
ATOM 5746 O O . GLN A 1 730 ? -52.293 -58.454 38.834 1.00 23.36 730 GLN A O 1
ATOM 5751 N N . PRO A 1 731 ? -50.183 -59.120 39.253 1.00 40.19 731 PRO A N 1
ATOM 5752 C CA . PRO A 1 731 ? -48.742 -59.150 39.659 1.00 40.19 731 PRO A CA 1
ATOM 5753 C C . PRO A 1 731 ? -47.780 -59.831 38.628 1.00 40.19 731 PRO A C 1
ATOM 5755 O O . PRO A 1 731 ? -48.226 -60.209 37.552 1.00 40.19 731 PRO A O 1
ATOM 5758 N N . GLY A 1 732 ? -46.464 -60.038 38.842 1.00 24.55 732 GLY A N 1
ATOM 5759 C CA . GLY A 1 732 ? -45.516 -59.693 39.931 1.00 24.55 732 GLY A CA 1
ATOM 5760 C C . GLY A 1 732 ? -44.130 -60.377 39.750 1.00 24.55 732 GLY A C 1
ATOM 5761 O O . GLY A 1 732 ? -43.923 -61.029 38.732 1.00 24.55 732 GLY A O 1
ATOM 5762 N N . ASN A 1 733 ? -43.238 -60.277 40.760 1.00 26.14 733 ASN A N 1
ATOM 5763 C CA . ASN A 1 733 ? -41.856 -60.835 40.852 1.00 26.14 733 ASN A CA 1
ATOM 5764 C C . ASN A 1 733 ? -40.797 -60.290 39.850 1.00 26.14 733 ASN A C 1
ATOM 5766 O O . ASN A 1 733 ? -41.141 -59.897 38.743 1.00 26.14 733 ASN A O 1
ATOM 5770 N N . SER A 1 734 ? -39.482 -60.272 40.139 1.00 29.14 734 SER A N 1
ATOM 5771 C CA . SER A 1 734 ? -38.717 -60.305 41.415 1.00 29.14 734 SER A CA 1
ATOM 5772 C C . SER A 1 734 ? -37.231 -59.943 41.167 1.00 29.14 734 SER A C 1
ATOM 5774 O O . SER A 1 734 ? -36.748 -60.143 40.059 1.00 29.14 734 SER A O 1
ATOM 5776 N N . ASP A 1 735 ? -36.538 -59.457 42.205 1.00 27.12 735 ASP A N 1
ATOM 5777 C CA . ASP A 1 735 ? -35.083 -59.261 42.429 1.00 27.12 735 ASP A CA 1
ATOM 5778 C C . ASP A 1 735 ? -34.053 -59.846 41.425 1.00 27.12 735 ASP A C 1
ATOM 5780 O O . ASP A 1 735 ? -34.163 -60.998 41.013 1.00 27.12 735 ASP A O 1
ATOM 5784 N N . GLN A 1 736 ? -32.919 -59.158 41.185 1.00 28.38 736 GLN A N 1
ATOM 5785 C CA . GLN A 1 736 ? -31.684 -59.245 42.012 1.00 28.38 736 GLN A CA 1
ATOM 5786 C C . GLN A 1 736 ? -30.473 -58.538 41.330 1.00 28.38 736 GLN A C 1
ATOM 5788 O O . GLN A 1 736 ? -30.621 -57.866 40.312 1.00 28.38 736 GLN A O 1
ATOM 5793 N N . VAL A 1 737 ? -29.273 -58.640 41.919 1.00 25.50 737 VAL A N 1
ATOM 5794 C CA . VAL A 1 737 ? -28.017 -57.941 41.557 1.00 25.50 737 VAL A CA 1
ATOM 5795 C C . VAL A 1 737 ? -26.900 -58.975 41.351 1.00 25.50 737 VAL A C 1
ATOM 5797 O O . VAL A 1 737 ? -26.874 -59.913 42.141 1.00 25.50 737 VAL A O 1
ATOM 5800 N N . LEU A 1 738 ? -25.967 -58.789 40.390 1.00 25.72 738 LEU A N 1
ATOM 5801 C CA . LEU A 1 738 ? -24.497 -59.015 40.525 1.00 25.72 738 LEU A CA 1
ATOM 5802 C C . LEU A 1 738 ? -23.698 -58.901 39.195 1.00 25.72 738 LEU A C 1
ATOM 5804 O O . LEU A 1 738 ? -24.218 -58.466 38.172 1.00 25.72 738 LEU A O 1
ATOM 5808 N N . TYR A 1 739 ? -22.388 -59.174 39.274 1.00 25.86 739 TYR A N 1
ATOM 5809 C CA . TYR A 1 739 ? -21.301 -58.823 38.342 1.00 25.86 739 TYR A CA 1
ATOM 5810 C C . TYR A 1 739 ? -20.873 -59.949 37.353 1.00 25.86 739 TYR A C 1
ATOM 5812 O O . TYR A 1 739 ? -20.908 -61.123 37.700 1.00 25.86 739 TYR A O 1
ATOM 5820 N N . VAL A 1 740 ? -20.238 -59.524 36.241 1.00 25.52 740 VAL A N 1
ATOM 5821 C CA . VAL A 1 740 ? -19.026 -60.117 35.593 1.00 25.52 740 VAL A CA 1
ATOM 5822 C C . VAL A 1 740 ? -19.095 -61.234 34.507 1.00 25.52 740 VAL A C 1
ATOM 5824 O O . VAL A 1 740 ? -19.820 -62.212 34.590 1.00 25.52 740 VAL A O 1
ATOM 5827 N N . GLN A 1 741 ? -18.203 -61.037 33.512 1.00 26.58 741 GLN A N 1
ATOM 5828 C CA . GLN A 1 741 ? -17.586 -61.916 32.485 1.00 26.58 741 GLN A CA 1
ATOM 5829 C C . GLN A 1 741 ? -18.376 -62.626 31.357 1.00 26.58 741 GLN A C 1
ATOM 5831 O O . GLN A 1 741 ? -18.874 -63.736 31.481 1.00 26.58 741 GLN A O 1
ATOM 5836 N N . VAL A 1 742 ? -18.250 -62.021 30.166 1.00 41.44 742 VAL A N 1
ATOM 5837 C CA . VAL A 1 742 ? -17.711 -62.580 28.898 1.00 41.44 742 VAL A CA 1
ATOM 5838 C C . VAL A 1 742 ? -17.594 -64.113 28.745 1.00 41.44 742 VAL A C 1
ATOM 5840 O O . VAL A 1 742 ? -16.702 -64.738 29.315 1.00 41.44 742 VAL A O 1
ATOM 5843 N N . LEU A 1 743 ? -18.334 -64.640 27.761 1.00 24.91 743 LEU A N 1
ATOM 5844 C CA . LEU A 1 743 ? -17.990 -65.779 26.888 1.00 24.91 743 LEU A CA 1
ATOM 5845 C C . LEU A 1 743 ? -18.455 -65.448 25.445 1.00 24.91 743 LEU A C 1
ATOM 5847 O O . LEU A 1 743 ? -19.238 -64.516 25.262 1.00 24.91 743 LEU A O 1
ATOM 5851 N N . GLY A 1 744 ? -17.982 -66.160 24.411 1.00 25.36 744 GLY A N 1
ATOM 5852 C CA . GLY A 1 744 ? -18.348 -65.879 23.006 1.00 25.36 744 GLY A CA 1
ATOM 5853 C C . GLY A 1 744 ? -17.783 -66.873 21.976 1.00 25.36 744 GLY A C 1
ATOM 5854 O O . GLY A 1 744 ? -17.261 -67.914 22.367 1.00 25.36 744 GLY A O 1
ATOM 5855 N N . SER A 1 745 ? -17.821 -66.509 20.678 1.00 27.50 745 SER A N 1
ATOM 5856 C CA . SER A 1 745 ? -17.473 -67.352 19.495 1.00 27.50 745 SER A CA 1
ATOM 5857 C C . SER A 1 745 ? -18.463 -68.514 19.229 1.00 27.50 745 SER A C 1
ATOM 5859 O O . SER A 1 745 ? -19.311 -68.748 20.090 1.00 27.50 745 SER A O 1
ATOM 5861 N N . PRO A 1 746 ? -18.426 -69.250 18.083 1.00 47.12 746 PRO A N 1
ATOM 5862 C CA . PRO A 1 746 ? -17.515 -69.238 16.911 1.00 47.12 746 PRO A CA 1
ATOM 5863 C C . PRO A 1 746 ? -18.241 -68.832 15.582 1.00 47.12 746 PRO A C 1
ATOM 5865 O O . PRO A 1 746 ? -19.356 -68.332 15.647 1.00 47.12 746 PRO A O 1
ATOM 5868 N N . THR A 1 747 ? -17.712 -68.910 14.342 1.00 26.27 747 THR A N 1
ATOM 5869 C CA . THR A 1 747 ? -16.710 -69.826 13.735 1.00 26.27 747 THR A CA 1
ATOM 5870 C C . THR A 1 747 ? -16.002 -69.216 12.506 1.00 26.27 747 THR A C 1
ATOM 5872 O O . THR A 1 747 ? -16.585 -68.386 11.816 1.00 26.27 747 THR A O 1
ATOM 5875 N N . GLY A 1 748 ? -14.755 -69.640 12.233 1.00 26.47 748 GLY A N 1
ATOM 5876 C CA . GLY A 1 748 ? -13.961 -69.289 11.032 1.00 26.47 748 GLY A CA 1
ATOM 5877 C C . GLY A 1 748 ? -14.115 -70.291 9.864 1.00 26.47 748 GLY A C 1
ATOM 5878 O O . GLY A 1 748 ? -15.200 -70.862 9.749 1.00 26.47 748 GLY A O 1
ATOM 5879 N N . PRO A 1 749 ? -13.083 -70.545 9.014 1.00 44.28 749 PRO A N 1
ATOM 5880 C CA . PRO A 1 749 ? -11.654 -70.641 9.379 1.00 44.28 749 PRO A CA 1
ATOM 5881 C C . PRO A 1 749 ? -10.657 -69.801 8.529 1.00 44.28 749 PRO A C 1
ATOM 5883 O O . PRO A 1 749 ? -11.037 -69.133 7.574 1.00 44.28 749 PRO A O 1
ATOM 5886 N N . GLY A 1 750 ? -9.365 -69.843 8.910 1.00 27.77 750 GLY A N 1
ATOM 5887 C CA . GLY A 1 750 ? -8.210 -69.257 8.188 1.00 27.77 750 GLY A CA 1
ATOM 5888 C C . GLY A 1 750 ? -7.531 -70.243 7.209 1.00 27.77 750 GLY A C 1
ATOM 5889 O O . GLY A 1 750 ? -8.258 -71.043 6.619 1.00 27.77 750 GLY A O 1
ATOM 5890 N N . PRO A 1 751 ? -6.183 -70.265 7.030 1.00 41.94 751 PRO A N 1
ATOM 5891 C CA . PRO A 1 751 ? -5.089 -69.622 7.796 1.00 41.94 751 PRO A CA 1
ATOM 5892 C C . PRO A 1 751 ? -4.444 -68.410 7.065 1.00 41.94 751 PRO A C 1
ATOM 5894 O O . PRO A 1 751 ? -4.807 -68.114 5.935 1.00 41.94 751 PRO A O 1
ATOM 5897 N N . GLY A 1 752 ? -3.468 -67.661 7.602 1.00 26.73 752 GLY A N 1
ATOM 5898 C CA . GLY A 1 752 ? -2.875 -67.664 8.950 1.00 26.73 752 GLY A CA 1
ATOM 5899 C C . GLY A 1 752 ? -1.336 -67.748 8.972 1.00 26.73 752 GLY A C 1
ATOM 5900 O O . GLY A 1 752 ? -0.807 -68.847 8.885 1.00 26.73 752 GLY A O 1
ATOM 5901 N N . HIS A 1 753 ? -0.632 -66.617 9.151 1.00 27.52 753 HIS A N 1
ATOM 5902 C CA . HIS A 1 753 ? 0.737 -66.505 9.708 1.00 27.52 753 HIS A CA 1
ATOM 5903 C C . HIS A 1 753 ? 1.066 -65.032 10.060 1.00 27.52 753 HIS A C 1
ATOM 5905 O O . HIS A 1 753 ? 0.420 -64.112 9.564 1.00 27.52 753 HIS A O 1
ATOM 5911 N N . TYR A 1 754 ? 2.051 -64.807 10.939 1.00 26.11 754 TYR A N 1
ATOM 5912 C CA . TYR A 1 754 ? 2.473 -63.485 11.440 1.00 26.11 754 TYR A CA 1
ATOM 5913 C C . TYR A 1 754 ? 3.627 -62.893 10.614 1.00 26.11 754 TYR A C 1
ATOM 5915 O O . TYR A 1 754 ? 4.546 -63.646 10.299 1.00 26.11 754 TYR A O 1
ATOM 5923 N N . LEU A 1 755 ? 3.674 -61.559 10.426 1.00 26.67 755 LEU A N 1
ATOM 5924 C CA . LEU A 1 755 ? 4.863 -60.713 10.694 1.00 26.67 755 LEU A CA 1
ATOM 5925 C C . LEU A 1 755 ? 4.652 -59.208 10.392 1.00 26.67 755 LEU A C 1
ATOM 5927 O O . LEU A 1 755 ? 3.880 -58.851 9.516 1.00 26.67 755 LEU A O 1
ATOM 5931 N N . ARG A 1 756 ? 5.401 -58.383 11.147 1.00 24.64 756 ARG A N 1
ATOM 5932 C CA . ARG A 1 756 ? 5.926 -57.012 10.907 1.00 24.64 756 ARG A CA 1
ATOM 5933 C C . ARG A 1 756 ? 5.197 -56.013 9.984 1.00 24.64 756 ARG A C 1
ATOM 5935 O O . ARG A 1 756 ? 4.937 -56.270 8.817 1.00 24.64 756 ARG A O 1
ATOM 5942 N N . CYS A 1 757 ? 5.106 -54.773 10.471 1.00 29.80 757 CYS A N 1
ATOM 5943 C CA . CYS A 1 757 ? 4.934 -53.582 9.637 1.00 29.80 757 CYS A CA 1
ATOM 5944 C C . CYS A 1 757 ? 6.233 -53.220 8.894 1.00 29.80 757 CYS A C 1
ATOM 5946 O O . CYS A 1 757 ? 7.260 -53.072 9.548 1.00 29.80 757 CYS A O 1
ATOM 5948 N N . ASP A 1 758 ? 6.130 -52.970 7.589 1.00 27.03 758 ASP A N 1
ATOM 5949 C CA . ASP A 1 758 ? 6.917 -52.016 6.786 1.00 27.03 758 ASP A CA 1
ATOM 5950 C C . ASP A 1 758 ? 6.020 -51.665 5.571 1.00 27.03 758 ASP A C 1
ATOM 5952 O O . ASP A 1 758 ? 5.344 -52.538 5.036 1.00 27.03 758 ASP A O 1
ATOM 5956 N N . SER A 1 759 ? 5.728 -50.404 5.240 1.00 31.53 759 SER A N 1
ATOM 5957 C CA . SER A 1 759 ? 6.617 -49.332 4.764 1.00 31.53 759 SER A CA 1
ATOM 5958 C C . SER A 1 759 ? 7.077 -49.536 3.313 1.00 31.53 759 SER A C 1
ATOM 5960 O O . SER A 1 759 ? 8.036 -50.251 3.041 1.00 31.53 759 SER A O 1
ATOM 5962 N N . THR A 1 760 ? 6.410 -48.855 2.371 1.00 31.72 760 THR A N 1
ATOM 5963 C CA . THR A 1 760 ? 6.839 -48.744 0.964 1.00 31.72 760 THR A CA 1
ATOM 5964 C C . THR A 1 760 ? 6.697 -47.305 0.461 1.00 31.72 760 THR A C 1
ATOM 5966 O O . THR A 1 760 ? 5.632 -46.896 -0.005 1.00 31.72 760 THR A O 1
ATOM 5969 N N . GLN A 1 761 ? 7.785 -46.536 0.531 1.00 34.91 761 GLN A N 1
ATOM 5970 C CA . GLN A 1 761 ? 7.978 -45.345 -0.305 1.00 34.91 761 GLN A CA 1
ATOM 5971 C C . GLN A 1 761 ? 8.565 -45.750 -1.671 1.00 34.91 761 GLN A C 1
ATOM 5973 O O . GLN A 1 761 ? 9.352 -46.697 -1.723 1.00 34.91 761 GLN A O 1
ATOM 5978 N N . PRO A 1 762 ? 8.297 -45.004 -2.757 1.00 34.00 762 PRO A N 1
ATOM 5979 C CA . PRO A 1 762 ? 9.212 -44.912 -3.892 1.00 34.00 762 PRO A CA 1
ATOM 5980 C C . PRO A 1 762 ? 10.387 -43.960 -3.572 1.00 34.00 762 PRO A C 1
ATOM 5982 O O . PRO A 1 762 ? 10.220 -42.983 -2.843 1.00 34.00 762 PRO A O 1
ATOM 5985 N N . LEU A 1 763 ? 11.575 -44.252 -4.112 1.00 32.25 763 LEU A N 1
ATOM 5986 C CA . LEU A 1 763 ? 12.871 -43.621 -3.792 1.00 32.25 763 LEU A CA 1
ATOM 5987 C C . LEU A 1 763 ? 13.740 -43.532 -5.069 1.00 32.25 763 LEU A C 1
ATOM 5989 O O . LEU A 1 763 ? 13.540 -44.341 -5.971 1.00 32.25 763 LEU A O 1
ATOM 5993 N N . LEU A 1 764 ? 14.732 -42.644 -5.225 1.00 35.28 764 LEU A N 1
ATOM 5994 C CA . LEU A 1 764 ? 15.234 -41.529 -4.386 1.00 35.28 764 LEU A CA 1
ATOM 5995 C C . LEU A 1 764 ? 15.296 -40.256 -5.298 1.00 35.28 764 LEU A C 1
ATOM 5997 O O . LEU A 1 764 ? 14.364 -40.105 -6.079 1.00 35.28 764 LEU A O 1
ATOM 6001 N N . GLU A 1 765 ? 16.191 -39.254 -5.324 1.00 24.27 765 GLU A N 1
ATOM 6002 C CA . GLU A 1 765 ? 17.468 -38.848 -4.689 1.00 24.27 765 GLU A CA 1
ATOM 6003 C C . GLU A 1 765 ? 17.429 -37.315 -4.423 1.00 24.27 765 GLU A C 1
ATOM 6005 O O . GLU A 1 765 ? 16.608 -36.610 -5.005 1.00 24.27 765 GLU A O 1
ATOM 6010 N N . GLY A 1 766 ? 18.286 -36.702 -3.596 1.00 28.14 766 GLY A N 1
ATOM 6011 C CA . GLY A 1 766 ? 19.279 -37.266 -2.678 1.00 28.14 766 GLY A CA 1
ATOM 6012 C C . GLY A 1 766 ? 20.076 -36.191 -1.904 1.00 28.14 766 GLY A C 1
ATOM 6013 O O . GLY A 1 766 ? 20.086 -35.019 -2.265 1.00 28.14 766 GLY A O 1
ATOM 6014 N N . LEU A 1 767 ? 20.782 -36.654 -0.865 1.00 29.27 767 LEU A N 1
ATOM 6015 C CA . LEU A 1 767 ? 21.918 -36.041 -0.143 1.00 29.27 767 LEU A CA 1
ATOM 6016 C C . LEU A 1 767 ? 21.754 -34.804 0.789 1.00 29.27 767 LEU A C 1
ATOM 6018 O O . LEU A 1 767 ? 21.608 -33.657 0.378 1.00 29.27 767 LEU A O 1
ATOM 6022 N N . SER A 1 768 ? 22.126 -35.081 2.050 1.00 28.00 768 SER A N 1
ATOM 6023 C CA . SER A 1 768 ? 22.726 -34.223 3.101 1.00 28.00 768 SER A CA 1
ATOM 6024 C C . SER A 1 768 ? 21.805 -33.568 4.163 1.00 28.00 768 SER A C 1
ATOM 6026 O O . SER A 1 768 ? 20.651 -33.265 3.869 1.00 28.00 768 SER A O 1
ATOM 6028 N N . PRO A 1 769 ? 22.253 -33.453 5.443 1.00 35.50 769 PRO A N 1
ATOM 6029 C CA . PRO A 1 769 ? 21.339 -33.614 6.581 1.00 35.50 769 PRO A CA 1
ATOM 6030 C C . PRO A 1 769 ? 21.186 -32.405 7.528 1.00 35.50 769 PRO A C 1
ATOM 6032 O O . PRO A 1 769 ? 22.050 -31.535 7.627 1.00 35.50 769 PRO A O 1
ATOM 6035 N N . SER A 1 770 ? 20.117 -32.452 8.333 1.00 26.42 770 SER A N 1
ATOM 6036 C CA . SER A 1 770 ? 19.853 -31.572 9.487 1.00 26.42 770 SER A CA 1
ATOM 6037 C C . SER A 1 770 ? 19.965 -32.354 10.814 1.00 26.42 770 SER A C 1
ATOM 6039 O O . SER A 1 770 ? 19.635 -33.542 10.830 1.00 26.42 770 SER A O 1
ATOM 6041 N N . PRO A 1 771 ? 20.403 -31.741 11.934 1.00 32.78 771 PRO A N 1
ATOM 6042 C CA . PRO A 1 771 ? 20.663 -32.451 13.194 1.00 32.78 771 PRO A CA 1
ATOM 6043 C C . PRO A 1 771 ? 19.407 -32.715 14.051 1.00 32.78 771 PRO A C 1
ATOM 6045 O O . PRO A 1 771 ? 18.382 -32.051 13.902 1.00 32.78 771 PRO A O 1
ATOM 6048 N N . LYS A 1 772 ? 19.521 -33.670 14.988 1.00 27.67 772 LYS A N 1
ATOM 6049 C CA . LYS A 1 772 ? 18.505 -34.002 16.010 1.00 27.67 772 LYS A CA 1
ATOM 6050 C C . LYS A 1 772 ? 18.721 -33.255 17.342 1.00 27.67 772 LYS A C 1
ATOM 6052 O O . LYS A 1 772 ? 19.697 -32.532 17.518 1.00 27.67 772 LYS A O 1
ATOM 6057 N N . SER A 1 773 ? 17.752 -33.415 18.243 1.00 27.45 773 SER A N 1
ATOM 6058 C CA . SER A 1 773 ? 17.593 -32.741 19.536 1.00 27.45 773 SER A CA 1
ATOM 6059 C C . SER A 1 773 ? 18.528 -33.224 20.659 1.00 27.45 773 SER A C 1
ATOM 6061 O O . SER A 1 773 ? 19.099 -34.308 20.595 1.00 27.45 773 SER A O 1
ATOM 6063 N N . TYR A 1 774 ? 18.619 -32.394 21.705 1.00 26.91 774 TYR A N 1
ATOM 6064 C CA . TYR A 1 774 ? 19.245 -32.661 23.009 1.00 26.91 774 TYR A CA 1
ATOM 6065 C C . TYR A 1 774 ? 18.676 -33.896 23.727 1.00 26.91 774 TYR A C 1
ATOM 6067 O O . TYR A 1 774 ? 17.461 -34.075 23.713 1.00 26.91 774 TYR A O 1
ATOM 6075 N N . GLU A 1 775 ? 19.521 -34.590 24.502 1.00 27.19 775 GLU A N 1
ATOM 6076 C CA . GLU A 1 775 ? 19.248 -34.818 25.933 1.00 27.19 775 GLU A CA 1
ATOM 6077 C C . GLU A 1 775 ? 20.540 -35.037 26.756 1.00 27.19 775 GLU A C 1
ATOM 6079 O O . GLU A 1 775 ? 21.642 -35.005 26.208 1.00 27.19 775 GLU A O 1
ATOM 6084 N N . ASN A 1 776 ? 20.411 -35.105 28.086 1.00 32.38 776 ASN A N 1
ATOM 6085 C CA . ASN A 1 776 ? 21.429 -34.670 29.058 1.00 32.38 776 ASN A CA 1
ATOM 6086 C C . ASN A 1 776 ? 22.434 -35.742 29.529 1.00 32.38 776 ASN A C 1
ATOM 6088 O O . ASN A 1 776 ? 22.092 -36.916 29.607 1.00 32.38 776 ASN A O 1
ATOM 6092 N N . LEU A 1 777 ? 23.619 -35.279 29.963 1.00 26.00 777 LEU A N 1
ATOM 6093 C CA . LEU A 1 777 ? 24.425 -35.637 31.163 1.00 26.00 777 LEU A CA 1
ATOM 6094 C C . LEU A 1 777 ? 25.668 -34.692 31.156 1.00 26.00 777 LEU A C 1
ATOM 6096 O O . LEU A 1 777 ? 25.924 -34.062 30.133 1.00 26.00 777 LEU A O 1
ATOM 6100 N N . TRP A 1 778 ? 26.412 -34.392 32.229 1.00 27.25 778 TRP A N 1
ATOM 6101 C CA . TRP A 1 778 ? 27.176 -35.254 33.149 1.00 27.25 778 TRP A CA 1
ATOM 6102 C C . TRP A 1 778 ? 27.569 -34.493 34.444 1.00 27.25 778 TRP A C 1
ATOM 6104 O O . TRP A 1 778 ? 27.578 -33.264 34.466 1.00 27.25 778 TRP A O 1
ATOM 6114 N N . PHE A 1 779 ? 28.003 -35.227 35.476 1.00 24.53 779 PHE A N 1
ATOM 6115 C CA . PHE A 1 779 ? 28.800 -34.746 36.625 1.00 24.53 779 PHE A CA 1
ATOM 6116 C C . PHE A 1 779 ? 30.091 -35.600 36.744 1.00 24.53 779 PHE A C 1
ATOM 6118 O O . PHE A 1 779 ? 30.093 -36.720 36.240 1.00 24.53 779 PHE A O 1
ATOM 6125 N N . GLN A 1 780 ? 31.107 -35.116 37.491 1.00 26.25 780 GLN A N 1
ATOM 6126 C CA . GLN A 1 780 ? 32.357 -35.822 37.903 1.00 26.25 780 GLN A CA 1
ATOM 6127 C C . GLN A 1 780 ? 33.394 -36.109 36.774 1.00 26.25 780 GLN A C 1
ATOM 6129 O O . GLN A 1 780 ? 32.998 -36.298 35.631 1.00 26.25 780 GLN A O 1
ATOM 6134 N N . THR A 1 781 ? 34.731 -36.156 36.964 1.00 22.98 781 THR A N 1
ATOM 6135 C CA . THR A 1 781 ? 35.673 -35.648 38.011 1.00 22.98 781 THR A CA 1
ATOM 6136 C C . THR A 1 781 ? 37.114 -35.504 37.437 1.00 22.98 781 THR A C 1
ATOM 6138 O O . THR A 1 781 ? 37.405 -36.001 36.354 1.00 22.98 781 THR A O 1
ATOM 6141 N N . SER A 1 782 ? 38.004 -34.830 38.182 1.00 25.12 782 SER A N 1
ATOM 6142 C CA . SER A 1 782 ? 39.486 -34.693 38.068 1.00 25.12 782 SER A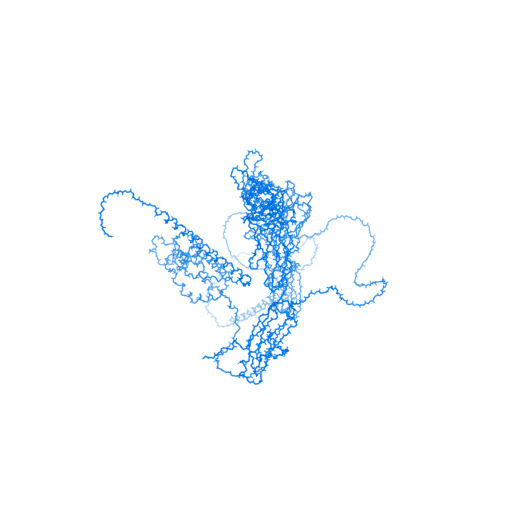 CA 1
ATOM 6143 C C . SER A 1 782 ? 40.279 -36.028 38.048 1.00 25.12 782 SER A C 1
ATOM 6145 O O . SER A 1 782 ? 39.700 -37.048 38.406 1.00 25.12 782 SER A O 1
ATOM 6147 N N . SER A 1 783 ? 41.594 -36.154 37.748 1.00 24.84 783 SER A N 1
ATOM 6148 C CA . SER A 1 783 ? 42.750 -35.322 37.257 1.00 24.84 783 SER A CA 1
ATOM 6149 C C . SER A 1 783 ? 43.937 -36.315 36.970 1.00 24.84 783 SER A C 1
ATOM 6151 O O . SER A 1 783 ? 43.604 -37.468 36.687 1.00 24.84 783 SER A O 1
ATOM 6153 N N . PRO A 1 784 ? 45.277 -36.058 37.093 1.00 40.78 784 PRO A N 1
ATOM 6154 C CA . PRO A 1 784 ? 46.153 -34.863 36.974 1.00 40.78 784 PRO A CA 1
ATOM 6155 C C . PRO A 1 784 ? 47.395 -35.060 36.033 1.00 40.78 784 PRO A C 1
ATOM 6157 O O . PRO A 1 784 ? 47.612 -36.145 35.501 1.00 40.78 784 PRO A O 1
ATOM 6160 N N . GLY A 1 785 ? 48.264 -34.040 35.875 1.00 24.98 785 GLY A N 1
ATOM 6161 C CA . GLY A 1 785 ? 49.598 -34.180 35.239 1.00 24.98 785 GLY A CA 1
ATOM 6162 C C . GLY A 1 785 ? 50.382 -32.862 35.028 1.00 24.98 785 GLY A C 1
ATOM 6163 O O . GLY A 1 785 ? 50.004 -32.051 34.190 1.00 24.98 785 GLY A O 1
ATOM 6164 N N . THR A 1 786 ? 51.475 -32.661 35.773 1.00 22.48 786 THR A N 1
ATOM 6165 C CA . THR A 1 786 ? 52.345 -31.448 35.861 1.00 22.48 786 THR A CA 1
ATOM 6166 C C . THR A 1 786 ? 53.834 -31.812 35.562 1.00 22.48 786 THR A C 1
ATOM 6168 O O . THR A 1 786 ? 54.039 -32.986 35.239 1.00 22.48 786 THR A O 1
ATOM 6171 N N . PRO A 1 787 ? 54.889 -30.940 35.642 1.00 37.84 787 PRO A N 1
ATOM 6172 C CA . PRO A 1 787 ? 54.974 -29.559 36.176 1.00 37.84 787 PRO A CA 1
ATOM 6173 C C . PRO A 1 787 ? 55.783 -28.482 35.375 1.00 37.84 787 PRO A C 1
ATOM 6175 O O . PRO A 1 787 ? 56.699 -28.802 34.627 1.00 37.84 787 PRO A O 1
ATOM 6178 N N . GLU A 1 788 ? 55.482 -27.206 35.693 1.00 23.91 788 GLU A N 1
ATOM 6179 C CA . GLU A 1 788 ? 56.398 -26.046 35.927 1.00 23.91 788 GLU A CA 1
ATOM 6180 C C . GLU A 1 788 ? 57.333 -25.472 34.834 1.00 23.91 788 GLU A C 1
ATOM 6182 O O . GLU A 1 788 ? 57.622 -26.149 33.847 1.00 23.91 788 GLU A O 1
ATOM 6187 N N . PRO A 1 789 ? 57.843 -24.215 34.992 1.00 32.94 789 PRO A N 1
ATOM 6188 C CA . PRO A 1 789 ? 57.753 -23.243 36.129 1.00 32.94 789 PRO A CA 1
ATOM 6189 C C . PRO A 1 789 ? 57.028 -21.910 35.758 1.00 32.94 789 PRO A C 1
ATOM 6191 O O . PRO A 1 789 ? 56.552 -21.807 34.632 1.00 32.94 789 PRO A O 1
ATOM 6194 N N . LEU A 1 790 ? 56.962 -20.780 36.502 1.00 26.02 790 LEU A N 1
ATOM 6195 C CA . LEU A 1 790 ? 56.923 -20.264 37.916 1.00 26.02 790 LEU A CA 1
ATOM 6196 C C . LEU A 1 790 ? 56.978 -18.698 37.762 1.00 26.02 790 LEU A C 1
ATOM 6198 O O . LEU A 1 790 ? 57.465 -18.253 36.725 1.00 26.02 790 LEU A O 1
ATOM 6202 N N . VAL A 1 791 ? 56.633 -17.735 38.642 1.00 28.12 791 VAL A N 1
ATOM 6203 C CA . VAL A 1 791 ? 55.862 -17.482 39.906 1.00 28.12 791 VAL A CA 1
ATOM 6204 C C . VAL A 1 791 ? 55.993 -15.936 40.167 1.00 28.12 791 VAL A C 1
ATOM 6206 O O . VAL A 1 791 ? 56.835 -15.349 39.475 1.00 28.12 791 VAL A O 1
ATOM 6209 N N . PRO A 1 792 ? 55.343 -15.203 41.117 1.00 31.70 792 PRO A N 1
ATOM 6210 C CA . PRO A 1 792 ? 54.145 -15.385 41.976 1.00 31.70 792 PRO A CA 1
ATOM 6211 C C . PRO A 1 792 ? 52.942 -14.490 41.516 1.00 31.70 792 PRO A C 1
ATOM 6213 O O . PRO A 1 792 ? 53.113 -13.686 40.605 1.00 31.70 792 PRO A O 1
ATOM 6216 N N . HIS A 1 793 ? 51.674 -14.601 41.959 1.00 22.56 793 HIS A N 1
ATOM 6217 C CA . HIS A 1 793 ? 51.046 -14.695 43.308 1.00 22.56 793 HIS A CA 1
ATOM 6218 C C . HIS A 1 793 ? 51.210 -13.425 44.181 1.00 22.56 793 HIS A C 1
ATOM 6220 O O . HIS A 1 793 ? 52.239 -12.760 44.036 1.00 22.56 793 HIS A O 1
ATOM 6226 N N . PRO A 1 794 ? 50.236 -13.035 45.049 1.00 33.47 794 PRO A N 1
ATOM 6227 C CA . PRO A 1 794 ? 49.133 -13.814 45.672 1.00 33.47 794 PRO A CA 1
ATOM 6228 C C . PRO A 1 794 ? 47.703 -13.290 45.350 1.00 33.47 794 PRO A C 1
ATOM 6230 O O . PRO A 1 794 ? 47.587 -12.267 44.681 1.00 33.47 794 PRO A O 1
ATOM 6233 N N . GLU A 1 795 ? 46.568 -13.819 45.837 1.00 25.56 795 GLU A N 1
ATOM 6234 C CA . GLU A 1 795 ? 46.057 -15.161 46.233 1.00 25.56 795 GLU A CA 1
ATOM 6235 C C . GLU A 1 795 ? 44.503 -15.060 46.257 1.00 25.56 795 GLU A C 1
ATOM 6237 O O . GLU A 1 795 ? 43.964 -13.951 46.254 1.00 25.56 795 GLU A O 1
ATOM 6242 N N . ASP A 1 796 ? 43.784 -16.188 46.243 1.00 27.16 796 ASP A N 1
ATOM 6243 C CA . ASP A 1 796 ? 42.309 -16.244 46.227 1.00 27.16 796 ASP A CA 1
ATOM 6244 C C . ASP A 1 796 ? 41.669 -16.158 47.627 1.00 27.16 796 ASP A C 1
ATOM 6246 O O . ASP A 1 796 ? 42.240 -16.653 48.596 1.00 27.16 796 ASP A O 1
ATOM 6250 N N . ASP A 1 797 ? 40.409 -15.698 47.698 1.00 22.34 797 ASP A N 1
ATOM 6251 C CA . ASP A 1 797 ? 39.371 -16.519 48.347 1.00 22.34 797 ASP A CA 1
ATOM 6252 C C . ASP A 1 797 ? 37.945 -16.258 47.793 1.00 22.34 797 ASP A C 1
ATOM 6254 O O . ASP A 1 797 ? 37.557 -15.136 47.468 1.00 22.34 797 ASP A O 1
ATOM 6258 N N . SER A 1 798 ? 37.193 -17.354 47.694 1.00 25.41 798 SER A N 1
ATOM 6259 C CA . SER A 1 798 ? 35.745 -17.579 47.537 1.00 25.41 798 SER A CA 1
ATOM 6260 C C . SER A 1 798 ? 34.756 -16.394 47.470 1.00 25.41 798 SER A C 1
ATOM 6262 O O . SER A 1 798 ? 34.684 -15.603 48.404 1.00 25.41 798 SER A O 1
ATOM 6264 N N . ILE A 1 799 ? 33.815 -16.425 46.497 1.00 26.22 799 ILE A N 1
ATOM 6265 C CA . ILE A 1 799 ? 32.364 -16.131 46.693 1.00 26.22 799 ILE A CA 1
ATOM 6266 C C . ILE A 1 799 ? 31.507 -16.417 45.432 1.00 26.22 799 ILE A C 1
ATOM 6268 O O . ILE A 1 799 ? 31.924 -16.183 44.300 1.00 26.22 799 ILE A O 1
ATOM 6272 N N . PHE A 1 800 ? 30.260 -16.870 45.634 1.00 28.11 800 PHE A N 1
ATOM 6273 C CA . PHE A 1 800 ? 29.176 -16.832 44.632 1.00 28.11 800 PHE A CA 1
ATOM 6274 C C . PHE A 1 800 ? 28.590 -15.401 44.561 1.00 28.11 800 PHE A C 1
ATOM 6276 O O . PHE A 1 800 ? 27.800 -15.031 45.430 1.00 28.11 800 PHE A O 1
ATOM 6283 N N . GLU A 1 801 ? 28.935 -14.596 43.548 1.00 24.61 801 GLU A N 1
ATOM 6284 C CA . GLU A 1 801 ? 28.371 -13.239 43.345 1.00 24.61 801 GLU A CA 1
ATOM 6285 C C . GLU A 1 801 ? 27.346 -13.173 42.179 1.00 24.61 801 GLU A C 1
ATOM 6287 O O . GLU A 1 801 ? 27.374 -14.023 41.283 1.00 24.61 801 GLU A O 1
ATOM 6292 N N . PRO A 1 802 ? 26.386 -12.217 42.185 1.00 35.06 802 PRO A N 1
ATOM 6293 C CA . PRO A 1 802 ? 25.123 -12.362 41.454 1.00 35.06 802 PRO A CA 1
ATOM 6294 C C . PRO A 1 802 ? 25.037 -11.606 40.113 1.00 35.06 802 PRO A C 1
ATOM 6296 O O . PRO A 1 802 ? 25.933 -10.886 39.685 1.00 35.06 802 PRO A O 1
ATOM 6299 N N . LEU A 1 803 ? 23.864 -11.729 39.477 1.00 33.06 803 LEU A N 1
ATOM 6300 C CA . LEU A 1 803 ? 23.424 -11.059 38.241 1.00 33.06 803 LEU A CA 1
ATOM 6301 C C . LEU A 1 803 ? 23.477 -9.510 38.308 1.00 33.06 803 LEU A C 1
ATOM 6303 O O . LEU A 1 803 ? 22.444 -8.851 38.441 1.00 33.06 803 LEU A O 1
ATOM 6307 N N . LEU A 1 804 ? 24.670 -8.921 38.179 1.00 28.50 804 LEU A N 1
ATOM 6308 C CA . LEU A 1 804 ? 24.899 -7.469 38.266 1.00 28.50 804 LEU A CA 1
ATOM 6309 C C . LEU A 1 804 ? 25.088 -6.748 36.917 1.00 28.50 804 LEU A C 1
ATOM 6311 O O . LEU A 1 804 ? 24.975 -5.521 36.878 1.00 28.50 804 LEU A O 1
ATOM 6315 N N . ASP A 1 805 ? 25.257 -7.472 35.805 1.00 30.73 805 ASP A N 1
ATOM 6316 C CA . ASP A 1 805 ? 25.432 -6.921 34.443 1.00 30.73 805 ASP A CA 1
ATOM 6317 C C . ASP A 1 805 ? 24.132 -6.378 33.800 1.00 30.73 805 ASP A C 1
ATOM 6319 O O . ASP A 1 805 ? 23.818 -6.601 32.627 1.00 30.73 805 ASP A O 1
ATOM 6323 N N . PHE A 1 806 ? 23.357 -5.603 34.564 1.00 36.59 806 PHE A N 1
ATOM 6324 C CA . PHE A 1 806 ? 22.260 -4.786 34.046 1.00 36.59 806 PHE A CA 1
ATOM 6325 C C . PHE A 1 806 ? 22.658 -3.297 34.030 1.00 36.59 806 PHE A C 1
ATOM 6327 O O . PHE A 1 806 ? 22.757 -2.683 35.097 1.00 36.59 806 PHE A O 1
ATOM 6334 N N . PRO A 1 807 ? 22.783 -2.648 32.849 1.00 37.81 807 PRO A N 1
ATOM 6335 C CA . PRO A 1 807 ? 23.208 -1.243 32.733 1.00 37.81 807 PRO A CA 1
ATOM 6336 C C . PRO A 1 807 ? 22.356 -0.214 33.501 1.00 37.81 807 PRO A C 1
ATOM 6338 O O . PRO A 1 807 ? 22.784 0.919 33.705 1.00 37.81 807 PRO A O 1
ATOM 6341 N N . LEU A 1 808 ? 21.151 -0.595 33.940 1.00 38.00 808 LEU A N 1
ATOM 6342 C CA . LEU A 1 808 ? 20.276 0.222 34.789 1.00 38.00 808 LEU A CA 1
ATOM 6343 C C . LEU A 1 808 ? 20.775 0.372 36.238 1.00 38.00 808 LEU A C 1
ATOM 6345 O O . LEU A 1 808 ? 20.406 1.345 36.891 1.00 38.00 808 LEU A O 1
ATOM 6349 N N . LEU A 1 809 ? 21.594 -0.556 36.745 1.00 38.91 809 LEU A N 1
ATOM 6350 C CA . LEU A 1 809 ? 22.131 -0.504 38.112 1.00 38.91 809 LEU A CA 1
ATOM 6351 C C . LEU A 1 809 ? 23.444 0.285 38.193 1.00 38.91 809 LEU A C 1
ATOM 6353 O O . LEU A 1 809 ? 23.683 0.983 39.176 1.00 38.91 809 LEU A O 1
ATOM 6357 N N . GLN A 1 810 ? 24.268 0.244 37.145 1.00 36.38 810 GLN A N 1
ATOM 6358 C CA . GLN A 1 810 ? 25.572 0.915 37.127 1.00 36.38 810 GLN A CA 1
ATOM 6359 C C . GLN A 1 810 ? 25.435 2.444 37.272 1.00 36.38 810 GLN A C 1
ATOM 6361 O O . GLN A 1 810 ? 26.163 3.064 38.045 1.00 36.38 810 GLN A O 1
ATOM 6366 N N . GLY A 1 811 ? 24.425 3.038 36.623 1.00 36.72 811 GLY A N 1
ATOM 6367 C CA . GLY A 1 811 ? 24.094 4.465 36.747 1.00 36.72 811 GLY A CA 1
ATOM 6368 C C . GLY A 1 811 ? 23.467 4.886 38.085 1.00 36.72 811 GLY A C 1
ATOM 6369 O O . GLY A 1 811 ? 23.296 6.079 38.315 1.00 36.72 811 GLY A O 1
ATOM 6370 N N . LEU A 1 812 ? 23.121 3.946 38.976 1.00 35.53 812 LEU A N 1
ATOM 6371 C CA . LEU A 1 812 ? 22.650 4.271 40.328 1.00 35.53 812 LEU A CA 1
ATOM 6372 C C . LEU A 1 812 ? 23.801 4.435 41.329 1.00 35.53 812 LEU A C 1
ATOM 6374 O O . LEU A 1 812 ? 23.632 5.167 42.300 1.00 35.53 812 LEU A O 1
ATOM 6378 N N . ARG A 1 813 ? 24.972 3.821 41.092 1.00 28.19 813 ARG A N 1
ATOM 6379 C CA . ARG A 1 813 ? 26.106 3.871 42.035 1.00 28.19 813 ARG A CA 1
ATOM 6380 C C . ARG A 1 813 ? 26.726 5.274 42.108 1.00 28.19 813 ARG A C 1
ATOM 6382 O O . ARG A 1 813 ? 26.859 5.816 43.198 1.00 28.19 813 ARG A O 1
ATOM 6389 N N . SER A 1 814 ? 26.962 5.925 40.965 1.00 26.66 814 SER A N 1
ATOM 6390 C CA . SER A 1 814 ? 27.433 7.325 40.906 1.00 26.66 814 SER A CA 1
ATOM 6391 C C . SER A 1 814 ? 26.432 8.348 41.466 1.00 26.66 814 SER A C 1
ATOM 6393 O O . SER A 1 814 ? 26.822 9.448 41.854 1.00 26.66 814 SER A O 1
ATOM 6395 N N . LEU A 1 815 ? 25.146 7.987 41.537 1.00 35.44 815 LEU A N 1
ATOM 6396 C CA . LEU A 1 815 ? 24.083 8.800 42.131 1.00 35.44 815 LEU A CA 1
ATOM 6397 C C . LEU A 1 815 ? 23.935 8.614 43.650 1.00 35.44 815 LEU A C 1
ATOM 6399 O O . LEU A 1 815 ? 23.118 9.319 44.241 1.00 35.44 815 LEU A O 1
ATOM 6403 N N . CYS A 1 816 ? 24.677 7.704 44.288 1.00 29.00 816 CYS A N 1
ATOM 6404 C CA . CYS A 1 816 ? 24.676 7.560 45.745 1.00 29.00 816 CYS A CA 1
ATOM 6405 C C . CYS A 1 816 ? 25.653 8.542 46.406 1.00 29.00 816 CYS A C 1
ATOM 6407 O O . CYS A 1 816 ? 25.224 9.366 47.214 1.00 29.00 816 CYS A O 1
ATOM 6409 N N . ASP A 1 817 ? 26.926 8.525 46.006 1.00 27.31 817 ASP A N 1
ATOM 6410 C CA . ASP A 1 817 ? 28.000 9.243 46.716 1.00 27.31 817 ASP A CA 1
ATOM 6411 C C . ASP A 1 817 ? 27.889 10.778 46.634 1.00 27.31 817 ASP A C 1
ATOM 6413 O O . ASP A 1 817 ? 28.423 11.489 47.481 1.00 27.31 817 ASP A O 1
ATOM 6417 N N . ARG A 1 818 ? 27.146 11.315 45.654 1.00 31.09 818 ARG A N 1
ATOM 6418 C CA . ARG A 1 818 ? 26.886 12.763 45.520 1.00 31.09 818 ARG A CA 1
ATOM 6419 C C . ARG A 1 818 ? 25.624 13.276 46.221 1.00 31.09 818 ARG A C 1
ATOM 6421 O O . ARG A 1 818 ? 25.470 14.488 46.348 1.00 31.09 818 ARG A O 1
ATOM 6428 N N . ARG A 1 819 ? 24.701 12.410 46.660 1.00 38.59 819 ARG A N 1
ATOM 6429 C CA . ARG A 1 819 ? 23.374 12.855 47.144 1.00 38.59 819 ARG A CA 1
ATOM 6430 C C . ARG A 1 819 ? 23.344 13.389 48.574 1.00 38.59 819 ARG A C 1
ATOM 6432 O O . ARG A 1 819 ? 22.378 14.062 48.917 1.00 38.59 819 ARG A O 1
ATOM 6439 N N . VAL A 1 820 ? 24.354 13.101 49.395 1.00 31.67 820 VAL A N 1
ATOM 6440 C CA . VAL A 1 820 ? 24.347 13.466 50.826 1.00 31.67 820 VAL A CA 1
ATOM 6441 C C . VAL A 1 820 ? 24.519 14.977 51.041 1.00 31.67 820 VAL A C 1
ATOM 6443 O O . VAL A 1 820 ? 23.914 15.529 51.952 1.00 31.67 820 VAL A O 1
ATOM 6446 N N . GLN A 1 821 ? 25.273 15.666 50.176 1.00 32.94 821 GLN A N 1
ATOM 6447 C CA . GLN A 1 821 ? 25.513 17.111 50.303 1.00 32.94 821 GLN A CA 1
ATOM 6448 C C . GLN A 1 821 ? 24.271 17.966 49.987 1.00 32.94 821 GLN A C 1
ATOM 6450 O O . GLN A 1 821 ? 24.019 18.973 50.639 1.00 32.94 821 GLN A O 1
ATOM 6455 N N . GLN A 1 822 ? 23.505 17.594 48.956 1.00 38.00 822 GLN A N 1
ATOM 6456 C CA . GLN A 1 822 ? 22.601 18.528 48.267 1.00 38.00 822 GLN A CA 1
ATOM 6457 C C . GLN A 1 822 ? 21.195 18.636 48.890 1.00 38.00 822 GLN A C 1
ATOM 6459 O O . GLN A 1 822 ? 20.377 19.439 48.446 1.00 38.00 822 GLN A O 1
ATOM 6464 N N . SER A 1 823 ? 20.878 17.828 49.905 1.00 40.00 823 SER A N 1
ATOM 6465 C CA . SER A 1 823 ? 19.543 17.779 50.522 1.00 40.00 823 SER A CA 1
ATOM 6466 C C . SER A 1 823 ? 19.292 18.820 51.618 1.00 40.00 823 SER A C 1
ATOM 6468 O O . SER A 1 823 ? 18.173 18.882 52.117 1.00 40.00 823 SER A O 1
ATOM 6470 N N . GLN A 1 824 ? 20.301 19.599 52.021 1.00 40.91 824 GLN A N 1
ATOM 6471 C CA . GLN A 1 824 ? 20.255 20.417 53.245 1.00 40.91 824 GLN A CA 1
ATOM 6472 C C . GLN A 1 824 ? 20.373 21.937 53.003 1.00 40.91 824 GLN A C 1
ATOM 6474 O O . GLN A 1 824 ? 20.308 22.717 53.947 1.00 40.91 824 GLN A O 1
ATOM 6479 N N . GLU A 1 825 ? 20.513 22.363 51.744 1.00 39.09 825 GLU A N 1
ATOM 6480 C CA . GLU A 1 825 ? 20.865 23.742 51.348 1.00 39.09 825 GLU A CA 1
ATOM 6481 C C . GLU A 1 825 ? 19.717 24.493 50.624 1.00 39.09 825 GLU A C 1
ATOM 6483 O O . GLU A 1 825 ? 19.852 25.653 50.248 1.00 39.09 825 GLU A O 1
ATOM 6488 N N . ASP A 1 826 ? 18.568 23.832 50.429 1.00 52.28 826 ASP A N 1
ATOM 6489 C CA . ASP A 1 826 ? 17.416 24.297 49.622 1.00 52.28 826 ASP A CA 1
ATOM 6490 C C . ASP A 1 826 ? 16.092 24.261 50.430 1.00 52.28 826 ASP A C 1
ATOM 6492 O O . ASP A 1 826 ? 14.998 24.283 49.863 1.00 52.28 826 ASP A O 1
ATOM 6496 N N . ASP A 1 827 ? 16.191 24.172 51.764 1.00 61.38 827 ASP A N 1
ATOM 6497 C CA . ASP A 1 827 ? 15.065 24.069 52.702 1.00 61.38 827 ASP A CA 1
ATOM 6498 C C . ASP A 1 827 ? 14.751 25.428 53.376 1.00 61.38 827 ASP A C 1
ATOM 6500 O O . ASP A 1 827 ? 15.670 26.147 53.774 1.00 61.38 827 ASP A O 1
ATOM 6504 N N . PRO A 1 828 ? 13.466 25.814 53.520 1.00 67.88 828 PRO A N 1
ATOM 6505 C CA . PRO A 1 828 ? 13.081 27.106 54.089 1.00 67.88 828 PRO A CA 1
ATOM 6506 C C . PRO A 1 828 ? 13.375 27.204 55.598 1.00 67.88 828 PRO A C 1
ATOM 6508 O O . PRO A 1 828 ? 13.209 26.216 56.317 1.00 67.88 828 PRO A O 1
ATOM 6511 N N . PRO A 1 829 ? 13.742 28.394 56.116 1.00 73.31 829 PRO A N 1
ATOM 6512 C CA . PRO A 1 829 ? 14.055 28.565 57.532 1.00 73.31 829 PRO A CA 1
ATOM 6513 C C . PRO A 1 829 ? 12.808 28.354 58.415 1.00 73.31 829 PRO A C 1
ATOM 6515 O O . PRO A 1 829 ? 11.729 28.846 58.073 1.00 73.31 829 PRO A O 1
ATOM 6518 N N . PRO A 1 830 ? 12.931 27.688 59.582 1.00 68.88 830 PRO A N 1
ATOM 6519 C CA . PRO A 1 830 ? 11.787 27.324 60.431 1.00 68.88 830 PRO A CA 1
ATOM 6520 C C . PRO A 1 830 ? 11.051 28.530 61.040 1.00 68.88 830 PRO A C 1
ATOM 6522 O O . PRO A 1 830 ? 9.896 28.413 61.439 1.00 68.88 830 PRO A O 1
ATOM 6525 N N . SER A 1 831 ? 11.688 29.704 61.071 1.00 67.62 831 SER A N 1
ATOM 6526 C CA . SER A 1 831 ? 11.092 30.980 61.485 1.00 67.62 831 SER A CA 1
ATOM 6527 C C . SER A 1 831 ? 10.192 31.633 60.423 1.00 67.62 831 SER A C 1
ATOM 6529 O O . SER A 1 831 ? 9.545 32.638 60.712 1.00 67.62 831 SER A O 1
ATOM 6531 N N . MET A 1 832 ? 10.128 31.096 59.198 1.00 77.25 832 MET A N 1
ATOM 6532 C CA . MET A 1 832 ? 9.263 31.621 58.139 1.00 77.25 832 MET A CA 1
ATOM 6533 C C . MET A 1 832 ? 7.785 31.380 58.477 1.00 77.25 832 MET A C 1
ATOM 6535 O O . MET A 1 832 ? 7.387 30.256 58.778 1.00 77.25 832 MET A O 1
ATOM 6539 N N . LEU A 1 833 ? 6.963 32.430 58.396 1.00 75.88 833 LEU A N 1
ATOM 6540 C CA . LEU A 1 833 ? 5.523 32.353 58.657 1.00 75.88 833 LEU A CA 1
ATOM 6541 C C . LEU A 1 833 ? 4.785 31.515 57.602 1.00 75.88 833 LEU A C 1
ATOM 6543 O O . LEU A 1 833 ? 5.105 31.567 56.410 1.00 75.88 833 LEU A O 1
ATOM 6547 N N . LEU A 1 834 ? 3.741 30.805 58.029 1.00 76.44 834 LEU A N 1
ATOM 6548 C CA . LEU A 1 834 ? 2.777 30.148 57.148 1.00 76.44 834 LEU A CA 1
ATOM 6549 C C . LEU A 1 834 ? 2.119 31.169 56.209 1.00 76.44 834 LEU A C 1
ATOM 6551 O O . LEU A 1 834 ? 1.715 32.253 56.628 1.00 76.44 834 LEU A O 1
ATOM 6555 N N . LYS A 1 835 ? 1.992 30.802 54.926 1.00 70.31 835 LYS A N 1
ATOM 6556 C CA . LYS A 1 835 ? 1.567 31.692 53.826 1.00 70.31 835 LYS A CA 1
ATOM 6557 C C . LYS A 1 835 ? 0.338 32.538 54.142 1.00 70.31 835 LYS A C 1
ATOM 6559 O O . LYS A 1 835 ? 0.310 33.729 53.848 1.00 70.31 835 LYS A O 1
ATOM 6564 N N . ASP A 1 836 ? -0.663 31.909 54.735 1.00 73.25 836 ASP A N 1
ATOM 6565 C CA . ASP A 1 836 ? -1.975 32.511 54.932 1.00 73.25 836 ASP A CA 1
ATOM 6566 C C . ASP A 1 836 ? -1.954 33.553 56.092 1.00 73.25 836 ASP A C 1
ATOM 6568 O O . ASP A 1 836 ? -2.886 34.339 56.233 1.00 73.25 836 ASP A O 1
ATOM 6572 N N . TYR A 1 837 ? -0.832 33.650 56.830 1.00 74.06 837 TYR A N 1
ATOM 6573 C CA . TYR A 1 837 ? -0.531 34.656 57.864 1.00 74.06 837 TYR A CA 1
ATOM 6574 C C . TYR A 1 837 ? 0.525 35.704 57.446 1.00 74.06 837 TYR A C 1
ATOM 6576 O O . TYR A 1 837 ? 0.690 36.710 58.133 1.00 74.06 837 TYR A O 1
ATOM 6584 N N . GLN A 1 838 ? 1.225 35.523 56.316 1.00 70.31 838 GLN A N 1
ATOM 6585 C CA . GLN A 1 838 ? 2.316 36.419 55.874 1.00 70.31 838 GLN A CA 1
ATOM 6586 C C . GLN A 1 838 ? 1.863 37.857 55.562 1.00 70.31 838 GLN A C 1
ATOM 6588 O O . GLN A 1 838 ? 2.680 38.770 55.597 1.00 70.31 838 GLN A O 1
ATOM 6593 N N . ASN A 1 839 ? 0.577 38.060 55.259 1.00 73.06 839 ASN A N 1
ATOM 6594 C CA . ASN A 1 839 ? 0.008 39.362 54.885 1.00 73.06 839 ASN A CA 1
ATOM 6595 C C . ASN A 1 839 ? -0.875 39.979 55.991 1.00 73.06 839 ASN A C 1
ATOM 6597 O O . ASN A 1 839 ? -1.660 40.882 55.710 1.00 73.06 839 ASN A O 1
ATOM 6601 N N . VAL A 1 840 ? -0.804 39.477 57.231 1.00 77.19 840 VAL A N 1
ATOM 6602 C CA . VAL A 1 840 ? -1.641 39.950 58.347 1.00 77.19 840 VAL A CA 1
ATOM 6603 C C . VAL A 1 840 ? -1.050 41.234 58.954 1.00 77.19 840 VAL A C 1
ATOM 6605 O O . VAL A 1 840 ? 0.074 41.199 59.464 1.00 77.19 840 VAL A O 1
ATOM 6608 N N . PRO A 1 841 ? -1.775 42.372 58.954 1.00 73.19 841 PRO A N 1
ATOM 6609 C CA . PRO A 1 841 ? -1.278 43.609 59.551 1.00 73.19 841 PRO A CA 1
ATOM 6610 C C . PRO A 1 841 ? -1.013 43.450 61.054 1.00 73.19 841 PRO A C 1
ATOM 6612 O O . PRO A 1 841 ? -1.877 42.997 61.800 1.00 73.19 841 PRO A O 1
ATOM 6615 N N . GLY A 1 842 ? 0.173 43.861 61.508 1.00 69.56 842 GLY A N 1
ATOM 6616 C CA . GLY A 1 842 ? 0.539 43.850 62.929 1.00 69.56 842 GLY A CA 1
ATOM 6617 C C . GLY A 1 842 ? 1.126 42.538 63.465 1.00 69.56 842 GLY A C 1
ATOM 6618 O O . GLY A 1 842 ? 1.366 42.462 64.667 1.00 69.56 842 GLY A O 1
ATOM 6619 N N . ILE A 1 843 ? 1.422 41.547 62.611 1.00 68.25 843 ILE A N 1
ATOM 6620 C CA . ILE A 1 843 ? 2.001 40.245 63.012 1.00 68.25 843 ILE A CA 1
ATOM 6621 C C . ILE A 1 843 ? 3.329 40.362 63.796 1.00 68.25 843 ILE A C 1
ATOM 6623 O O . ILE A 1 843 ? 3.688 39.474 64.562 1.00 68.25 843 ILE A O 1
ATOM 6627 N N . GLU A 1 844 ? 4.038 41.485 63.652 1.00 68.31 844 GLU A N 1
ATOM 6628 C CA . GLU A 1 844 ? 5.276 41.813 64.376 1.00 68.31 844 GLU A CA 1
ATOM 6629 C C . GLU A 1 844 ? 5.061 42.163 65.861 1.00 68.31 844 GLU A C 1
ATOM 6631 O O . GLU A 1 844 ? 6.022 42.165 66.625 1.00 68.31 844 GLU A O 1
ATOM 6636 N N . LYS A 1 845 ? 3.820 42.452 66.281 1.00 76.00 845 LYS A N 1
ATOM 6637 C CA . LYS A 1 845 ? 3.452 42.817 67.664 1.00 76.00 845 LYS A CA 1
ATOM 6638 C C . LYS A 1 845 ? 2.902 41.645 68.489 1.00 76.00 845 LYS A C 1
ATOM 6640 O O . LYS A 1 845 ? 2.341 41.870 69.558 1.00 76.00 845 LYS A O 1
ATOM 6645 N N . VAL A 1 846 ? 2.991 40.422 67.973 1.00 77.12 846 VAL A N 1
ATOM 6646 C CA . VAL A 1 846 ? 2.405 39.219 68.580 1.00 77.12 846 VAL A CA 1
ATOM 6647 C C . VAL A 1 846 ? 3.492 38.416 69.299 1.00 77.12 846 VAL A C 1
ATOM 6649 O O . VAL A 1 846 ? 4.597 38.286 68.773 1.00 77.12 846 VAL A O 1
ATOM 6652 N N . ASP A 1 847 ? 3.170 37.863 70.475 1.00 80.25 847 ASP A N 1
ATOM 6653 C CA . ASP A 1 847 ? 4.090 37.066 71.299 1.00 80.25 847 ASP A CA 1
ATOM 6654 C C . ASP A 1 847 ? 4.814 35.970 70.503 1.00 80.25 847 ASP A C 1
ATOM 6656 O O . ASP A 1 847 ? 4.204 35.241 69.711 1.00 80.25 847 ASP A O 1
ATOM 6660 N N . ASP A 1 848 ? 6.108 35.781 70.784 1.00 77.06 848 ASP A N 1
ATOM 6661 C CA . ASP A 1 848 ? 6.949 34.821 70.058 1.00 77.06 848 ASP A CA 1
ATOM 6662 C C . ASP A 1 848 ? 6.433 33.370 70.155 1.00 77.06 848 ASP A C 1
ATOM 6664 O O . ASP A 1 848 ? 6.653 32.578 69.239 1.00 77.06 848 ASP A O 1
ATOM 6668 N N . VAL A 1 849 ? 5.676 33.017 71.204 1.00 80.12 849 VAL A N 1
ATOM 6669 C CA . VAL A 1 849 ? 5.002 31.707 71.321 1.00 80.12 849 VAL A CA 1
ATOM 6670 C C . VAL A 1 849 ? 3.946 31.523 70.226 1.00 80.12 849 VAL A C 1
ATOM 6672 O O . VAL A 1 849 ? 3.915 30.488 69.564 1.00 80.12 849 VAL A O 1
ATOM 6675 N N . VAL A 1 850 ? 3.106 32.534 69.987 1.00 79.25 850 VAL A N 1
ATOM 6676 C CA . VAL A 1 850 ? 2.079 32.497 68.933 1.00 79.25 850 VAL A CA 1
ATOM 6677 C C . VAL A 1 850 ? 2.743 32.545 67.560 1.00 79.25 850 VAL A C 1
ATOM 6679 O O . VAL A 1 850 ? 2.404 31.756 66.684 1.00 79.25 850 VAL A O 1
ATOM 6682 N N . LYS A 1 851 ? 3.756 33.400 67.396 1.00 77.75 851 LYS A N 1
ATOM 6683 C CA . LYS A 1 851 ? 4.583 33.521 66.186 1.00 77.75 851 LYS A CA 1
ATOM 6684 C C . LYS A 1 851 ? 5.246 32.195 65.783 1.00 77.75 851 LYS A C 1
ATOM 6686 O O . LYS A 1 851 ? 5.361 31.913 64.594 1.00 77.75 851 LYS A O 1
ATOM 6691 N N . ARG A 1 852 ? 5.618 31.362 66.764 1.00 80.38 852 ARG A N 1
ATOM 6692 C CA . ARG A 1 852 ? 6.151 29.999 66.585 1.00 80.38 852 ARG A CA 1
ATOM 6693 C C . ARG A 1 852 ? 5.075 28.960 66.247 1.00 80.38 852 ARG A C 1
ATOM 6695 O O . ARG A 1 852 ? 5.362 28.006 65.536 1.00 80.38 852 ARG A O 1
ATOM 6702 N N . LEU A 1 853 ? 3.831 29.149 66.697 1.00 79.94 853 LEU A N 1
ATOM 6703 C CA . LEU A 1 853 ? 2.691 28.308 66.297 1.00 79.94 853 LEU A CA 1
ATOM 6704 C C . LEU A 1 853 ? 2.256 28.552 64.841 1.00 79.94 853 LEU A C 1
ATOM 6706 O O . LEU A 1 853 ? 1.756 27.633 64.200 1.00 79.94 853 LEU A O 1
ATOM 6710 N N . ILE A 1 854 ? 2.467 29.762 64.308 1.00 80.38 854 ILE A N 1
ATOM 6711 C CA . ILE A 1 854 ? 2.171 30.119 62.906 1.00 80.38 854 ILE A CA 1
ATOM 6712 C C . ILE A 1 854 ? 3.401 30.083 61.976 1.00 80.38 854 ILE A C 1
ATOM 6714 O O . ILE A 1 854 ? 3.316 30.539 60.832 1.00 80.38 854 ILE A O 1
ATOM 6718 N N . SER A 1 855 ? 4.544 29.560 62.432 1.00 80.38 855 SER A N 1
ATOM 6719 C CA . SER A 1 855 ? 5.744 29.378 61.605 1.00 80.38 855 SER A CA 1
ATOM 6720 C C . SER A 1 855 ? 5.840 27.970 61.007 1.00 80.38 855 SER A C 1
ATOM 6722 O O . SER A 1 855 ? 5.106 27.049 61.371 1.00 80.38 855 SER A O 1
ATOM 6724 N N . LEU A 1 856 ? 6.785 27.784 60.083 1.00 76.38 856 LEU A N 1
ATOM 6725 C CA . LEU A 1 856 ? 7.115 26.481 59.505 1.00 76.38 856 LEU A CA 1
ATOM 6726 C C . LEU A 1 856 ? 7.587 25.436 60.527 1.00 76.38 856 LEU A C 1
ATOM 6728 O O . LEU A 1 856 ? 7.559 24.250 60.207 1.00 76.38 856 LEU A O 1
ATOM 6732 N N . GLU A 1 857 ? 7.998 25.838 61.732 1.00 78.69 857 GLU A N 1
ATOM 6733 C CA . GLU A 1 857 ? 8.434 24.915 62.786 1.00 78.69 857 GLU A CA 1
ATOM 6734 C C . GLU A 1 857 ? 7.304 23.990 63.273 1.00 78.69 857 GLU A C 1
ATOM 6736 O O . GLU A 1 857 ? 7.555 22.823 63.569 1.00 78.69 857 GLU A O 1
ATOM 6741 N N . MET A 1 858 ? 6.063 24.489 63.307 1.00 77.81 858 MET A N 1
ATOM 6742 C CA . MET A 1 858 ? 4.876 23.747 63.767 1.00 77.81 858 MET A CA 1
ATOM 6743 C C . MET A 1 858 ? 3.944 23.322 62.615 1.00 77.81 858 MET A C 1
ATOM 6745 O O . MET A 1 858 ? 2.888 22.732 62.845 1.00 77.81 858 MET A O 1
ATOM 6749 N N . ALA A 1 859 ? 4.326 23.608 61.367 1.00 76.88 859 ALA A N 1
ATOM 6750 C CA . ALA A 1 859 ? 3.515 23.358 60.179 1.00 76.88 859 ALA A CA 1
ATOM 6751 C C . ALA A 1 859 ? 3.403 21.866 59.815 1.00 76.88 859 ALA A C 1
ATOM 6753 O O . ALA A 1 859 ? 4.340 21.077 59.953 1.00 76.88 859 ALA A O 1
ATOM 6754 N N . ASN A 1 860 ? 2.266 21.470 59.241 1.00 80.94 860 ASN A N 1
ATOM 6755 C CA . ASN A 1 860 ? 2.070 20.111 58.747 1.00 80.94 860 ASN A CA 1
ATOM 6756 C C . ASN A 1 860 ? 2.950 19.860 57.504 1.00 80.94 860 ASN A C 1
ATOM 6758 O O . ASN A 1 860 ? 3.141 20.742 56.661 1.00 80.94 860 ASN A O 1
ATOM 6762 N N . LYS A 1 861 ? 3.422 18.620 57.297 1.00 79.19 861 LYS A N 1
ATOM 6763 C CA . LYS A 1 861 ? 4.183 18.227 56.093 1.00 79.19 861 LYS A CA 1
ATOM 6764 C C . LYS A 1 861 ? 3.477 18.619 54.781 1.00 79.19 861 LYS A C 1
ATOM 6766 O O . LYS A 1 861 ? 4.147 18.949 53.805 1.00 79.19 861 LYS A O 1
ATOM 6771 N N . LYS A 1 862 ? 2.138 18.655 54.748 1.00 82.00 862 LYS A N 1
ATOM 6772 C CA . LYS A 1 862 ? 1.349 19.157 53.603 1.00 82.00 862 LYS A CA 1
ATOM 6773 C C . LYS A 1 862 ? 1.624 20.638 53.280 1.00 82.00 862 LYS A C 1
ATOM 6775 O O . LYS A 1 862 ? 1.677 21.008 52.109 1.00 82.00 862 LYS A O 1
ATOM 6780 N N . GLU A 1 863 ? 1.809 21.474 54.296 1.00 80.62 863 GLU A N 1
ATOM 6781 C CA . GLU A 1 863 ? 2.024 22.924 54.187 1.00 80.62 863 GLU A CA 1
ATOM 6782 C C . GLU A 1 863 ? 3.490 23.246 53.898 1.00 80.62 863 GLU A C 1
ATOM 6784 O O . GLU A 1 863 ? 3.779 24.041 53.003 1.00 80.62 863 GLU A O 1
ATOM 6789 N N . MET A 1 864 ? 4.417 22.525 54.538 1.00 78.50 864 MET A N 1
ATOM 6790 C CA . MET A 1 864 ? 5.836 22.540 54.175 1.00 78.50 864 MET A CA 1
ATOM 6791 C C . MET A 1 864 ? 6.026 22.238 52.676 1.00 78.50 864 MET A C 1
ATOM 6793 O O . MET A 1 864 ? 6.767 22.937 51.987 1.00 78.50 864 MET A O 1
ATOM 6797 N N . LEU A 1 865 ? 5.312 21.244 52.128 1.00 83.25 865 LEU A N 1
ATOM 6798 C CA . LEU A 1 865 ? 5.360 20.918 50.696 1.00 83.25 865 LEU A CA 1
ATOM 6799 C C . LEU A 1 865 ? 4.649 21.956 49.802 1.00 83.25 865 LEU A C 1
ATOM 6801 O O . LEU A 1 865 ? 5.077 22.141 48.662 1.00 83.25 865 LEU A O 1
ATOM 6805 N N . LYS A 1 866 ? 3.615 22.661 50.295 1.00 83.19 866 LYS A N 1
ATOM 6806 C CA . LYS A 1 866 ? 2.997 23.825 49.613 1.00 83.19 866 LYS A CA 1
ATOM 6807 C C . LYS A 1 866 ? 4.041 24.938 49.446 1.00 83.19 866 LYS A C 1
ATOM 6809 O O . LYS A 1 866 ? 4.238 25.413 48.331 1.00 83.19 866 LYS A O 1
ATOM 6814 N N . ILE A 1 867 ? 4.771 25.277 50.510 1.00 82.06 867 ILE A N 1
ATOM 6815 C CA . ILE A 1 867 ? 5.777 26.352 50.508 1.00 82.06 867 ILE A CA 1
ATOM 6816 C C . ILE A 1 867 ? 7.033 25.964 49.708 1.00 82.06 867 ILE A C 1
ATOM 6818 O O . ILE A 1 867 ? 7.418 26.716 48.812 1.00 82.06 867 ILE A O 1
ATOM 6822 N N . LYS A 1 868 ? 7.595 24.757 49.899 1.00 82.31 868 LYS A N 1
ATOM 6823 C CA . LYS A 1 868 ? 8.710 24.242 49.071 1.00 82.31 868 LYS A CA 1
ATOM 6824 C C . LYS A 1 868 ? 8.359 24.206 47.576 1.00 82.31 868 LYS A C 1
ATOM 6826 O O . LYS A 1 868 ? 9.208 24.494 46.735 1.00 82.31 868 LYS A O 1
ATOM 6831 N N . LYS A 1 869 ? 7.103 23.893 47.215 1.00 85.00 869 LYS A N 1
ATOM 6832 C CA . LYS A 1 869 ? 6.631 24.007 45.825 1.00 85.00 869 LYS A CA 1
ATOM 6833 C C . LYS A 1 869 ? 6.670 25.453 45.350 1.00 85.00 869 LYS A C 1
ATOM 6835 O O . LYS A 1 869 ? 7.256 25.708 44.308 1.00 85.00 869 LYS A O 1
ATOM 6840 N N . GLU A 1 870 ? 6.056 26.386 46.069 1.00 81.06 870 GLU A N 1
ATOM 6841 C CA . GLU A 1 870 ? 5.971 27.782 45.625 1.00 81.06 870 GLU A CA 1
ATOM 6842 C C . GLU A 1 870 ? 7.352 28.449 45.476 1.00 81.06 870 GLU A C 1
ATOM 6844 O O . GLU A 1 870 ? 7.578 29.136 44.481 1.00 81.06 870 GLU A O 1
ATOM 6849 N N . GLN A 1 871 ? 8.305 28.155 46.369 1.00 81.88 871 GLN A N 1
ATOM 6850 C CA . GLN A 1 871 ? 9.695 28.628 46.267 1.00 81.88 871 GLN A CA 1
ATOM 6851 C C . GLN A 1 871 ? 10.440 28.088 45.035 1.00 81.88 871 GLN A C 1
ATOM 6853 O O . GLN A 1 871 ? 11.241 28.801 44.439 1.00 81.88 871 GLN A O 1
ATOM 6858 N N . LEU A 1 872 ? 10.184 26.843 44.617 1.00 81.38 872 LEU A N 1
ATOM 6859 C CA . LEU A 1 872 ? 10.776 26.296 43.391 1.00 81.38 872 LEU A CA 1
ATOM 6860 C C . LEU A 1 872 ? 10.034 26.754 42.124 1.00 81.38 872 LEU A C 1
ATOM 6862 O O . LEU A 1 872 ? 10.647 26.853 41.062 1.00 81.38 872 LEU A O 1
ATOM 6866 N N . MET A 1 873 ? 8.739 27.079 42.217 1.00 83.19 873 MET A N 1
ATOM 6867 C CA . MET A 1 873 ? 7.986 27.652 41.092 1.00 83.19 873 MET A CA 1
ATOM 6868 C C . MET A 1 873 ? 8.518 29.046 40.740 1.00 83.19 873 MET A C 1
ATOM 6870 O O . MET A 1 873 ? 8.688 29.320 39.559 1.00 83.19 873 MET A O 1
ATOM 6874 N N . SER A 1 874 ? 8.846 29.892 41.726 1.00 81.44 874 SER A N 1
ATOM 6875 C CA . SER A 1 874 ? 9.381 31.242 41.474 1.00 81.44 874 SER A CA 1
ATOM 6876 C C . SER A 1 874 ? 10.831 31.271 40.968 1.00 81.44 874 SER A C 1
ATOM 6878 O O . SER A 1 874 ? 11.191 32.211 40.265 1.00 81.44 874 SER A O 1
ATOM 6880 N N . LYS A 1 875 ? 11.655 30.249 41.258 1.00 80.75 875 LYS A N 1
ATOM 6881 C CA . LYS A 1 875 ? 12.985 30.082 40.628 1.00 80.75 875 LYS A CA 1
ATOM 6882 C C . LYS A 1 875 ? 12.874 29.696 39.142 1.00 80.75 875 LYS A C 1
ATOM 6884 O O . LYS A 1 875 ? 13.614 30.202 38.297 1.00 80.75 875 LYS A O 1
ATOM 6889 N N . VAL A 1 876 ? 11.958 28.779 38.810 1.00 80.50 876 VAL A N 1
ATOM 6890 C CA . VAL A 1 876 ? 11.885 28.160 37.473 1.00 80.50 876 VAL A CA 1
ATOM 6891 C C . VAL A 1 876 ? 10.958 28.913 36.513 1.00 80.50 876 VAL A C 1
ATOM 6893 O O . VAL A 1 876 ? 11.396 29.279 35.422 1.00 80.50 876 VAL A O 1
ATOM 6896 N N . VAL A 1 877 ? 9.699 29.130 36.899 1.00 81.38 877 VAL A N 1
ATOM 6897 C CA . VAL A 1 877 ? 8.593 29.521 36.007 1.00 81.38 877 VAL A CA 1
ATOM 6898 C C . VAL A 1 877 ? 8.478 31.043 35.919 1.00 81.38 877 VAL A C 1
ATOM 6900 O O . VAL A 1 877 ? 8.386 31.723 36.936 1.00 81.38 877 VAL A O 1
ATOM 6903 N N . GLU A 1 878 ? 8.423 31.589 34.702 1.00 73.31 878 GLU A N 1
ATOM 6904 C CA . GLU A 1 878 ? 8.382 33.046 34.473 1.00 73.31 878 GLU A CA 1
ATOM 6905 C C . GLU A 1 878 ? 7.091 33.713 34.984 1.00 73.31 878 GLU A C 1
ATOM 6907 O O . GLU A 1 878 ? 7.110 34.866 35.409 1.00 73.31 878 GLU A O 1
ATOM 6912 N N . ASN A 1 879 ? 5.971 32.983 34.986 1.00 74.50 879 ASN A N 1
ATOM 6913 C CA . ASN A 1 879 ? 4.685 33.444 35.507 1.00 74.50 879 ASN A CA 1
ATOM 6914 C C . ASN A 1 879 ? 4.254 32.599 36.722 1.00 74.50 879 ASN A C 1
ATOM 6916 O O . ASN A 1 879 ? 3.724 31.504 36.532 1.00 74.50 879 ASN A O 1
ATOM 6920 N N . PRO A 1 880 ? 4.367 33.094 37.973 1.00 64.06 880 PRO A N 1
ATOM 6921 C CA . PRO A 1 880 ? 4.077 32.303 39.179 1.00 64.06 880 PRO A CA 1
ATOM 6922 C C . PRO A 1 880 ? 2.587 31.960 39.381 1.00 64.06 880 PRO A C 1
ATOM 6924 O O . PRO A 1 880 ? 2.243 31.242 40.318 1.00 64.06 880 PRO A O 1
ATOM 6927 N N . LYS A 1 881 ? 1.693 32.463 38.517 1.00 68.94 881 LYS A N 1
ATOM 6928 C CA . LYS A 1 881 ? 0.274 32.069 38.460 1.00 68.94 881 LYS A CA 1
ATOM 6929 C C . LYS A 1 881 ? 0.014 30.879 37.528 1.00 68.94 881 LYS A C 1
ATOM 6931 O O . LYS A 1 881 ? -1.036 30.248 37.645 1.00 68.94 881 LYS A O 1
ATOM 6936 N N . ASP A 1 882 ? 0.932 30.551 36.617 1.00 72.38 882 ASP A N 1
ATOM 6937 C CA . ASP A 1 882 ? 0.751 29.412 35.722 1.00 72.38 882 ASP A CA 1
ATOM 6938 C C . ASP A 1 882 ? 1.022 28.093 36.460 1.00 72.38 882 ASP A C 1
ATOM 6940 O O . ASP A 1 882 ? 2.119 27.811 36.938 1.00 72.38 882 ASP A O 1
ATOM 6944 N N . THR A 1 883 ? -0.020 27.269 36.549 1.00 72.19 883 THR A N 1
ATOM 6945 C CA . THR A 1 883 ? 0.030 25.933 37.164 1.00 72.19 883 THR A CA 1
ATOM 6946 C C . THR A 1 883 ? 0.021 24.820 36.102 1.00 72.19 883 THR A C 1
ATOM 6948 O O . THR A 1 883 ? 0.069 23.638 36.439 1.00 72.19 883 THR A O 1
ATOM 6951 N N . SER A 1 884 ? -0.058 25.186 34.818 1.00 79.88 884 SER A N 1
ATOM 6952 C CA . SER A 1 884 ? -0.337 24.295 33.690 1.00 79.88 884 SER A CA 1
ATOM 6953 C C . SER A 1 884 ? 0.884 23.964 32.824 1.00 79.88 884 SER A C 1
ATOM 6955 O O . SER A 1 884 ? 0.936 22.856 32.281 1.00 79.88 884 SER A O 1
ATOM 6957 N N . SER A 1 885 ? 1.876 24.859 32.723 1.00 84.69 885 SER A N 1
ATOM 6958 C CA . SER A 1 885 ? 3.092 24.637 31.924 1.00 84.69 885 SER A CA 1
ATOM 6959 C C . SER A 1 885 ? 3.855 23.361 32.286 1.00 84.69 885 SER A C 1
ATOM 6961 O O . SER A 1 885 ? 3.780 22.811 33.390 1.00 84.69 885 SER A O 1
ATOM 6963 N N . LEU A 1 886 ? 4.644 22.884 31.318 1.00 84.31 886 LEU A N 1
ATOM 6964 C CA . LEU A 1 886 ? 5.511 21.719 31.495 1.00 84.31 886 LEU A CA 1
ATOM 6965 C C . LEU A 1 886 ? 6.505 21.932 32.648 1.00 84.31 886 LEU A C 1
ATOM 6967 O O . LEU A 1 886 ? 6.723 21.004 33.423 1.00 84.31 886 LEU A O 1
ATOM 6971 N N . GLU A 1 887 ? 7.049 23.142 32.796 1.00 86.06 887 GLU A N 1
ATOM 6972 C CA . GLU A 1 887 ? 7.915 23.541 33.913 1.00 86.06 887 GLU A CA 1
ATOM 6973 C C . GLU A 1 887 ? 7.191 23.443 35.258 1.00 86.06 887 GLU A C 1
ATOM 6975 O O . GLU A 1 887 ? 7.639 22.707 36.137 1.00 86.06 887 GLU A O 1
ATOM 6980 N N . ALA A 1 888 ? 6.033 24.100 35.398 1.00 87.06 888 ALA A N 1
ATOM 6981 C CA . ALA A 1 888 ? 5.212 24.082 36.610 1.00 87.06 888 ALA A CA 1
ATOM 6982 C C . ALA A 1 888 ? 4.878 22.650 37.075 1.00 87.06 888 ALA A C 1
ATOM 6984 O O . ALA A 1 888 ? 4.939 22.319 38.265 1.00 87.06 888 ALA A O 1
ATOM 6985 N N . GLN A 1 889 ? 4.584 21.759 36.125 1.00 88.00 889 GLN A N 1
ATOM 6986 C CA . GLN A 1 889 ? 4.347 20.343 36.398 1.00 88.00 889 GLN A CA 1
ATOM 6987 C C . GLN A 1 889 ? 5.634 19.566 36.748 1.00 88.00 889 GLN A C 1
ATOM 6989 O O . GLN A 1 889 ? 5.594 18.696 37.621 1.00 88.00 889 GLN A O 1
ATOM 6994 N N . ILE A 1 890 ? 6.783 19.871 36.131 1.00 90.12 890 ILE A N 1
ATOM 6995 C CA . ILE A 1 890 ? 8.089 19.265 36.460 1.00 90.12 890 ILE A CA 1
ATOM 6996 C C . ILE A 1 890 ? 8.563 19.683 37.862 1.00 90.12 890 ILE A C 1
ATOM 6998 O O . ILE A 1 890 ? 9.075 18.835 38.602 1.00 90.12 890 ILE A O 1
ATOM 7002 N N . VAL A 1 891 ? 8.341 20.939 38.264 1.00 88.75 891 VAL A N 1
ATOM 7003 C CA . VAL A 1 891 ? 8.578 21.436 39.631 1.00 88.75 891 VAL A CA 1
ATOM 7004 C C . VAL A 1 891 ? 7.701 20.673 40.627 1.00 88.75 891 VAL A C 1
ATOM 7006 O O . VAL A 1 891 ? 8.215 20.061 41.567 1.00 88.75 891 VAL A O 1
ATOM 7009 N N . ALA A 1 892 ? 6.386 20.618 40.384 1.00 87.94 892 ALA A N 1
ATOM 7010 C CA . ALA A 1 892 ? 5.436 19.921 41.254 1.00 87.94 892 ALA A CA 1
ATOM 7011 C C . ALA A 1 892 ? 5.755 18.420 41.413 1.00 87.94 892 ALA A C 1
ATOM 7013 O O . ALA A 1 892 ? 5.666 17.877 42.518 1.00 87.94 892 ALA A O 1
ATOM 7014 N N . LEU A 1 893 ? 6.169 17.748 40.332 1.00 89.94 893 LEU A N 1
ATOM 7015 C CA . LEU A 1 893 ? 6.633 16.359 40.383 1.00 89.94 893 LEU A CA 1
ATOM 7016 C C . LEU A 1 893 ? 7.955 16.215 41.144 1.00 89.94 893 LEU A C 1
ATOM 7018 O O . LEU A 1 893 ? 8.120 15.238 41.866 1.00 89.94 893 LEU A O 1
ATOM 7022 N N . SER A 1 894 ? 8.883 17.167 41.027 1.00 90.81 894 SER A N 1
ATOM 7023 C CA . SER A 1 894 ? 10.184 17.100 41.710 1.00 90.81 894 SER A CA 1
ATOM 7024 C C . SER A 1 894 ? 10.056 17.237 43.230 1.00 90.81 894 SER A C 1
ATOM 7026 O O . SER A 1 894 ? 10.674 16.457 43.950 1.00 90.81 894 SER A O 1
ATOM 7028 N N . VAL A 1 895 ? 9.187 18.127 43.724 1.00 89.81 895 VAL A N 1
ATOM 7029 C CA . VAL A 1 895 ? 8.849 18.218 45.161 1.00 89.81 895 VAL A CA 1
ATOM 7030 C C . VAL A 1 895 ? 8.227 16.916 45.667 1.00 89.81 895 VAL A C 1
ATOM 7032 O O . VAL A 1 895 ? 8.614 16.399 46.716 1.00 89.81 895 VAL A O 1
ATOM 7035 N N . LYS A 1 896 ? 7.300 16.336 44.891 1.00 89.19 896 LYS A N 1
ATOM 7036 C CA . LYS A 1 896 ? 6.663 15.057 45.228 1.00 89.19 896 LYS A CA 1
ATOM 7037 C C . LYS A 1 896 ? 7.664 13.891 45.241 1.00 89.19 896 LYS A C 1
ATOM 7039 O O . LYS A 1 896 ? 7.564 13.028 46.106 1.00 89.19 896 LYS A O 1
ATOM 7044 N N . ILE A 1 897 ? 8.645 13.889 44.335 1.00 91.12 897 ILE A N 1
ATOM 7045 C CA . ILE A 1 897 ? 9.747 12.914 44.309 1.00 91.12 897 ILE A CA 1
ATOM 7046 C C . ILE A 1 897 ? 10.637 13.065 45.548 1.00 91.12 897 ILE A C 1
ATOM 7048 O O . ILE A 1 897 ? 10.789 12.076 46.256 1.00 91.12 897 ILE A O 1
ATOM 7052 N N . ARG A 1 898 ? 11.144 14.271 45.869 1.00 88.19 898 ARG A N 1
ATOM 7053 C CA . ARG A 1 898 ? 11.973 14.502 47.075 1.00 88.19 898 ARG A CA 1
ATOM 7054 C C . ARG A 1 898 ? 11.249 14.005 48.343 1.00 88.19 898 ARG A C 1
ATOM 7056 O O . ARG A 1 898 ? 11.790 13.185 49.080 1.00 88.19 898 ARG A O 1
ATOM 7063 N N . SER A 1 899 ? 9.970 14.360 48.514 1.00 87.50 899 SER A N 1
ATOM 7064 C CA . SER A 1 899 ? 9.153 13.899 49.651 1.00 87.50 899 SER A CA 1
ATOM 7065 C C . SER A 1 899 ? 8.905 12.383 49.696 1.00 87.50 899 SER A C 1
ATOM 7067 O O . SER A 1 899 ? 8.628 11.851 50.775 1.00 87.50 899 SER A O 1
ATOM 7069 N N . TYR A 1 900 ? 8.930 11.687 48.557 1.00 87.69 900 TYR A N 1
ATOM 7070 C CA . TYR A 1 900 ? 8.835 10.226 48.508 1.00 87.69 900 TYR A CA 1
ATOM 7071 C C . TYR A 1 900 ? 10.196 9.555 48.737 1.00 87.69 900 TYR A C 1
ATOM 7073 O O . TYR A 1 900 ? 10.232 8.492 49.349 1.00 87.69 900 TYR A O 1
ATOM 7081 N N . GLU A 1 901 ? 11.309 10.162 48.318 1.00 86.56 901 GLU A N 1
ATOM 7082 C CA . GLU A 1 901 ? 12.659 9.683 48.644 1.00 86.56 901 GLU A CA 1
ATOM 7083 C C . GLU A 1 901 ? 12.911 9.760 50.166 1.00 86.56 901 GLU A C 1
ATOM 7085 O O . GLU A 1 901 ? 13.329 8.762 50.752 1.00 86.56 901 GLU A O 1
ATOM 7090 N N . GLU A 1 902 ? 12.525 10.857 50.834 1.00 85.19 902 GLU A N 1
ATOM 7091 C CA . GLU A 1 902 ? 12.497 10.971 52.308 1.00 85.19 902 GLU A CA 1
ATOM 7092 C C . GLU A 1 902 ? 11.693 9.836 52.979 1.00 85.19 902 GLU A C 1
ATOM 7094 O O . GLU A 1 902 ? 12.132 9.227 53.957 1.00 85.19 902 GLU A O 1
ATOM 7099 N N . HIS A 1 903 ? 10.490 9.545 52.462 1.00 84.81 903 HIS A N 1
ATOM 7100 C CA . HIS A 1 903 ? 9.620 8.491 53.000 1.00 84.81 903 HIS A CA 1
ATOM 7101 C C . HIS A 1 903 ? 10.238 7.105 52.800 1.00 84.81 903 HIS A C 1
ATOM 7103 O O . HIS A 1 903 ? 10.215 6.284 53.713 1.00 84.81 903 HIS A O 1
ATOM 7109 N N . MET A 1 904 ? 10.863 6.854 51.647 1.00 85.12 904 MET A N 1
ATOM 7110 C CA . MET A 1 904 ? 11.556 5.596 51.352 1.00 85.12 904 MET A CA 1
ATOM 7111 C C . MET A 1 904 ? 12.823 5.387 52.184 1.00 85.12 904 MET A C 1
ATOM 7113 O O . MET A 1 904 ? 13.134 4.242 52.508 1.00 85.12 904 MET A O 1
ATOM 7117 N N . GLN A 1 905 ? 13.536 6.450 52.574 1.00 81.56 905 GLN A N 1
ATOM 7118 C CA . GLN A 1 905 ? 14.672 6.338 53.495 1.00 81.56 905 GLN A CA 1
ATOM 7119 C C . GLN A 1 905 ? 14.237 5.773 54.857 1.00 81.56 905 GLN A C 1
ATOM 7121 O O . GLN A 1 905 ? 14.909 4.877 55.375 1.00 81.56 905 GLN A O 1
ATOM 7126 N N . LYS A 1 906 ? 13.101 6.249 55.392 1.00 82.69 906 LYS A N 1
ATOM 7127 C CA . LYS A 1 906 ? 12.535 5.821 56.686 1.00 82.69 906 LYS A CA 1
ATOM 7128 C C . LYS A 1 906 ? 11.755 4.501 56.599 1.00 82.69 906 LYS A C 1
ATOM 7130 O O . LYS A 1 906 ? 11.921 3.631 57.446 1.00 82.69 906 LYS A O 1
ATOM 7135 N N . HIS A 1 907 ? 10.950 4.308 55.554 1.00 83.69 907 HIS A N 1
ATOM 7136 C CA . HIS A 1 907 ? 10.002 3.194 55.412 1.00 83.69 907 HIS A CA 1
ATOM 7137 C C . HIS A 1 907 ? 10.355 2.268 54.234 1.00 83.69 907 HIS A C 1
ATOM 7139 O O . HIS A 1 907 ? 9.520 1.962 53.386 1.00 83.69 907 HIS A O 1
ATOM 7145 N N . ARG A 1 908 ? 11.602 1.772 54.189 1.00 80.69 908 ARG A N 1
ATOM 7146 C CA . ARG A 1 908 ? 12.179 0.981 53.071 1.00 80.69 908 ARG A CA 1
ATOM 7147 C C . ARG A 1 908 ? 11.354 -0.231 52.586 1.00 80.69 908 ARG A C 1
ATOM 7149 O O . ARG A 1 908 ? 11.582 -0.700 51.472 1.00 80.69 908 ARG A O 1
ATOM 7156 N N . LYS A 1 909 ? 10.431 -0.759 53.403 1.00 80.62 909 LYS A N 1
ATOM 7157 C CA . LYS A 1 909 ? 9.556 -1.907 53.075 1.00 80.62 909 LYS A CA 1
ATOM 7158 C C . LYS A 1 909 ? 8.228 -1.522 52.392 1.00 80.62 909 LYS A C 1
ATOM 7160 O O . LYS A 1 909 ? 7.534 -2.411 51.903 1.00 80.62 909 LYS A O 1
ATOM 7165 N N . ASP A 1 910 ? 7.871 -0.239 52.326 1.00 87.50 910 ASP A N 1
ATOM 7166 C CA . ASP A 1 910 ? 6.609 0.243 51.744 1.00 87.50 910 ASP A CA 1
ATOM 7167 C C . ASP A 1 910 ? 6.612 0.125 50.202 1.00 87.50 910 ASP A C 1
ATOM 7169 O O . ASP A 1 910 ? 7.096 0.986 49.460 1.00 87.50 910 ASP A O 1
ATOM 7173 N N . LYS A 1 911 ? 6.061 -0.992 49.708 1.00 84.31 911 LYS A N 1
ATOM 7174 C CA . LYS A 1 911 ? 5.966 -1.305 48.272 1.00 84.31 911 LYS A CA 1
ATOM 7175 C C . LYS A 1 911 ? 5.082 -0.308 47.503 1.00 84.31 911 LYS A C 1
ATOM 7177 O O . LYS A 1 911 ? 5.329 -0.079 46.317 1.00 84.31 911 LYS A O 1
ATOM 7182 N N . ALA A 1 912 ? 4.077 0.291 48.149 1.00 83.44 912 ALA A N 1
ATOM 7183 C CA . ALA A 1 912 ? 3.120 1.185 47.499 1.00 83.44 912 ALA A CA 1
ATOM 7184 C C . ALA A 1 912 ? 3.761 2.546 47.195 1.00 83.44 912 ALA A C 1
ATOM 7186 O O . ALA A 1 912 ? 3.777 2.981 46.040 1.00 83.44 912 ALA A O 1
ATOM 7187 N N . HIS A 1 913 ? 4.399 3.173 48.186 1.00 82.50 913 HIS A N 1
ATOM 7188 C CA . HIS A 1 913 ? 5.142 4.412 47.964 1.00 82.50 913 HIS A CA 1
ATOM 7189 C C . HIS A 1 913 ? 6.362 4.214 47.059 1.00 82.50 913 HIS A C 1
ATOM 7191 O O . HIS A 1 913 ? 6.646 5.092 46.243 1.00 82.50 913 HIS A O 1
ATOM 7197 N N . LYS A 1 914 ? 7.010 3.039 47.079 1.00 84.88 914 LYS A N 1
ATOM 7198 C CA . LYS A 1 914 ? 8.048 2.690 46.093 1.00 84.88 914 LYS A CA 1
ATOM 7199 C C . LYS A 1 914 ? 7.512 2.716 44.654 1.00 84.88 914 LYS A C 1
ATOM 7201 O O . LYS A 1 914 ? 8.169 3.260 43.766 1.00 84.88 914 LYS A O 1
ATOM 7206 N N . ARG A 1 915 ? 6.301 2.191 44.416 1.00 84.81 915 ARG A N 1
ATOM 7207 C CA . ARG A 1 915 ? 5.623 2.256 43.106 1.00 84.81 915 ARG A CA 1
ATOM 7208 C C . ARG A 1 915 ? 5.287 3.702 42.718 1.00 84.81 915 ARG A C 1
ATOM 7210 O O . ARG A 1 915 ? 5.587 4.106 41.595 1.00 84.81 915 ARG A O 1
ATOM 7217 N N . TYR A 1 916 ? 4.741 4.503 43.637 1.00 88.00 916 TYR A N 1
ATOM 7218 C CA . TYR A 1 916 ? 4.412 5.913 43.375 1.00 88.00 916 TYR A CA 1
ATOM 7219 C C . TYR A 1 916 ? 5.644 6.791 43.103 1.00 88.00 916 TYR A C 1
ATOM 7221 O O . TYR A 1 916 ? 5.578 7.673 42.241 1.00 88.00 916 TYR A O 1
ATOM 7229 N N . LEU A 1 917 ? 6.774 6.531 43.767 1.00 89.38 917 LEU A N 1
ATOM 7230 C CA . LEU A 1 917 ? 8.060 7.175 43.488 1.00 89.38 917 LEU A CA 1
ATOM 7231 C C . LEU A 1 917 ? 8.522 6.882 42.054 1.00 89.38 917 LEU A C 1
ATOM 7233 O O . LEU A 1 917 ? 8.743 7.814 41.281 1.00 89.38 917 LEU A O 1
ATOM 7237 N N . LEU A 1 918 ? 8.588 5.604 41.665 1.00 87.25 918 LEU A N 1
ATOM 7238 C CA . LEU A 1 918 ? 9.015 5.190 40.322 1.00 87.25 918 LEU A CA 1
ATOM 7239 C C . LEU A 1 918 ? 8.105 5.758 39.218 1.00 87.25 918 LEU A C 1
ATOM 7241 O O . LEU A 1 918 ? 8.603 6.297 38.230 1.00 87.25 918 LEU A O 1
ATOM 7245 N N . MET A 1 919 ? 6.782 5.724 39.411 1.00 85.19 919 MET A N 1
ATOM 7246 C CA . MET A 1 919 ? 5.818 6.325 38.476 1.00 85.19 919 MET A CA 1
ATOM 7247 C C . MET A 1 919 ? 5.979 7.851 38.365 1.00 85.19 919 MET A C 1
ATOM 7249 O O . MET A 1 919 ? 5.832 8.412 37.278 1.00 85.19 919 MET A O 1
ATOM 7253 N N . SER A 1 920 ? 6.311 8.535 39.465 1.00 87.88 920 SER A N 1
ATOM 7254 C CA . SER A 1 920 ? 6.561 9.984 39.458 1.00 87.88 920 SER A CA 1
ATOM 7255 C C . SER A 1 920 ? 7.861 10.332 38.722 1.00 87.88 920 SER A C 1
ATOM 7257 O O . SER A 1 920 ? 7.888 11.301 37.961 1.00 87.88 920 SER A O 1
ATOM 7259 N N . ILE A 1 921 ? 8.914 9.521 38.890 1.00 87.75 921 ILE A N 1
ATOM 7260 C CA . ILE A 1 921 ? 10.198 9.670 38.186 1.00 87.75 921 ILE A CA 1
ATOM 7261 C C . ILE A 1 921 ? 10.020 9.485 36.673 1.00 87.75 921 ILE A C 1
ATOM 7263 O O . ILE A 1 921 ? 10.439 10.360 35.915 1.00 87.75 921 ILE A O 1
ATOM 7267 N N . ASP A 1 922 ? 9.358 8.413 36.226 1.00 85.62 922 ASP A N 1
ATOM 7268 C CA . ASP A 1 922 ? 9.075 8.172 34.802 1.00 85.62 922 ASP A CA 1
ATOM 7269 C C . ASP A 1 922 ? 8.206 9.288 34.193 1.00 85.62 922 ASP A C 1
ATOM 7271 O O . ASP A 1 922 ? 8.537 9.816 33.126 1.00 85.62 922 ASP A O 1
ATOM 7275 N N . LYS A 1 923 ? 7.153 9.740 34.896 1.00 88.69 923 LYS A N 1
ATOM 7276 C CA . LYS A 1 923 ? 6.351 10.888 34.444 1.00 88.69 923 LYS A CA 1
ATOM 7277 C C . LYS A 1 923 ? 7.219 12.142 34.288 1.00 88.69 923 LYS A C 1
ATOM 7279 O O . LYS A 1 923 ? 7.156 12.788 33.242 1.00 88.69 923 LYS A O 1
ATOM 7284 N N . ARG A 1 924 ? 8.087 12.457 35.260 1.00 93.00 924 ARG A N 1
ATOM 7285 C CA . ARG A 1 924 ? 9.016 13.598 35.169 1.00 93.00 924 ARG A CA 1
ATOM 7286 C C . ARG A 1 924 ? 9.999 13.449 34.002 1.00 93.00 924 ARG A C 1
ATOM 7288 O O . ARG A 1 924 ? 10.196 14.408 33.260 1.00 93.00 924 ARG A O 1
ATOM 7295 N N . GLN A 1 925 ? 10.578 12.265 33.790 1.00 87.12 925 GLN A N 1
ATOM 7296 C CA . GLN A 1 925 ? 11.489 12.001 32.667 1.00 87.12 925 GLN A CA 1
ATOM 7297 C C . GLN A 1 925 ? 10.795 12.168 31.307 1.00 87.12 925 GLN A C 1
ATOM 7299 O O . GLN A 1 925 ? 11.364 12.783 30.405 1.00 87.12 925 GLN A O 1
ATOM 7304 N N . LYS A 1 926 ? 9.551 11.694 31.158 1.00 88.69 926 LYS A N 1
ATOM 7305 C CA . LYS A 1 926 ? 8.736 11.901 29.947 1.00 88.69 926 LYS A CA 1
ATOM 7306 C C . LYS A 1 926 ? 8.475 13.384 29.673 1.00 88.69 926 LYS A C 1
ATOM 7308 O O . LYS A 1 926 ? 8.565 13.806 28.522 1.00 88.69 926 LYS A O 1
ATOM 7313 N N . MET A 1 927 ? 8.219 14.180 30.712 1.00 89.62 927 MET A N 1
ATOM 7314 C CA . MET A 1 927 ? 8.007 15.626 30.580 1.00 89.62 927 MET A CA 1
ATOM 7315 C C . MET A 1 927 ? 9.301 16.383 30.251 1.00 89.62 927 MET A C 1
ATOM 7317 O O . MET A 1 927 ? 9.301 17.180 29.317 1.00 89.62 927 MET A O 1
ATOM 7321 N N . LEU A 1 928 ? 10.423 16.066 30.906 1.00 89.00 928 LEU A N 1
ATOM 7322 C CA . LEU A 1 928 ? 11.750 16.605 30.568 1.00 89.00 928 LEU A CA 1
ATOM 7323 C C . LEU A 1 928 ? 12.162 16.260 29.125 1.00 89.00 928 LEU A C 1
ATOM 7325 O O . LEU A 1 928 ? 12.671 17.110 28.399 1.00 89.00 928 LEU A O 1
ATOM 7329 N N . LYS A 1 929 ? 11.866 15.037 28.667 1.00 87.56 929 LYS A N 1
ATOM 7330 C CA . LYS A 1 929 ? 12.064 14.596 27.276 1.00 87.56 929 LYS A CA 1
ATOM 7331 C C . LYS A 1 929 ? 11.180 15.349 26.273 1.00 87.56 929 LYS A C 1
ATOM 7333 O O . LYS A 1 929 ? 11.551 15.430 25.103 1.00 87.56 929 LYS A O 1
ATOM 7338 N N . ASN A 1 930 ? 10.031 15.878 26.699 1.00 88.81 930 ASN A N 1
ATOM 7339 C CA . ASN A 1 930 ? 9.196 16.749 25.873 1.00 88.81 930 ASN A CA 1
ATOM 7340 C C . ASN A 1 930 ? 9.754 18.180 25.850 1.00 88.81 930 ASN A C 1
ATOM 7342 O O . ASN A 1 930 ? 10.005 18.712 24.776 1.00 88.81 930 ASN A O 1
ATOM 7346 N N . LEU A 1 931 ? 10.058 18.742 27.025 1.00 86.88 931 LEU A N 1
ATOM 7347 C CA . LEU A 1 931 ? 10.647 20.075 27.190 1.00 86.88 931 LEU A CA 1
ATOM 7348 C C . LEU A 1 931 ? 11.940 20.228 26.366 1.00 86.88 931 LEU A C 1
ATOM 7350 O O . LEU A 1 931 ? 12.078 21.172 25.596 1.00 86.88 931 LEU A O 1
ATOM 7354 N N . ARG A 1 932 ? 12.830 19.224 26.403 1.00 85.94 932 ARG A N 1
ATOM 7355 C CA . ARG A 1 932 ? 14.063 19.169 25.594 1.00 85.94 932 ARG A CA 1
ATOM 7356 C C . ARG A 1 932 ? 13.826 19.175 24.074 1.00 85.94 932 ARG A C 1
ATOM 7358 O O . ARG A 1 932 ? 14.738 19.526 23.330 1.00 85.94 932 ARG A O 1
ATOM 7365 N N . LYS A 1 933 ? 12.647 18.753 23.595 1.00 85.94 933 LYS A N 1
ATOM 7366 C CA . LYS A 1 933 ? 12.274 18.813 22.169 1.00 85.94 933 LYS A CA 1
ATOM 7367 C C . LYS A 1 933 ? 11.667 20.156 21.772 1.00 85.94 933 LYS A C 1
ATOM 7369 O O . LYS A 1 933 ? 11.834 20.550 20.625 1.00 85.94 933 LYS A O 1
ATOM 7374 N N . THR A 1 934 ? 10.912 20.794 22.667 1.00 86.00 934 THR A N 1
ATOM 7375 C CA . THR A 1 934 ? 10.134 22.002 22.357 1.00 86.00 934 THR A CA 1
ATOM 7376 C C . THR A 1 934 ? 10.893 23.289 22.665 1.00 86.00 934 THR A C 1
ATOM 7378 O O . THR A 1 934 ? 10.848 24.213 21.861 1.00 86.00 934 THR A O 1
ATOM 7381 N N . ASN A 1 935 ? 11.603 23.358 23.794 1.00 86.25 935 ASN A N 1
ATOM 7382 C CA . ASN A 1 935 ? 12.337 24.544 24.232 1.00 86.25 935 ASN A CA 1
ATOM 7383 C C . ASN A 1 935 ? 13.591 24.140 25.033 1.00 86.25 935 ASN A C 1
ATOM 7385 O O . ASN A 1 935 ? 13.543 23.897 26.240 1.00 86.25 935 ASN A O 1
ATOM 7389 N N . TYR A 1 936 ? 14.729 24.042 24.336 1.00 86.12 936 TYR A N 1
ATOM 7390 C CA . TYR A 1 936 ? 15.989 23.585 24.928 1.00 86.12 936 TYR A CA 1
ATOM 7391 C C . TYR A 1 936 ? 16.562 24.546 25.997 1.00 86.12 936 TYR A C 1
ATOM 7393 O O . TYR A 1 936 ? 16.903 24.045 27.069 1.00 86.12 936 TYR A O 1
ATOM 7401 N N . PRO A 1 937 ? 16.619 25.884 25.798 1.00 86.25 937 PRO A N 1
ATOM 7402 C CA . PRO A 1 937 ? 17.064 26.815 26.845 1.00 86.25 937 PRO A CA 1
ATOM 7403 C C . PRO A 1 937 ? 16.268 26.714 28.154 1.00 86.25 937 PRO A C 1
ATOM 7405 O O . PRO A 1 937 ? 16.850 26.692 29.238 1.00 86.25 937 PRO A O 1
ATOM 7408 N N . VAL A 1 938 ? 14.939 26.582 28.065 1.00 86.38 938 VAL A N 1
ATOM 7409 C CA . VAL A 1 938 ? 14.073 26.377 29.241 1.00 86.38 938 VAL A CA 1
ATOM 7410 C C . VAL A 1 938 ? 14.321 25.016 29.893 1.00 86.38 938 VAL A C 1
ATOM 7412 O O . VAL A 1 938 ? 14.350 24.923 31.120 1.00 86.38 938 VAL A O 1
ATOM 7415 N N . PHE A 1 939 ? 14.560 23.959 29.109 1.00 89.19 939 PHE A N 1
ATOM 7416 C CA . PHE A 1 939 ? 14.974 22.655 29.636 1.00 89.19 939 PHE A CA 1
ATOM 7417 C C . PHE A 1 939 ? 16.302 22.730 30.408 1.00 89.19 939 PHE A C 1
ATOM 7419 O O . PHE A 1 939 ? 16.398 22.149 31.490 1.00 89.19 939 PHE A O 1
ATOM 7426 N N . GLU A 1 940 ? 17.294 23.462 29.902 1.00 86.69 940 GLU A N 1
ATOM 7427 C CA . GLU A 1 940 ? 18.592 23.637 30.560 1.00 86.69 940 GLU A CA 1
ATOM 7428 C C . GLU A 1 940 ? 18.466 24.438 31.867 1.00 86.69 940 GLU A C 1
ATOM 7430 O O . GLU A 1 940 ? 18.914 23.959 32.912 1.00 86.69 940 GLU A O 1
ATOM 7435 N N . LYS A 1 941 ? 17.744 25.573 31.850 1.00 87.00 941 LYS A N 1
ATOM 7436 C CA . LYS A 1 941 ? 17.374 26.336 33.059 1.00 87.00 941 LYS A CA 1
ATOM 7437 C C . LYS A 1 941 ? 16.679 25.438 34.090 1.00 87.00 941 LYS A C 1
ATOM 7439 O O . LYS A 1 941 ? 17.113 25.356 35.234 1.00 87.00 941 LYS A O 1
ATOM 7444 N N . THR A 1 942 ? 15.646 24.704 33.674 1.00 85.75 942 THR A N 1
ATOM 7445 C CA . THR A 1 942 ? 14.851 23.825 34.554 1.00 85.75 942 THR A CA 1
ATOM 7446 C C . THR A 1 942 ? 15.693 22.712 35.180 1.00 85.75 942 THR A C 1
ATOM 7448 O O . THR A 1 942 ? 15.505 22.389 36.352 1.00 85.75 942 THR A O 1
ATOM 7451 N N . CYS A 1 943 ? 16.627 22.116 34.431 1.00 85.75 943 CYS A N 1
ATOM 7452 C CA . CYS A 1 943 ? 17.512 21.083 34.972 1.00 85.75 943 CYS A CA 1
ATOM 7453 C C . CYS A 1 943 ? 18.522 21.661 35.971 1.00 85.75 943 CYS A C 1
ATOM 7455 O O . CYS A 1 943 ? 18.780 21.026 36.994 1.00 85.75 943 CYS A O 1
ATOM 7457 N N . LYS A 1 944 ? 19.048 22.865 35.708 1.00 85.75 944 LYS A N 1
ATOM 7458 C CA . LYS A 1 944 ? 19.985 23.565 36.594 1.00 85.75 944 LYS A CA 1
ATOM 7459 C C . LYS A 1 944 ? 19.326 23.958 37.922 1.00 85.75 944 LYS A C 1
ATOM 7461 O O . LYS A 1 944 ? 19.801 23.536 38.970 1.00 85.75 944 LYS A O 1
ATOM 7466 N N . GLU A 1 945 ? 18.206 24.680 37.874 1.00 84.00 945 GLU A N 1
ATOM 7467 C CA . GLU A 1 945 ? 17.505 25.192 39.067 1.00 84.00 945 GLU A CA 1
ATOM 7468 C C . GLU A 1 945 ? 16.919 24.086 39.964 1.00 84.00 945 GLU A C 1
ATOM 7470 O O . GLU A 1 945 ? 16.778 24.273 41.170 1.00 84.00 945 GLU A O 1
ATOM 7475 N N . LEU A 1 946 ? 16.580 22.916 39.405 1.00 84.12 946 LEU A N 1
ATOM 7476 C CA . LEU A 1 946 ? 16.039 21.783 40.172 1.00 84.12 946 LEU A CA 1
ATOM 7477 C C . LEU A 1 946 ? 17.091 20.736 40.582 1.00 84.12 946 LEU A C 1
ATOM 7479 O O . LEU A 1 946 ? 16.734 19.765 41.261 1.00 84.12 946 LEU A O 1
ATOM 7483 N N . GLY A 1 947 ? 18.354 20.896 40.168 1.00 82.19 947 GLY A N 1
ATOM 7484 C CA . GLY A 1 947 ? 19.432 19.933 40.426 1.00 82.19 947 GLY A CA 1
ATOM 7485 C C . GLY A 1 947 ? 19.224 18.577 39.735 1.00 82.19 947 GLY A C 1
ATOM 7486 O O . GLY A 1 947 ? 19.438 17.531 40.343 1.00 82.19 947 GLY A O 1
ATOM 7487 N N . ILE A 1 948 ? 18.738 18.566 38.488 1.00 85.81 948 ILE A N 1
ATOM 7488 C CA . ILE A 1 948 ? 18.377 17.335 37.764 1.00 85.81 948 ILE A CA 1
ATOM 7489 C C . ILE A 1 948 ? 19.431 16.989 36.709 1.00 85.81 948 ILE A C 1
ATOM 7491 O O . ILE A 1 948 ? 19.447 17.555 35.616 1.00 85.81 948 ILE A O 1
ATOM 7495 N N . GLU A 1 949 ? 20.242 15.969 36.982 1.00 80.31 949 GLU A N 1
ATOM 7496 C CA . GLU A 1 949 ? 21.089 15.345 35.963 1.00 80.31 949 GLU A CA 1
ATOM 7497 C C . GLU A 1 949 ? 20.231 14.495 35.001 1.00 80.31 949 GLU A C 1
ATOM 7499 O O . GLU A 1 949 ? 19.661 13.468 35.375 1.00 80.31 949 GLU A O 1
ATOM 7504 N N . TYR A 1 950 ? 20.093 14.939 33.745 1.00 77.69 950 TYR A N 1
ATOM 7505 C CA . TYR A 1 950 ? 19.314 14.230 32.723 1.00 77.69 950 TYR A CA 1
ATOM 7506 C C . TYR A 1 950 ? 20.193 13.234 31.950 1.00 77.69 950 TYR A C 1
ATOM 7508 O O . TYR A 1 950 ? 20.802 13.565 30.930 1.00 77.69 950 TYR A O 1
ATOM 7516 N N . THR A 1 951 ? 20.224 11.980 32.402 1.00 73.81 951 THR A N 1
ATOM 7517 C CA . THR A 1 951 ? 20.872 10.884 31.669 1.00 73.81 951 THR A CA 1
ATOM 7518 C C . THR A 1 951 ? 20.118 10.580 30.367 1.00 73.81 951 THR A C 1
ATOM 7520 O O . THR A 1 951 ? 18.894 10.429 30.356 1.00 73.81 951 THR A O 1
ATOM 7523 N N . LEU A 1 952 ? 20.836 10.444 29.248 1.00 61.75 952 LEU A N 1
ATOM 7524 C CA . LEU A 1 952 ? 20.248 9.915 28.014 1.00 61.75 952 LEU A CA 1
ATOM 7525 C C . LEU A 1 952 ? 20.001 8.402 28.169 1.00 61.75 952 LEU A C 1
ATOM 7527 O O . LEU A 1 952 ? 20.936 7.684 28.521 1.00 61.75 952 LEU A O 1
ATOM 7531 N N . PRO A 1 953 ? 18.789 7.884 27.883 1.00 57.28 953 PRO A N 1
ATOM 7532 C CA . PRO A 1 953 ? 18.557 6.445 27.905 1.00 57.28 953 PRO A CA 1
ATOM 7533 C C . PRO A 1 953 ? 19.393 5.767 26.806 1.00 57.28 953 PRO A C 1
ATOM 7535 O O . PRO A 1 953 ? 19.448 6.292 25.685 1.00 57.28 953 PRO A O 1
ATOM 7538 N N . PRO A 1 954 ? 20.021 4.608 27.080 1.00 51.81 954 PRO A N 1
ATOM 7539 C CA . PRO A 1 954 ? 20.859 3.933 26.100 1.00 51.81 954 PRO A CA 1
ATOM 7540 C C . PRO A 1 954 ? 20.039 3.533 24.860 1.00 51.81 954 PRO A C 1
ATOM 7542 O O . PRO A 1 954 ? 18.874 3.138 24.984 1.00 51.81 954 PRO A O 1
ATOM 7545 N N . PRO A 1 955 ? 20.615 3.616 23.646 1.00 42.16 955 PRO A N 1
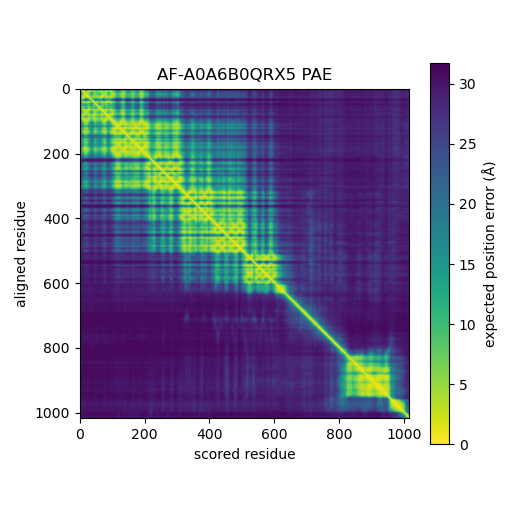ATOM 7546 C CA . PRO A 1 955 ? 19.929 3.206 22.426 1.00 42.16 955 PRO A CA 1
ATOM 7547 C C . PRO A 1 955 ? 19.555 1.720 22.500 1.00 42.16 955 PRO A C 1
ATOM 7549 O O . PRO A 1 955 ? 20.422 0.861 22.652 1.00 42.16 955 PRO A O 1
ATOM 7552 N N . TYR A 1 956 ? 18.260 1.420 22.371 1.00 41.66 956 TYR A N 1
ATOM 7553 C CA . TYR A 1 956 ? 17.705 0.072 22.515 1.00 41.66 956 TYR A CA 1
ATOM 7554 C C . TYR A 1 956 ? 18.180 -0.862 21.384 1.00 41.66 956 TYR A C 1
ATOM 7556 O O . TYR A 1 956 ? 17.616 -0.892 20.286 1.00 41.66 956 TYR A O 1
ATOM 7564 N N . HIS A 1 957 ? 19.249 -1.617 21.645 1.00 44.75 957 HIS A N 1
ATOM 7565 C CA . HIS A 1 957 ? 19.881 -2.512 20.676 1.00 44.75 957 HIS A CA 1
ATOM 7566 C C . HIS A 1 957 ? 19.200 -3.886 20.635 1.00 44.75 957 HIS A C 1
ATOM 7568 O O . HIS A 1 957 ? 19.640 -4.852 21.255 1.00 44.75 957 HIS A O 1
ATOM 7574 N N . ARG A 1 958 ? 18.149 -4.004 19.817 1.00 46.84 958 ARG A N 1
ATOM 7575 C CA . ARG A 1 958 ? 17.665 -5.312 19.342 1.00 46.84 958 ARG A CA 1
ATOM 7576 C C . ARG A 1 958 ? 18.795 -5.973 18.533 1.00 46.84 958 ARG A C 1
ATOM 7578 O O . ARG A 1 958 ? 19.307 -5.328 17.617 1.00 46.84 958 ARG A O 1
ATOM 7585 N N . LYS A 1 959 ? 19.195 -7.220 18.847 1.00 46.66 959 LYS A N 1
ATOM 7586 C CA . LYS A 1 959 ? 20.279 -7.938 18.131 1.00 46.66 959 LYS A CA 1
ATOM 7587 C C . LYS A 1 959 ? 20.041 -7.877 16.613 1.00 46.66 959 LYS A C 1
ATOM 7589 O O . LYS A 1 959 ? 19.010 -8.328 16.115 1.00 46.66 959 LYS A O 1
ATOM 7594 N N . ILE A 1 960 ? 20.975 -7.269 15.880 1.00 46.62 960 ILE A N 1
ATOM 7595 C CA . ILE A 1 960 ? 20.787 -6.931 14.465 1.00 46.62 960 ILE A CA 1
ATOM 7596 C C . ILE A 1 960 ? 21.208 -8.124 13.596 1.00 46.62 960 ILE A C 1
ATOM 7598 O O . ILE A 1 960 ? 22.398 -8.369 13.413 1.00 46.62 960 ILE A O 1
ATOM 7602 N N . HIS A 1 961 ? 20.247 -8.840 13.003 1.00 59.09 961 HIS A N 1
ATOM 7603 C CA . HIS A 1 961 ? 20.549 -9.815 11.944 1.00 59.09 961 HIS A CA 1
ATOM 7604 C C . HIS A 1 961 ? 21.328 -9.141 10.802 1.00 59.09 961 HIS A C 1
ATOM 7606 O O . HIS A 1 961 ? 20.954 -8.043 10.380 1.00 59.09 961 HIS A O 1
ATOM 7612 N N . ARG A 1 962 ? 22.341 -9.822 10.234 1.00 68.75 962 ARG A N 1
ATOM 7613 C CA . ARG A 1 962 ? 23.173 -9.317 9.113 1.00 68.75 962 ARG A CA 1
ATOM 7614 C C . ARG A 1 962 ? 22.345 -8.602 8.032 1.00 68.75 962 ARG A C 1
ATOM 7616 O O . ARG A 1 962 ? 22.655 -7.471 7.681 1.00 68.75 962 ARG A O 1
ATOM 7623 N N . ARG A 1 963 ? 21.233 -9.205 7.589 1.00 65.50 963 ARG A N 1
ATOM 7624 C CA . ARG A 1 963 ? 20.320 -8.657 6.561 1.00 65.50 963 ARG A CA 1
ATOM 7625 C C . ARG A 1 963 ? 19.760 -7.264 6.915 1.00 65.50 963 ARG A C 1
ATOM 7627 O O . ARG A 1 963 ? 19.635 -6.413 6.038 1.00 65.50 963 ARG A O 1
ATOM 7634 N N . LEU A 1 964 ? 19.470 -7.006 8.195 1.00 61.12 964 LEU A N 1
ATOM 7635 C CA . LEU A 1 964 ? 18.998 -5.706 8.690 1.00 61.12 964 LEU A CA 1
ATOM 7636 C C . LEU A 1 964 ? 20.144 -4.689 8.815 1.00 61.12 964 LEU A C 1
ATOM 7638 O O . LEU A 1 964 ? 19.942 -3.516 8.505 1.00 61.12 964 LEU A O 1
ATOM 7642 N N . ALA A 1 965 ? 21.349 -5.130 9.199 1.00 70.06 965 ALA A N 1
ATOM 7643 C CA . ALA A 1 965 ? 22.544 -4.283 9.198 1.00 70.06 965 ALA A CA 1
ATOM 7644 C C . ALA A 1 965 ? 22.877 -3.802 7.776 1.00 70.06 965 ALA A C 1
ATOM 7646 O O . ALA A 1 965 ? 23.014 -2.599 7.555 1.00 70.06 965 ALA A O 1
ATOM 7647 N N . THR A 1 966 ? 22.900 -4.713 6.795 1.00 81.44 966 THR A N 1
ATOM 7648 C CA . THR A 1 966 ? 23.127 -4.384 5.379 1.00 81.44 966 THR A CA 1
ATOM 7649 C C . THR A 1 966 ? 22.051 -3.438 4.843 1.00 81.44 966 THR A C 1
ATOM 7651 O O . THR A 1 966 ? 22.391 -2.430 4.228 1.00 81.44 966 THR A O 1
ATOM 7654 N N . LYS A 1 967 ? 20.760 -3.685 5.134 1.00 77.81 967 LYS A N 1
ATOM 7655 C CA . LYS A 1 967 ? 19.666 -2.779 4.733 1.00 77.81 967 LYS A CA 1
ATOM 7656 C C . LYS A 1 967 ? 19.828 -1.381 5.344 1.00 77.81 967 LYS A C 1
ATOM 7658 O O . LYS A 1 967 ? 19.695 -0.391 4.631 1.00 77.81 967 LYS A O 1
ATOM 7663 N N . LYS A 1 968 ? 20.175 -1.279 6.634 1.00 74.12 968 LYS A N 1
ATOM 7664 C CA . LYS A 1 968 ? 20.406 0.010 7.312 1.00 74.12 968 LYS A CA 1
ATOM 7665 C C . LYS A 1 968 ? 21.611 0.758 6.724 1.00 74.12 968 LYS A C 1
ATOM 7667 O O . LYS A 1 968 ? 21.506 1.955 6.471 1.00 74.12 968 LYS A O 1
ATOM 7672 N N . ALA A 1 969 ? 22.717 0.063 6.453 1.00 85.00 969 ALA A N 1
ATOM 7673 C CA . ALA A 1 969 ? 23.902 0.642 5.818 1.00 85.00 969 ALA A CA 1
ATOM 7674 C C . ALA A 1 969 ? 23.619 1.133 4.385 1.00 85.00 969 ALA A C 1
ATOM 7676 O O . ALA A 1 969 ? 24.043 2.230 4.018 1.00 85.00 969 ALA A O 1
ATOM 7677 N N . LEU A 1 970 ? 22.848 0.368 3.602 1.00 86.38 970 LEU A N 1
ATOM 7678 C CA . LEU A 1 970 ? 22.398 0.764 2.266 1.00 86.38 970 LEU A CA 1
ATOM 7679 C C . LEU A 1 970 ? 21.544 2.039 2.324 1.00 86.38 970 LEU A C 1
ATOM 7681 O O . LEU A 1 970 ? 21.843 3.002 1.624 1.00 86.38 970 LEU A O 1
ATOM 7685 N N . CYS A 1 971 ? 20.534 2.089 3.201 1.00 79.69 971 CYS A N 1
ATOM 7686 C CA . CYS A 1 971 ? 19.688 3.275 3.371 1.00 79.69 971 CYS A CA 1
ATOM 7687 C C . CYS A 1 971 ? 20.488 4.521 3.791 1.00 79.69 971 CYS A C 1
ATOM 7689 O O . CYS A 1 971 ? 20.194 5.613 3.310 1.00 79.69 971 CYS A O 1
ATOM 7691 N N . ILE A 1 972 ? 21.514 4.373 4.639 1.00 85.44 972 ILE A N 1
ATOM 7692 C CA . ILE A 1 972 ? 22.398 5.484 5.031 1.00 85.44 972 ILE A CA 1
ATOM 7693 C C . ILE A 1 972 ? 23.217 5.985 3.832 1.00 85.44 972 ILE A C 1
ATOM 7695 O O . ILE A 1 972 ? 23.240 7.192 3.595 1.00 85.44 972 ILE A O 1
ATOM 7699 N N . ARG A 1 973 ? 23.819 5.089 3.032 1.00 87.25 973 ARG A N 1
ATOM 7700 C CA . ARG A 1 973 ? 24.544 5.473 1.803 1.00 87.25 973 ARG A CA 1
ATOM 7701 C C . ARG A 1 973 ? 23.627 6.174 0.797 1.00 87.25 973 ARG A C 1
ATOM 7703 O O . ARG A 1 973 ? 23.962 7.253 0.320 1.00 87.25 973 ARG A O 1
ATOM 7710 N N . VAL A 1 974 ? 22.443 5.616 0.528 1.00 91.00 974 VAL A N 1
ATOM 7711 C CA . VAL A 1 974 ? 21.449 6.218 -0.382 1.00 91.00 974 VAL A CA 1
ATOM 7712 C C . VAL A 1 974 ? 21.016 7.602 0.109 1.00 91.00 974 VAL A C 1
ATOM 7714 O O . VAL A 1 974 ? 20.967 8.543 -0.681 1.00 91.00 974 VAL A O 1
ATOM 7717 N N . PHE A 1 975 ? 20.764 7.774 1.411 1.00 88.06 975 PHE A N 1
ATOM 7718 C CA . PHE A 1 975 ? 20.442 9.087 1.975 1.00 88.06 975 PHE A CA 1
ATOM 7719 C C . PHE A 1 975 ? 21.599 10.085 1.810 1.00 88.06 975 PHE A C 1
ATOM 7721 O O . PHE A 1 975 ? 21.363 11.225 1.416 1.00 88.06 975 PHE A O 1
ATOM 7728 N N . GLN A 1 976 ? 22.846 9.667 2.054 1.00 88.94 976 GLN A N 1
ATOM 7729 C CA . GLN A 1 976 ? 24.030 10.513 1.870 1.00 88.94 976 GLN A CA 1
ATOM 7730 C C . GLN A 1 976 ? 24.205 10.960 0.408 1.00 88.94 976 GLN A C 1
ATOM 7732 O O . GLN A 1 976 ? 24.414 12.151 0.171 1.00 88.94 976 GLN A O 1
ATOM 7737 N N . GLU A 1 977 ? 24.035 10.068 -0.573 1.00 89.81 977 GLU A N 1
ATOM 7738 C CA . GLU A 1 977 ? 24.075 10.439 -1.997 1.00 89.81 977 GLU A CA 1
ATOM 7739 C C . GLU A 1 977 ? 22.916 11.364 -2.396 1.00 89.81 977 GLU A C 1
ATOM 7741 O O . GLU A 1 977 ? 23.131 12.375 -3.065 1.00 89.81 977 GLU A O 1
ATOM 7746 N N . VAL A 1 978 ? 21.695 11.120 -1.907 1.00 88.81 978 VAL A N 1
ATOM 7747 C CA . VAL A 1 978 ? 20.558 12.033 -2.127 1.00 88.81 978 VAL A CA 1
ATOM 7748 C C . VAL A 1 978 ? 20.830 13.425 -1.540 1.00 88.81 978 VAL A C 1
ATOM 7750 O O . VAL A 1 978 ? 20.445 14.425 -2.148 1.00 88.81 978 VAL A O 1
ATOM 7753 N N . GLN A 1 979 ? 21.523 13.532 -0.400 1.00 83.25 979 GLN A N 1
ATOM 7754 C CA . GLN A 1 979 ? 21.926 14.830 0.155 1.00 83.25 979 GLN A CA 1
ATOM 7755 C C . GLN A 1 979 ? 23.061 15.491 -0.644 1.00 83.25 979 GLN A C 1
ATOM 7757 O O . GLN A 1 979 ? 23.003 16.703 -0.862 1.00 83.25 979 GLN A O 1
ATOM 7762 N N . LYS A 1 980 ? 24.044 14.734 -1.157 1.00 91.25 980 LYS A N 1
ATOM 7763 C CA . LYS A 1 980 ? 25.065 15.255 -2.091 1.00 91.25 980 LYS A CA 1
ATOM 7764 C C . LYS A 1 980 ? 24.421 15.819 -3.360 1.00 91.25 980 LYS A C 1
ATOM 7766 O O . LYS A 1 980 ? 24.663 16.978 -3.693 1.00 91.25 980 LYS A O 1
ATOM 7771 N N . LEU A 1 981 ? 23.530 15.061 -4.003 1.00 88.38 981 LEU A N 1
ATOM 7772 C CA . LEU A 1 981 ? 22.789 15.485 -5.197 1.00 88.38 981 LEU A CA 1
ATOM 7773 C C . LEU A 1 981 ? 21.900 16.709 -4.920 1.00 88.38 981 LEU A C 1
ATOM 7775 O O . LEU A 1 981 ? 21.834 17.627 -5.739 1.00 88.38 981 LEU A O 1
ATOM 7779 N N . LYS A 1 982 ? 21.255 16.788 -3.746 1.00 84.50 982 LYS A N 1
ATOM 7780 C CA . LYS A 1 982 ? 20.518 17.992 -3.315 1.00 84.50 982 LYS A CA 1
ATOM 7781 C C . LYS A 1 982 ? 21.444 19.193 -3.089 1.00 84.50 982 LYS A C 1
ATOM 7783 O O . LYS A 1 982 ? 21.073 20.302 -3.473 1.00 84.50 982 LYS A O 1
ATOM 7788 N N . LYS A 1 983 ? 22.646 19.002 -2.528 1.00 86.62 983 LYS A N 1
ATOM 7789 C CA . LYS A 1 983 ? 23.653 20.067 -2.363 1.00 86.62 983 LYS A CA 1
ATOM 7790 C C . LYS A 1 983 ? 24.176 20.556 -3.720 1.00 86.62 983 LYS A C 1
ATOM 7792 O O . LYS A 1 983 ? 24.220 21.762 -3.933 1.00 86.62 983 LYS A O 1
ATOM 7797 N N . GLN A 1 984 ? 24.467 19.652 -4.658 1.00 88.69 984 GLN A N 1
ATOM 7798 C CA . GLN A 1 984 ? 24.860 19.986 -6.034 1.00 88.69 984 GLN A CA 1
ATOM 7799 C C . GLN A 1 984 ? 23.749 20.731 -6.791 1.00 88.69 984 GLN A C 1
ATOM 7801 O O . GLN A 1 984 ? 24.007 21.793 -7.352 1.00 88.69 984 GLN A O 1
ATOM 7806 N N . LYS A 1 985 ? 22.494 20.257 -6.750 1.00 84.69 985 LYS A N 1
ATOM 7807 C CA . LYS A 1 985 ? 21.358 20.966 -7.374 1.00 84.69 985 LYS A CA 1
ATOM 7808 C C . LYS A 1 985 ? 21.099 22.342 -6.748 1.00 84.69 985 LYS A C 1
ATOM 7810 O O . LYS A 1 985 ? 20.695 23.256 -7.463 1.00 84.69 985 LYS A O 1
ATOM 7815 N N . ARG A 1 986 ? 21.353 22.524 -5.445 1.00 84.12 986 ARG A N 1
ATOM 7816 C CA . ARG A 1 986 ? 21.331 23.851 -4.799 1.00 84.12 986 ARG A CA 1
ATOM 7817 C C . ARG A 1 986 ? 22.474 24.740 -5.298 1.00 84.12 986 ARG A C 1
ATOM 7819 O O . ARG A 1 986 ? 22.191 25.860 -5.702 1.00 84.12 986 ARG A O 1
ATOM 7826 N N . ALA A 1 987 ? 23.706 24.227 -5.352 1.00 85.06 987 ALA A N 1
ATOM 7827 C CA . ALA A 1 987 ? 24.874 24.956 -5.853 1.00 85.06 987 ALA A CA 1
ATOM 7828 C C . ALA A 1 987 ? 24.702 25.420 -7.314 1.00 85.06 987 ALA A C 1
ATOM 7830 O O . ALA A 1 987 ? 24.952 26.582 -7.624 1.00 85.06 987 ALA A O 1
ATOM 7831 N N . LEU A 1 988 ? 24.186 24.547 -8.188 1.00 86.31 988 LEU A N 1
ATOM 7832 C CA . LEU A 1 988 ? 23.844 24.881 -9.576 1.00 86.31 988 LEU A CA 1
ATOM 7833 C C . LEU A 1 988 ? 22.764 25.970 -9.662 1.00 86.31 988 LEU A C 1
ATOM 7835 O O . LEU A 1 988 ? 22.913 26.909 -1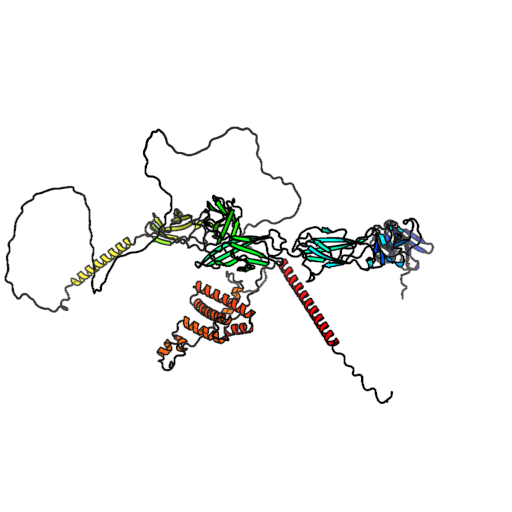0.439 1.00 86.31 988 LEU A O 1
ATOM 7839 N N . LYS A 1 989 ? 21.710 25.904 -8.834 1.00 82.88 989 LYS A N 1
ATOM 7840 C CA . LYS A 1 989 ? 20.691 26.967 -8.782 1.00 82.88 989 LYS A CA 1
ATOM 7841 C C . LYS A 1 989 ? 21.251 28.300 -8.275 1.00 82.88 989 LYS A C 1
ATOM 7843 O O . LYS A 1 989 ? 20.893 29.336 -8.825 1.00 82.88 989 LYS A O 1
ATOM 7848 N N . THR A 1 990 ? 22.142 28.301 -7.281 1.00 79.69 990 THR A N 1
ATOM 7849 C CA . THR A 1 990 ? 22.797 29.539 -6.819 1.00 79.69 990 THR A CA 1
ATOM 7850 C C . THR A 1 990 ? 23.777 30.101 -7.848 1.00 79.69 990 THR A C 1
ATOM 7852 O O . THR A 1 990 ? 23.838 31.315 -8.002 1.00 79.69 990 THR A O 1
ATOM 7855 N N . ALA A 1 991 ? 24.485 29.250 -8.599 1.00 81.12 991 ALA A N 1
ATOM 7856 C CA . ALA A 1 991 ? 25.360 29.682 -9.689 1.00 81.12 991 ALA A CA 1
ATOM 7857 C C . ALA A 1 991 ? 24.561 30.293 -10.855 1.00 81.12 991 ALA A C 1
ATOM 7859 O O . ALA A 1 991 ? 24.904 31.371 -11.329 1.00 81.12 991 ALA A O 1
ATOM 7860 N N . ALA A 1 992 ? 23.448 29.670 -11.257 1.00 78.12 992 ALA A N 1
ATOM 7861 C CA . ALA A 1 992 ? 22.551 30.220 -12.275 1.00 78.12 992 ALA A CA 1
ATOM 7862 C C . ALA A 1 992 ? 21.946 31.574 -11.849 1.00 78.12 992 ALA A C 1
ATOM 7864 O O . ALA A 1 992 ? 21.936 32.520 -12.634 1.00 78.12 992 ALA A O 1
ATOM 7865 N N . ALA A 1 993 ? 21.518 31.702 -10.588 1.00 75.81 993 ALA A N 1
ATOM 7866 C CA . ALA A 1 993 ? 21.011 32.963 -10.045 1.00 75.81 993 ALA A CA 1
ATOM 7867 C C . ALA A 1 993 ? 22.096 34.058 -9.946 1.00 75.81 993 ALA A C 1
ATOM 7869 O O . ALA A 1 993 ? 21.794 35.238 -10.124 1.00 75.81 993 ALA A O 1
ATOM 7870 N N . ALA A 1 994 ? 23.357 33.689 -9.690 1.00 74.44 994 ALA A N 1
ATOM 7871 C CA . ALA A 1 994 ? 24.484 34.621 -9.729 1.00 74.44 994 ALA A CA 1
ATOM 7872 C C . ALA A 1 994 ? 24.789 35.087 -11.164 1.00 74.44 994 ALA A C 1
ATOM 7874 O O . ALA A 1 994 ? 24.928 36.287 -11.395 1.00 74.44 994 ALA A O 1
ATOM 7875 N N . ALA A 1 995 ? 24.792 34.166 -12.135 1.00 70.94 995 ALA A N 1
ATOM 7876 C CA . ALA A 1 995 ? 24.987 34.483 -13.548 1.00 70.94 995 ALA A CA 1
ATOM 7877 C C . ALA A 1 995 ? 23.892 35.422 -14.089 1.00 70.94 995 ALA A C 1
ATOM 7879 O O . ALA A 1 995 ? 24.207 36.404 -14.756 1.00 70.94 995 ALA A O 1
ATOM 7880 N N . GLN A 1 996 ? 22.619 35.199 -13.732 1.00 65.38 996 GLN A N 1
ATOM 7881 C CA . GLN A 1 996 ? 21.528 36.124 -14.077 1.00 65.38 996 GLN A CA 1
ATOM 7882 C C . GLN A 1 996 ? 21.729 37.518 -13.460 1.00 65.38 996 GLN A C 1
ATOM 7884 O O . GLN A 1 996 ? 21.523 38.517 -14.144 1.00 65.38 996 GLN A O 1
ATOM 7889 N N . LYS A 1 997 ? 22.206 37.610 -12.210 1.00 62.53 997 LYS A N 1
ATOM 7890 C CA . LYS A 1 997 ? 22.519 38.903 -11.573 1.00 62.53 997 LYS A CA 1
ATOM 7891 C C . LYS A 1 997 ? 23.713 39.631 -12.196 1.00 62.53 997 LYS A C 1
ATOM 7893 O O . LYS A 1 997 ? 23.735 40.857 -12.161 1.00 62.53 997 LYS A O 1
ATOM 7898 N N . GLN A 1 998 ? 24.683 38.920 -12.773 1.00 57.53 998 GLN A N 1
ATOM 7899 C CA . GLN A 1 998 ? 25.756 39.549 -13.556 1.00 57.53 998 GLN A CA 1
ATOM 7900 C C . GLN A 1 998 ? 25.264 39.979 -14.946 1.00 57.53 998 GLN A C 1
ATOM 7902 O O . GLN A 1 998 ? 25.585 41.079 -15.385 1.00 57.53 998 GLN A O 1
ATOM 7907 N N . GLY A 1 999 ? 24.406 39.181 -15.592 1.00 51.47 999 GLY A N 1
ATOM 7908 C CA . GLY A 1 999 ? 23.783 39.520 -16.878 1.00 51.47 999 GLY A CA 1
ATOM 7909 C C . GLY A 1 999 ? 22.826 40.722 -16.845 1.00 51.47 999 GLY A C 1
ATOM 7910 O O . GLY A 1 999 ? 22.504 41.257 -17.898 1.00 51.47 999 GLY A O 1
ATOM 7911 N N . GLN A 1 1000 ? 22.394 41.169 -15.661 1.00 51.03 1000 GLN A N 1
ATOM 7912 C CA . GLN A 1 1000 ? 21.556 42.363 -15.472 1.00 51.03 1000 GLN A CA 1
ATOM 7913 C C . GLN A 1 1000 ? 22.336 43.609 -15.007 1.00 51.03 1000 GLN A C 1
ATOM 7915 O O . GLN A 1 1000 ? 21.712 44.610 -14.662 1.00 51.03 1000 GLN A O 1
ATOM 7920 N N . ARG A 1 1001 ? 23.681 43.579 -14.974 1.00 46.28 1001 ARG A N 1
ATOM 7921 C CA . ARG A 1 1001 ? 24.511 44.721 -14.531 1.00 46.28 1001 ARG A CA 1
ATOM 7922 C C . ARG A 1 1001 ? 25.413 45.310 -15.624 1.00 46.28 1001 ARG A C 1
ATOM 7924 O O . ARG A 1 1001 ? 26.569 45.628 -15.380 1.00 46.28 1001 ARG A O 1
ATOM 7931 N N . ASN A 1 1002 ? 24.830 45.447 -16.808 1.00 48.75 1002 ASN A N 1
ATOM 7932 C CA . ASN A 1 1002 ? 25.113 46.420 -17.868 1.00 48.75 1002 ASN A CA 1
ATOM 7933 C C . ASN A 1 1002 ? 23.789 46.525 -18.655 1.00 48.75 1002 ASN A C 1
ATOM 7935 O O . ASN A 1 1002 ? 23.175 45.477 -18.876 1.00 48.75 1002 ASN A O 1
ATOM 7939 N N . PRO A 1 1003 ? 23.304 47.725 -19.022 1.00 46.84 1003 PRO A N 1
ATOM 7940 C CA . PRO A 1 1003 ? 24.113 48.727 -19.717 1.00 46.84 1003 PRO A CA 1
ATOM 7941 C C . PRO A 1 1003 ? 24.000 50.158 -19.166 1.00 46.84 1003 PRO A C 1
ATOM 7943 O O . PRO A 1 1003 ? 22.970 50.541 -18.627 1.00 46.84 1003 PRO A O 1
ATOM 7946 N N . GLU A 1 1004 ? 25.006 50.985 -19.454 1.00 32.78 1004 GLU A N 1
ATOM 7947 C CA . GLU A 1 1004 ? 24.778 52.401 -19.765 1.00 32.78 1004 GLU A CA 1
ATOM 7948 C C . GLU A 1 1004 ? 25.942 52.944 -20.607 1.00 32.78 1004 GLU A C 1
ATOM 7950 O O . GLU A 1 1004 ? 27.111 52.752 -20.274 1.00 32.78 1004 GLU A O 1
ATOM 7955 N N . SER A 1 1005 ? 25.622 53.577 -21.736 1.00 37.94 1005 SER A N 1
ATOM 7956 C CA . SER A 1 1005 ? 26.591 54.183 -22.655 1.00 37.94 1005 SER A CA 1
ATOM 7957 C C . SER A 1 1005 ? 26.137 55.608 -22.987 1.00 37.94 1005 SER A C 1
ATOM 7959 O O . SER A 1 1005 ? 25.176 55.757 -23.747 1.00 37.94 1005 SER A O 1
ATOM 7961 N N . PRO A 1 1006 ? 26.783 56.655 -22.445 1.00 38.44 1006 PRO A N 1
ATOM 7962 C CA . PRO A 1 1006 ? 26.460 58.029 -22.801 1.00 38.44 1006 PRO A CA 1
ATOM 7963 C C . PRO A 1 1006 ? 27.075 58.364 -24.166 1.00 38.44 1006 PRO A C 1
ATOM 7965 O O . PRO A 1 1006 ? 28.294 58.427 -24.315 1.00 38.44 1006 PRO A O 1
ATOM 7968 N N . SER A 1 1007 ? 26.228 58.563 -25.174 1.00 32.06 1007 SER A N 1
ATOM 7969 C CA . SER A 1 1007 ? 26.635 58.986 -26.514 1.00 32.06 1007 SER A CA 1
ATOM 7970 C C . SER A 1 1007 ? 26.411 60.488 -26.700 1.00 32.06 1007 SER A C 1
ATOM 7972 O O . SER A 1 1007 ? 25.375 60.891 -27.222 1.00 32.06 1007 SER A O 1
ATOM 7974 N N . GLU A 1 1008 ? 27.375 61.318 -26.301 1.00 33.81 1008 GLU A N 1
ATOM 7975 C CA . GLU A 1 1008 ? 27.381 62.747 -26.641 1.00 33.81 1008 GLU A CA 1
ATOM 7976 C C . GLU A 1 1008 ? 28.805 63.340 -26.621 1.00 33.81 1008 GLU A C 1
ATOM 7978 O O . GLU A 1 1008 ? 29.756 62.654 -26.255 1.00 33.81 1008 GLU A O 1
ATOM 7983 N N . ALA A 1 1009 ? 28.947 64.597 -27.064 1.00 28.20 1009 ALA A N 1
ATOM 7984 C CA . ALA A 1 1009 ? 30.206 65.351 -27.188 1.00 28.20 1009 ALA A CA 1
ATOM 7985 C C . ALA A 1 1009 ? 31.289 64.741 -28.118 1.00 28.20 1009 ALA A C 1
ATOM 7987 O O . ALA A 1 1009 ? 32.298 64.192 -27.681 1.00 28.20 1009 ALA A O 1
ATOM 7988 N N . ARG A 1 1010 ? 31.137 64.949 -29.437 1.00 34.34 1010 ARG A N 1
ATOM 7989 C CA . ARG A 1 1010 ? 32.235 64.824 -30.420 1.00 34.34 1010 ARG A CA 1
ATOM 7990 C C . ARG A 1 1010 ? 32.731 66.213 -30.839 1.00 34.34 1010 ARG A C 1
ATOM 7992 O O . ARG A 1 1010 ? 32.256 66.752 -31.837 1.00 34.34 1010 ARG A O 1
ATOM 7999 N N . SER A 1 1011 ? 33.708 66.764 -30.124 1.00 32.09 1011 SER A N 1
ATOM 8000 C CA . SER A 1 1011 ? 34.362 68.027 -30.496 1.00 32.09 1011 SER A CA 1
ATOM 8001 C C . SER A 1 1011 ? 35.780 68.155 -29.928 1.00 32.09 1011 SER A C 1
ATOM 8003 O O . SER A 1 1011 ? 36.038 67.719 -28.813 1.00 32.09 1011 SER A O 1
ATOM 8005 N N . GLU A 1 1012 ? 36.630 68.847 -30.694 1.00 29.62 1012 GLU A N 1
ATOM 8006 C CA . GLU A 1 1012 ? 37.971 69.362 -30.350 1.00 29.62 1012 GLU A CA 1
ATOM 8007 C C . GLU A 1 1012 ? 39.193 68.411 -30.410 1.00 29.62 1012 GLU A C 1
ATOM 8009 O O . GLU A 1 1012 ? 39.085 67.201 -30.585 1.00 29.62 1012 GLU A O 1
ATOM 8014 N N . ALA A 1 1013 ? 40.364 69.064 -30.438 1.00 30.45 1013 ALA A N 1
ATOM 8015 C CA . ALA A 1 1013 ? 41.708 68.649 -30.872 1.00 30.45 1013 ALA A CA 1
ATOM 8016 C C . ALA A 1 1013 ? 42.219 67.283 -30.345 1.00 30.45 1013 ALA A C 1
ATOM 8018 O O . ALA A 1 1013 ? 41.888 66.880 -29.239 1.00 30.45 1013 ALA A O 1
ATOM 8019 N N . ILE A 1 1014 ? 42.990 66.474 -31.093 1.00 36.25 1014 ILE A N 1
ATOM 8020 C CA . ILE A 1 1014 ? 44.239 66.728 -31.859 1.00 36.25 1014 ILE A CA 1
ATOM 8021 C C . ILE A 1 1014 ? 45.446 66.998 -30.938 1.00 36.25 1014 ILE A C 1
ATOM 8023 O O . ILE A 1 1014 ? 45.413 67.912 -30.122 1.00 36.25 1014 ILE A O 1
ATOM 8027 N N . LYS A 1 1015 ? 46.537 66.255 -31.202 1.00 31.94 1015 LYS A N 1
ATOM 8028 C CA . LYS A 1 1015 ? 47.776 66.052 -30.414 1.00 31.94 1015 LYS A CA 1
ATOM 8029 C C . LYS A 1 1015 ? 47.653 64.966 -29.326 1.00 31.94 1015 LYS A C 1
ATOM 8031 O O . LYS A 1 1015 ? 46.583 64.780 -28.767 1.00 31.94 1015 LYS A O 1
ATOM 8036 N N . GLU A 1 1016 ? 48.700 64.191 -29.031 1.00 32.59 1016 GLU A N 1
ATOM 8037 C CA . GLU A 1 1016 ? 50.086 64.252 -29.538 1.00 32.59 1016 GLU A CA 1
ATOM 8038 C C . GLU A 1 1016 ? 50.636 62.860 -29.918 1.00 32.59 1016 GLU A C 1
ATOM 8040 O O . GLU A 1 1016 ? 50.012 61.837 -29.647 1.00 32.59 1016 GLU A O 1
ATOM 8045 N N . THR A 1 1017 ? 51.775 62.853 -30.614 1.00 39.56 1017 THR A N 1
ATOM 8046 C CA . THR A 1 1017 ? 52.570 61.681 -31.046 1.00 39.56 1017 THR A CA 1
ATOM 8047 C C . THR A 1 1017 ? 52.772 60.644 -29.929 1.00 39.56 1017 THR A C 1
ATOM 8049 O O . THR A 1 1017 ? 52.914 61.028 -28.771 1.00 39.56 1017 THR A O 1
ATOM 8052 N N . GLN A 1 1018 ? 52.884 59.342 -30.222 1.00 35.91 1018 GLN A N 1
ATOM 8053 C CA . GLN A 1 1018 ? 53.896 58.775 -31.131 1.00 35.91 1018 GLN A CA 1
ATOM 8054 C C . GLN A 1 1018 ? 53.524 57.387 -31.678 1.00 35.91 1018 GLN A C 1
ATOM 8056 O O . GLN A 1 1018 ? 52.810 56.650 -30.965 1.00 35.91 1018 GLN A O 1
#